Protein AF-A0A2M6ZHT3-F1 (afdb_monomer)

pLDDT: mean 82.55, std 16.18, range [21.66, 97.94]

Nearest PDB structures (foldseek):
  7vbp-assembly1_r  TM=2.227E-01  e=2.783E+00  Sus scrofa
  4xri-assembly1_A  TM=1.628E-01  e=6.026E+00  Thermochaetoides thermophila DSM 1495

Secondary structure (DSSP, 8-state):
-HHHHHHHHHHHHHHHTT-HHHHHHHHHHHHHHHHHTTHHHHHHHHHHHHHHTT---HHHHHHHHHHHHHHTT--GGG--HHHHIIIIIHHHHTTTS-HHHHHHHHHHHHHHHT----TTHHHHHHHH-----PPP-----PPP-----S-HHHHHHHHHHHHHHHHHHHHHHHHHHHHHHHHHHHHHTS---SHHHHHHHHHHHHHHHHH---HHHHHHHHHHHHHHHHHHHHHHHHHHT--GGGTHHHHHHH-SSSPPPHHHHHHHHHHHHHHHHT--SHHHHHHHHHHHHHHHHHHHHHHHTT--SHHHHHHHHHHHHHHHB-TTSTT--BGGG-TTT-STTTT--HHHHHHHHHHTTHHHHHHHHHHHHHHSGGGGS-HHHHHHHH-EEETTEEEEPPTT---SSHHHHHHHHHHHHHHHHHHHHTTPPPPEEEEEE-GGGGTTTTSEEEEEES-TT-HHHHHHHTTHHHHHHHH-EEEEE-SS-EEETTEEEEEEEEEE-TTS-EEEEEEEEEEEPSEEEE-TT-TTHHHHHHT---BSS-HHHHHHHT-TTTHHHHTTTSS-B---EEEE-HHHHHHHGGGHHHHHHHHHHHHHTT-SEEEEEESS--TTTT-EEEE-EETTEE-HHHHHHHHHHHHHHHTTS-EEEEE-----HHHHB-HHHHHHHHHHHHHHH-----TTS--EEEEEEEEEE-TTS-EEEEEEEEEEESSSS--BTTTEEEEE--GGGB-HHHHHHHHHHHHHHHHHHHHHHHHHHHHHHHHHHHHHHTT-GGGTTT---S--B-TTS-BTT--SEEEEEEEEEESB-TTSBB-EEEETTTTEEEESSS-EEPTTSSS-EE-EEEE-TT--EEPSS-BSEETTEEP--EEEETT-TT--EE--SEEEEEEEEE---TTHHHHHHHHHHTT-TT-SSHHHHHHHHHHHHHHHHHHHH----

Radius of gyration: 30.94 Å; Cα contacts (8 Å, |Δi|>4): 1509; chains: 1; bounding box: 78×82×90 Å

Organism: NCBI:txid1974549

Structure (mmCIF, N/CA/C/O backbone):
data_AF-A0A2M6ZHT3-F1
#
_entry.id   AF-A0A2M6ZHT3-F1
#
loop_
_atom_site.group_PDB
_atom_site.id
_atom_site.type_symbol
_atom_site.label_atom_id
_atom_site.label_alt_id
_atom_site.label_comp_id
_atom_site.label_asym_id
_atom_site.label_entity_id
_atom_site.label_seq_id
_atom_site.pdbx_PDB_ins_code
_atom_site.Cartn_x
_atom_site.Cartn_y
_atom_site.Cartn_z
_atom_site.occupancy
_atom_site.B_iso_or_equiv
_atom_site.auth_seq_id
_atom_site.auth_comp_id
_atom_site.auth_asym_id
_atom_site.auth_atom_id
_atom_site.pdbx_PDB_model_num
ATOM 1 N N . MET A 1 1 ? 14.236 20.677 4.488 1.00 50.91 1 MET A N 1
ATOM 2 C CA . MET A 1 1 ? 12.934 21.113 3.934 1.00 50.91 1 MET A CA 1
ATOM 3 C C . MET A 1 1 ? 11.725 20.791 4.821 1.00 50.91 1 MET A C 1
ATOM 5 O O . MET A 1 1 ? 11.233 21.732 5.416 1.00 50.91 1 MET A O 1
ATOM 9 N N . ILE A 1 2 ? 11.232 19.545 4.974 1.00 50.78 2 ILE A N 1
ATOM 10 C CA . ILE A 1 2 ? 10.040 19.268 5.831 1.00 50.78 2 ILE A CA 1
ATOM 11 C C . ILE A 1 2 ? 10.276 19.726 7.278 1.00 50.78 2 ILE A C 1
ATOM 13 O O . ILE A 1 2 ? 9.517 20.532 7.803 1.00 50.78 2 ILE A O 1
ATOM 17 N N . LYS A 1 3 ? 11.410 19.327 7.863 1.00 64.12 3 LYS A N 1
ATOM 18 C CA . LYS A 1 3 ? 11.811 19.757 9.208 1.00 64.12 3 LYS A CA 1
ATOM 19 C C . LYS A 1 3 ? 11.980 21.281 9.331 1.00 64.12 3 LYS A C 1
ATOM 21 O O . LYS A 1 3 ? 11.606 21.859 10.339 1.00 64.12 3 LYS A O 1
ATOM 26 N N . GLU A 1 4 ? 12.499 21.948 8.297 1.00 71.31 4 GLU A N 1
ATOM 27 C CA . GLU A 1 4 ? 12.630 23.420 8.256 1.00 71.31 4 GLU A CA 1
ATOM 28 C C . GLU A 1 4 ? 11.258 24.102 8.214 1.00 71.31 4 GLU A C 1
ATOM 30 O O . GLU A 1 4 ? 11.039 25.071 8.932 1.00 71.31 4 GLU A O 1
ATOM 35 N N . ARG A 1 5 ? 10.316 23.566 7.425 1.00 66.88 5 ARG A N 1
ATOM 36 C CA . ARG A 1 5 ? 8.928 24.035 7.378 1.00 66.88 5 ARG A CA 1
ATOM 37 C C . ARG A 1 5 ? 8.246 23.868 8.733 1.00 66.88 5 ARG A C 1
ATOM 39 O O . ARG A 1 5 ? 7.603 24.804 9.185 1.00 66.88 5 ARG A O 1
ATOM 46 N N . GLU A 1 6 ? 8.392 22.717 9.382 1.00 64.44 6 GLU A N 1
ATOM 47 C CA . GLU A 1 6 ? 7.799 22.452 10.699 1.00 64.44 6 GLU A CA 1
ATOM 48 C C . GLU A 1 6 ? 8.375 23.364 11.786 1.00 64.44 6 GLU A C 1
ATOM 50 O O . GLU A 1 6 ? 7.618 23.946 12.560 1.00 64.44 6 GLU A O 1
ATOM 55 N N . MET A 1 7 ? 9.701 23.530 11.835 1.00 77.75 7 MET A N 1
ATOM 56 C CA . MET A 1 7 ? 10.346 24.426 12.800 1.00 77.75 7 MET A CA 1
ATOM 57 C C . MET A 1 7 ? 9.961 25.888 12.553 1.00 77.75 7 MET A C 1
ATOM 59 O O . MET A 1 7 ? 9.632 26.595 13.502 1.00 77.75 7 MET A O 1
ATOM 63 N N . ALA A 1 8 ? 9.924 26.334 11.292 1.00 79.88 8 ALA A N 1
ATOM 64 C CA . ALA A 1 8 ? 9.475 27.681 10.946 1.00 79.88 8 ALA A CA 1
ATOM 65 C C . ALA A 1 8 ? 7.982 27.887 11.243 1.00 79.88 8 ALA A C 1
ATOM 67 O O . ALA A 1 8 ? 7.595 28.952 11.712 1.00 79.88 8 ALA A O 1
ATOM 68 N N . GLN A 1 9 ? 7.139 26.876 11.028 1.00 71.06 9 GLN A N 1
ATOM 69 C CA . GLN A 1 9 ? 5.717 26.950 11.355 1.00 71.06 9 GLN A CA 1
ATOM 70 C C . GLN A 1 9 ? 5.507 27.058 12.866 1.00 71.06 9 GLN A C 1
ATOM 72 O O . GLN A 1 9 ? 4.758 27.925 13.306 1.00 71.06 9 GLN A O 1
ATOM 77 N N . LYS A 1 10 ? 6.210 26.243 13.663 1.00 78.00 10 LYS A N 1
ATOM 78 C CA . LYS A 1 10 ? 6.194 26.348 15.129 1.00 78.00 10 LYS A CA 1
ATOM 79 C C . LYS A 1 10 ? 6.669 27.723 15.593 1.00 78.00 10 LYS A C 1
ATOM 81 O O . LYS A 1 10 ? 6.009 28.337 16.421 1.00 78.00 10 LYS A O 1
ATOM 86 N N . LEU A 1 11 ? 7.768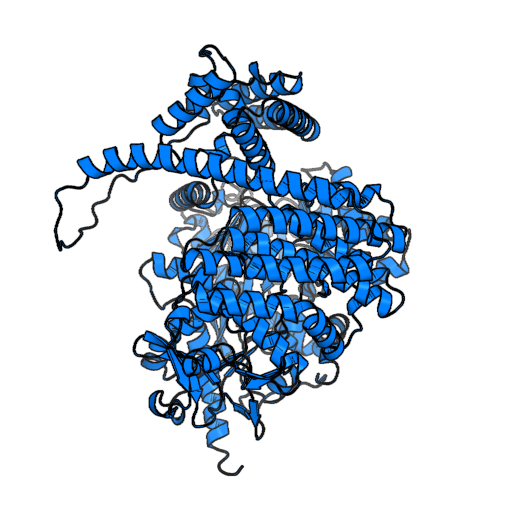 28.221 15.022 1.00 83.50 11 LEU A N 1
ATOM 87 C CA . LEU A 1 11 ? 8.308 29.540 15.343 1.00 83.50 11 LEU A CA 1
ATOM 88 C C . LEU A 1 11 ? 7.295 30.654 15.049 1.00 83.50 11 LEU A C 1
ATOM 90 O O . LEU A 1 11 ? 7.037 31.483 15.915 1.00 83.50 11 LEU A O 1
ATOM 94 N N . LEU A 1 12 ? 6.693 30.647 13.857 1.00 82.00 12 LEU A N 1
ATOM 95 C CA . LEU A 1 12 ? 5.695 31.632 13.444 1.00 82.00 12 LEU A CA 1
ATOM 96 C C . LEU A 1 12 ? 4.472 31.622 14.357 1.00 82.00 12 LEU A C 1
ATOM 98 O O . LEU A 1 12 ? 4.044 32.679 14.805 1.00 82.00 12 LEU A O 1
ATOM 102 N N . VAL A 1 13 ? 3.934 30.437 14.655 1.00 73.25 13 VAL A N 1
ATOM 103 C CA . VAL A 1 13 ? 2.785 30.280 15.554 1.00 73.25 13 VAL A CA 1
ATOM 104 C C . VAL A 1 13 ? 3.128 30.810 16.946 1.00 73.25 13 VAL A C 1
ATOM 106 O O . VAL A 1 13 ? 2.393 31.634 17.479 1.00 73.25 13 VAL A O 1
ATOM 109 N N . SER A 1 14 ? 4.280 30.431 17.508 1.00 80.25 14 SER A N 1
ATOM 110 C CA . SER A 1 14 ? 4.723 30.931 18.814 1.00 80.25 14 SER A CA 1
ATOM 111 C C . SER A 1 14 ? 4.916 32.451 18.837 1.00 80.25 14 SER A C 1
ATOM 113 O O . SER A 1 14 ? 4.580 33.082 19.839 1.00 80.25 14 SER A O 1
ATOM 115 N N . VAL A 1 15 ? 5.415 33.059 17.753 1.00 77.50 15 VAL A N 1
ATOM 116 C CA . VAL A 1 15 ? 5.515 34.524 17.639 1.00 77.50 15 VAL A CA 1
ATOM 117 C C . VAL A 1 15 ? 4.125 35.155 17.573 1.00 77.50 15 VAL A C 1
ATOM 119 O O . VAL A 1 15 ? 3.823 36.009 18.401 1.00 77.50 15 VAL A O 1
ATOM 122 N N . LEU A 1 16 ? 3.254 34.715 16.662 1.00 70.25 16 LEU A N 1
ATOM 123 C CA . LEU A 1 16 ? 1.919 35.298 16.477 1.00 70.25 16 LEU A CA 1
ATOM 124 C C . LEU A 1 16 ? 1.022 35.144 17.720 1.00 70.25 16 LEU A C 1
ATOM 126 O O . LEU A 1 16 ? 0.223 36.028 18.023 1.00 70.25 16 LEU A O 1
ATOM 130 N N . GLU A 1 17 ? 1.209 34.077 18.497 1.00 71.38 17 GLU A N 1
ATOM 131 C CA . GLU A 1 17 ? 0.525 33.837 19.775 1.00 71.38 17 GLU A CA 1
ATOM 132 C C . GLU A 1 17 ? 1.194 34.529 20.978 1.00 71.38 17 GLU A C 1
ATOM 134 O O . GLU A 1 17 ? 0.788 34.323 22.122 1.00 71.38 17 GLU A O 1
ATOM 139 N N . LYS A 1 18 ? 2.231 35.349 20.750 1.00 80.56 18 LYS A N 1
ATOM 140 C CA . LYS A 1 18 ? 3.006 36.060 21.785 1.00 80.56 18 LYS A CA 1
ATOM 141 C C . LYS A 1 18 ? 3.681 35.136 22.812 1.00 80.56 18 LYS A C 1
ATOM 143 O O . LYS A 1 18 ? 4.076 35.581 23.891 1.00 80.56 18 LYS A O 1
ATOM 148 N N . ARG A 1 19 ? 3.903 33.864 22.465 1.00 82.69 19 ARG A N 1
ATOM 149 C CA . ARG A 1 19 ? 4.694 32.891 23.238 1.00 82.69 19 ARG A CA 1
ATOM 150 C C . ARG A 1 19 ? 6.187 33.076 22.951 1.00 82.69 19 ARG A C 1
ATOM 152 O O . ARG A 1 19 ? 6.851 32.216 22.377 1.00 82.69 19 ARG A O 1
ATOM 159 N N . LEU A 1 20 ? 6.726 34.232 23.343 1.00 85.94 20 LEU A N 1
ATOM 160 C CA . LEU A 1 20 ? 8.082 34.664 22.962 1.00 85.94 20 LEU A CA 1
ATOM 161 C C . LEU A 1 20 ? 9.203 33.784 23.543 1.00 85.94 20 LEU A C 1
ATOM 163 O O . LEU A 1 20 ? 10.279 33.684 22.951 1.00 85.94 20 LEU A O 1
ATOM 167 N N . LEU A 1 21 ? 8.957 33.137 24.684 1.00 84.50 21 LEU A N 1
ATOM 168 C CA . LEU A 1 21 ? 9.920 32.230 25.311 1.00 84.50 21 LEU A CA 1
ATOM 169 C C . LEU A 1 21 ? 10.043 30.925 24.506 1.00 84.50 21 LEU A C 1
ATOM 171 O O . LEU A 1 21 ? 11.152 30.529 24.152 1.00 84.50 21 LEU A O 1
ATOM 175 N N . ASP A 1 22 ? 8.907 30.344 24.104 1.00 78.94 22 ASP A N 1
ATOM 176 C CA . ASP A 1 22 ? 8.841 29.187 23.201 1.00 78.94 22 ASP A CA 1
ATOM 177 C C . ASP A 1 22 ? 9.489 29.512 21.848 1.00 78.94 22 ASP A C 1
ATOM 179 O O . ASP A 1 22 ? 10.327 28.758 21.356 1.00 78.94 22 ASP A O 1
ATOM 183 N N . ALA A 1 23 ? 9.158 30.671 21.271 1.00 86.31 23 ALA A N 1
ATOM 184 C CA . ALA A 1 23 ? 9.739 31.130 20.013 1.00 86.31 23 ALA A CA 1
ATOM 185 C C . ALA A 1 23 ? 11.271 31.267 20.096 1.00 86.31 23 ALA A C 1
ATOM 187 O O . ALA A 1 23 ? 11.980 30.886 19.166 1.00 86.31 23 ALA A O 1
ATOM 188 N N . SER A 1 24 ? 11.802 31.741 21.228 1.00 89.38 24 SER A N 1
ATOM 189 C CA . SER A 1 24 ? 13.251 31.845 21.447 1.00 89.38 24 SER A CA 1
ATOM 190 C C . SER A 1 24 ? 13.926 30.471 21.545 1.00 89.38 24 SER A C 1
ATOM 192 O O . SER A 1 24 ? 15.004 30.272 20.983 1.00 89.38 24 SER A O 1
ATOM 194 N N . LEU A 1 25 ? 13.282 29.499 22.202 1.00 88.44 25 LEU A N 1
ATOM 195 C CA . LEU A 1 25 ? 13.772 28.118 22.276 1.00 88.44 25 LEU A CA 1
ATOM 196 C C . LEU A 1 25 ? 13.784 27.443 20.898 1.00 88.44 25 LEU A C 1
ATOM 198 O O . LEU A 1 25 ? 14.768 26.793 20.540 1.00 88.44 25 LEU A O 1
ATOM 202 N N . ILE A 1 26 ? 12.728 27.650 20.107 1.00 88.94 26 ILE A N 1
ATOM 203 C CA . ILE A 1 26 ? 12.625 27.134 18.736 1.00 88.94 26 ILE A CA 1
ATOM 204 C C . ILE A 1 26 ? 13.695 27.774 17.841 1.00 88.94 26 ILE A C 1
ATOM 206 O O . ILE A 1 26 ? 14.346 27.077 17.067 1.00 88.94 26 ILE A O 1
ATOM 210 N N . LEU A 1 27 ? 13.946 29.081 17.969 1.00 91.38 27 LEU A N 1
ATOM 211 C CA . LEU A 1 27 ? 15.014 29.756 17.224 1.00 91.38 27 LEU A CA 1
ATOM 212 C C . LEU A 1 27 ? 16.404 29.196 17.573 1.00 91.38 27 LEU A C 1
ATOM 214 O O . LEU A 1 27 ? 17.227 28.978 16.681 1.00 91.38 27 LEU A O 1
ATOM 218 N N . ALA A 1 28 ? 16.653 28.883 18.847 1.00 87.94 28 ALA A N 1
ATOM 219 C CA . ALA A 1 28 ? 17.889 28.228 19.276 1.00 87.94 28 ALA A CA 1
ATOM 220 C C . ALA A 1 28 ? 18.019 26.788 18.738 1.00 87.94 28 ALA A C 1
ATOM 222 O O . ALA A 1 28 ? 19.130 26.322 18.472 1.00 87.94 28 ALA A O 1
ATOM 223 N N . GLU A 1 29 ? 16.906 26.066 18.574 1.00 89.12 29 GLU A N 1
ATOM 224 C CA . GLU A 1 29 ? 16.879 24.759 17.904 1.00 89.12 29 GLU A CA 1
ATOM 225 C C . GLU A 1 29 ? 17.197 24.890 16.408 1.00 89.12 29 GLU A C 1
ATOM 227 O O . GLU A 1 29 ? 18.022 24.139 15.886 1.00 89.12 29 GLU A O 1
ATOM 232 N N . ILE A 1 30 ? 16.612 25.882 15.730 1.00 87.88 30 ILE A N 1
ATOM 233 C CA . ILE A 1 30 ? 16.869 26.170 14.313 1.00 87.88 30 ILE A CA 1
ATOM 234 C C . ILE A 1 30 ? 18.344 26.521 14.089 1.00 87.88 30 ILE A C 1
ATOM 236 O O . ILE A 1 30 ? 18.957 25.992 13.162 1.00 87.88 30 ILE A O 1
ATOM 240 N N . SER A 1 31 ? 18.932 27.357 14.949 1.00 87.44 31 SER A N 1
ATOM 241 C CA . SER A 1 31 ? 20.356 27.709 14.880 1.00 87.44 31 SER A CA 1
ATOM 242 C C . SER A 1 31 ? 21.253 26.471 15.039 1.00 87.44 31 SER A C 1
ATOM 244 O O . SER A 1 31 ? 22.111 26.213 14.192 1.00 87.44 31 SER A O 1
ATOM 246 N N . ARG A 1 32 ? 20.974 25.610 16.032 1.00 85.56 32 ARG A N 1
ATOM 247 C CA . ARG A 1 32 ? 21.673 24.319 16.198 1.00 85.56 32 ARG A CA 1
ATOM 248 C C . ARG A 1 32 ? 21.526 23.412 14.979 1.00 85.56 32 ARG A C 1
ATOM 250 O O . ARG A 1 32 ? 22.497 22.783 14.567 1.00 85.56 32 ARG A O 1
ATOM 257 N N . TYR A 1 33 ? 20.336 23.346 14.388 1.00 85.69 33 TYR A N 1
ATOM 258 C CA . TYR A 1 33 ? 20.087 22.549 13.190 1.00 85.69 33 TYR A CA 1
ATOM 259 C C . TYR A 1 33 ? 20.867 23.066 11.972 1.00 85.69 33 TYR A C 1
ATOM 261 O O . TYR A 1 33 ? 21.443 22.261 11.242 1.00 85.69 33 TYR A O 1
ATOM 269 N N . ILE A 1 34 ? 20.916 24.386 11.762 1.00 81.62 34 ILE A N 1
ATOM 270 C CA . ILE A 1 34 ? 21.699 25.029 10.691 1.00 81.62 34 ILE A CA 1
ATOM 271 C C . ILE A 1 34 ? 23.182 24.664 10.822 1.00 81.62 34 ILE A C 1
ATOM 273 O O . ILE A 1 34 ? 23.794 24.282 9.821 1.00 81.62 34 ILE A O 1
ATOM 277 N N . TYR A 1 35 ? 23.723 24.725 12.044 1.00 80.75 35 TYR A N 1
ATOM 278 C CA . TYR A 1 35 ? 25.106 24.355 12.348 1.00 80.75 35 TYR A CA 1
ATOM 279 C C . TYR A 1 35 ? 25.374 22.867 12.087 1.00 80.75 35 TYR A C 1
ATOM 281 O O . TYR A 1 35 ? 26.231 22.518 11.282 1.00 80.75 35 TYR A O 1
ATOM 289 N N . GLN A 1 36 ? 24.589 21.976 12.705 1.00 77.62 36 GLN A N 1
ATOM 290 C CA . GLN A 1 36 ? 24.755 20.517 12.597 1.00 77.62 36 GLN A CA 1
ATOM 291 C C . GLN A 1 36 ? 24.590 19.973 11.174 1.00 77.62 36 GLN A C 1
ATOM 293 O O . GLN A 1 36 ? 25.000 18.849 10.891 1.00 77.62 36 GLN A O 1
ATOM 298 N N . LYS A 1 37 ? 23.907 20.714 10.299 1.00 76.56 37 LYS A N 1
ATOM 299 C CA . LYS A 1 37 ? 23.681 20.337 8.900 1.00 76.56 37 LYS A CA 1
ATOM 300 C C . LYS A 1 37 ? 24.587 21.071 7.920 1.00 76.56 37 LYS A C 1
ATOM 302 O O . LYS A 1 37 ? 24.315 20.980 6.728 1.00 76.56 37 LYS A O 1
ATOM 307 N N . GLU A 1 38 ? 25.601 21.793 8.405 1.00 79.31 38 GLU A N 1
ATOM 308 C CA . GLU A 1 38 ? 26.608 22.475 7.576 1.00 79.31 38 GLU A CA 1
ATOM 309 C C . GLU A 1 38 ? 25.967 23.359 6.485 1.00 79.31 38 GLU A C 1
ATOM 311 O O . GLU A 1 38 ? 26.468 23.509 5.371 1.00 79.31 38 GLU A O 1
ATOM 316 N N . LYS A 1 39 ? 24.814 23.975 6.791 1.00 75.31 39 LYS A N 1
ATOM 317 C CA . LYS A 1 39 ? 23.982 24.665 5.787 1.00 75.31 39 LYS A CA 1
ATOM 318 C C . LYS A 1 39 ? 24.685 25.831 5.100 1.00 75.31 39 LYS A C 1
ATOM 320 O O . LYS A 1 39 ? 24.390 26.144 3.950 1.00 75.31 39 LYS A O 1
ATOM 325 N N . ILE A 1 40 ? 25.613 26.477 5.799 1.00 76.69 40 ILE A N 1
ATOM 326 C CA . ILE A 1 40 ? 26.420 27.566 5.246 1.00 76.69 40 ILE A CA 1
ATOM 327 C C . ILE A 1 40 ? 27.407 27.027 4.202 1.00 76.69 40 ILE A C 1
ATOM 329 O O . ILE A 1 40 ? 27.579 27.646 3.155 1.00 76.69 40 ILE A O 1
ATOM 333 N N . GLU A 1 41 ? 28.011 25.867 4.449 1.00 73.38 41 GLU A N 1
ATOM 334 C CA . GLU A 1 41 ? 28.952 25.220 3.528 1.00 73.38 41 GLU A CA 1
ATOM 335 C C . GLU A 1 41 ? 28.226 24.677 2.292 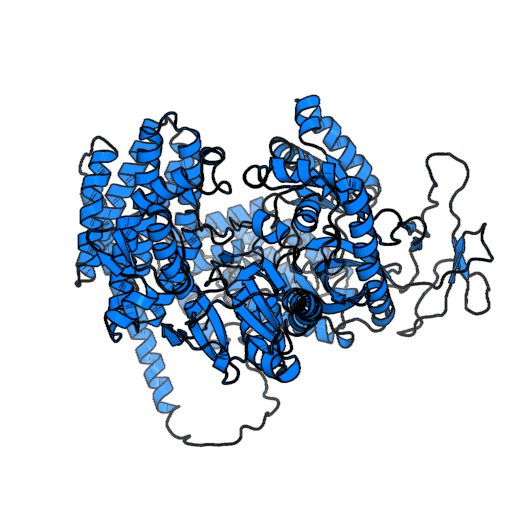1.00 73.38 41 GLU A C 1
ATOM 337 O O . GLU A 1 41 ? 28.695 24.857 1.165 1.00 73.38 41 GLU A O 1
ATOM 342 N N . GLU A 1 42 ? 27.020 24.129 2.480 1.00 72.19 42 GLU A N 1
ATOM 343 C CA . GLU A 1 42 ? 26.112 23.754 1.389 1.00 72.19 42 GLU A CA 1
ATOM 344 C C . GLU A 1 42 ? 25.811 24.961 0.479 1.00 72.19 42 GLU A C 1
ATOM 346 O O . GLU A 1 42 ? 25.949 24.866 -0.743 1.00 72.19 42 GLU A O 1
ATOM 351 N N . LEU A 1 43 ? 25.476 26.122 1.058 1.00 71.06 43 LEU A N 1
ATOM 352 C CA . LEU A 1 43 ? 25.221 27.351 0.295 1.00 71.06 43 LEU A CA 1
ATOM 353 C C . LEU A 1 43 ? 26.462 27.879 -0.427 1.00 71.06 43 LEU A C 1
ATOM 355 O O . LEU A 1 43 ? 26.340 28.338 -1.560 1.00 71.06 43 LEU A O 1
ATOM 359 N N . ILE A 1 44 ? 27.648 27.800 0.185 1.00 71.06 44 ILE A N 1
ATOM 360 C CA . ILE A 1 44 ? 28.911 28.186 -0.465 1.00 71.06 44 ILE A CA 1
ATOM 361 C C . ILE A 1 44 ? 29.178 27.285 -1.678 1.00 71.06 44 ILE A C 1
ATOM 363 O O . ILE A 1 44 ? 29.528 27.785 -2.747 1.00 71.06 44 ILE A O 1
ATOM 367 N N . SER A 1 45 ? 28.950 25.973 -1.553 1.00 66.31 45 SER A N 1
ATOM 368 C CA . SER A 1 45 ? 29.073 25.035 -2.676 1.00 66.31 45 SER A CA 1
ATOM 369 C C . SER A 1 45 ? 28.102 25.368 -3.814 1.00 66.31 45 SER A C 1
ATOM 371 O O . SER A 1 45 ? 28.481 25.331 -4.987 1.00 66.31 45 SER A O 1
ATOM 373 N N . LEU A 1 46 ? 26.854 25.714 -3.482 1.00 62.47 46 LEU A N 1
ATOM 374 C CA . LEU A 1 46 ? 25.832 26.099 -4.459 1.00 62.47 46 LEU A CA 1
ATOM 375 C C . LEU A 1 46 ? 26.150 27.441 -5.133 1.00 62.47 46 LEU A C 1
ATOM 377 O O . LEU A 1 46 ? 26.003 27.553 -6.348 1.00 62.47 46 LEU A O 1
ATOM 381 N N . GLU A 1 47 ? 26.655 28.427 -4.385 1.00 67.62 47 GLU A N 1
ATOM 382 C CA . GLU A 1 47 ? 27.083 29.719 -4.934 1.00 67.62 47 GLU A CA 1
ATOM 383 C C . GLU A 1 47 ? 28.241 29.548 -5.931 1.00 67.62 47 GLU A C 1
ATOM 385 O O . GLU A 1 47 ? 28.208 30.134 -7.015 1.00 67.62 47 GLU A O 1
ATOM 390 N N . ILE A 1 48 ? 29.243 28.723 -5.598 1.00 62.75 48 ILE A N 1
ATOM 391 C CA . ILE A 1 48 ? 30.378 28.419 -6.488 1.00 62.75 48 ILE A CA 1
ATOM 392 C C . ILE A 1 48 ? 29.876 27.765 -7.781 1.00 62.75 48 ILE A C 1
ATOM 394 O O . ILE A 1 48 ? 30.195 28.240 -8.870 1.00 62.75 48 ILE A O 1
ATOM 398 N N . LYS A 1 49 ? 29.008 26.750 -7.675 1.00 54.06 49 LYS A N 1
ATOM 399 C CA . LYS A 1 49 ? 28.410 26.066 -8.836 1.00 54.06 49 LYS A CA 1
ATOM 400 C C . LYS A 1 49 ? 27.552 26.994 -9.702 1.00 54.06 49 LYS A C 1
ATOM 402 O O . LYS A 1 49 ? 27.540 26.851 -10.922 1.00 54.06 49 LYS A O 1
ATOM 407 N N . ALA A 1 50 ? 26.827 27.933 -9.094 1.00 52.88 50 ALA A N 1
ATOM 408 C CA . ALA A 1 50 ? 26.046 28.934 -9.819 1.00 52.88 50 ALA A CA 1
ATOM 409 C C . ALA A 1 50 ? 26.957 29.918 -10.573 1.00 52.88 50 ALA A C 1
ATOM 411 O O . ALA A 1 50 ? 26.698 30.232 -11.737 1.00 52.88 50 ALA A O 1
ATOM 412 N N . ARG A 1 51 ? 28.068 30.336 -9.948 1.00 57.62 51 ARG A N 1
ATOM 413 C CA . ARG A 1 51 ? 29.077 31.220 -10.550 1.00 57.62 51 ARG A CA 1
ATOM 414 C C . ARG A 1 51 ? 29.782 30.572 -11.741 1.00 57.62 51 ARG A C 1
ATOM 416 O O . ARG A 1 51 ? 29.918 31.213 -12.777 1.00 57.62 51 ARG A O 1
ATOM 423 N N . GLU A 1 52 ? 30.156 29.298 -11.630 1.00 56.59 52 GLU A N 1
ATOM 424 C CA . GLU A 1 52 ? 30.742 28.509 -12.729 1.00 56.59 52 GLU A CA 1
ATOM 425 C C . GLU A 1 52 ? 29.811 28.384 -13.948 1.00 56.59 52 GLU A C 1
ATOM 427 O O . GLU A 1 52 ? 30.271 28.149 -15.063 1.00 56.59 52 GLU A O 1
ATOM 432 N N . ARG A 1 53 ? 28.498 28.556 -13.748 1.00 45.66 53 ARG A N 1
ATOM 433 C CA . ARG A 1 53 ? 27.461 28.472 -14.787 1.00 45.66 53 ARG A CA 1
ATOM 434 C C . ARG A 1 53 ? 26.950 29.834 -15.270 1.00 45.66 53 ARG A C 1
ATOM 436 O O . ARG A 1 53 ? 25.996 29.865 -16.042 1.00 45.66 53 ARG A O 1
ATOM 443 N N . GLY A 1 54 ? 27.549 30.943 -14.822 1.00 49.03 54 GLY A N 1
ATOM 444 C CA . GLY A 1 54 ? 27.146 32.300 -15.212 1.00 49.03 54 GLY A CA 1
ATOM 445 C C . GLY A 1 54 ? 25.760 32.726 -14.706 1.00 49.03 54 GLY A C 1
ATOM 446 O O . GLY A 1 54 ? 25.125 33.576 -15.323 1.00 49.03 54 GLY A O 1
ATOM 447 N N . LEU A 1 55 ? 25.268 32.120 -13.621 1.00 49.19 55 LEU A N 1
ATOM 448 C CA . LEU A 1 55 ? 23.945 32.398 -13.050 1.00 49.19 55 LEU A CA 1
ATOM 449 C C . LEU A 1 55 ? 23.998 33.504 -11.987 1.00 49.19 55 LEU A C 1
ATOM 451 O O . LEU A 1 55 ? 25.048 33.772 -11.397 1.00 49.19 55 LEU A O 1
ATOM 455 N N . ASP A 1 56 ? 22.843 34.117 -11.704 1.00 57.66 56 ASP A N 1
ATOM 456 C CA . ASP A 1 56 ? 22.723 35.085 -10.614 1.00 57.66 56 ASP A CA 1
ATOM 457 C C . ASP A 1 56 ? 23.020 34.416 -9.259 1.00 57.66 56 ASP A C 1
ATOM 459 O O . ASP A 1 56 ? 22.450 33.388 -8.890 1.00 57.66 56 ASP A O 1
ATOM 463 N N . THR A 1 57 ? 23.942 35.018 -8.512 1.00 67.56 57 THR A N 1
ATOM 464 C CA . THR A 1 57 ? 24.415 34.532 -7.209 1.00 67.56 57 THR A CA 1
ATOM 465 C C . THR A 1 57 ? 23.851 35.337 -6.041 1.00 67.56 57 THR A C 1
ATOM 467 O O . THR A 1 57 ? 24.099 34.990 -4.885 1.00 67.56 57 THR A O 1
ATOM 470 N N . ASN A 1 58 ? 23.091 36.405 -6.308 1.00 67.25 58 ASN A N 1
ATOM 471 C CA . ASN A 1 58 ? 22.615 37.333 -5.283 1.00 67.25 58 ASN A CA 1
ATOM 472 C C . ASN A 1 58 ? 21.726 36.648 -4.243 1.00 67.25 58 ASN A C 1
ATOM 474 O O . ASN A 1 58 ? 21.894 36.885 -3.048 1.00 67.25 58 ASN A O 1
ATOM 478 N N . PHE A 1 59 ? 20.868 35.720 -4.668 1.00 67.06 59 PHE A N 1
ATOM 479 C CA . PHE A 1 59 ? 20.040 34.924 -3.763 1.00 67.06 59 PHE A CA 1
ATOM 480 C C . PHE A 1 59 ? 20.864 34.106 -2.756 1.00 67.06 59 PHE A C 1
ATOM 482 O O . PHE A 1 59 ? 20.609 34.154 -1.552 1.00 67.06 59 PHE A O 1
ATOM 489 N N . TYR A 1 60 ? 21.896 33.400 -3.228 1.00 70.31 60 TYR A N 1
ATOM 490 C CA . TYR A 1 60 ? 22.773 32.595 -2.373 1.00 70.31 60 TYR A CA 1
ATOM 491 C C . TYR A 1 60 ? 23.588 33.465 -1.413 1.00 70.31 60 TYR A C 1
ATOM 493 O O . TYR A 1 60 ? 23.736 33.118 -0.241 1.00 70.31 60 TYR A O 1
ATOM 501 N N . LYS A 1 61 ? 24.050 34.636 -1.872 1.00 73.62 61 LYS A N 1
ATOM 502 C CA . LYS A 1 61 ? 24.758 35.612 -1.030 1.00 73.62 61 LYS A CA 1
ATOM 503 C C . LYS A 1 61 ? 23.877 36.124 0.109 1.00 73.62 61 LYS A C 1
ATOM 505 O O . LYS A 1 61 ? 24.332 36.147 1.251 1.00 73.62 61 LYS A O 1
ATOM 510 N N . ILE A 1 62 ? 22.622 36.464 -0.193 1.00 73.69 62 ILE A N 1
ATOM 511 C CA . ILE A 1 62 ? 21.625 36.918 0.786 1.00 73.69 62 ILE A CA 1
ATOM 512 C C . ILE A 1 62 ? 21.351 35.823 1.824 1.00 73.69 62 ILE A C 1
ATOM 514 O O . ILE A 1 62 ? 21.417 36.075 3.028 1.00 73.69 62 ILE A O 1
ATOM 518 N N . GLN A 1 63 ? 21.102 34.586 1.380 1.00 76.06 63 GLN A N 1
ATOM 519 C CA . GLN A 1 63 ? 20.871 33.469 2.300 1.00 76.06 63 GLN A CA 1
ATOM 520 C C . GLN A 1 63 ? 22.088 33.190 3.182 1.00 76.06 63 GLN A C 1
ATOM 522 O O . GLN A 1 63 ? 21.938 32.976 4.383 1.00 76.06 63 GLN A O 1
ATOM 527 N N . ARG A 1 64 ? 23.296 33.233 2.613 1.00 79.44 64 ARG A N 1
ATOM 528 C CA . ARG A 1 64 ? 24.544 33.019 3.350 1.00 79.44 64 ARG A CA 1
ATOM 529 C C . ARG A 1 64 ? 24.760 34.079 4.427 1.00 79.44 64 ARG A C 1
ATOM 531 O O . ARG A 1 64 ? 25.170 33.734 5.532 1.00 79.44 64 ARG A O 1
ATOM 538 N N . GLU A 1 65 ? 24.472 35.346 4.135 1.00 81.25 65 GLU A N 1
ATOM 539 C CA . GLU A 1 65 ? 24.576 36.427 5.120 1.00 81.25 65 GLU A CA 1
ATOM 540 C C . GLU A 1 65 ? 23.599 36.218 6.286 1.00 81.25 65 GLU A C 1
ATOM 542 O O . GLU A 1 65 ? 23.992 36.300 7.451 1.00 81.25 65 GLU A O 1
ATOM 547 N N . ILE A 1 66 ? 22.344 35.888 5.975 1.00 81.62 66 ILE A N 1
ATOM 548 C CA . ILE A 1 66 ? 21.288 35.659 6.966 1.00 81.62 66 ILE A CA 1
ATOM 549 C C . ILE A 1 66 ? 21.601 34.433 7.828 1.00 81.62 66 ILE A C 1
ATOM 551 O O . ILE A 1 66 ? 21.618 34.533 9.055 1.00 81.62 66 ILE A O 1
ATOM 555 N N . LEU A 1 67 ? 21.906 33.285 7.215 1.00 83.50 67 LEU A N 1
ATOM 556 C CA . LEU A 1 67 ? 22.250 32.074 7.964 1.00 83.50 67 LEU A CA 1
ATOM 557 C C . LEU A 1 67 ? 23.545 32.254 8.761 1.00 83.50 67 LEU A C 1
ATOM 559 O O . LEU A 1 67 ? 23.644 31.754 9.877 1.00 83.50 67 LEU A O 1
ATOM 563 N N . GLY A 1 68 ? 24.508 33.015 8.234 1.00 81.44 68 GLY A N 1
ATOM 564 C CA . GLY A 1 68 ? 25.737 33.371 8.937 1.00 81.44 68 GLY A CA 1
ATOM 565 C C . GLY A 1 68 ? 25.485 34.175 10.213 1.00 81.44 68 GLY A C 1
ATOM 566 O O . GLY A 1 68 ? 26.125 33.906 11.227 1.00 81.44 68 GLY A O 1
ATOM 567 N N . LYS A 1 69 ? 24.531 35.117 10.197 1.00 81.38 69 LYS A N 1
ATOM 568 C CA . LYS A 1 69 ? 24.100 35.845 11.404 1.00 81.38 69 LYS A CA 1
ATOM 569 C C . LYS A 1 69 ? 23.437 34.897 12.402 1.00 81.38 69 LYS A C 1
ATOM 571 O O . LYS A 1 69 ? 23.843 34.857 13.556 1.00 81.38 69 LYS A O 1
ATOM 576 N N . ILE A 1 70 ? 22.501 34.065 11.944 1.00 83.19 70 ILE A N 1
ATOM 577 C CA . ILE A 1 70 ? 21.759 33.114 12.792 1.00 83.19 70 ILE A CA 1
ATOM 578 C C . ILE A 1 70 ? 22.685 32.095 13.468 1.00 83.19 70 ILE A C 1
ATOM 580 O O . ILE A 1 70 ? 22.491 31.758 14.638 1.00 83.19 70 ILE A O 1
ATOM 584 N N . ASN A 1 71 ? 23.718 31.643 12.758 1.00 79.12 71 ASN A N 1
ATOM 585 C CA . ASN A 1 71 ? 24.709 30.700 13.272 1.00 79.12 71 ASN A CA 1
ATOM 586 C C . ASN A 1 71 ? 25.621 31.311 14.353 1.00 79.12 71 ASN A C 1
ATOM 588 O O . ASN A 1 71 ? 26.160 30.586 15.179 1.00 79.12 71 ASN A O 1
ATOM 592 N N . ARG A 1 72 ? 25.782 32.643 14.377 1.00 79.81 72 ARG A N 1
ATOM 593 C CA . ARG A 1 72 ? 26.510 33.365 15.441 1.00 79.81 72 ARG A CA 1
ATOM 594 C C . ARG A 1 72 ? 25.645 33.659 16.673 1.00 79.81 72 ARG A C 1
ATOM 596 O O . ARG A 1 72 ? 26.155 34.213 17.638 1.00 79.81 72 ARG A O 1
ATOM 603 N N . GLY A 1 73 ? 24.370 33.268 16.639 1.00 76.75 73 GLY A N 1
ATOM 604 C CA . GLY A 1 73 ? 23.396 33.531 17.690 1.00 76.75 73 GLY A CA 1
ATOM 605 C C . GLY A 1 73 ? 22.735 34.890 17.497 1.00 76.75 73 GLY A C 1
ATOM 606 O O . GLY A 1 73 ? 23.293 35.914 17.874 1.00 76.75 73 GLY A O 1
ATOM 607 N N . ILE A 1 74 ? 21.530 34.885 16.926 1.00 83.69 74 ILE A N 1
ATOM 608 C CA . ILE A 1 74 ? 20.646 36.056 16.933 1.00 83.69 74 ILE A CA 1
ATOM 609 C C . ILE A 1 74 ? 19.583 35.884 18.009 1.00 83.69 74 ILE A C 1
ATOM 611 O O . ILE A 1 74 ? 19.153 34.761 18.297 1.00 83.69 74 ILE A O 1
ATOM 615 N N . ASN A 1 75 ? 19.129 36.993 18.583 1.00 84.25 75 ASN A N 1
ATOM 616 C CA . ASN A 1 75 ? 17.950 36.957 19.438 1.00 84.25 75 ASN A CA 1
ATOM 617 C C . ASN A 1 75 ? 16.661 37.005 18.596 1.00 84.25 75 ASN A C 1
ATOM 619 O O . ASN A 1 75 ? 16.661 37.354 17.415 1.00 84.25 75 ASN A O 1
ATOM 623 N N . LEU A 1 76 ? 15.530 36.660 19.216 1.00 84.75 76 LEU A N 1
ATOM 624 C CA . LEU A 1 76 ? 14.238 36.633 18.528 1.00 84.75 76 LEU A CA 1
ATOM 625 C C . LEU A 1 76 ? 13.831 38.012 17.974 1.00 84.75 76 LEU A C 1
ATOM 627 O O . LEU A 1 76 ? 13.191 38.083 16.933 1.00 84.75 76 LEU A O 1
ATOM 631 N N . LYS A 1 77 ? 14.233 39.108 18.631 1.00 83.19 77 LYS A N 1
ATOM 632 C CA . LYS A 1 77 ? 13.932 40.478 18.182 1.00 83.19 77 LYS A CA 1
ATOM 633 C C . LYS A 1 77 ? 14.733 40.885 16.944 1.00 83.19 77 LYS A C 1
ATOM 635 O O . LYS A 1 77 ? 14.293 41.763 16.215 1.00 83.19 77 LYS A O 1
ATOM 640 N N . GLU A 1 78 ? 15.866 40.244 16.688 1.00 80.94 78 GLU A N 1
ATOM 641 C CA . GLU A 1 78 ? 16.736 40.471 15.529 1.00 80.94 78 GLU A CA 1
ATOM 642 C C . GLU A 1 78 ? 16.378 39.589 14.325 1.00 80.94 78 GLU A C 1
ATOM 644 O O . GLU A 1 78 ? 16.880 39.824 13.226 1.00 80.94 78 GLU A O 1
ATOM 649 N N . LEU A 1 79 ? 15.511 38.584 14.501 1.00 86.12 79 LEU A N 1
ATOM 650 C CA . LEU A 1 79 ? 15.025 37.750 13.405 1.00 86.12 79 LEU A CA 1
ATOM 651 C C . LEU A 1 79 ? 13.925 38.485 12.631 1.00 86.12 79 LEU A C 1
ATOM 653 O O . LEU A 1 79 ? 12.738 38.327 12.928 1.00 86.12 79 LEU A O 1
ATOM 657 N N . ASP A 1 80 ? 14.321 39.287 11.645 1.00 86.00 80 ASP A N 1
ATOM 658 C CA . ASP A 1 80 ? 13.373 39.956 10.753 1.00 86.00 80 ASP A CA 1
ATOM 659 C C . ASP A 1 80 ? 12.568 38.962 9.892 1.00 86.00 80 ASP A C 1
ATOM 661 O O . ASP A 1 80 ? 12.897 37.774 9.769 1.00 86.00 80 ASP A O 1
ATOM 665 N N . PHE A 1 81 ? 11.478 39.445 9.292 1.00 85.69 81 PHE A N 1
ATOM 666 C CA . PHE A 1 81 ? 10.588 38.591 8.506 1.00 85.69 81 PHE A CA 1
ATOM 667 C C . PHE A 1 81 ? 11.278 37.981 7.270 1.00 85.69 81 PHE A C 1
ATOM 669 O O . PHE A 1 81 ? 10.986 36.849 6.887 1.00 85.69 81 PHE A O 1
ATOM 676 N N . GLY A 1 82 ? 12.246 38.679 6.668 1.00 84.38 82 GLY A N 1
ATOM 677 C CA . GLY A 1 82 ? 13.031 38.146 5.551 1.00 84.38 82 GLY A CA 1
ATOM 678 C C . GLY A 1 82 ? 13.903 36.963 5.983 1.00 84.38 82 GLY A C 1
ATOM 679 O O . GLY A 1 82 ? 13.923 35.918 5.326 1.00 84.38 82 GLY A O 1
ATOM 680 N N . ALA A 1 83 ? 14.564 37.081 7.132 1.00 85.81 83 ALA A N 1
ATOM 681 C CA . ALA A 1 83 ? 15.340 36.016 7.747 1.00 85.81 83 ALA A CA 1
ATOM 682 C C . ALA A 1 83 ? 14.460 34.820 8.131 1.00 85.81 83 ALA A C 1
ATOM 684 O O . ALA A 1 83 ? 14.840 33.670 7.887 1.00 85.81 83 ALA A O 1
ATOM 685 N N . PHE A 1 84 ? 13.251 35.081 8.636 1.00 88.75 84 PHE A N 1
ATOM 686 C CA . PHE A 1 84 ? 12.235 34.062 8.892 1.00 88.75 84 PHE A CA 1
ATOM 687 C C . PHE A 1 84 ? 11.853 33.273 7.620 1.00 88.75 84 PHE A C 1
ATOM 689 O O . PHE A 1 84 ? 11.803 32.035 7.628 1.00 88.75 84 PHE A O 1
ATOM 696 N N . LEU A 1 85 ? 11.644 33.957 6.490 1.00 84.81 85 LEU A N 1
ATOM 697 C CA . LEU A 1 85 ? 11.357 33.291 5.215 1.00 84.81 85 LEU A CA 1
ATOM 698 C C . LEU A 1 85 ? 12.514 32.387 4.757 1.00 84.81 85 LEU A C 1
ATOM 700 O O . LEU A 1 85 ? 12.275 31.290 4.237 1.00 84.81 85 LEU A O 1
ATOM 704 N N . VAL A 1 86 ? 13.762 32.807 4.989 1.00 83.25 86 VAL A N 1
ATOM 705 C CA . VAL A 1 86 ? 14.974 32.065 4.603 1.00 83.25 86 VAL A CA 1
ATOM 706 C C . VAL A 1 86 ? 15.165 30.775 5.407 1.00 83.25 86 VAL A C 1
ATOM 708 O O . VAL A 1 86 ? 15.543 29.760 4.815 1.00 83.25 86 VAL A O 1
ATOM 711 N N . ILE A 1 87 ? 14.858 30.766 6.708 1.00 84.06 87 ILE A N 1
ATOM 712 C CA . ILE A 1 87 ? 15.021 29.574 7.568 1.00 84.06 87 ILE A CA 1
ATOM 713 C C . ILE A 1 87 ? 13.912 28.525 7.420 1.00 84.06 87 ILE A C 1
ATOM 715 O O . ILE A 1 87 ? 14.055 27.408 7.913 1.00 84.06 87 ILE A O 1
ATOM 719 N N . GLY A 1 88 ? 12.826 28.854 6.718 1.00 76.00 88 GLY A N 1
ATOM 720 C CA . GLY A 1 88 ? 11.766 27.895 6.408 1.00 76.00 88 GLY A CA 1
ATOM 721 C C . GLY A 1 88 ? 10.391 28.508 6.157 1.00 76.00 88 GLY A C 1
ATOM 722 O O . GLY A 1 88 ? 9.526 27.814 5.620 1.00 76.00 88 GLY A O 1
ATOM 723 N N . GLY A 1 89 ? 10.192 29.796 6.468 1.00 76.38 89 GLY A N 1
ATOM 724 C CA . GLY A 1 89 ? 8.917 30.490 6.266 1.00 76.38 89 GLY A CA 1
ATOM 725 C C . GLY A 1 89 ? 8.425 30.470 4.815 1.00 76.38 89 GLY A C 1
ATOM 726 O O . GLY A 1 89 ? 7.229 30.335 4.571 1.00 76.38 89 GLY A O 1
ATOM 727 N N . ARG A 1 90 ? 9.334 30.462 3.828 1.00 75.44 90 ARG A N 1
ATOM 728 C CA . ARG A 1 90 ? 8.962 30.346 2.404 1.00 75.44 90 ARG A CA 1
ATOM 729 C C . ARG A 1 90 ? 8.160 29.084 2.071 1.00 75.44 90 ARG A C 1
ATOM 731 O O . ARG A 1 90 ? 7.271 29.124 1.229 1.00 75.44 90 ARG A O 1
ATOM 738 N N . TYR A 1 91 ? 8.429 27.967 2.753 1.00 60.88 91 TYR A N 1
ATOM 739 C CA . TYR A 1 91 ? 7.711 26.701 2.539 1.00 60.88 91 TYR A CA 1
ATOM 740 C C . TYR A 1 91 ? 6.301 26.717 3.150 1.00 60.88 91 TYR A C 1
ATOM 742 O O . TYR A 1 91 ? 5.460 25.862 2.843 1.00 60.88 91 TYR A O 1
ATOM 750 N N . ILE A 1 92 ? 6.040 27.684 4.033 1.00 66.00 92 ILE A N 1
ATOM 751 C CA . ILE A 1 92 ? 4.721 27.934 4.602 1.00 66.00 92 ILE A CA 1
ATOM 752 C C . ILE A 1 92 ? 3.876 28.679 3.572 1.00 66.00 92 ILE A C 1
ATOM 754 O O . ILE A 1 92 ? 2.779 28.207 3.288 1.00 66.00 92 ILE A O 1
ATOM 758 N N . PHE A 1 93 ? 4.405 29.748 2.970 1.00 69.38 93 PHE A N 1
ATOM 759 C CA . PHE A 1 93 ? 3.601 30.741 2.248 1.00 69.38 93 PHE A CA 1
ATOM 760 C C . PHE A 1 93 ? 3.624 30.663 0.717 1.00 69.38 93 PHE A C 1
ATOM 762 O O . PHE A 1 93 ? 2.616 30.997 0.095 1.00 69.38 93 PHE A O 1
ATOM 769 N N . ASN A 1 94 ? 4.728 30.233 0.095 1.00 65.44 94 ASN A N 1
ATOM 770 C CA . ASN A 1 94 ? 4.875 30.339 -1.362 1.00 65.44 94 ASN A CA 1
ATOM 771 C C . ASN A 1 94 ? 3.752 29.614 -2.114 1.00 65.44 94 ASN A C 1
ATOM 773 O O . ASN A 1 94 ? 3.494 28.431 -1.870 1.00 65.44 94 ASN A O 1
ATOM 777 N N . GLY A 1 95 ? 3.117 30.331 -3.046 1.00 50.94 95 GLY A N 1
ATOM 778 C CA . GLY A 1 95 ? 2.029 29.837 -3.890 1.00 50.94 95 GLY A CA 1
ATOM 779 C C . GLY A 1 95 ? 0.695 29.610 -3.171 1.00 50.94 95 GLY A C 1
ATOM 780 O O . GLY A 1 95 ? -0.211 29.047 -3.782 1.00 50.94 95 GLY A O 1
ATOM 781 N N . LYS A 1 96 ? 0.562 30.007 -1.895 1.00 54.28 96 LYS A N 1
ATOM 782 C CA . LYS A 1 96 ? -0.648 29.771 -1.083 1.00 54.28 96 LYS A CA 1
ATOM 783 C C . LYS A 1 96 ? -1.373 31.041 -0.652 1.00 54.28 96 LYS A C 1
ATOM 785 O O . LYS A 1 96 ? -2.582 30.976 -0.460 1.00 54.28 96 LYS A O 1
ATOM 790 N N . ILE A 1 97 ? -0.651 32.148 -0.494 1.00 55.56 97 ILE A N 1
ATOM 791 C CA . ILE A 1 97 ? -1.196 33.418 0.004 1.00 55.56 97 ILE A CA 1
ATOM 792 C C . ILE A 1 97 ? -0.840 34.579 -0.930 1.00 55.56 97 ILE A C 1
ATOM 794 O O . ILE A 1 97 ? 0.182 34.511 -1.621 1.00 55.56 97 ILE A O 1
ATOM 798 N N . SER A 1 98 ? -1.696 35.596 -1.009 1.00 67.38 98 SER A N 1
ATOM 799 C CA . SER A 1 98 ? -1.441 36.805 -1.798 1.00 67.38 98 SER A CA 1
ATOM 800 C C . SER A 1 98 ? -0.290 37.629 -1.206 1.00 67.38 98 SER A C 1
ATOM 802 O O . SER A 1 98 ? 0.143 37.408 -0.069 1.00 67.38 98 SER A O 1
ATOM 804 N N . SER A 1 99 ? 0.219 38.589 -1.975 1.00 70.25 99 SER A N 1
ATOM 805 C CA . SER A 1 99 ? 1.218 39.549 -1.505 1.00 70.25 99 SER A CA 1
ATOM 806 C C . SER A 1 99 ? 0.657 40.386 -0.352 1.00 70.25 99 SER A C 1
ATOM 808 O O . SER A 1 99 ? 1.361 40.610 0.630 1.00 70.25 99 SER A O 1
ATOM 810 N N . ASP A 1 100 ? -0.630 40.739 -0.405 1.00 68.38 100 ASP A N 1
ATOM 811 C CA . ASP A 1 100 ? -1.324 41.468 0.664 1.00 68.38 100 ASP A CA 1
ATOM 812 C C . ASP A 1 100 ? -1.450 40.634 1.949 1.00 68.38 100 ASP A C 1
ATOM 814 O O . ASP A 1 100 ? -1.182 41.122 3.047 1.00 68.38 100 ASP A O 1
ATOM 818 N N . GLU A 1 101 ? -1.783 39.344 1.829 1.00 61.31 101 GLU A N 1
ATOM 819 C CA . GLU A 1 101 ? -1.835 38.422 2.971 1.00 61.31 101 GLU A CA 1
ATOM 820 C C . GLU A 1 101 ? -0.449 38.241 3.605 1.00 61.31 101 GLU A C 1
ATOM 822 O O . GLU A 1 101 ? -0.316 38.216 4.832 1.00 61.31 101 GLU A O 1
ATOM 827 N N . LEU A 1 102 ? 0.607 38.154 2.787 1.00 76.69 102 LEU A N 1
ATOM 828 C CA . LEU A 1 102 ? 1.977 38.089 3.290 1.00 76.69 102 LEU A CA 1
ATOM 829 C C . LEU A 1 102 ? 2.365 39.378 4.021 1.00 76.69 102 LEU A C 1
ATOM 831 O O . LEU A 1 102 ? 2.979 39.301 5.087 1.00 76.69 102 LEU A O 1
ATOM 835 N N . LEU A 1 103 ? 2.011 40.544 3.473 1.00 76.56 103 LEU A N 1
ATOM 836 C CA . LEU A 1 103 ? 2.258 41.839 4.107 1.00 76.56 103 LEU A CA 1
ATOM 837 C C . LEU A 1 103 ? 1.550 41.932 5.459 1.00 76.56 103 LEU A C 1
ATOM 839 O O . LEU A 1 103 ? 2.184 42.300 6.445 1.00 76.56 103 LEU A O 1
ATOM 843 N N . GLN A 1 104 ? 0.300 41.481 5.553 1.00 73.12 104 GLN A N 1
ATOM 844 C CA . GLN A 1 104 ? -0.430 41.484 6.818 1.00 73.12 104 GLN A CA 1
ATOM 845 C C . GLN A 1 104 ? 0.217 40.571 7.870 1.00 73.12 104 GLN A C 1
ATOM 847 O O . GLN A 1 104 ? 0.286 40.917 9.053 1.00 73.12 104 GLN A O 1
ATOM 852 N N . ILE A 1 105 ? 0.692 39.390 7.464 1.00 75.88 105 ILE A N 1
ATOM 853 C CA . ILE A 1 105 ? 1.411 38.472 8.359 1.00 75.88 105 ILE A CA 1
ATOM 854 C C . ILE A 1 105 ? 2.738 39.091 8.797 1.00 75.88 105 ILE A C 1
ATOM 856 O O . ILE A 1 105 ? 3.095 38.999 9.972 1.00 75.88 105 ILE A O 1
ATOM 860 N N . ARG A 1 106 ? 3.450 39.735 7.870 1.00 82.94 106 ARG A N 1
ATOM 861 C CA . ARG A 1 106 ? 4.700 40.438 8.139 1.00 82.94 106 ARG A CA 1
ATOM 862 C C . ARG A 1 106 ? 4.507 41.563 9.150 1.00 82.94 106 ARG A C 1
ATOM 864 O O . ARG A 1 106 ? 5.271 41.619 10.104 1.00 82.94 106 ARG A O 1
ATOM 871 N N . GLU A 1 107 ? 3.503 42.415 8.971 1.00 79.81 107 GLU A N 1
ATOM 872 C CA . GLU A 1 107 ? 3.195 43.511 9.898 1.00 79.81 107 GLU A CA 1
ATOM 873 C C . GLU A 1 107 ? 2.921 42.979 11.303 1.00 79.81 107 GLU A C 1
ATOM 875 O O . GLU A 1 107 ? 3.560 43.403 12.259 1.00 79.81 107 GLU A O 1
ATOM 880 N N . ASN A 1 108 ? 2.067 41.959 11.424 1.00 74.88 108 ASN A N 1
ATOM 881 C CA . ASN A 1 108 ? 1.780 41.331 12.715 1.00 74.88 108 ASN A CA 1
ATOM 882 C C . ASN A 1 108 ? 3.038 40.725 13.361 1.00 74.88 108 ASN A C 1
ATOM 884 O O . ASN A 1 108 ? 3.230 40.815 14.574 1.00 74.88 108 ASN A O 1
ATOM 888 N N . TYR A 1 109 ? 3.893 40.095 12.556 1.00 82.75 109 TYR A N 1
ATOM 889 C CA . TYR A 1 109 ? 5.146 39.503 13.010 1.00 82.75 109 TYR A CA 1
ATOM 890 C C . TYR A 1 109 ? 6.140 40.573 13.499 1.00 82.75 109 TYR A C 1
ATOM 892 O O . TYR A 1 109 ? 6.689 40.448 14.596 1.00 82.75 109 TYR A O 1
ATOM 900 N N . GLU A 1 110 ? 6.339 41.638 12.717 1.00 84.56 110 GLU A N 1
ATOM 901 C CA . GLU A 1 110 ? 7.237 42.753 13.039 1.00 84.56 110 GLU A CA 1
ATOM 902 C C . GLU A 1 110 ? 6.728 43.539 14.266 1.00 84.56 110 GLU A C 1
ATOM 904 O O . GLU A 1 110 ? 7.514 43.833 15.174 1.00 84.56 110 GLU A O 1
ATOM 909 N N . ASP A 1 111 ? 5.416 43.778 14.370 1.00 80.31 111 ASP A N 1
ATOM 910 C CA . ASP A 1 111 ? 4.778 44.473 15.495 1.00 80.31 111 ASP A CA 1
ATOM 911 C C . ASP A 1 111 ? 4.930 43.714 16.815 1.00 80.31 111 ASP A C 1
ATOM 913 O O . ASP A 1 111 ? 5.304 44.294 17.842 1.00 80.31 111 ASP A O 1
ATOM 917 N N . ILE A 1 112 ? 4.677 42.400 16.813 1.00 81.56 112 ILE A N 1
ATOM 918 C CA . ILE A 1 112 ? 4.792 41.576 18.024 1.00 81.56 112 ILE A CA 1
ATOM 919 C C . ILE A 1 112 ? 6.238 41.544 18.529 1.00 81.56 112 ILE A C 1
ATOM 921 O O . ILE A 1 112 ? 6.477 41.600 19.741 1.00 81.56 112 ILE A O 1
ATOM 925 N N . LEU A 1 113 ? 7.206 41.494 17.614 1.00 84.62 113 LEU A N 1
ATOM 926 C CA . LEU A 1 113 ? 8.628 41.502 17.952 1.00 84.62 113 LEU A CA 1
ATOM 927 C C . LEU A 1 113 ? 9.189 42.912 18.194 1.00 84.62 113 LEU A C 1
ATOM 929 O O . LEU A 1 113 ? 10.346 43.040 18.603 1.00 84.62 113 LEU A O 1
ATOM 933 N N . LYS A 1 114 ? 8.362 43.957 18.032 1.00 81.31 114 LYS A N 1
ATOM 934 C CA . LYS A 1 114 ? 8.730 45.379 18.142 1.00 81.31 114 LYS A CA 1
ATOM 935 C C . LYS A 1 114 ? 9.900 45.750 17.225 1.00 81.31 114 LYS A C 1
ATOM 937 O O . LYS A 1 114 ? 10.805 46.490 17.621 1.00 81.31 114 LYS A O 1
ATOM 942 N N . GLN A 1 115 ? 9.898 45.208 16.014 1.00 75.56 115 GLN A N 1
ATOM 943 C CA . GLN A 1 115 ? 10.897 45.493 14.994 1.00 75.56 115 GLN A CA 1
ATOM 944 C C . GLN A 1 115 ? 10.537 46.803 14.285 1.00 75.56 115 GLN A C 1
ATOM 946 O O . GLN A 1 115 ? 9.402 47.004 13.867 1.00 75.56 115 GLN A O 1
ATOM 951 N N . LYS A 1 116 ? 11.500 47.722 14.138 1.00 59.06 116 LYS A N 1
ATOM 952 C CA . LYS A 1 116 ? 11.333 48.851 13.208 1.00 59.06 116 LYS A CA 1
ATOM 953 C C . LYS A 1 116 ? 11.447 48.296 11.794 1.00 59.06 116 LYS A C 1
ATOM 955 O O . LYS A 1 116 ? 12.385 47.542 11.556 1.00 59.06 116 LYS A O 1
ATOM 960 N N . SER A 1 117 ? 10.546 48.689 10.892 1.00 53.88 117 SER A N 1
ATOM 961 C CA . SER A 1 117 ? 10.504 48.282 9.479 1.00 53.88 117 SER A CA 1
ATOM 962 C C . SER A 1 117 ? 11.895 48.334 8.828 1.00 53.88 117 SER A C 1
ATOM 964 O O . SER A 1 117 ? 12.376 49.365 8.351 1.00 53.88 117 SER A O 1
ATOM 966 N N . ALA A 1 118 ? 12.605 47.208 8.870 1.00 50.81 118 ALA A N 1
ATOM 967 C CA . ALA A 1 118 ? 14.002 47.148 8.484 1.00 50.81 118 ALA A CA 1
ATOM 968 C C . ALA A 1 118 ? 14.081 47.049 6.959 1.00 50.81 118 ALA A C 1
ATOM 970 O O . ALA A 1 118 ? 13.545 46.123 6.354 1.00 50.81 118 ALA A O 1
ATOM 971 N N . ARG A 1 119 ? 14.797 47.986 6.324 1.00 45.06 119 ARG A N 1
ATOM 972 C CA . ARG A 1 119 ? 15.014 48.057 4.862 1.00 45.06 119 ARG A CA 1
ATOM 973 C C . ARG A 1 119 ? 15.623 46.786 4.230 1.00 45.06 119 ARG A C 1
ATOM 975 O O . ARG A 1 119 ? 15.698 46.723 3.007 1.00 45.06 119 ARG A O 1
ATOM 982 N N . LEU A 1 120 ? 16.067 45.799 5.018 1.00 49.78 120 LEU A N 1
ATOM 983 C CA . LEU A 1 120 ? 16.571 44.515 4.514 1.00 49.78 120 LEU A CA 1
ATOM 984 C C . LEU A 1 120 ? 15.460 43.529 4.100 1.00 49.78 120 LEU A C 1
ATOM 986 O O . LEU A 1 120 ? 15.727 42.687 3.247 1.00 49.78 120 LEU A O 1
ATOM 990 N N . SER A 1 121 ? 14.235 43.613 4.637 1.00 54.94 121 SER A N 1
ATOM 991 C CA . SER A 1 121 ? 13.216 42.569 4.420 1.00 54.94 121 SER A CA 1
ATOM 992 C C . SER A 1 121 ? 12.549 42.619 3.040 1.00 54.94 121 SER A C 1
ATOM 994 O O . SER A 1 121 ? 12.252 41.567 2.482 1.00 54.94 121 SER A O 1
ATOM 996 N N . SER A 1 122 ? 12.386 43.797 2.430 1.00 58.25 122 SER A N 1
ATOM 997 C CA . SER A 1 122 ? 11.717 43.941 1.125 1.00 58.25 122 SER A CA 1
ATOM 998 C C . SER A 1 122 ? 12.492 43.279 -0.016 1.00 58.25 122 SER A C 1
ATOM 1000 O O . SER A 1 122 ? 11.933 42.457 -0.732 1.00 58.25 122 SER A O 1
ATOM 1002 N N . LYS A 1 123 ? 13.806 43.524 -0.115 1.00 62.53 123 LYS A N 1
ATOM 1003 C CA . LYS A 1 123 ? 14.648 42.878 -1.141 1.00 62.53 123 LYS A CA 1
ATOM 1004 C C . LYS A 1 123 ? 14.691 41.359 -0.996 1.00 62.53 123 LYS A C 1
ATOM 1006 O O . LYS A 1 123 ? 14.791 40.666 -1.994 1.00 62.53 123 LYS A O 1
ATOM 1011 N N . VAL A 1 124 ? 14.659 40.831 0.229 1.00 68.12 124 VAL A N 1
ATOM 1012 C CA . VAL A 1 124 ? 14.688 39.379 0.476 1.00 68.12 124 VAL A CA 1
ATOM 1013 C C . VAL A 1 124 ? 13.371 38.735 0.049 1.00 68.12 124 VAL A C 1
ATOM 1015 O O . VAL A 1 124 ? 13.389 37.666 -0.556 1.00 68.12 124 VAL A O 1
ATOM 1018 N N . ILE A 1 125 ? 12.243 39.391 0.333 1.00 70.94 125 ILE A N 1
ATOM 1019 C CA . ILE A 1 125 ? 10.906 38.924 -0.050 1.00 70.94 125 ILE A CA 1
ATOM 1020 C C . ILE A 1 125 ? 10.809 38.770 -1.573 1.00 70.94 125 ILE A C 1
ATOM 1022 O O . ILE A 1 125 ? 10.382 37.707 -2.013 1.00 70.94 125 ILE A O 1
ATOM 1026 N N . ASP A 1 126 ? 11.317 39.724 -2.359 1.00 68.56 126 ASP A N 1
ATOM 1027 C CA . ASP A 1 126 ? 11.282 39.665 -3.833 1.00 68.56 126 ASP A CA 1
ATOM 1028 C C . ASP A 1 126 ? 11.962 38.411 -4.417 1.00 68.56 126 ASP A C 1
ATOM 1030 O O . ASP A 1 126 ? 11.537 37.887 -5.445 1.00 68.56 126 ASP A O 1
ATOM 1034 N N . TYR A 1 127 ? 13.008 37.892 -3.761 1.00 64.56 127 TYR A N 1
ATOM 1035 C CA . TYR A 1 127 ? 13.688 36.668 -4.208 1.00 64.56 127 TYR A CA 1
ATOM 1036 C C . TYR A 1 127 ? 13.146 35.384 -3.564 1.00 64.56 127 TYR A C 1
ATOM 1038 O O . TYR A 1 127 ? 13.337 34.294 -4.105 1.00 64.56 127 TYR A O 1
ATOM 1046 N N . VAL A 1 128 ? 12.549 35.473 -2.373 1.00 67.81 128 VAL A N 1
ATOM 1047 C CA . VAL A 1 128 ? 12.220 34.307 -1.536 1.00 67.81 128 VAL A CA 1
ATOM 1048 C C . VAL A 1 128 ? 10.730 33.955 -1.588 1.00 67.81 128 VAL A C 1
ATOM 1050 O O . VAL A 1 128 ? 10.379 32.779 -1.422 1.00 67.81 128 VAL A O 1
ATOM 1053 N N . PHE A 1 129 ? 9.863 34.937 -1.829 1.00 72.94 129 PHE A N 1
ATOM 1054 C CA . PHE A 1 129 ? 8.417 34.773 -1.867 1.00 72.94 129 PHE A CA 1
ATOM 1055 C C . PHE A 1 129 ? 7.879 34.673 -3.297 1.00 72.94 129 PHE A C 1
ATOM 1057 O O . PHE A 1 129 ? 8.358 35.336 -4.212 1.00 72.94 129 PHE A O 1
ATOM 1064 N N . LYS A 1 130 ? 6.854 33.838 -3.482 1.00 64.12 130 LYS A N 1
ATOM 1065 C CA . LYS A 1 130 ? 6.042 33.804 -4.702 1.00 64.12 130 LYS A CA 1
ATOM 1066 C C . LYS A 1 130 ? 4.570 33.856 -4.319 1.00 64.12 130 LYS A C 1
ATOM 1068 O O . LYS A 1 130 ? 4.119 33.001 -3.552 1.00 64.12 130 LYS A O 1
ATOM 1073 N N . GLU A 1 131 ? 3.862 34.837 -4.866 1.00 61.09 131 GLU A N 1
ATOM 1074 C CA . GLU A 1 131 ? 2.451 35.100 -4.592 1.00 61.09 131 GLU A CA 1
ATOM 1075 C C . GLU A 1 131 ? 1.534 33.923 -4.975 1.00 61.09 131 GLU A C 1
ATOM 1077 O O . GLU A 1 131 ? 1.882 33.071 -5.801 1.00 61.09 131 GLU A O 1
ATOM 1082 N N . LYS A 1 132 ? 0.352 33.867 -4.350 1.00 49.97 132 LYS A N 1
ATOM 1083 C CA . LYS A 1 132 ? -0.781 33.032 -4.756 1.00 49.97 132 LYS A CA 1
ATOM 1084 C C . LYS A 1 132 ? -1.049 33.214 -6.245 1.00 49.97 132 LYS A C 1
ATOM 1086 O O . LYS A 1 132 ? -1.346 34.301 -6.724 1.00 49.97 132 LYS A O 1
ATOM 1091 N N . TYR A 1 133 ? -0.956 32.111 -6.972 1.00 39.38 133 TYR A N 1
ATOM 1092 C CA . TYR A 1 133 ? -1.230 32.093 -8.396 1.00 39.38 133 TYR A CA 1
ATOM 1093 C C . TYR A 1 133 ? -2.743 32.087 -8.635 1.00 39.38 133 TYR A C 1
ATOM 1095 O O . TYR A 1 133 ? -3.416 31.098 -8.336 1.00 39.38 133 TYR A O 1
ATOM 1103 N N . THR A 1 134 ? -3.267 33.175 -9.191 1.00 35.62 134 THR A N 1
ATOM 1104 C CA . THR A 1 134 ? -4.571 33.214 -9.858 1.00 35.62 134 THR A CA 1
ATOM 1105 C C . THR A 1 134 ? -4.339 32.986 -11.354 1.00 35.62 134 THR A C 1
ATOM 1107 O O . THR A 1 134 ? -3.579 33.742 -11.964 1.00 35.62 134 THR A O 1
ATOM 1110 N N . PRO A 1 135 ? -4.927 31.945 -11.967 1.00 31.05 135 PRO A N 1
ATOM 1111 C CA . PRO A 1 135 ? -4.777 31.723 -13.400 1.00 31.05 135 PRO A CA 1
ATOM 1112 C C . PRO A 1 135 ? -5.326 32.923 -14.183 1.00 31.05 135 PRO A C 1
ATOM 1114 O O . PRO A 1 135 ? -6.393 33.438 -13.855 1.00 31.05 135 PRO A O 1
ATOM 1117 N N . GLN A 1 136 ? -4.628 33.352 -15.239 1.00 27.80 136 GLN A N 1
ATOM 1118 C CA . GLN A 1 136 ? -5.302 34.078 -16.314 1.00 27.80 136 GLN A CA 1
ATOM 1119 C C . GLN A 1 136 ? -6.212 33.068 -17.016 1.00 27.80 136 GLN A C 1
ATOM 1121 O O . GLN A 1 136 ? -5.732 32.065 -17.542 1.00 27.80 136 GLN A O 1
ATOM 1126 N N . GLU A 1 137 ? -7.519 33.300 -16.953 1.00 27.44 137 GLU A N 1
ATOM 1127 C CA . GLU A 1 137 ? -8.532 32.479 -17.610 1.00 27.44 137 GLU A CA 1
ATOM 1128 C C . GLU A 1 137 ? -8.255 32.379 -19.120 1.00 27.44 137 GLU A C 1
ATOM 1130 O O . GLU A 1 137 ? -8.475 33.330 -19.872 1.00 27.44 137 GLU A O 1
ATOM 1135 N N . GLU A 1 138 ? -7.854 31.202 -19.604 1.00 26.61 138 GLU A N 1
ATOM 1136 C CA . GLU A 1 138 ? -8.315 30.777 -20.923 1.00 26.61 138 GLU A CA 1
ATOM 1137 C C . GLU A 1 138 ? -9.804 30.457 -20.772 1.00 26.61 138 GLU A C 1
ATOM 1139 O O . GLU A 1 138 ? -10.178 29.469 -20.139 1.00 26.61 138 GLU A O 1
ATOM 1144 N N . LYS A 1 139 ? -10.644 31.356 -21.299 1.00 23.38 139 LYS A N 1
ATOM 1145 C CA . LYS A 1 139 ? -12.109 31.269 -21.312 1.00 23.38 139 LYS A CA 1
ATOM 1146 C C . LYS A 1 139 ? -12.585 29.866 -21.701 1.00 23.38 139 LYS A C 1
ATOM 1148 O O . LYS A 1 139 ? -12.639 29.529 -22.884 1.00 23.38 139 LYS A O 1
ATOM 1153 N N . PHE A 1 140 ? -13.012 29.090 -20.712 1.00 22.09 140 PHE A N 1
ATOM 1154 C CA . PHE A 1 140 ? -13.958 28.003 -20.910 1.00 22.09 140 PHE A CA 1
ATOM 1155 C C . PHE A 1 140 ? -15.364 28.572 -20.730 1.00 22.09 140 PHE A C 1
ATOM 1157 O O . PHE A 1 140 ? -15.671 29.206 -19.726 1.00 22.09 140 PHE A O 1
ATOM 1164 N N . TRP A 1 141 ? -16.191 28.397 -21.756 1.00 21.78 141 TRP A N 1
ATOM 1165 C CA . TRP A 1 141 ? -17.576 28.844 -21.786 1.00 21.78 141 TRP A CA 1
ATOM 1166 C C . TRP A 1 141 ? -18.409 28.070 -20.759 1.00 21.78 141 TRP A C 1
ATOM 1168 O O . TRP A 1 141 ? -18.700 26.891 -20.958 1.00 21.78 141 TRP A O 1
ATOM 1178 N N . GLU A 1 142 ? -18.824 28.742 -19.688 1.00 23.41 142 GLU A N 1
ATOM 1179 C CA . GLU A 1 142 ? -19.965 28.313 -18.882 1.00 23.41 142 GLU A CA 1
ATOM 1180 C C . GLU A 1 142 ? -21.258 28.614 -19.646 1.00 23.41 142 GLU A C 1
ATOM 1182 O O . GLU A 1 142 ? -21.547 29.755 -20.013 1.00 23.41 142 GLU A O 1
ATOM 1187 N N . ILE A 1 143 ? -22.057 27.573 -19.873 1.00 22.50 143 ILE A N 1
ATOM 1188 C CA . ILE A 1 143 ? -23.474 27.735 -20.181 1.00 22.50 143 ILE A CA 1
ATOM 1189 C C . ILE A 1 143 ? -24.155 28.166 -18.884 1.00 22.50 143 ILE A C 1
ATOM 1191 O O . ILE A 1 143 ? -24.137 27.463 -17.878 1.00 22.50 143 ILE A O 1
ATOM 1195 N N . SER A 1 144 ? -24.754 29.347 -18.946 1.00 21.66 144 SER A N 1
ATOM 1196 C CA . SER A 1 144 ? -25.545 29.972 -17.903 1.00 21.66 144 SER A CA 1
ATOM 1197 C C . SER A 1 144 ? -26.759 29.134 -17.493 1.00 21.66 144 SER A C 1
ATOM 1199 O O . SER A 1 144 ? -27.626 28.851 -18.320 1.00 21.66 144 SER A O 1
ATOM 1201 N N . THR A 1 145 ? -26.931 28.934 -16.191 1.00 22.17 145 THR A N 1
ATOM 1202 C CA . THR A 1 145 ? -28.239 29.115 -15.546 1.00 22.17 145 THR A CA 1
ATOM 1203 C C . THR A 1 145 ? -28.030 30.084 -14.390 1.00 22.17 145 THR A C 1
ATOM 1205 O O . THR A 1 145 ? -27.454 29.729 -13.365 1.00 22.17 145 THR A O 1
ATOM 1208 N N . GLY A 1 146 ? -28.390 31.346 -14.624 1.00 23.38 146 GLY A N 1
ATOM 1209 C CA . GLY A 1 146 ? -28.102 32.456 -13.725 1.00 23.38 146 GLY A CA 1
ATOM 1210 C C . GLY A 1 146 ? -28.986 32.500 -12.483 1.00 23.38 146 GLY A C 1
ATOM 1211 O O . GLY A 1 146 ? -30.156 32.150 -12.550 1.00 23.38 146 GLY A O 1
ATOM 1212 N N . VAL A 1 147 ? -28.413 33.012 -11.391 1.00 22.50 147 VAL A N 1
ATOM 1213 C CA . VAL A 1 147 ? -28.810 34.284 -10.759 1.00 22.50 147 VAL A CA 1
ATOM 1214 C C . VAL A 1 147 ? -27.538 34.878 -10.137 1.00 22.50 147 VAL A C 1
ATOM 1216 O O . VAL A 1 147 ? -27.114 34.470 -9.060 1.00 22.50 147 VAL A O 1
ATOM 1219 N N . SER A 1 148 ? -26.894 35.825 -10.825 1.00 25.05 148 SER A N 1
ATOM 1220 C CA . SER A 1 148 ? -25.821 36.646 -10.256 1.00 25.05 148 SER A CA 1
ATOM 1221 C C . SER A 1 148 ? -26.367 38.028 -9.922 1.00 25.05 148 SER A C 1
ATOM 1223 O O . SER A 1 148 ? -26.865 38.720 -10.809 1.00 25.05 148 SER A O 1
ATOM 1225 N N . GLY A 1 149 ? -26.202 38.457 -8.675 1.00 25.59 149 GLY A N 1
ATOM 1226 C CA . GLY A 1 149 ? -26.344 39.865 -8.317 1.00 25.59 149 GLY A CA 1
ATOM 1227 C C . GLY A 1 149 ? -26.658 40.091 -6.846 1.00 25.59 149 GLY A C 1
ATOM 1228 O O . GLY A 1 149 ? -27.790 40.434 -6.553 1.00 25.59 149 GLY A O 1
ATOM 1229 N N . SER A 1 150 ? -25.676 39.890 -5.946 1.00 25.86 150 SER A N 1
ATOM 1230 C CA . SER A 1 150 ? -25.625 40.506 -4.591 1.00 25.86 150 SER A CA 1
ATOM 1231 C C . SER A 1 150 ? -24.403 40.089 -3.722 1.00 25.86 150 SER A C 1
ATOM 1233 O O . SER A 1 150 ? -24.346 40.450 -2.550 1.00 25.86 150 SER A O 1
ATOM 1235 N N . LEU A 1 151 ? -23.414 39.323 -4.203 1.00 24.98 151 LEU A N 1
ATOM 1236 C CA . LEU A 1 151 ? -22.435 38.692 -3.288 1.00 24.98 151 LEU A CA 1
ATOM 1237 C C . LEU A 1 151 ? -21.281 39.592 -2.800 1.00 24.98 151 LEU A C 1
ATOM 1239 O O . LEU A 1 151 ? -20.796 39.394 -1.691 1.00 24.98 151 LEU A O 1
ATOM 1243 N N . LYS A 1 152 ? -20.896 40.644 -3.532 1.00 26.81 152 LYS A N 1
ATOM 1244 C CA . LYS A 1 152 ? -19.704 41.441 -3.171 1.00 26.81 152 LYS A CA 1
ATOM 1245 C C . LYS A 1 152 ? -19.856 42.326 -1.925 1.00 26.81 152 LYS A C 1
ATOM 1247 O O . LYS A 1 152 ? -18.872 42.590 -1.250 1.00 26.81 152 LYS A O 1
ATOM 1252 N N . ALA A 1 153 ? -21.076 42.738 -1.575 1.00 25.92 153 ALA A N 1
ATOM 1253 C CA . ALA A 1 153 ? -21.340 43.442 -0.312 1.00 25.92 153 ALA A CA 1
ATOM 1254 C C . ALA A 1 153 ? -21.528 42.476 0.880 1.00 25.92 153 ALA A C 1
ATOM 1256 O O . ALA A 1 153 ? -21.435 42.886 2.036 1.00 25.92 153 ALA A O 1
ATOM 1257 N N . VAL A 1 154 ? -21.770 41.188 0.604 1.00 28.23 154 VAL A N 1
ATOM 1258 C CA . VAL A 1 154 ? -21.924 40.125 1.612 1.00 28.23 154 VAL A CA 1
ATOM 1259 C C . VAL A 1 154 ? -20.562 39.519 1.983 1.00 28.23 154 VAL A C 1
ATOM 1261 O O . VAL A 1 154 ? -20.359 39.173 3.146 1.0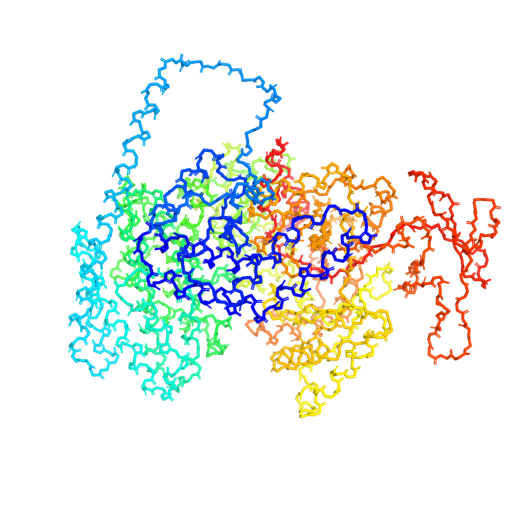0 28.23 154 VAL A O 1
ATOM 1264 N N . GLU A 1 155 ? -19.608 39.474 1.045 1.00 27.95 155 GLU A N 1
ATOM 1265 C CA . GLU A 1 155 ? -18.234 38.981 1.251 1.00 27.95 155 GLU A CA 1
ATOM 1266 C C . GLU A 1 155 ? -17.406 39.861 2.208 1.00 27.95 155 GLU A C 1
ATOM 1268 O O . GLU A 1 155 ? -16.756 39.336 3.112 1.00 27.95 155 GLU A O 1
ATOM 1273 N N . GLU A 1 156 ? -17.475 41.195 2.104 1.00 28.38 156 GLU A N 1
ATOM 1274 C CA . GLU A 1 156 ? -16.749 42.097 3.024 1.00 28.38 156 GLU A CA 1
ATOM 1275 C C . GLU A 1 156 ? -17.327 42.113 4.452 1.00 28.38 156 GLU A C 1
ATOM 1277 O O . GLU A 1 156 ? -16.598 42.339 5.426 1.00 28.38 156 GLU A O 1
ATOM 1282 N N . LEU A 1 157 ? -18.626 41.831 4.601 1.00 29.59 157 LEU A N 1
ATOM 1283 C CA . LEU A 1 157 ? -19.275 41.633 5.900 1.00 29.59 157 LEU A CA 1
ATOM 1284 C C . LEU A 1 157 ? -18.933 40.253 6.499 1.00 29.59 157 LEU A C 1
ATOM 1286 O O . LEU A 1 157 ? -18.718 40.164 7.710 1.00 29.59 157 LEU A O 1
ATOM 1290 N N . HIS A 1 158 ? -18.786 39.212 5.666 1.00 27.41 158 HIS A N 1
ATOM 1291 C CA . HIS A 1 158 ? -18.339 37.868 6.068 1.00 27.41 158 HIS A CA 1
ATOM 1292 C C . HIS A 1 158 ? -16.884 37.847 6.566 1.00 27.41 158 HIS A C 1
ATOM 1294 O O . HIS A 1 158 ? -16.618 37.319 7.644 1.00 27.41 158 HIS A O 1
ATOM 1300 N N . LEU A 1 159 ? -15.955 38.507 5.865 1.00 31.16 159 LEU A N 1
ATOM 1301 C CA . LEU A 1 159 ? -14.524 38.546 6.219 1.00 31.16 159 LEU A CA 1
ATOM 1302 C C . LEU A 1 159 ? -14.242 39.203 7.588 1.00 31.16 159 LEU A C 1
ATOM 1304 O O . LEU A 1 159 ? -13.352 38.780 8.339 1.00 31.16 159 LEU A O 1
ATOM 1308 N N . LYS A 1 160 ? -15.028 40.219 7.971 1.00 33.41 160 LYS A N 1
ATOM 1309 C CA . LYS A 1 160 ? -14.925 40.859 9.299 1.00 33.41 160 LYS A CA 1
ATOM 1310 C C . LYS A 1 160 ? -15.572 40.033 10.419 1.00 33.41 160 LYS A C 1
ATOM 1312 O O . LYS A 1 160 ? -15.103 40.101 11.559 1.00 33.41 160 LYS A O 1
ATOM 1317 N N . LEU A 1 161 ? -16.609 39.247 10.118 1.00 30.09 161 LEU A N 1
ATOM 1318 C CA . LEU A 1 161 ? -17.250 38.331 11.069 1.00 30.09 161 LEU A CA 1
ATOM 1319 C C . LEU A 1 161 ? -16.378 37.091 11.336 1.00 30.09 161 LEU A C 1
ATOM 1321 O O . LEU A 1 161 ? -16.149 36.764 12.503 1.00 30.09 161 LEU A O 1
ATOM 1325 N N . GLU A 1 162 ? -15.774 36.500 10.301 1.00 39.16 162 GLU A N 1
ATOM 1326 C CA . GLU A 1 162 ? -14.867 35.346 10.418 1.00 39.16 162 GLU A CA 1
ATOM 1327 C C . GLU A 1 162 ? -13.642 35.647 11.295 1.00 39.16 162 GLU A C 1
ATOM 1329 O O . GLU A 1 162 ? -13.284 34.854 12.163 1.00 39.16 162 GLU A O 1
ATOM 1334 N N . THR A 1 163 ? -13.033 36.831 11.176 1.00 43.97 163 THR A N 1
ATOM 1335 C CA . THR A 1 163 ? -11.842 37.192 11.974 1.00 43.97 163 THR A CA 1
ATOM 1336 C C . THR A 1 163 ? -12.151 37.307 13.480 1.00 43.97 163 THR A C 1
ATOM 1338 O O . THR A 1 163 ? -11.305 37.013 14.332 1.00 43.97 163 THR A O 1
ATOM 1341 N N . LYS A 1 164 ? -13.378 37.710 13.840 1.00 37.22 164 LYS A N 1
ATOM 1342 C CA . LYS A 1 164 ? -13.840 37.805 15.236 1.00 37.22 164 LYS A CA 1
ATOM 1343 C C . LYS A 1 164 ? -14.292 36.447 15.770 1.00 37.22 164 LYS A C 1
ATOM 1345 O O . LYS A 1 164 ? -13.996 36.126 16.922 1.00 37.22 164 LYS A O 1
ATOM 1350 N N . GLU A 1 165 ? -14.968 35.646 14.951 1.00 42.22 165 GLU A N 1
ATOM 1351 C CA . GLU A 1 165 ? -15.381 34.288 15.306 1.00 42.22 165 GLU A CA 1
ATOM 1352 C C . GLU A 1 165 ? -14.193 33.340 15.466 1.00 42.22 165 GLU A C 1
ATOM 1354 O O . GLU A 1 165 ? -14.165 32.594 16.439 1.00 42.22 165 GLU A O 1
ATOM 1359 N N . ILE A 1 166 ? -13.165 33.429 14.617 1.00 45.47 166 ILE A N 1
ATOM 1360 C CA . ILE A 1 166 ? -11.927 32.644 14.744 1.00 45.47 166 ILE A CA 1
ATOM 1361 C C . ILE A 1 166 ? -11.189 33.003 16.039 1.00 45.47 166 ILE A C 1
ATOM 1363 O O . ILE A 1 166 ? -10.837 32.111 16.808 1.00 45.47 166 ILE A O 1
ATOM 1367 N N . ARG A 1 167 ? -11.020 34.298 16.350 1.00 43.00 167 ARG A N 1
ATOM 1368 C CA . ARG A 1 167 ? -10.406 34.738 17.621 1.00 43.00 167 ARG A CA 1
ATOM 1369 C C . ARG A 1 167 ? -11.231 34.320 18.839 1.00 43.00 167 ARG A C 1
ATOM 1371 O O . ARG A 1 167 ? -10.667 33.933 19.859 1.00 43.00 167 ARG A O 1
ATOM 1378 N N . ARG A 1 168 ? -12.563 34.365 18.740 1.00 45.78 168 ARG A N 1
ATOM 1379 C CA . ARG A 1 168 ? -13.473 33.878 19.787 1.00 45.78 168 ARG A CA 1
ATOM 1380 C C . ARG A 1 168 ? -13.364 32.361 19.958 1.00 45.78 168 ARG A C 1
ATOM 1382 O O . ARG A 1 168 ? -13.296 31.911 21.097 1.00 45.78 168 ARG A O 1
ATOM 1389 N N . LYS A 1 169 ? -13.309 31.587 18.868 1.00 55.09 169 LYS A N 1
ATOM 1390 C CA . LYS A 1 169 ? -13.100 30.129 18.892 1.00 55.09 169 LYS A CA 1
ATOM 1391 C C . LYS A 1 169 ? -11.752 29.786 19.538 1.00 55.09 169 LYS A C 1
ATOM 1393 O O . LYS A 1 169 ? -11.743 29.011 20.486 1.00 55.09 169 LYS A O 1
ATOM 1398 N N . GLN A 1 170 ? -10.664 30.452 19.144 1.00 54.97 170 GLN A N 1
ATOM 1399 C CA . GLN A 1 170 ? -9.326 30.278 19.736 1.00 54.97 170 GLN A CA 1
ATOM 1400 C C . GLN A 1 170 ? -9.282 30.627 21.232 1.00 54.97 170 GLN A C 1
ATOM 1402 O O . GLN A 1 170 ? -8.675 29.915 22.028 1.00 54.97 170 GLN A O 1
ATOM 1407 N N . TYR A 1 171 ? -9.949 31.710 21.642 1.00 51.62 171 TYR A N 1
ATOM 1408 C CA . TYR A 1 171 ? -10.042 32.095 23.052 1.00 51.62 171 TYR A CA 1
ATOM 1409 C C . TYR A 1 171 ? -10.848 31.082 23.881 1.00 51.62 171 TYR A C 1
ATOM 1411 O O . TYR A 1 171 ? -10.418 30.684 24.964 1.00 51.62 171 TYR A O 1
ATOM 1419 N N . LEU A 1 172 ? -11.995 30.624 23.367 1.00 62.00 172 LEU A N 1
ATOM 1420 C CA . LEU A 1 172 ? -12.814 29.595 24.015 1.00 62.00 172 LEU A CA 1
ATOM 1421 C C . LEU A 1 172 ? -12.072 28.257 24.112 1.00 62.00 172 LEU A C 1
ATOM 1423 O O . LEU A 1 172 ? -12.163 27.576 25.130 1.00 62.00 172 LEU A O 1
ATOM 1427 N N . GLU A 1 173 ? -11.306 27.897 23.087 1.00 69.00 173 GLU A N 1
ATOM 1428 C CA . GLU A 1 173 ? -10.453 26.709 23.074 1.00 69.00 173 GLU A CA 1
ATOM 1429 C C . GLU A 1 173 ? -9.323 26.810 24.110 1.00 69.00 173 GLU A C 1
ATOM 1431 O O . GLU A 1 173 ? -9.097 25.869 24.869 1.00 69.00 173 GLU A O 1
ATOM 1436 N N . ALA A 1 174 ? -8.688 27.977 24.254 1.00 66.44 174 ALA A N 1
ATOM 1437 C CA . ALA A 1 174 ? -7.688 28.212 25.296 1.00 66.44 174 ALA A CA 1
ATOM 1438 C C . ALA A 1 174 ? -8.269 28.077 26.719 1.00 66.44 174 ALA A C 1
ATOM 1440 O O . ALA A 1 174 ? -7.628 27.479 27.588 1.00 66.44 174 ALA A O 1
ATOM 1441 N N . ILE A 1 175 ? -9.489 28.577 26.961 1.00 69.88 175 ILE A N 1
ATOM 1442 C CA . ILE A 1 175 ? -10.197 28.400 28.244 1.00 69.88 175 ILE A CA 1
ATOM 1443 C C . ILE A 1 175 ? -10.481 26.917 28.506 1.00 69.88 175 ILE A C 1
ATOM 1445 O O . ILE A 1 175 ? -10.188 26.413 29.594 1.00 69.88 175 ILE A O 1
ATOM 1449 N N . ARG A 1 176 ? -11.019 26.210 27.506 1.00 78.06 176 ARG A N 1
ATOM 1450 C CA . ARG A 1 176 ? -11.318 24.770 27.565 1.00 78.06 176 ARG A CA 1
ATOM 1451 C C . ARG A 1 176 ? -10.073 23.946 27.902 1.00 78.06 176 ARG A C 1
ATOM 1453 O O . ARG A 1 176 ? -10.091 23.154 28.844 1.00 78.06 176 ARG A O 1
ATOM 1460 N N . LEU A 1 177 ? -8.956 24.217 27.227 1.00 80.88 177 LEU A N 1
ATOM 1461 C CA . LEU A 1 177 ? -7.666 23.587 27.517 1.00 80.88 177 LEU A CA 1
ATOM 1462 C C . LEU A 1 177 ? -7.133 23.953 28.909 1.00 80.88 177 LEU A C 1
ATOM 1464 O O . LEU A 1 177 ? -6.518 23.116 29.570 1.00 80.88 177 LEU A O 1
ATOM 1468 N N . GLY A 1 178 ? -7.390 25.171 29.392 1.00 78.12 178 GLY A N 1
ATOM 1469 C CA . GLY A 1 178 ? -7.089 25.571 30.767 1.00 78.12 178 GLY A CA 1
ATOM 1470 C C . GLY A 1 178 ? -7.784 24.678 31.801 1.00 78.12 178 GLY A C 1
ATOM 1471 O O . GLY A 1 178 ? -7.131 24.170 32.715 1.00 78.12 178 GLY A O 1
ATOM 1472 N N . LYS A 1 179 ? -9.083 24.400 31.620 1.00 85.88 179 LYS A N 1
ATOM 1473 C CA . LYS A 1 179 ? -9.849 23.487 32.494 1.00 85.88 179 LYS A CA 1
ATOM 1474 C C . LYS A 1 179 ? -9.311 22.056 32.464 1.00 85.88 179 LYS A C 1
ATOM 1476 O O . LYS A 1 179 ? -9.141 21.430 33.518 1.00 85.88 179 LYS A O 1
ATOM 1481 N N . ARG A 1 180 ? -8.968 21.559 31.272 1.00 90.69 180 ARG A N 1
ATOM 1482 C CA . ARG A 1 180 ? -8.315 20.253 31.098 1.00 90.69 180 ARG A CA 1
ATOM 1483 C C . ARG A 1 180 ? -7.001 20.173 31.884 1.00 90.69 180 ARG A C 1
ATOM 1485 O O . ARG A 1 180 ? -6.792 19.223 32.633 1.00 90.69 180 ARG A O 1
ATOM 1492 N N . ARG A 1 181 ? -6.132 21.185 31.782 1.00 89.75 181 ARG A N 1
ATOM 1493 C CA . ARG A 1 181 ? -4.841 21.231 32.503 1.00 89.75 181 ARG A CA 1
ATOM 1494 C C . ARG A 1 181 ? -4.998 21.299 34.019 1.00 89.75 181 ARG A C 1
ATOM 1496 O O . ARG A 1 181 ? -4.251 20.630 34.737 1.00 89.75 181 ARG A O 1
ATOM 1503 N N . ASN A 1 182 ? -5.958 22.081 34.505 1.00 88.38 182 ASN A N 1
ATOM 1504 C CA . ASN A 1 182 ? -6.209 22.220 35.939 1.00 88.38 182 ASN A CA 1
ATOM 1505 C C . ASN A 1 182 ? -6.670 20.888 36.543 1.00 88.38 182 ASN A C 1
ATOM 1507 O O . ASN A 1 182 ? -6.037 20.375 37.465 1.00 88.38 182 ASN A O 1
ATOM 1511 N N . SER A 1 183 ? -7.699 20.277 35.953 1.00 92.81 183 SER A N 1
ATOM 1512 C CA . SER A 1 183 ? -8.227 18.981 36.399 1.00 92.81 183 SER A CA 1
ATOM 1513 C C . SER A 1 183 ? -7.206 17.841 36.273 1.00 92.81 183 SER A C 1
ATOM 1515 O O . SER A 1 183 ? -7.116 16.997 37.165 1.00 92.81 183 SER A O 1
ATOM 1517 N N . PHE A 1 184 ? -6.376 17.847 35.222 1.00 94.81 184 PHE A N 1
ATOM 1518 C CA . PHE A 1 184 ? -5.227 16.948 35.089 1.00 94.81 184 PHE A CA 1
ATOM 1519 C C . PHE A 1 184 ? -4.259 17.091 36.272 1.00 94.81 184 PHE A C 1
ATOM 1521 O O . PHE A 1 184 ? -3.888 16.101 36.904 1.00 94.81 184 PHE A O 1
ATOM 1528 N N . SER A 1 185 ? -3.877 18.326 36.602 1.00 91.56 185 SER A N 1
ATOM 1529 C CA . SER A 1 185 ? -2.915 18.615 37.670 1.00 91.56 185 SER A CA 1
ATOM 1530 C C . SER A 1 185 ? -3.448 18.230 39.052 1.00 91.56 185 SER A C 1
ATOM 1532 O O . SER A 1 185 ? -2.699 17.721 39.885 1.00 91.56 185 SER A O 1
ATOM 1534 N N . GLU A 1 186 ? -4.741 18.438 39.304 1.00 92.50 186 GLU A N 1
ATOM 1535 C CA . GLU A 1 186 ? -5.405 18.005 40.538 1.00 92.50 186 GLU A CA 1
ATOM 1536 C C . GLU A 1 186 ? -5.452 16.483 40.664 1.00 92.50 186 GLU A C 1
ATOM 1538 O O . GLU A 1 186 ? -5.129 15.930 41.716 1.00 92.50 186 GLU A O 1
ATOM 1543 N N . GLU A 1 187 ? -5.813 15.788 39.587 1.00 94.50 187 GLU A N 1
ATOM 1544 C CA . GLU A 1 187 ? -5.920 14.334 39.591 1.00 94.50 187 GLU A CA 1
ATOM 1545 C C . GLU A 1 187 ? -4.550 13.661 39.754 1.00 94.50 187 GLU A C 1
ATOM 1547 O O . GLU A 1 187 ? -4.449 12.635 40.433 1.00 94.50 187 GLU A O 1
ATOM 1552 N N . MET A 1 188 ? -3.477 14.255 39.216 1.00 93.19 188 MET A N 1
ATOM 1553 C CA . MET A 1 188 ? -2.100 13.778 39.400 1.00 93.19 188 MET A CA 1
ATOM 1554 C C . MET A 1 188 ? -1.653 13.742 40.870 1.00 93.19 188 MET A C 1
ATOM 1556 O O . MET A 1 188 ? -0.813 12.913 41.209 1.00 93.19 188 MET A O 1
ATOM 1560 N N . LYS A 1 189 ? -2.240 14.562 41.758 1.00 91.50 189 LYS A N 1
ATOM 1561 C CA . LYS A 1 189 ? -1.911 14.578 43.200 1.00 91.50 189 LYS A CA 1
ATOM 1562 C C . LYS A 1 189 ? -2.421 13.346 43.956 1.00 91.50 189 LYS A C 1
ATOM 1564 O O . LYS A 1 189 ? -1.931 13.053 45.043 1.00 91.50 189 LYS A O 1
ATOM 1569 N N . LYS A 1 190 ? -3.412 12.628 43.418 1.00 90.62 190 LYS A N 1
ATOM 1570 C CA . LYS A 1 190 ? -3.992 11.443 44.071 1.00 90.62 190 LYS A CA 1
ATOM 1571 C C . LYS A 1 190 ? -3.073 10.232 43.920 1.00 90.62 190 LYS A C 1
ATOM 1573 O O . LYS A 1 190 ? -2.562 9.987 42.827 1.00 90.62 190 LYS A O 1
ATOM 1578 N N . GLN A 1 191 ? -2.914 9.436 44.973 1.00 82.25 191 GLN A N 1
ATOM 1579 C CA . GLN A 1 191 ? -2.120 8.207 44.920 1.00 82.25 191 GLN A CA 1
ATOM 1580 C C . GLN A 1 191 ? -2.959 7.020 44.439 1.00 82.25 191 GLN A C 1
ATOM 1582 O O . GLN A 1 191 ? -4.094 6.846 44.867 1.00 82.25 191 GLN A O 1
ATOM 1587 N N . GLU A 1 192 ? -2.383 6.208 43.553 1.00 82.50 192 GLU A N 1
ATOM 1588 C CA . GLU A 1 192 ? -2.937 4.928 43.102 1.00 82.50 192 GLU A CA 1
ATOM 1589 C C . GLU A 1 192 ? -1.809 3.897 43.044 1.00 82.50 192 GLU A C 1
ATOM 1591 O O . GLU A 1 192 ? -0.686 4.193 42.608 1.00 82.50 192 GLU A O 1
ATOM 1596 N N . ASN A 1 193 ? -2.090 2.680 43.505 1.00 79.38 193 ASN A N 1
ATOM 1597 C CA . ASN A 1 193 ? -1.025 1.742 43.839 1.00 79.38 193 ASN A CA 1
ATOM 1598 C C . ASN A 1 193 ? -0.618 0.870 42.650 1.00 79.38 193 ASN A C 1
ATOM 1600 O O . ASN A 1 193 ? 0.576 0.610 42.474 1.00 79.38 193 ASN A O 1
ATOM 1604 N N . ASN A 1 194 ? -1.569 0.469 41.800 1.00 89.88 194 ASN A N 1
ATOM 1605 C CA . ASN A 1 194 ? -1.323 -0.458 40.690 1.00 89.88 194 ASN A CA 1
ATOM 1606 C C . ASN A 1 194 ? -2.156 -0.152 39.426 1.00 89.88 194 ASN A C 1
ATOM 1608 O O . ASN A 1 194 ? -3.143 0.578 39.469 1.00 89.88 194 ASN A O 1
ATOM 1612 N N . ILE A 1 195 ? -1.763 -0.750 38.293 1.00 93.19 195 ILE A N 1
ATOM 1613 C CA . ILE A 1 195 ? -2.405 -0.553 36.976 1.00 93.19 195 ILE A CA 1
ATOM 1614 C C . ILE A 1 195 ? -3.887 -0.957 36.991 1.00 93.19 195 ILE A C 1
ATOM 1616 O O . ILE A 1 195 ? -4.709 -0.285 36.374 1.00 93.19 195 ILE A O 1
ATOM 1620 N N . GLN A 1 196 ? -4.251 -2.024 37.707 1.00 93.12 196 GLN A N 1
ATOM 1621 C CA . GLN A 1 196 ? -5.633 -2.508 37.761 1.00 93.12 196 GLN A CA 1
ATOM 1622 C C . GLN A 1 196 ? -6.572 -1.496 38.430 1.00 93.12 196 GLN A C 1
ATOM 1624 O O . GLN A 1 196 ? -7.697 -1.299 37.971 1.00 93.12 196 GLN A O 1
ATOM 1629 N N . GLU A 1 197 ? -6.122 -0.874 39.516 1.00 93.38 197 GLU A N 1
ATOM 1630 C CA . GLU A 1 197 ? -6.846 0.173 40.237 1.00 93.38 197 GLU A CA 1
ATOM 1631 C C . GLU A 1 197 ? -7.026 1.419 39.362 1.00 93.38 197 GLU A C 1
ATOM 1633 O O . GLU A 1 197 ? -8.152 1.889 39.196 1.00 93.38 197 GLU A O 1
ATOM 1638 N N . ILE A 1 198 ? -5.943 1.869 38.716 1.00 95.81 198 ILE A N 1
ATOM 1639 C CA . ILE A 1 198 ? -5.957 3.011 37.789 1.00 95.81 198 ILE A CA 1
ATOM 1640 C C . ILE A 1 198 ? -6.925 2.756 36.630 1.00 95.81 198 ILE A C 1
ATOM 1642 O O . ILE A 1 198 ? -7.734 3.611 36.285 1.00 95.81 198 ILE A O 1
ATOM 1646 N N . TYR A 1 199 ? -6.881 1.564 36.034 1.00 95.88 199 TYR A N 1
ATOM 1647 C CA . TYR A 1 199 ? -7.771 1.202 34.935 1.00 95.88 199 TYR A CA 1
ATOM 1648 C C . TYR A 1 199 ? -9.243 1.199 35.379 1.00 95.88 199 TYR A C 1
ATOM 1650 O O . TYR A 1 199 ? -10.089 1.817 34.731 1.00 95.88 199 TYR A O 1
ATOM 1658 N N . ARG A 1 200 ? -9.558 0.575 36.525 1.00 94.81 200 ARG A N 1
ATOM 1659 C CA . ARG A 1 200 ? -10.925 0.551 37.078 1.00 94.81 200 ARG A CA 1
ATOM 1660 C C . ARG A 1 200 ? -11.467 1.949 37.381 1.00 94.81 200 ARG A C 1
ATOM 1662 O O . ARG A 1 200 ? -12.668 2.154 37.232 1.00 94.81 200 ARG A O 1
ATOM 1669 N N . SER A 1 201 ? -10.616 2.889 37.794 1.00 94.69 201 SER A N 1
ATOM 1670 C CA . SER A 1 201 ? -11.016 4.274 38.071 1.00 94.69 201 SER A CA 1
ATOM 1671 C C . SER A 1 201 ? -11.094 5.141 36.803 1.00 94.69 201 SER A C 1
ATOM 1673 O O . SER A 1 201 ? -11.923 6.049 36.736 1.00 94.69 201 SER A O 1
ATOM 1675 N N . ALA A 1 202 ? -10.293 4.845 35.774 1.00 96.06 202 ALA A N 1
ATOM 1676 C CA . ALA A 1 202 ? -10.270 5.577 34.506 1.00 96.06 202 ALA A CA 1
ATOM 1677 C C . ALA A 1 202 ? -11.454 5.244 33.588 1.00 96.06 202 ALA A C 1
ATOM 1679 O O . ALA A 1 202 ? -12.017 6.138 32.955 1.00 96.06 202 ALA A O 1
ATOM 1680 N N . ILE A 1 203 ? -11.867 3.975 33.518 1.00 95.25 203 ILE A N 1
ATOM 1681 C CA . ILE A 1 203 ? -12.945 3.542 32.619 1.00 95.25 203 ILE A CA 1
ATOM 1682 C C . ILE A 1 203 ? -14.265 4.310 32.843 1.00 95.25 203 ILE A C 1
ATOM 1684 O O . ILE A 1 203 ? -14.816 4.816 31.861 1.00 95.25 203 ILE A O 1
ATOM 1688 N N . PRO A 1 204 ? -14.774 4.496 34.078 1.00 95.81 204 PRO A N 1
ATOM 1689 C CA . PRO A 1 204 ? -15.974 5.299 34.313 1.00 95.81 204 PRO A CA 1
ATOM 1690 C C . PRO A 1 204 ? -15.870 6.740 33.799 1.00 95.81 204 PRO A C 1
ATOM 1692 O O . PRO A 1 204 ? -16.855 7.257 33.275 1.00 95.81 204 PRO A O 1
ATOM 1695 N N . LEU A 1 205 ? -14.686 7.369 33.873 1.00 95.75 205 LEU A N 1
ATOM 1696 C CA . LEU A 1 205 ? -14.469 8.723 33.345 1.00 95.75 205 LEU A CA 1
ATOM 1697 C C . LEU A 1 205 ? -14.737 8.782 31.839 1.00 95.75 205 LEU A C 1
ATOM 1699 O O . LEU A 1 205 ? -15.423 9.695 31.387 1.00 95.75 205 LEU A O 1
ATOM 1703 N N . SER A 1 206 ? -14.289 7.779 31.075 1.00 94.19 206 SER A N 1
ATOM 1704 C CA . SER A 1 206 ? -14.618 7.699 29.645 1.00 94.19 206 SER A CA 1
ATOM 1705 C C . SER A 1 206 ? -16.135 7.626 29.424 1.00 94.19 206 SER A C 1
ATOM 1707 O O . SER A 1 206 ? -16.673 8.343 28.584 1.00 94.19 206 SER A O 1
ATOM 1709 N N . SER A 1 207 ? -16.870 6.854 30.237 1.00 91.94 207 SER A N 1
ATOM 1710 C CA . SER A 1 207 ? -18.329 6.765 30.090 1.00 91.94 207 SER A CA 1
ATOM 1711 C C . SER A 1 207 ? -19.021 8.075 30.431 1.00 91.94 207 SER A C 1
ATOM 1713 O O . SER A 1 207 ? -20.048 8.366 29.817 1.00 91.94 207 SER A O 1
ATOM 1715 N N . PHE A 1 208 ? -18.526 8.814 31.423 1.00 93.88 208 PHE A N 1
ATOM 1716 C CA . PHE A 1 208 ? -19.076 10.120 31.766 1.00 93.88 208 PHE A CA 1
ATOM 1717 C C . PHE A 1 208 ? -18.820 11.121 30.648 1.00 93.88 208 PHE A C 1
ATOM 1719 O O . PHE A 1 208 ? -19.756 11.797 30.242 1.00 93.88 208 PHE A O 1
ATOM 1726 N N . PHE A 1 209 ? -17.617 11.125 30.074 1.00 94.69 209 PHE A N 1
ATOM 1727 C CA . PHE A 1 209 ? -17.273 11.983 28.945 1.00 94.69 209 PHE A CA 1
ATOM 1728 C C . PHE A 1 209 ? -18.238 11.818 27.764 1.00 94.69 209 PHE A C 1
ATOM 1730 O O . PHE A 1 209 ? -18.838 12.788 27.323 1.00 94.69 209 PHE A O 1
ATOM 1737 N N . PHE A 1 210 ? -18.469 10.589 27.291 1.00 90.69 210 PHE A N 1
ATOM 1738 C CA . PHE A 1 210 ? -19.328 10.360 26.117 1.00 90.69 210 PHE A CA 1
ATOM 1739 C C . PHE A 1 210 ? -20.834 10.542 26.381 1.00 90.69 210 PHE A C 1
ATOM 1741 O O . PHE A 1 210 ? -21.635 10.527 25.442 1.00 90.69 210 PHE A O 1
ATOM 1748 N N . LYS A 1 211 ? -21.246 10.679 27.647 1.00 89.62 211 LYS A N 1
ATOM 1749 C CA . LYS A 1 211 ? -22.630 10.992 28.043 1.00 89.62 211 LYS A CA 1
ATOM 1750 C C . LYS A 1 211 ? -22.832 12.476 28.341 1.00 89.62 211 LYS A C 1
ATOM 1752 O O . LYS A 1 211 ? -23.973 12.937 28.290 1.00 89.62 211 LYS A O 1
ATOM 1757 N N . GLU A 1 212 ? -21.761 13.184 28.676 1.00 91.94 212 GLU A N 1
ATOM 1758 C CA . GLU A 1 212 ? -21.787 14.596 29.025 1.00 91.94 212 GLU A CA 1
ATOM 1759 C C . GLU A 1 212 ? -22.075 15.450 27.783 1.00 91.94 212 GLU A C 1
ATOM 1761 O O . GLU A 1 212 ? -21.635 15.163 26.669 1.00 91.94 212 GLU A O 1
ATOM 1766 N N . LYS A 1 213 ? -22.897 16.480 27.978 1.00 86.00 213 LYS A N 1
ATOM 1767 C CA . LYS A 1 213 ? -23.292 17.432 26.935 1.00 86.00 213 LYS A CA 1
ATOM 1768 C C . LYS A 1 213 ? -22.621 18.786 27.120 1.00 86.00 213 LYS A C 1
ATOM 1770 O O . LYS A 1 213 ? -22.552 19.542 26.157 1.00 86.00 213 LYS A O 1
ATOM 1775 N N . ASP A 1 214 ? -22.168 19.094 28.331 1.00 88.00 214 ASP A N 1
ATOM 1776 C CA . ASP A 1 214 ? -21.454 20.322 28.661 1.00 88.00 214 ASP A CA 1
ATOM 1777 C C . ASP A 1 214 ? -19.981 20.230 28.212 1.00 88.00 214 ASP A C 1
ATOM 1779 O O . ASP A 1 214 ? -19.208 19.462 28.798 1.00 88.00 214 ASP A O 1
ATOM 1783 N N . PRO A 1 215 ? -19.555 21.025 27.208 1.00 83.94 215 PRO A N 1
ATOM 1784 C CA . PRO A 1 215 ? -18.188 20.987 26.703 1.00 83.94 215 PRO A CA 1
ATOM 1785 C C . PRO A 1 215 ? -17.132 21.278 27.771 1.00 83.94 215 PRO A C 1
ATOM 1787 O O . PRO A 1 215 ? -16.038 20.727 27.709 1.00 83.94 215 PRO A O 1
ATOM 1790 N N . GLU A 1 216 ? -17.429 22.121 28.761 1.00 85.81 216 GLU A N 1
ATOM 1791 C CA . GLU A 1 216 ? -16.459 22.461 29.803 1.00 85.81 216 GLU A CA 1
ATOM 1792 C C . GLU A 1 216 ? -16.247 21.302 30.779 1.00 85.81 216 GLU A C 1
ATOM 1794 O O . GLU A 1 216 ? -15.112 21.013 31.160 1.00 85.81 216 GLU A O 1
ATOM 1799 N N . LYS A 1 217 ? -17.319 20.584 31.132 1.00 90.75 217 LYS A N 1
ATOM 1800 C CA . LYS A 1 217 ? -17.216 19.364 31.944 1.00 90.75 217 LYS A CA 1
ATOM 1801 C C . LYS A 1 217 ? -16.541 18.233 31.182 1.00 90.75 217 LYS A C 1
ATOM 1803 O O . LYS A 1 217 ? -15.762 17.494 31.782 1.00 90.75 217 LYS A O 1
ATOM 1808 N N . CYS A 1 218 ? -16.779 18.114 29.874 1.00 92.12 218 CYS A N 1
ATOM 1809 C CA . CYS A 1 218 ? -16.045 17.171 29.029 1.00 92.12 218 CYS A CA 1
ATOM 1810 C C . CYS A 1 218 ? -14.530 17.395 29.136 1.00 92.12 218 CYS A C 1
ATOM 1812 O O . CYS A 1 218 ? -13.785 16.433 29.309 1.00 92.12 218 CYS A O 1
ATOM 1814 N N . GLU A 1 219 ? -14.076 18.650 29.118 1.00 93.06 219 GLU A N 1
ATOM 1815 C CA . GLU A 1 219 ? -12.658 18.994 29.272 1.00 93.06 219 GLU A CA 1
ATOM 1816 C C . GLU A 1 219 ? -12.096 18.631 30.652 1.00 93.06 219 GLU A C 1
ATOM 1818 O O . GLU A 1 219 ? -10.990 18.097 30.755 1.00 93.06 219 GLU A O 1
ATOM 1823 N N . GLU A 1 220 ? -12.861 18.855 31.722 1.00 94.31 220 GLU A N 1
ATOM 1824 C CA . GLU A 1 220 ? -12.467 18.460 33.080 1.00 94.31 220 GLU A CA 1
ATOM 1825 C C . GLU A 1 220 ? -12.370 16.937 33.246 1.00 94.31 220 GLU A C 1
ATOM 1827 O O . GLU A 1 220 ? -11.435 16.414 33.862 1.00 94.31 220 GLU A O 1
ATOM 1832 N N . ILE A 1 221 ? -13.337 16.199 32.693 1.00 96.44 221 ILE A N 1
ATOM 1833 C CA . ILE A 1 221 ? -13.323 14.732 32.688 1.00 96.44 221 ILE A CA 1
ATOM 1834 C C . ILE A 1 221 ? -12.128 14.234 31.871 1.00 96.44 221 ILE A C 1
ATOM 1836 O O . ILE A 1 221 ? -11.436 13.304 32.295 1.00 96.44 221 ILE A O 1
ATOM 1840 N N . PHE A 1 222 ? -11.849 14.873 30.734 1.00 96.38 222 PHE A N 1
ATOM 1841 C CA . PHE A 1 222 ? -10.728 14.505 29.886 1.00 96.38 222 PHE A CA 1
ATOM 1842 C C . PHE A 1 222 ? -9.383 14.755 30.577 1.00 96.38 222 PHE A C 1
ATOM 1844 O O . PHE A 1 222 ? -8.527 13.871 30.581 1.00 96.38 222 PHE A O 1
ATOM 1851 N N . GLY A 1 223 ? -9.215 15.887 31.263 1.00 95.75 223 GLY A N 1
ATOM 1852 C CA . GLY A 1 223 ? -8.016 16.164 32.057 1.00 95.75 223 GLY A CA 1
ATOM 1853 C C . GLY A 1 223 ? -7.760 15.101 33.129 1.00 95.75 223 GLY A C 1
ATOM 1854 O O . GLY A 1 223 ? -6.651 14.568 33.221 1.00 95.75 223 GLY A O 1
ATOM 1855 N N . LYS A 1 224 ? -8.802 14.703 33.873 1.00 96.75 224 LYS A N 1
ATOM 1856 C CA . LYS A 1 224 ? -8.724 13.593 34.845 1.00 96.75 224 LYS A CA 1
ATOM 1857 C C . LYS A 1 224 ? -8.329 12.276 34.174 1.00 96.75 224 LYS A C 1
ATOM 1859 O O . LYS A 1 224 ? -7.471 11.559 34.687 1.00 96.75 224 LYS A O 1
ATOM 1864 N N . PHE A 1 225 ? -8.912 11.965 33.016 1.00 97.19 225 PHE A N 1
ATOM 1865 C CA . PHE A 1 225 ? -8.600 10.746 32.267 1.00 97.19 225 PHE A CA 1
ATOM 1866 C C . PHE A 1 225 ? -7.133 10.704 31.806 1.00 97.19 225 PHE A C 1
ATOM 1868 O O . PHE A 1 225 ? -6.457 9.690 31.990 1.00 97.19 225 PHE A O 1
ATOM 1875 N N . LEU A 1 226 ? -6.599 11.818 31.291 1.00 96.38 226 LEU A N 1
ATOM 1876 C CA . LEU A 1 226 ? -5.189 11.928 30.896 1.00 96.38 226 LEU A CA 1
ATOM 1877 C C . LEU A 1 226 ? -4.236 11.713 32.079 1.00 96.38 226 LEU A C 1
ATOM 1879 O O . LEU A 1 226 ? -3.205 11.058 31.922 1.00 96.38 226 LEU A O 1
ATOM 1883 N N . ALA A 1 227 ? -4.585 12.210 33.269 1.00 96.00 227 ALA A N 1
ATOM 1884 C CA . ALA A 1 227 ? -3.790 11.999 34.477 1.00 96.00 227 ALA A CA 1
ATOM 1885 C C . ALA A 1 227 ? -3.737 10.516 34.869 1.00 96.00 227 ALA A C 1
ATOM 1887 O O . ALA A 1 227 ? -2.663 9.989 35.163 1.00 96.00 227 ALA A O 1
ATOM 1888 N N . LYS A 1 228 ? -4.874 9.808 34.813 1.00 96.25 228 LYS A N 1
ATOM 1889 C CA . LYS A 1 228 ? -4.913 8.353 35.042 1.00 96.25 228 LYS A CA 1
ATOM 1890 C C . LYS A 1 228 ? -4.048 7.600 34.038 1.00 96.25 228 LYS A C 1
ATOM 1892 O O . LYS A 1 228 ? -3.272 6.732 34.428 1.00 96.25 228 LYS A O 1
ATOM 1897 N N . ASN A 1 229 ? -4.139 7.961 32.761 1.00 95.56 229 ASN A N 1
ATOM 1898 C CA . ASN A 1 229 ? -3.353 7.327 31.709 1.00 95.56 229 ASN A CA 1
ATOM 1899 C C . ASN A 1 229 ? -1.843 7.504 31.957 1.00 95.56 229 ASN A C 1
ATOM 1901 O O . ASN A 1 229 ? -1.099 6.524 31.991 1.00 95.56 229 ASN A O 1
ATOM 1905 N N . LYS A 1 230 ? -1.405 8.726 32.290 1.00 95.38 230 LYS A N 1
ATOM 1906 C CA . LYS A 1 230 ? -0.013 9.004 32.675 1.00 95.38 230 LYS A CA 1
ATOM 1907 C C . LYS A 1 230 ? 0.460 8.148 33.852 1.00 95.38 230 LYS A C 1
ATOM 1909 O O . LYS A 1 230 ? 1.544 7.569 33.788 1.00 95.38 230 LYS A O 1
ATOM 1914 N N . LYS A 1 231 ? -0.347 8.022 34.910 1.00 95.00 231 LYS A N 1
ATOM 1915 C CA . LYS A 1 231 ? -0.015 7.159 36.058 1.00 95.00 231 LYS A CA 1
ATOM 1916 C C . LYS A 1 231 ? 0.105 5.691 35.657 1.00 95.00 231 LYS A C 1
ATOM 1918 O O . LYS A 1 231 ? 0.997 5.001 36.146 1.00 95.00 231 LYS A O 1
ATOM 1923 N N . ALA A 1 232 ? -0.763 5.212 34.765 1.00 95.31 232 ALA A N 1
ATOM 1924 C CA . ALA A 1 232 ? -0.705 3.841 34.266 1.00 95.31 232 ALA A CA 1
ATOM 1925 C C . ALA A 1 232 ? 0.620 3.578 33.529 1.00 95.31 232 ALA A C 1
ATOM 1927 O O . ALA A 1 232 ? 1.279 2.574 33.797 1.00 95.31 232 ALA A O 1
ATOM 1928 N N . TRP A 1 233 ? 1.061 4.524 32.695 1.00 93.50 233 TRP A N 1
ATOM 1929 C CA . TRP A 1 233 ? 2.368 4.491 32.033 1.00 93.50 233 TRP A CA 1
ATOM 1930 C C . TRP A 1 233 ? 3.547 4.516 33.010 1.00 93.50 233 TRP A C 1
ATOM 1932 O O . TRP A 1 233 ? 4.469 3.713 32.877 1.00 93.50 233 TRP A O 1
ATOM 1942 N N . GLN A 1 234 ? 3.510 5.385 34.023 1.00 91.62 234 GLN A N 1
ATOM 1943 C CA . GLN A 1 234 ? 4.550 5.438 35.057 1.00 91.62 234 GLN A CA 1
ATOM 1944 C C . GLN A 1 234 ? 4.668 4.100 35.799 1.00 91.62 234 GLN A C 1
ATOM 1946 O O . GLN A 1 234 ? 5.770 3.580 35.966 1.00 91.62 234 GLN A O 1
ATOM 1951 N N . LYS A 1 235 ? 3.534 3.492 36.173 1.00 92.19 235 LYS A N 1
ATOM 1952 C CA . LYS A 1 235 ? 3.513 2.159 36.794 1.00 92.19 235 LYS A CA 1
ATOM 1953 C C . LYS A 1 235 ? 4.012 1.072 35.849 1.00 92.19 235 LYS A C 1
ATOM 1955 O O . LYS A 1 235 ? 4.667 0.141 36.307 1.00 92.19 235 LYS A O 1
ATOM 1960 N N . LEU A 1 236 ? 3.740 1.187 34.550 1.00 91.62 236 LEU A N 1
ATOM 1961 C CA . LEU A 1 236 ? 4.253 0.254 33.553 1.00 91.62 236 LEU A CA 1
ATOM 1962 C C . LEU A 1 236 ? 5.786 0.283 33.498 1.00 91.62 236 LEU A C 1
ATOM 1964 O O . LEU A 1 236 ? 6.414 -0.769 33.581 1.00 91.62 236 LEU A O 1
ATOM 1968 N N . ILE A 1 237 ? 6.388 1.474 33.451 1.00 89.62 237 ILE A N 1
ATOM 1969 C CA . ILE A 1 237 ? 7.850 1.646 33.483 1.00 89.62 237 ILE A CA 1
ATOM 1970 C C . ILE A 1 237 ? 8.440 1.017 34.748 1.00 89.62 237 ILE A C 1
ATOM 1972 O O . ILE A 1 237 ? 9.395 0.246 34.658 1.00 89.62 237 ILE A O 1
ATOM 1976 N N . THR A 1 238 ? 7.840 1.289 35.914 1.00 87.62 238 THR A N 1
ATOM 1977 C CA . THR A 1 238 ? 8.289 0.710 37.189 1.00 87.62 238 THR A CA 1
ATOM 1978 C C . THR A 1 238 ? 8.208 -0.819 37.183 1.00 87.62 238 THR A C 1
ATOM 1980 O O . THR A 1 238 ? 9.174 -1.476 37.566 1.00 87.62 238 THR A O 1
ATOM 1983 N N . ASN A 1 239 ? 7.096 -1.395 36.713 1.00 88.00 239 ASN A N 1
ATOM 1984 C CA . ASN A 1 239 ? 6.870 -2.844 36.716 1.00 88.00 239 ASN A CA 1
ATOM 1985 C C . ASN A 1 239 ? 7.863 -3.620 35.836 1.00 88.00 239 ASN A C 1
ATOM 1987 O O . ASN A 1 239 ? 8.167 -4.769 36.145 1.00 88.00 239 ASN A O 1
ATOM 1991 N N . PHE A 1 240 ? 8.346 -3.014 34.749 1.00 85.69 240 PHE A N 1
ATOM 1992 C CA . PHE A 1 240 ? 9.274 -3.650 33.808 1.00 85.69 240 PHE A CA 1
ATOM 1993 C C . PHE A 1 240 ? 10.733 -3.196 33.972 1.00 85.69 240 PHE A C 1
ATOM 1995 O O . PHE A 1 240 ? 11.585 -3.623 33.197 1.00 85.69 240 PHE A O 1
ATOM 2002 N N . SER A 1 241 ? 11.031 -2.348 34.967 1.00 80.88 241 SER A N 1
ATOM 2003 C CA . SER A 1 241 ? 12.380 -1.824 35.247 1.00 80.88 241 SER A CA 1
ATOM 2004 C C . SER A 1 241 ? 13.070 -1.194 34.026 1.00 80.88 241 SER A C 1
ATOM 2006 O O . SER A 1 241 ? 14.285 -1.291 33.863 1.00 80.88 241 SER A O 1
ATOM 2008 N N . VAL A 1 242 ? 12.292 -0.551 33.153 1.00 77.38 242 VAL A N 1
ATOM 2009 C CA . VAL A 1 242 ? 12.811 0.159 31.973 1.00 77.38 242 VAL A CA 1
ATOM 2010 C C . VAL A 1 242 ? 13.437 1.482 32.424 1.00 77.38 242 VAL A C 1
ATOM 2012 O O . VAL A 1 242 ? 12.859 2.154 33.281 1.00 77.38 242 VAL A O 1
ATOM 2015 N N . SER A 1 243 ? 14.590 1.876 31.859 1.00 71.69 243 SER A N 1
ATOM 2016 C CA . SER A 1 243 ? 15.207 3.170 32.198 1.00 71.69 243 SER A CA 1
ATOM 2017 C C . SER A 1 243 ? 14.217 4.310 31.914 1.00 71.69 243 SER A C 1
ATOM 2019 O O . SER A 1 243 ? 13.763 4.449 30.771 1.00 71.69 243 SER A O 1
ATOM 2021 N N . PRO A 1 244 ? 13.871 5.142 32.917 1.00 64.62 244 PRO A N 1
ATOM 2022 C CA . PRO A 1 244 ? 12.925 6.237 32.733 1.00 64.62 244 PRO A CA 1
ATOM 2023 C C . PRO A 1 244 ? 13.349 7.211 31.629 1.00 64.62 244 PRO A C 1
ATOM 2025 O O . PRO A 1 244 ? 12.492 7.748 30.926 1.00 64.62 244 PRO A O 1
ATOM 2028 N N . GLU A 1 245 ? 14.650 7.417 31.431 1.00 65.00 245 GLU A N 1
ATOM 2029 C CA . GLU A 1 245 ? 15.193 8.411 30.498 1.00 65.00 245 GLU A CA 1
ATOM 2030 C C . GLU A 1 245 ? 14.760 8.170 29.041 1.00 65.00 245 GLU A C 1
ATOM 2032 O O . GLU A 1 245 ? 14.578 9.129 28.294 1.00 65.00 245 GLU A O 1
ATOM 2037 N N . GLU A 1 246 ? 14.515 6.916 28.639 1.00 64.69 246 GLU A N 1
ATOM 2038 C CA . GLU A 1 246 ? 14.209 6.568 27.243 1.00 64.69 246 GLU A CA 1
ATOM 2039 C C . GLU A 1 246 ? 12.776 6.903 26.791 1.00 64.69 246 GLU A C 1
ATOM 2041 O O . GLU A 1 246 ? 12.535 7.027 25.588 1.00 64.69 246 GLU A O 1
ATOM 2046 N N . ILE A 1 247 ? 11.811 6.989 27.716 1.00 79.19 247 ILE A N 1
ATOM 2047 C CA . ILE A 1 247 ? 10.369 7.097 27.392 1.00 79.19 247 ILE A CA 1
ATOM 2048 C C . ILE A 1 247 ? 9.689 8.254 28.143 1.00 79.19 247 ILE A C 1
ATOM 2050 O O . ILE A 1 247 ? 8.662 8.766 27.691 1.00 79.19 247 ILE A O 1
ATOM 2054 N N . THR A 1 248 ? 10.266 8.734 29.252 1.00 78.38 248 THR A N 1
ATOM 2055 C CA . THR A 1 248 ? 9.649 9.783 30.086 1.00 78.38 248 THR A CA 1
ATOM 2056 C C . THR A 1 248 ? 9.357 11.052 29.290 1.00 78.38 248 THR A C 1
ATOM 2058 O O . THR A 1 248 ? 8.270 11.603 29.424 1.00 78.38 248 THR A O 1
ATOM 2061 N N . GLN A 1 249 ? 10.252 11.484 28.396 1.00 80.44 249 GLN A N 1
ATOM 2062 C CA . GLN A 1 249 ? 10.013 12.683 27.585 1.00 80.44 249 GLN A CA 1
ATOM 2063 C C . GLN A 1 249 ? 8.785 12.543 26.665 1.00 80.44 249 GLN A C 1
ATOM 2065 O O . GLN A 1 249 ? 8.024 13.498 26.510 1.00 80.44 249 GLN A O 1
ATOM 2070 N N . GLU A 1 250 ? 8.558 11.364 26.078 1.00 83.44 250 GLU A N 1
ATOM 2071 C CA . GLU A 1 250 ? 7.392 11.100 25.222 1.00 83.44 250 GLU A CA 1
ATOM 2072 C C . GLU A 1 250 ? 6.094 11.104 26.048 1.00 83.44 250 GLU A C 1
ATOM 2074 O O . GLU A 1 250 ? 5.108 11.728 25.648 1.00 83.44 250 GLU A O 1
ATOM 2079 N N . ILE A 1 251 ? 6.116 10.493 27.241 1.00 87.94 251 ILE A N 1
ATOM 2080 C CA . ILE A 1 251 ? 4.988 10.487 28.192 1.00 87.94 251 ILE A CA 1
ATOM 2081 C C . ILE A 1 251 ? 4.647 11.910 28.636 1.00 87.94 251 ILE A C 1
ATOM 2083 O O . ILE A 1 251 ? 3.479 12.291 28.619 1.00 87.94 251 ILE A O 1
ATOM 2087 N N . GLU A 1 252 ? 5.648 12.704 29.018 1.00 85.75 252 GLU A N 1
ATOM 2088 C CA . GLU A 1 252 ? 5.456 14.101 29.422 1.00 85.75 252 GLU A CA 1
ATOM 2089 C C . GLU A 1 252 ? 4.913 14.960 28.275 1.00 85.75 252 GLU A C 1
ATOM 2091 O O . GLU A 1 252 ? 4.090 15.847 28.496 1.00 85.75 252 GLU A O 1
ATOM 2096 N N . THR A 1 253 ? 5.325 14.670 27.038 1.00 84.38 253 THR A N 1
ATOM 2097 C CA . THR A 1 253 ? 4.862 15.398 25.852 1.00 84.38 253 THR A CA 1
ATOM 2098 C C . THR A 1 253 ? 3.383 15.130 25.566 1.00 84.38 253 THR A C 1
ATOM 2100 O O . THR A 1 253 ? 2.628 16.086 25.384 1.00 84.38 253 THR A O 1
ATOM 2103 N N . VAL A 1 254 ? 2.961 13.858 25.568 1.00 86.06 254 VAL A N 1
ATOM 2104 C CA . VAL A 1 254 ? 1.561 13.460 25.321 1.00 86.06 254 VAL A CA 1
ATOM 2105 C C . VAL A 1 254 ? 0.658 13.857 26.491 1.00 86.06 254 VAL A C 1
ATOM 2107 O O . VAL A 1 254 ? -0.402 14.454 26.303 1.00 86.06 254 VAL A O 1
ATOM 2110 N N . PHE A 1 255 ? 1.073 13.563 27.723 1.00 89.38 255 PHE A N 1
ATOM 2111 C CA . PHE A 1 255 ? 0.254 13.742 28.922 1.00 89.38 255 PHE A CA 1
ATOM 2112 C C . PHE A 1 255 ? 0.627 15.015 29.689 1.00 89.38 255 PHE A C 1
ATOM 2114 O O . PHE A 1 255 ? 1.013 14.977 30.860 1.00 89.38 255 PHE A O 1
ATOM 2121 N N . ARG A 1 256 ? 0.457 16.161 29.022 1.00 81.38 256 ARG A N 1
ATOM 2122 C CA . ARG A 1 256 ? 0.617 17.519 29.589 1.00 81.38 256 ARG A CA 1
ATOM 2123 C C . ARG A 1 256 ? -0.709 18.216 29.928 1.00 81.38 256 ARG A C 1
ATOM 2125 O O . ARG A 1 256 ? -0.739 19.423 30.155 1.00 81.38 256 ARG A O 1
ATOM 2132 N N . GLY A 1 257 ? -1.826 17.487 29.856 1.00 75.19 257 GLY A N 1
ATOM 2133 C CA . GLY A 1 257 ? -3.177 18.050 29.978 1.00 75.19 257 GLY A CA 1
ATOM 2134 C C . GLY A 1 257 ? -3.569 18.993 28.831 1.00 75.19 257 GLY A C 1
ATOM 2135 O O . GLY A 1 257 ? -4.505 19.769 28.981 1.00 75.19 257 GLY A O 1
ATOM 2136 N N . GLY A 1 258 ? -2.835 18.973 27.713 1.00 78.56 258 GLY A N 1
ATOM 2137 C CA . GLY A 1 258 ? -3.115 19.757 26.507 1.00 78.56 258 GLY A CA 1
ATOM 2138 C C . GLY A 1 258 ? -3.736 18.914 25.393 1.00 78.56 258 GLY A C 1
ATOM 2139 O O . GLY A 1 258 ? -4.319 17.862 25.653 1.00 78.56 258 GLY A O 1
ATOM 2140 N N . GLU A 1 259 ? -3.601 19.382 24.154 1.00 83.56 259 GLU A N 1
ATOM 2141 C CA . GLU A 1 259 ? -3.941 18.582 22.977 1.00 83.56 259 GLU A CA 1
ATOM 2142 C C . GLU A 1 259 ? -2.914 17.475 22.737 1.00 83.56 259 GLU A C 1
ATOM 2144 O O . GLU A 1 259 ? -1.709 17.702 22.910 1.00 83.56 259 GLU A O 1
ATOM 2149 N N . ILE A 1 260 ? -3.418 16.314 22.311 1.00 86.56 260 ILE A N 1
ATOM 2150 C CA . ILE A 1 260 ? -2.618 15.193 21.814 1.00 86.56 260 ILE A CA 1
ATOM 2151 C C . ILE A 1 260 ? -2.497 15.339 20.299 1.00 86.56 260 ILE A C 1
ATOM 2153 O O . ILE A 1 260 ? -3.507 15.329 19.595 1.00 86.56 260 ILE A O 1
ATOM 2157 N N . LEU A 1 261 ? -1.271 15.454 19.795 1.00 83.19 261 LEU A N 1
ATOM 2158 C CA . LEU A 1 261 ? -1.007 15.435 18.357 1.00 83.19 261 LEU A CA 1
ATOM 2159 C C . LEU A 1 261 ? -0.852 13.994 17.850 1.00 83.19 261 LEU A C 1
ATOM 2161 O O . LEU A 1 261 ? -0.351 13.123 18.563 1.00 83.19 261 LEU A O 1
ATOM 2165 N N . GLU A 1 262 ? -1.187 13.754 16.579 1.00 80.88 262 GLU A N 1
ATOM 2166 C CA . GLU A 1 262 ? -1.061 12.427 15.951 1.00 80.88 262 GLU A CA 1
ATOM 2167 C C . GLU A 1 262 ? 0.365 11.859 16.063 1.00 80.88 262 GLU A C 1
ATOM 2169 O O . GLU A 1 262 ? 0.556 10.686 16.383 1.00 80.88 262 GLU A O 1
ATOM 2174 N N . SER A 1 263 ? 1.386 12.699 15.858 1.00 79.81 263 SER A N 1
ATOM 2175 C CA . SER A 1 263 ? 2.795 12.303 15.968 1.00 79.81 263 SER A CA 1
ATOM 2176 C C . SER A 1 263 ? 3.204 11.942 17.399 1.00 79.81 263 SER A C 1
ATOM 2178 O O . SER A 1 263 ? 4.011 11.031 17.593 1.00 79.81 263 SER A O 1
ATOM 2180 N N . GLU A 1 264 ? 2.628 12.617 18.396 1.00 87.19 264 GLU A N 1
ATOM 2181 C CA . GLU A 1 264 ? 2.867 12.347 19.815 1.00 87.19 264 GLU A CA 1
ATOM 2182 C C . GLU A 1 264 ? 2.223 11.003 20.212 1.00 87.19 264 GLU A C 1
ATOM 2184 O O . GLU A 1 264 ? 2.889 10.157 20.813 1.00 87.19 264 GLU A O 1
ATOM 2189 N N . TYR A 1 265 ? 0.976 10.749 19.782 1.00 92.12 265 TYR A N 1
ATOM 2190 C CA . TYR A 1 265 ? 0.310 9.448 19.949 1.00 92.12 265 TYR A CA 1
ATOM 2191 C C . TYR A 1 265 ? 1.110 8.315 19.292 1.00 92.12 265 TYR A C 1
ATOM 2193 O O . TYR A 1 265 ? 1.403 7.307 19.936 1.00 92.12 265 TYR A O 1
ATOM 2201 N N . GLN A 1 266 ? 1.504 8.476 18.022 1.00 86.62 266 GLN A N 1
ATOM 2202 C CA . GLN A 1 266 ? 2.243 7.445 17.286 1.00 86.62 266 GLN A CA 1
ATOM 2203 C C . GLN A 1 266 ? 3.585 7.107 17.942 1.00 86.62 266 GLN A C 1
ATOM 2205 O O . GLN A 1 266 ? 4.008 5.949 17.886 1.00 86.62 266 GLN A O 1
ATOM 2210 N N . GLY A 1 267 ? 4.252 8.097 18.546 1.00 85.62 267 GLY A N 1
ATOM 2211 C CA . GLY A 1 267 ? 5.467 7.895 19.333 1.00 85.62 267 GLY A CA 1
ATOM 2212 C C . GLY A 1 267 ? 5.238 6.885 20.457 1.00 85.62 267 GLY A C 1
ATOM 2213 O O . GLY A 1 267 ? 5.829 5.803 20.438 1.00 85.62 267 GLY A O 1
ATOM 2214 N N . LEU A 1 268 ? 4.295 7.176 21.359 1.00 89.06 268 LEU A N 1
ATOM 2215 C CA . LEU A 1 268 ? 3.977 6.287 22.483 1.00 89.06 268 LEU A CA 1
ATOM 2216 C C . LEU A 1 268 ? 3.390 4.940 22.048 1.00 89.06 268 LEU A C 1
ATOM 2218 O O . LEU A 1 268 ? 3.776 3.901 22.586 1.00 89.06 268 LEU A O 1
ATOM 2222 N N . ALA A 1 269 ? 2.507 4.921 21.050 1.00 89.44 269 ALA A N 1
ATOM 2223 C CA . ALA A 1 269 ? 1.900 3.688 20.553 1.00 89.44 269 ALA A CA 1
ATOM 2224 C C . ALA A 1 269 ? 2.949 2.701 20.003 1.00 89.44 269 ALA A C 1
ATOM 2226 O O . ALA A 1 269 ? 2.782 1.489 20.113 1.00 89.44 269 ALA A O 1
ATOM 2227 N N . LYS A 1 270 ? 4.069 3.190 19.448 1.00 85.69 270 LYS A N 1
ATOM 2228 C CA . LYS A 1 270 ? 5.205 2.335 19.057 1.00 85.69 270 LYS A CA 1
ATOM 2229 C C . LYS A 1 270 ? 5.970 1.790 20.266 1.00 85.69 270 LYS A C 1
ATOM 2231 O O . LYS A 1 270 ? 6.467 0.668 20.205 1.00 85.69 270 LYS A O 1
ATOM 2236 N N . ARG A 1 271 ? 6.060 2.541 21.370 1.00 87.38 271 ARG A N 1
ATOM 2237 C CA . ARG A 1 271 ? 6.744 2.097 22.600 1.00 87.38 271 ARG A CA 1
ATOM 2238 C C . ARG A 1 271 ? 6.019 0.956 23.301 1.00 87.38 271 ARG A C 1
ATOM 2240 O O . ARG A 1 271 ? 6.693 0.098 23.865 1.00 87.38 271 ARG A O 1
ATOM 2247 N N . ILE A 1 272 ? 4.687 0.902 23.215 1.00 89.81 272 ILE A N 1
ATOM 2248 C CA . ILE A 1 272 ? 3.884 -0.207 23.763 1.00 89.81 272 ILE A CA 1
ATOM 2249 C C . ILE A 1 272 ? 4.392 -1.567 23.272 1.00 89.81 272 ILE A C 1
ATOM 2251 O O . ILE A 1 272 ? 4.487 -2.507 24.060 1.00 89.81 272 ILE A O 1
ATOM 2255 N N . GLY A 1 273 ? 4.794 -1.658 22.000 1.00 86.38 273 GLY A N 1
ATOM 2256 C CA . GLY A 1 273 ? 5.308 -2.892 21.414 1.00 86.38 273 GLY A CA 1
ATOM 2257 C C . GLY A 1 273 ? 6.495 -3.491 22.174 1.00 86.38 273 GLY A C 1
ATOM 2258 O O . GLY A 1 273 ? 6.541 -4.706 22.360 1.00 86.38 273 GLY A O 1
ATOM 2259 N N . LYS A 1 274 ? 7.398 -2.648 22.696 1.00 85.19 274 LYS A N 1
ATOM 2260 C CA . LYS A 1 274 ? 8.545 -3.087 23.507 1.00 85.19 274 LYS A CA 1
ATOM 2261 C C . LYS A 1 274 ? 8.117 -3.656 24.859 1.00 85.19 274 LYS A C 1
ATOM 2263 O O . LYS A 1 274 ? 8.701 -4.626 25.323 1.00 85.19 274 LYS A O 1
ATOM 2268 N N . PHE A 1 275 ? 7.087 -3.091 25.490 1.00 91.31 275 PHE A N 1
ATOM 2269 C CA . PHE A 1 275 ? 6.570 -3.622 26.756 1.00 91.31 275 PHE A CA 1
ATOM 2270 C C . PHE A 1 275 ? 5.927 -4.999 26.579 1.00 91.31 275 PHE A C 1
ATOM 2272 O O . PHE A 1 275 ? 6.095 -5.860 27.441 1.00 91.31 275 PHE A O 1
ATOM 2279 N N . PHE A 1 276 ? 5.250 -5.244 25.452 1.00 92.69 276 PHE A N 1
ATOM 2280 C CA . PHE A 1 276 ? 4.749 -6.584 25.146 1.00 92.69 276 PHE A CA 1
ATOM 2281 C C . PHE A 1 276 ? 5.874 -7.618 25.024 1.00 92.69 276 PHE A C 1
ATOM 2283 O O . PHE A 1 276 ? 5.718 -8.731 25.514 1.00 92.69 276 PHE A O 1
ATOM 2290 N N . GLU A 1 277 ? 7.024 -7.252 24.453 1.00 88.44 277 GLU A N 1
ATOM 2291 C CA . GLU A 1 277 ? 8.183 -8.154 24.325 1.00 88.44 277 GLU A CA 1
ATOM 2292 C C . GLU A 1 277 ? 8.816 -8.511 25.677 1.00 88.44 277 GLU A C 1
ATOM 2294 O O . GLU A 1 277 ? 9.430 -9.567 25.809 1.00 88.44 277 GLU A O 1
ATOM 2299 N N . LEU A 1 278 ? 8.637 -7.663 26.695 1.00 89.75 278 LEU A N 1
ATOM 2300 C CA . LEU A 1 278 ? 9.116 -7.907 28.058 1.00 89.75 278 LEU A CA 1
ATOM 2301 C C . LEU A 1 278 ? 8.143 -8.742 28.909 1.00 89.75 278 LEU A C 1
ATOM 2303 O O . LEU A 1 278 ? 8.490 -9.135 30.028 1.00 89.75 278 LEU A O 1
ATOM 2307 N N . CYS A 1 279 ? 6.922 -9.003 28.432 1.00 91.31 279 CYS A N 1
ATOM 2308 C CA . CYS A 1 279 ? 5.932 -9.764 29.192 1.00 91.31 279 CYS A CA 1
ATOM 2309 C C . CYS A 1 279 ? 6.344 -11.231 29.342 1.00 91.31 279 CYS A C 1
ATOM 2311 O O . CYS A 1 279 ? 6.659 -11.903 28.365 1.00 91.31 279 CYS A O 1
ATOM 2313 N N . LYS A 1 280 ? 6.277 -11.747 30.574 1.00 88.25 280 LYS A N 1
ATOM 2314 C CA . LYS A 1 280 ? 6.591 -13.152 30.887 1.00 88.25 280 LYS A CA 1
ATOM 2315 C C . LYS A 1 280 ? 5.356 -14.043 31.038 1.00 88.25 280 LYS A C 1
ATOM 2317 O O . LYS A 1 280 ? 5.488 -15.261 30.991 1.00 88.25 280 LYS A O 1
ATOM 2322 N N . ASP A 1 281 ? 4.180 -13.450 31.229 1.00 89.44 281 ASP A N 1
ATOM 2323 C CA . ASP A 1 281 ? 2.922 -14.159 31.459 1.00 89.44 281 ASP A CA 1
ATOM 2324 C C . ASP A 1 281 ? 1.711 -13.372 30.924 1.00 89.44 281 ASP A C 1
ATOM 2326 O O . ASP A 1 281 ? 1.809 -12.189 30.581 1.00 89.44 281 ASP A O 1
ATOM 2330 N N . ASP A 1 282 ? 0.553 -14.035 30.867 1.00 87.75 282 ASP A N 1
ATOM 2331 C CA . ASP A 1 282 ? -0.694 -13.457 30.349 1.00 87.75 282 ASP A CA 1
ATOM 2332 C C . ASP A 1 282 ? -1.181 -12.252 31.176 1.00 87.75 282 ASP A C 1
ATOM 2334 O O . ASP A 1 282 ? -1.801 -11.337 30.633 1.00 87.75 282 ASP A O 1
ATOM 2338 N N . LYS A 1 283 ? -0.871 -12.199 32.478 1.00 89.88 283 LYS A N 1
ATOM 2339 C CA . LYS A 1 283 ? -1.274 -11.092 33.361 1.00 89.88 283 LYS A CA 1
ATOM 2340 C C . LYS A 1 283 ? -0.478 -9.823 33.055 1.00 89.88 283 LYS A C 1
ATOM 2342 O O . LYS A 1 283 ? -1.030 -8.721 33.087 1.00 89.88 283 LYS A O 1
ATOM 2347 N N . ALA A 1 284 ? 0.811 -9.961 32.754 1.00 92.25 284 ALA A N 1
ATOM 2348 C CA . ALA A 1 284 ? 1.653 -8.869 32.289 1.00 92.25 284 ALA A CA 1
ATOM 2349 C C . ALA A 1 284 ? 1.143 -8.326 30.945 1.00 92.25 284 ALA A C 1
ATOM 2351 O O . ALA A 1 284 ? 0.981 -7.111 30.811 1.00 92.25 284 ALA A O 1
ATOM 2352 N N . ILE A 1 285 ? 0.791 -9.214 30.008 1.00 93.94 285 ILE A N 1
ATOM 2353 C CA . ILE A 1 285 ? 0.208 -8.838 28.709 1.00 93.94 285 ILE A CA 1
ATOM 2354 C C . ILE A 1 285 ? -1.106 -8.082 28.905 1.00 93.94 285 ILE A C 1
ATOM 2356 O O . ILE A 1 285 ? -1.294 -7.021 28.314 1.00 93.94 285 ILE A O 1
ATOM 2360 N N . GLU A 1 286 ? -1.990 -8.567 29.777 1.00 93.75 286 GLU A N 1
ATOM 2361 C CA . GLU A 1 286 ? -3.257 -7.897 30.080 1.00 93.75 286 GLU A CA 1
ATOM 2362 C C . GLU A 1 286 ? -3.039 -6.492 30.672 1.00 93.75 286 GLU A C 1
ATOM 2364 O O . GLU A 1 286 ? -3.756 -5.550 30.333 1.00 93.75 286 GLU A O 1
ATOM 2369 N N . ASN A 1 287 ? -2.030 -6.305 31.529 1.00 94.56 287 ASN A N 1
ATOM 2370 C CA . ASN A 1 287 ? -1.699 -4.985 32.072 1.00 94.56 287 ASN A CA 1
ATOM 2371 C C . ASN A 1 287 ? -1.182 -4.020 30.997 1.00 94.56 287 ASN A C 1
ATOM 2373 O O . ASN A 1 287 ? -1.603 -2.864 30.982 1.00 94.56 287 ASN A O 1
ATOM 2377 N N . VAL A 1 288 ? -0.307 -4.475 30.094 1.00 96.06 288 VAL A N 1
ATOM 2378 C CA . VAL A 1 288 ? 0.153 -3.650 28.962 1.00 96.06 288 VAL A CA 1
ATOM 2379 C C . VAL A 1 288 ? -1.026 -3.321 28.036 1.00 96.06 288 VAL A C 1
ATOM 2381 O O . VAL A 1 288 ? -1.181 -2.173 27.622 1.00 96.06 288 VAL A O 1
ATOM 2384 N N . ALA A 1 289 ? -1.911 -4.287 27.770 1.00 96.31 289 ALA A N 1
ATOM 2385 C CA . ALA A 1 289 ? -3.093 -4.095 26.933 1.00 96.31 289 ALA A CA 1
ATOM 2386 C C . ALA A 1 289 ? -4.088 -3.078 27.522 1.00 96.31 289 ALA A C 1
ATOM 2388 O O . ALA A 1 289 ? -4.619 -2.261 26.775 1.00 96.31 289 ALA A O 1
ATOM 2389 N N . LYS A 1 290 ? -4.269 -3.041 28.849 1.00 96.69 290 LYS A N 1
ATOM 2390 C CA . LYS A 1 290 ? -5.048 -1.990 29.534 1.00 96.69 290 LYS A CA 1
ATOM 2391 C C . LYS A 1 290 ? -4.464 -0.597 29.321 1.00 96.69 290 LYS A C 1
ATOM 2393 O O . LYS A 1 290 ? -5.213 0.347 29.095 1.00 96.69 290 LYS A O 1
ATOM 2398 N N . VAL A 1 291 ? -3.139 -0.452 29.391 1.00 96.50 291 VAL A N 1
ATOM 2399 C CA . VAL A 1 291 ? -2.474 0.838 29.133 1.00 96.50 291 VAL A CA 1
ATOM 2400 C C . VAL A 1 291 ? -2.654 1.255 27.668 1.00 96.50 291 VAL A C 1
ATOM 2402 O O . VAL A 1 291 ? -2.938 2.422 27.400 1.00 96.50 291 VAL A O 1
ATOM 2405 N N . ALA A 1 292 ? -2.568 0.303 26.733 1.00 96.44 292 ALA A N 1
ATOM 2406 C CA . ALA A 1 292 ? -2.842 0.536 25.315 1.00 96.44 292 ALA A CA 1
ATOM 2407 C C . ALA A 1 292 ? -4.287 0.998 25.063 1.00 96.44 292 ALA A C 1
ATOM 2409 O O . ALA A 1 292 ? -4.502 1.999 24.385 1.00 96.44 292 ALA A O 1
ATOM 2410 N N . GLU A 1 293 ? -5.266 0.333 25.682 1.00 97.00 293 GLU A N 1
ATOM 2411 C CA . GLU A 1 293 ? -6.682 0.705 25.602 1.00 97.00 293 GLU A CA 1
ATOM 2412 C C . GLU A 1 293 ? -6.932 2.127 26.119 1.00 97.00 293 GLU A C 1
ATOM 2414 O O . GLU A 1 293 ? -7.629 2.908 25.473 1.00 97.00 293 GLU A O 1
ATOM 2419 N N . LEU A 1 294 ? -6.334 2.505 27.255 1.00 97.25 294 LEU A N 1
ATOM 2420 C CA . LEU A 1 294 ? -6.469 3.866 27.777 1.00 97.25 294 LEU A CA 1
ATOM 2421 C C . LEU A 1 294 ? -5.888 4.905 26.809 1.00 97.25 294 LEU A C 1
ATOM 2423 O O . LEU A 1 294 ? -6.456 5.990 26.672 1.00 97.25 294 LEU A O 1
ATOM 2427 N N . LEU A 1 295 ? -4.761 4.604 26.153 1.00 96.56 295 LEU A N 1
ATOM 2428 C CA . LEU A 1 295 ? -4.158 5.483 25.146 1.00 96.56 295 LEU A CA 1
ATOM 2429 C C . LEU A 1 295 ? -5.085 5.669 23.935 1.00 96.56 295 LEU A C 1
ATOM 2431 O O . LEU A 1 295 ? -5.286 6.804 23.504 1.00 96.56 295 LEU A O 1
ATOM 2435 N N . ASP A 1 296 ? -5.697 4.595 23.439 1.00 97.19 296 ASP A N 1
ATOM 2436 C CA . ASP A 1 296 ? -6.648 4.676 22.325 1.00 97.19 296 ASP A CA 1
ATOM 2437 C C . ASP A 1 296 ? -7.916 5.441 22.725 1.00 97.19 296 ASP A C 1
ATOM 2439 O O . ASP A 1 296 ? -8.372 6.310 21.985 1.00 97.19 296 ASP A O 1
ATOM 2443 N N . ILE A 1 297 ? -8.454 5.223 23.929 1.00 97.25 297 ILE A N 1
ATOM 2444 C CA . ILE A 1 297 ? -9.598 6.002 24.430 1.00 97.25 297 ILE A CA 1
ATOM 2445 C C . ILE A 1 297 ? -9.239 7.491 24.554 1.00 97.25 297 ILE A C 1
ATOM 2447 O O . ILE A 1 297 ? -10.063 8.337 24.212 1.00 97.25 297 ILE A O 1
ATOM 2451 N N . ALA A 1 298 ? -8.020 7.836 24.989 1.00 96.75 298 ALA A N 1
ATOM 2452 C CA . ALA A 1 298 ? -7.580 9.232 25.055 1.00 96.75 298 ALA A CA 1
ATOM 2453 C C . ALA A 1 298 ? -7.555 9.889 23.666 1.00 96.75 298 ALA A C 1
ATOM 2455 O O . ALA A 1 298 ? -8.003 11.028 23.524 1.00 96.75 298 ALA A O 1
ATOM 2456 N N . LEU A 1 299 ? -7.083 9.167 22.644 1.00 96.50 299 LEU A N 1
ATOM 2457 C CA . LEU A 1 299 ? -7.138 9.629 21.257 1.00 96.50 299 LEU A CA 1
ATOM 2458 C C . LEU A 1 299 ? -8.591 9.786 20.784 1.00 96.50 299 LEU A C 1
ATOM 2460 O O . LEU A 1 299 ? -8.938 10.816 20.217 1.00 96.50 299 LEU A O 1
ATOM 2464 N N . LEU A 1 300 ? -9.469 8.820 21.076 1.00 96.50 300 LEU A N 1
ATOM 2465 C CA . LEU A 1 300 ? -10.885 8.916 20.714 1.00 96.50 300 LEU A CA 1
ATOM 2466 C C . LEU A 1 300 ? -11.555 10.143 21.352 1.00 96.50 300 LEU A C 1
ATOM 2468 O O . LEU A 1 300 ? -12.303 10.853 20.684 1.00 96.50 300 LEU A O 1
ATOM 2472 N N . MET A 1 301 ? -11.289 10.421 22.631 1.00 95.62 301 MET A N 1
ATOM 2473 C CA . MET A 1 301 ? -11.795 11.620 23.314 1.00 95.62 301 MET A CA 1
ATOM 2474 C C . MET A 1 301 ? -11.275 12.902 22.648 1.00 95.62 301 MET A C 1
ATOM 2476 O O . MET A 1 301 ? -12.046 13.837 22.440 1.00 95.62 301 MET A O 1
ATOM 2480 N N . GLN A 1 302 ? -9.997 12.929 22.255 1.00 93.25 302 GLN A N 1
ATOM 2481 C CA . GLN A 1 302 ? -9.380 14.060 21.554 1.00 93.25 302 GLN A CA 1
ATOM 2482 C C . GLN A 1 302 ? -10.002 14.325 20.176 1.00 93.25 302 GLN A C 1
ATOM 2484 O O . GLN A 1 302 ? -10.206 15.488 19.823 1.00 93.25 302 GLN A O 1
ATOM 2489 N N . GLU A 1 303 ? -10.302 13.278 19.407 1.00 92.81 303 GLU A N 1
ATOM 2490 C CA . GLU A 1 303 ? -10.921 13.411 18.083 1.00 92.81 303 GLU A CA 1
ATOM 2491 C C . GLU A 1 303 ? -12.408 13.784 18.192 1.00 92.81 303 GLU A C 1
ATOM 2493 O O . GLU A 1 303 ? -12.915 14.606 17.433 1.00 92.81 303 GLU A O 1
ATOM 2498 N N . THR A 1 304 ? -13.119 13.227 19.176 1.00 92.56 304 THR A N 1
ATOM 2499 C CA . THR A 1 304 ? -14.580 13.384 19.281 1.00 92.56 304 THR A CA 1
ATOM 2500 C C . THR A 1 304 ? -15.032 14.672 19.963 1.00 92.56 304 THR A C 1
ATOM 2502 O O . THR A 1 304 ? -16.131 15.148 19.679 1.00 92.56 304 THR A O 1
ATOM 2505 N N . ILE A 1 305 ? -14.199 15.287 20.812 1.00 89.19 305 ILE A N 1
ATOM 2506 C CA . ILE A 1 305 ? -14.531 16.568 21.462 1.00 89.19 305 ILE A CA 1
ATOM 2507 C C . ILE A 1 305 ? -14.692 17.720 20.458 1.00 89.19 305 ILE A C 1
ATOM 2509 O O . ILE A 1 305 ? -15.337 18.722 20.762 1.00 89.19 305 ILE A O 1
ATOM 2513 N N . LYS A 1 306 ? -14.113 17.565 19.260 1.00 81.06 306 LYS A N 1
ATOM 2514 C CA . LYS A 1 306 ? -14.113 18.552 18.173 1.00 81.06 306 LYS A CA 1
ATOM 2515 C C . LYS A 1 306 ? -15.250 18.356 17.163 1.00 81.06 306 LYS A C 1
ATOM 2517 O O . LYS A 1 306 ? -15.298 19.074 16.172 1.00 81.06 306 LYS A O 1
ATOM 2522 N N . ILE A 1 307 ? -16.144 17.387 17.379 1.00 88.94 307 ILE A N 1
ATOM 2523 C CA . ILE A 1 307 ? -17.238 17.092 16.444 1.00 88.94 307 ILE A CA 1
ATOM 2524 C C . ILE A 1 307 ? -18.328 18.163 16.561 1.00 88.94 307 ILE A C 1
ATOM 2526 O O . ILE A 1 307 ? -19.042 18.231 17.567 1.00 88.94 307 ILE A O 1
ATOM 2530 N N . GLU A 1 308 ? -18.483 18.958 15.504 1.00 84.88 308 GLU A N 1
ATOM 2531 C CA . GLU A 1 308 ? -19.515 19.997 15.388 1.00 84.88 308 GLU A CA 1
ATOM 2532 C C . GLU A 1 308 ? -20.705 19.521 14.526 1.00 84.88 308 GLU A C 1
ATOM 2534 O O . GLU A 1 308 ? -21.851 19.885 14.794 1.00 84.88 308 GLU A O 1
ATOM 2539 N N . ASP A 1 309 ? -20.456 18.641 13.554 1.00 86.25 309 ASP A N 1
ATOM 2540 C CA . ASP A 1 309 ? -21.383 18.238 12.491 1.00 86.25 309 ASP A CA 1
ATOM 2541 C C . ASP A 1 309 ? -21.106 16.799 11.990 1.00 86.25 309 ASP A C 1
ATOM 2543 O O . ASP A 1 309 ? -20.223 16.100 12.493 1.00 86.25 309 ASP A O 1
ATOM 2547 N N . GLU A 1 310 ? -21.884 16.335 11.008 1.00 89.50 310 GLU A N 1
ATOM 2548 C CA . GLU A 1 310 ? -21.790 14.971 10.461 1.00 89.50 310 GLU A CA 1
ATOM 2549 C C . GLU A 1 310 ? -20.473 14.719 9.718 1.00 89.50 310 GLU A C 1
ATOM 2551 O O . GLU A 1 310 ? -19.867 13.656 9.864 1.00 89.50 310 GLU A O 1
ATOM 2556 N N . HIS A 1 311 ? -19.990 15.700 8.954 1.00 87.25 311 HIS A N 1
ATOM 2557 C CA . HIS A 1 311 ? -18.737 15.584 8.218 1.00 87.25 311 HIS A CA 1
ATOM 2558 C C . HIS A 1 311 ? -17.543 15.554 9.178 1.00 87.25 311 HIS A C 1
ATOM 2560 O O . HIS A 1 311 ? -16.692 14.667 9.070 1.00 87.25 311 HIS A O 1
ATOM 2566 N N . SER A 1 312 ? -17.503 16.456 10.166 1.00 89.25 312 SER A N 1
ATOM 2567 C CA . SER A 1 312 ? -16.446 16.443 11.187 1.00 89.25 312 SER A CA 1
ATOM 2568 C C . SER A 1 312 ? -16.450 15.159 12.027 1.00 89.25 312 SER A C 1
ATOM 2570 O O . SER A 1 312 ? -15.374 14.689 12.403 1.00 89.25 312 SER A O 1
ATOM 2572 N N . ALA A 1 313 ? -17.608 14.518 12.235 1.00 92.88 313 ALA A N 1
ATOM 2573 C CA . ALA A 1 313 ? -17.683 13.190 12.851 1.00 92.88 313 ALA A CA 1
ATOM 2574 C C . ALA A 1 313 ? -16.974 12.110 12.016 1.00 92.88 313 ALA A C 1
ATOM 2576 O O . ALA A 1 313 ? -16.167 11.347 12.554 1.00 92.88 313 ALA A O 1
ATOM 2577 N N . TRP A 1 314 ? -17.227 12.046 10.706 1.00 91.75 314 TRP A N 1
ATOM 2578 C CA . TRP A 1 314 ? -16.574 11.066 9.831 1.00 91.75 314 TRP A CA 1
ATOM 2579 C C . TRP A 1 314 ? -15.064 11.288 9.716 1.00 91.75 314 TRP A C 1
ATOM 2581 O O . TRP A 1 314 ? -14.305 10.318 9.761 1.00 91.75 314 TRP A O 1
ATOM 2591 N N . VAL A 1 315 ? -14.624 12.549 9.646 1.00 88.94 315 VAL A N 1
ATOM 2592 C CA . VAL A 1 315 ? -13.197 12.914 9.654 1.00 88.94 315 VAL A CA 1
ATOM 2593 C C . VAL A 1 315 ? -12.515 12.451 10.944 1.00 88.94 315 VAL A C 1
ATOM 2595 O O . VAL A 1 315 ? -11.461 11.816 10.879 1.00 88.94 315 VAL A O 1
ATOM 2598 N N . ALA A 1 316 ? -13.131 12.706 12.102 1.00 91.94 316 ALA A N 1
ATOM 2599 C CA . ALA A 1 316 ? -12.611 12.290 13.405 1.00 91.94 316 ALA A CA 1
ATOM 2600 C C . ALA A 1 316 ? -12.418 10.764 13.489 1.00 91.94 316 ALA A C 1
ATOM 2602 O O . ALA A 1 316 ? -11.357 10.285 13.893 1.00 91.94 316 ALA A O 1
ATOM 2603 N N . PHE A 1 317 ? -13.409 9.977 13.052 1.00 95.38 317 PHE A N 1
ATOM 2604 C CA . PHE A 1 317 ? -13.292 8.516 13.064 1.00 95.38 317 PHE A CA 1
ATOM 2605 C C . PHE A 1 317 ? -12.281 7.984 12.052 1.00 95.38 317 PHE A C 1
ATOM 2607 O O . PHE A 1 317 ? -11.539 7.058 12.378 1.00 95.38 317 PHE A O 1
ATOM 2614 N N . ALA A 1 318 ? -12.210 8.561 10.850 1.00 91.44 318 ALA A N 1
ATOM 2615 C CA . ALA A 1 318 ? -11.225 8.154 9.853 1.00 91.44 318 ALA A CA 1
ATOM 2616 C C . ALA A 1 318 ? -9.790 8.316 10.387 1.00 91.44 318 ALA A C 1
ATOM 2618 O O . ALA A 1 318 ? -9.006 7.371 10.299 1.00 91.44 318 ALA A O 1
ATOM 2619 N N . ARG A 1 319 ? -9.479 9.456 11.025 1.00 90.62 319 ARG A N 1
ATOM 2620 C CA . ARG A 1 319 ? -8.177 9.702 11.675 1.00 90.62 319 ARG A CA 1
ATOM 2621 C C . ARG A 1 319 ? -7.907 8.745 12.827 1.00 90.62 319 ARG A C 1
ATOM 2623 O O . ARG A 1 319 ? -6.847 8.126 12.882 1.00 90.62 319 ARG A O 1
ATOM 2630 N N . PHE A 1 320 ? -8.881 8.579 13.721 1.00 95.44 320 PHE A N 1
ATOM 2631 C CA . PHE A 1 320 ? -8.764 7.661 14.851 1.00 95.44 320 PHE A CA 1
ATOM 2632 C C . PHE A 1 320 ? -8.415 6.236 14.392 1.00 95.44 320 PHE A C 1
ATOM 2634 O O . PHE A 1 320 ? -7.494 5.607 14.921 1.00 95.44 320 PHE A O 1
ATOM 2641 N N . PHE A 1 321 ? -9.127 5.720 13.390 1.00 95.25 321 PHE A N 1
ATOM 2642 C CA . PHE A 1 321 ? -8.913 4.360 12.910 1.00 95.25 321 PHE A CA 1
ATOM 2643 C C . PHE A 1 321 ? -7.621 4.184 12.109 1.00 95.25 321 PHE A C 1
ATOM 2645 O O . PHE A 1 321 ? -7.004 3.126 12.223 1.00 95.25 321 PHE A O 1
ATOM 2652 N N . ASP A 1 322 ? -7.185 5.198 11.356 1.00 90.06 322 ASP A N 1
ATOM 2653 C CA . ASP A 1 322 ? -5.901 5.172 10.637 1.00 90.06 322 ASP A CA 1
ATOM 2654 C C . ASP A 1 322 ? -4.704 5.011 11.593 1.00 90.06 322 ASP A C 1
ATOM 2656 O O . ASP A 1 322 ? -3.704 4.370 11.269 1.00 90.06 322 ASP A O 1
ATOM 2660 N N . LEU A 1 323 ? -4.830 5.526 12.820 1.00 90.94 323 LEU A N 1
ATOM 2661 C CA . LEU A 1 323 ? -3.781 5.465 13.838 1.00 90.94 323 LEU A CA 1
ATOM 2662 C C . LEU A 1 323 ? -3.804 4.189 14.697 1.00 90.94 323 LEU A C 1
ATOM 2664 O O . LEU A 1 323 ? -2.746 3.765 15.186 1.00 90.94 323 LEU A O 1
ATOM 2668 N N . THR A 1 324 ? -4.980 3.581 14.881 1.00 94.56 324 THR A N 1
ATOM 2669 C CA . THR A 1 324 ? -5.222 2.523 15.884 1.00 94.56 324 THR A CA 1
ATOM 2670 C C . THR A 1 324 ? -5.333 1.117 15.292 1.00 94.56 324 THR A C 1
ATOM 2672 O O . THR A 1 324 ? -4.912 0.151 15.934 1.00 94.56 324 THR A O 1
ATOM 2675 N N . ILE A 1 325 ? -5.823 0.973 14.057 1.00 93.00 325 ILE A N 1
ATOM 2676 C CA . ILE A 1 325 ? -6.051 -0.323 13.402 1.00 93.00 325 ILE A CA 1
ATOM 2677 C C . ILE A 1 325 ? -5.100 -0.513 12.219 1.00 93.00 325 ILE A C 1
ATOM 2679 O O . ILE A 1 325 ? -4.987 0.354 11.357 1.00 93.00 325 ILE A O 1
ATOM 2683 N N . ASN A 1 326 ? -4.486 -1.695 12.117 1.00 89.06 326 ASN A N 1
ATOM 2684 C CA . ASN A 1 326 ? -3.691 -2.064 10.953 1.00 89.06 326 ASN A CA 1
ATOM 2685 C C . ASN A 1 326 ? -4.586 -2.406 9.752 1.00 89.06 326 ASN A C 1
ATOM 2687 O O . ASN A 1 326 ? -5.124 -3.506 9.657 1.00 89.06 326 ASN A O 1
ATOM 2691 N N . ASN A 1 327 ? -4.708 -1.476 8.810 1.00 83.44 327 ASN A N 1
ATOM 2692 C CA . ASN A 1 327 ? -5.475 -1.635 7.573 1.00 83.44 327 ASN A CA 1
ATOM 2693 C C . ASN A 1 327 ? -4.699 -2.311 6.426 1.00 83.44 327 ASN A C 1
ATOM 2695 O O . ASN A 1 327 ? -5.249 -2.468 5.335 1.00 83.44 327 ASN A O 1
ATOM 2699 N N . HIS A 1 328 ? -3.441 -2.709 6.641 1.00 80.88 328 HIS A N 1
ATOM 2700 C CA . HIS A 1 328 ? -2.638 -3.432 5.649 1.00 80.88 328 HIS A CA 1
ATOM 2701 C C . HIS A 1 328 ? -2.889 -4.947 5.651 1.00 80.88 328 HIS A C 1
ATOM 2703 O O . HIS A 1 328 ? -2.441 -5.648 4.742 1.00 80.88 328 HIS A O 1
ATOM 2709 N N . ILE A 1 329 ? -3.611 -5.460 6.649 1.00 86.38 329 ILE A N 1
ATOM 2710 C CA . ILE A 1 329 ? -3.991 -6.870 6.759 1.00 86.38 329 ILE A CA 1
ATOM 2711 C C . ILE A 1 329 ? -5.511 -7.021 6.794 1.00 86.38 329 ILE A C 1
ATOM 2713 O O . ILE A 1 329 ? -6.213 -6.157 7.312 1.00 86.38 329 ILE A O 1
ATOM 2717 N N . PHE A 1 330 ? -6.020 -8.143 6.280 1.00 90.94 330 PHE A N 1
ATOM 2718 C CA . PHE A 1 330 ? -7.463 -8.386 6.218 1.00 90.94 330 PHE A CA 1
ATOM 2719 C C . PHE A 1 330 ? -8.124 -8.441 7.607 1.00 90.94 330 PHE A C 1
ATOM 2721 O O . PHE A 1 330 ? -9.242 -7.967 7.782 1.00 90.94 330 PHE A O 1
ATOM 2728 N N . ASP A 1 331 ? -7.421 -8.985 8.603 1.00 92.00 331 ASP A N 1
ATOM 2729 C CA . ASP A 1 331 ? -7.945 -9.169 9.963 1.00 92.00 331 ASP A CA 1
ATOM 2730 C C . ASP A 1 331 ? -8.019 -7.883 10.794 1.00 92.00 331 ASP A C 1
ATOM 2732 O O . ASP A 1 331 ? -8.563 -7.899 11.900 1.00 92.00 331 ASP A O 1
ATOM 2736 N N . TYR A 1 332 ? -7.489 -6.766 10.288 1.00 93.31 332 TYR A N 1
ATOM 2737 C CA . TYR A 1 332 ? -7.551 -5.480 10.972 1.00 93.31 332 TYR A CA 1
ATOM 2738 C C . TYR A 1 332 ? -7.032 -5.514 12.410 1.00 93.31 332 TYR A C 1
ATOM 2740 O O . TYR A 1 332 ? -7.669 -4.951 13.290 1.00 93.31 332 TYR A O 1
ATOM 2748 N N . TYR A 1 333 ? -5.924 -6.195 12.715 1.00 92.81 333 TYR A N 1
ATOM 2749 C CA . TYR A 1 333 ? -5.447 -6.211 14.103 1.00 92.81 333 TYR A CA 1
ATOM 2750 C C . TYR A 1 333 ? -5.166 -4.790 14.616 1.00 92.81 333 TYR A C 1
ATOM 2752 O O . TYR A 1 333 ? -4.679 -3.954 13.847 1.00 92.81 333 TYR A O 1
ATOM 2760 N N . PRO A 1 334 ? -5.411 -4.503 15.911 1.00 93.88 334 PRO A N 1
ATOM 2761 C CA . PRO A 1 334 ? -4.912 -3.282 16.527 1.00 93.88 334 PRO A CA 1
ATOM 2762 C C . PRO A 1 334 ? -3.422 -3.162 16.257 1.00 93.88 334 PRO A C 1
ATOM 2764 O O . PRO A 1 334 ? -2.678 -4.138 16.401 1.00 93.88 334 PRO A O 1
ATOM 2767 N N . TYR A 1 335 ? -2.957 -1.969 15.906 1.00 90.88 335 TYR A N 1
ATOM 2768 C CA . TYR A 1 335 ? -1.538 -1.777 15.649 1.00 90.88 335 TYR A CA 1
ATOM 2769 C C . TYR A 1 335 ? -0.666 -2.162 16.854 1.00 90.88 335 TYR A C 1
ATOM 2771 O O . TYR A 1 335 ? 0.451 -2.636 16.658 1.00 90.88 335 TYR A O 1
ATOM 2779 N N . HIS A 1 336 ? -1.178 -2.004 18.081 1.00 91.75 336 HIS A N 1
ATOM 2780 C CA . HIS A 1 336 ? -0.513 -2.431 19.320 1.00 91.75 336 HIS A CA 1
ATOM 2781 C C . HIS A 1 336 ? -0.151 -3.920 19.337 1.00 91.75 336 HIS A C 1
ATOM 2783 O O . HIS A 1 336 ? 0.820 -4.298 19.987 1.00 91.75 336 HIS A O 1
ATOM 2789 N N . TYR A 1 337 ? -0.914 -4.753 18.625 1.00 91.44 337 TYR A N 1
ATOM 2790 C CA . TYR A 1 337 ? -0.722 -6.205 18.554 1.00 91.44 337 TYR A CA 1
ATOM 2791 C C . TYR A 1 337 ? -0.163 -6.662 17.199 1.00 91.44 337 TYR A C 1
ATOM 2793 O O . TYR A 1 337 ? 0.001 -7.857 16.962 1.00 91.44 337 TYR A O 1
ATOM 2801 N N . SER A 1 338 ? 0.124 -5.722 16.293 1.00 84.88 338 SER A N 1
ATOM 2802 C CA . SER A 1 338 ? 0.657 -6.021 14.967 1.00 84.88 338 SER A CA 1
ATOM 2803 C C . SER A 1 338 ? 2.136 -6.397 15.038 1.00 84.88 338 SER A C 1
ATOM 2805 O O . SER A 1 338 ? 2.935 -5.708 15.680 1.00 84.88 338 SER A O 1
ATOM 2807 N N . ILE A 1 339 ? 2.521 -7.425 14.276 1.00 77.62 339 ILE A N 1
ATOM 2808 C CA . ILE A 1 339 ? 3.923 -7.843 14.128 1.00 77.62 339 ILE A CA 1
ATOM 2809 C C . ILE A 1 339 ? 4.820 -6.750 13.524 1.00 77.62 339 ILE A C 1
ATOM 2811 O O . ILE A 1 339 ? 6.035 -6.787 13.684 1.00 77.62 339 ILE A O 1
ATOM 2815 N N . GLU A 1 340 ? 4.224 -5.741 12.878 1.00 73.00 340 GLU A N 1
ATOM 2816 C CA . GLU A 1 340 ? 4.934 -4.548 12.398 1.00 73.00 340 GLU A CA 1
ATOM 2817 C C . GLU A 1 340 ? 5.485 -3.670 13.530 1.00 73.00 340 GLU A C 1
ATOM 2819 O O . GLU A 1 340 ? 6.395 -2.874 13.297 1.00 73.00 340 GLU A O 1
ATOM 2824 N N . ARG A 1 341 ? 4.916 -3.764 14.741 1.00 76.00 341 ARG A N 1
ATOM 2825 C CA . ARG A 1 341 ? 5.321 -2.958 15.905 1.00 76.00 341 ARG A CA 1
ATOM 2826 C C . ARG A 1 341 ? 5.961 -3.782 17.023 1.00 76.00 341 ARG A C 1
ATOM 2828 O O . ARG A 1 341 ? 6.677 -3.202 17.835 1.00 76.00 341 ARG A O 1
ATOM 2835 N N . THR A 1 342 ? 5.709 -5.089 17.095 1.00 81.38 342 THR A N 1
ATOM 2836 C CA . THR A 1 342 ? 6.233 -5.957 18.161 1.00 81.38 342 THR A CA 1
ATOM 2837 C C . THR A 1 342 ? 6.331 -7.415 17.731 1.00 81.38 342 THR A C 1
ATOM 2839 O O . THR A 1 342 ? 5.450 -7.942 17.059 1.00 81.38 342 THR A O 1
ATOM 2842 N N . SER A 1 343 ? 7.379 -8.108 18.164 1.00 80.88 343 SER A N 1
ATOM 2843 C CA . SER A 1 343 ? 7.539 -9.548 17.934 1.00 80.88 343 SER A CA 1
ATOM 2844 C C . SER A 1 343 ? 6.763 -10.427 18.926 1.00 80.88 343 SER A C 1
ATOM 2846 O O . SER A 1 343 ? 6.621 -11.629 18.687 1.00 80.88 343 SER A O 1
ATOM 2848 N N . ALA A 1 344 ? 6.205 -9.848 19.998 1.00 85.19 344 ALA A N 1
ATOM 2849 C CA . ALA A 1 344 ? 5.570 -10.578 21.103 1.00 85.19 344 ALA A CA 1
ATOM 2850 C C . ALA A 1 344 ? 4.408 -11.490 20.666 1.00 85.19 344 ALA A C 1
ATOM 2852 O O . ALA A 1 344 ? 4.211 -12.572 21.219 1.00 85.19 344 ALA A O 1
ATOM 2853 N N . PHE A 1 345 ? 3.662 -11.080 19.638 1.00 87.62 345 PHE A N 1
ATOM 2854 C CA . PHE A 1 345 ? 2.491 -11.808 19.140 1.00 87.62 345 PHE A CA 1
ATOM 2855 C C . PHE A 1 345 ? 2.791 -12.715 17.941 1.00 87.62 345 PHE A C 1
ATOM 2857 O O . PHE A 1 345 ? 1.879 -13.358 17.430 1.00 87.62 345 PHE A O 1
ATOM 2864 N N . LYS A 1 346 ? 4.055 -12.828 17.501 1.00 80.75 346 LYS A N 1
ATOM 2865 C CA . LYS A 1 346 ? 4.434 -13.588 16.292 1.00 80.75 346 LYS A CA 1
ATOM 2866 C C . LYS A 1 346 ? 3.950 -15.045 16.307 1.00 80.75 346 LYS A C 1
ATOM 2868 O O . LYS A 1 346 ? 3.583 -15.576 15.268 1.00 80.75 346 LYS A O 1
ATOM 2873 N N . ASN A 1 347 ? 3.949 -15.677 17.481 1.00 81.06 347 ASN A N 1
ATOM 2874 C CA . ASN A 1 347 ? 3.556 -17.081 17.652 1.00 81.06 347 ASN A CA 1
ATOM 2875 C C . ASN A 1 347 ? 2.140 -17.248 18.229 1.00 81.06 347 ASN A C 1
ATOM 2877 O O . ASN A 1 347 ? 1.745 -18.356 18.598 1.00 81.06 347 ASN A O 1
ATOM 2881 N N . TRP A 1 348 ? 1.384 -16.159 18.381 1.00 87.19 348 TRP A N 1
ATOM 2882 C CA . TRP A 1 348 ? 0.012 -16.236 18.866 1.00 87.19 348 TRP A CA 1
ATOM 2883 C C . TRP A 1 348 ? -0.916 -16.716 17.757 1.00 87.19 348 TRP A C 1
ATOM 2885 O O . TRP A 1 348 ? -0.761 -16.364 16.591 1.00 87.19 348 TRP A O 1
ATOM 2895 N N . SER A 1 349 ? -1.920 -17.511 18.125 1.00 88.00 349 SER A N 1
ATOM 2896 C CA . SER A 1 349 ? -2.989 -17.839 17.190 1.00 88.00 349 SER A CA 1
ATOM 2897 C C . SER A 1 349 ? -3.885 -16.621 16.952 1.00 88.00 349 SER A C 1
ATOM 2899 O O . SER A 1 349 ? -4.110 -15.815 17.860 1.00 88.00 349 SER A O 1
ATOM 2901 N N . ARG A 1 350 ? -4.468 -16.548 15.750 1.00 89.44 350 ARG A N 1
ATOM 2902 C CA . ARG A 1 350 ? -5.498 -15.566 15.363 1.00 89.44 350 ARG A CA 1
ATOM 2903 C C . ARG A 1 350 ? -6.592 -15.418 16.433 1.00 89.44 350 ARG A C 1
ATOM 2905 O O . ARG A 1 350 ? -6.909 -14.309 16.848 1.00 89.44 350 ARG A O 1
ATOM 2912 N N . ASP A 1 351 ? -7.071 -16.537 16.981 1.00 91.31 351 ASP A N 1
ATOM 2913 C CA . ASP A 1 351 ? -8.095 -16.562 18.038 1.00 91.31 351 ASP A CA 1
ATOM 2914 C C . ASP A 1 351 ? -7.657 -15.861 19.331 1.00 91.31 351 ASP A C 1
ATOM 2916 O O . ASP A 1 351 ? -8.445 -15.143 19.948 1.00 91.31 351 ASP A O 1
ATOM 2920 N N . LYS A 1 352 ? -6.398 -16.042 19.756 1.00 92.50 352 LYS A N 1
ATOM 2921 C CA . LYS A 1 352 ? -5.876 -15.376 20.959 1.00 92.50 352 LYS A CA 1
ATOM 2922 C C . LYS A 1 352 ? -5.791 -13.864 20.760 1.00 92.50 352 LYS A C 1
ATOM 2924 O O . LYS A 1 352 ? -6.153 -13.119 21.670 1.00 92.50 352 LYS A O 1
ATOM 2929 N N . ILE A 1 353 ? -5.364 -13.422 19.574 1.00 93.06 353 ILE A N 1
ATOM 2930 C CA . ILE A 1 353 ? -5.285 -11.996 19.234 1.00 93.06 353 ILE A CA 1
ATOM 2931 C C . ILE A 1 353 ? -6.688 -11.379 19.233 1.00 93.06 353 ILE A C 1
ATOM 2933 O O . ILE A 1 353 ? -6.897 -10.368 19.902 1.00 93.06 353 ILE A O 1
ATOM 2937 N N . PHE A 1 354 ? -7.677 -12.006 18.583 1.00 95.06 354 PHE A N 1
ATOM 2938 C CA . PHE A 1 354 ? -9.052 -11.491 18.603 1.00 95.06 354 PHE A CA 1
ATOM 2939 C C . PHE A 1 354 ? -9.680 -11.494 19.987 1.00 95.06 354 PHE A C 1
ATOM 2941 O O . PHE A 1 354 ? -10.434 -10.574 20.303 1.00 95.06 354 PHE A O 1
ATOM 2948 N N . LYS A 1 355 ? -9.369 -12.478 20.835 1.00 94.44 355 LYS A N 1
ATOM 2949 C CA . LYS A 1 355 ? -9.849 -12.493 22.219 1.00 94.44 355 LYS A CA 1
ATOM 2950 C C . LYS A 1 355 ? -9.321 -11.292 23.005 1.00 94.44 355 LYS A C 1
ATOM 2952 O O . LYS A 1 355 ? -10.105 -10.626 23.681 1.00 94.44 355 LYS A O 1
ATOM 2957 N N . LEU A 1 356 ? -8.027 -10.990 22.879 1.00 94.81 356 LEU A N 1
ATOM 2958 C CA . LEU A 1 356 ? -7.407 -9.832 23.527 1.00 94.81 356 LEU A CA 1
ATOM 2959 C C . LEU A 1 356 ? -7.949 -8.510 22.959 1.00 94.81 356 LEU A C 1
ATOM 2961 O O . LEU A 1 356 ? -8.363 -7.636 23.718 1.00 94.81 356 LEU A O 1
ATOM 2965 N N . ALA A 1 357 ? -8.028 -8.392 21.631 1.00 94.38 357 ALA A N 1
ATOM 2966 C CA . ALA A 1 357 ? -8.569 -7.216 20.955 1.00 94.38 357 ALA A CA 1
ATOM 2967 C C . ALA A 1 357 ? -10.031 -6.962 21.335 1.00 94.38 357 ALA A C 1
ATOM 2969 O O . ALA A 1 357 ? -10.389 -5.848 21.713 1.00 94.38 357 ALA A O 1
ATOM 2970 N N . THR A 1 358 ? -10.855 -8.011 21.341 1.00 93.06 358 THR A N 1
ATOM 2971 C CA . THR A 1 358 ? -12.251 -7.942 21.774 1.00 93.06 358 THR A CA 1
ATOM 2972 C C . THR A 1 358 ? -12.356 -7.474 23.216 1.00 93.06 358 THR A C 1
ATOM 2974 O O . THR A 1 358 ? -13.167 -6.597 23.486 1.00 93.06 358 THR A O 1
ATOM 2977 N N . LEU A 1 359 ? -11.555 -8.020 24.138 1.00 92.31 359 LEU A N 1
ATOM 2978 C CA . LEU A 1 359 ? -11.590 -7.645 25.554 1.00 92.31 359 LEU A CA 1
ATOM 2979 C C . LEU A 1 359 ? -11.357 -6.139 25.757 1.00 92.31 359 LEU A C 1
ATOM 2981 O O . LEU A 1 359 ? -12.109 -5.515 26.501 1.00 92.31 359 LEU A O 1
ATOM 2985 N N . HIS A 1 360 ? -10.385 -5.574 25.040 1.00 93.50 360 HIS A N 1
ATOM 2986 C CA . HIS A 1 360 ? -9.901 -4.201 25.223 1.00 93.50 360 HIS A CA 1
ATOM 2987 C C . HIS A 1 360 ? -10.478 -3.164 24.246 1.00 93.50 360 HIS A C 1
ATOM 2989 O O . HIS A 1 360 ? -10.017 -2.031 24.207 1.00 93.50 360 HIS A O 1
ATOM 2995 N N . HIS A 1 361 ? -11.479 -3.528 23.436 1.00 93.88 361 HIS A N 1
ATOM 2996 C CA . HIS A 1 361 ? -12.148 -2.588 22.522 1.00 93.88 361 HIS A CA 1
ATOM 2997 C C . HIS A 1 361 ? -13.672 -2.550 22.695 1.00 93.88 361 HIS A C 1
ATOM 2999 O O . HIS A 1 361 ? -14.349 -1.810 21.982 1.00 93.88 361 HIS A O 1
ATOM 3005 N N . ARG A 1 362 ? -14.255 -3.302 23.648 1.00 90.69 362 ARG A N 1
ATOM 3006 C CA . ARG A 1 362 ? -15.719 -3.303 23.882 1.00 90.69 362 ARG A CA 1
ATOM 3007 C C . ARG A 1 362 ? -16.262 -1.921 24.202 1.00 90.69 362 ARG A C 1
ATOM 3009 O O . ARG A 1 362 ? -17.317 -1.541 23.702 1.00 90.69 362 ARG A O 1
ATOM 3016 N N . ILE A 1 363 ? -15.547 -1.199 25.053 1.00 90.31 363 ILE A N 1
ATOM 3017 C CA . ILE A 1 363 ? -15.951 0.117 25.534 1.00 90.31 363 ILE A CA 1
ATOM 3018 C C . ILE A 1 363 ? -15.826 1.138 24.399 1.00 90.31 363 ILE A C 1
ATOM 3020 O O . ILE A 1 363 ? -16.794 1.823 24.074 1.00 90.31 363 ILE A O 1
ATOM 3024 N N . THR A 1 364 ? -14.683 1.144 23.712 1.00 93.44 364 THR A N 1
ATOM 3025 C CA . THR A 1 364 ? -14.431 1.970 22.525 1.00 93.44 364 THR A CA 1
ATOM 3026 C C . THR A 1 364 ? -15.486 1.740 21.438 1.00 93.44 364 THR A C 1
ATOM 3028 O O . THR A 1 364 ? -16.072 2.700 20.942 1.00 93.44 364 THR A O 1
ATOM 3031 N N . TYR A 1 365 ? -15.820 0.479 21.133 1.00 93.56 365 TYR A N 1
ATOM 3032 C CA . TYR A 1 365 ? -16.899 0.115 20.206 1.00 93.56 365 TYR A CA 1
ATOM 3033 C C . TYR A 1 365 ? -18.234 0.772 20.586 1.00 93.56 365 TYR A C 1
ATOM 3035 O O . TYR A 1 365 ? -18.913 1.334 19.727 1.00 93.56 365 TYR A O 1
ATOM 3043 N N . GLN A 1 366 ? -18.623 0.707 21.865 1.00 91.19 366 GLN A N 1
ATOM 3044 C CA . GLN A 1 366 ? -19.901 1.255 22.331 1.00 91.19 366 GLN A CA 1
ATOM 3045 C C . GLN A 1 366 ? -19.966 2.770 22.149 1.00 91.19 366 GLN A C 1
ATOM 3047 O O . GLN A 1 366 ? -21.002 3.288 21.731 1.00 91.19 366 GLN A O 1
ATOM 3052 N N . TYR A 1 367 ? -18.870 3.475 22.431 1.00 93.31 367 TYR A N 1
ATOM 3053 C CA . TYR A 1 367 ? -18.805 4.922 22.257 1.00 93.31 367 TYR A CA 1
ATOM 3054 C C . TYR A 1 367 ? -18.842 5.320 20.788 1.00 93.31 367 TYR A C 1
ATOM 3056 O O . TYR A 1 367 ? -19.668 6.152 20.417 1.00 93.31 367 TYR A O 1
ATOM 3064 N N . ILE A 1 368 ? -18.030 4.679 19.943 1.00 95.12 368 ILE A N 1
ATOM 3065 C CA . ILE A 1 368 ? -18.020 4.945 18.499 1.00 95.12 368 ILE A CA 1
ATOM 3066 C C . ILE A 1 368 ? -19.412 4.711 17.910 1.00 95.12 368 ILE A C 1
ATOM 3068 O O . ILE A 1 368 ? -19.955 5.605 17.262 1.00 95.12 368 ILE A O 1
ATOM 3072 N N . ARG A 1 369 ? -20.046 3.569 18.215 1.00 93.81 369 ARG A N 1
ATOM 3073 C CA . ARG A 1 369 ? -21.410 3.270 17.758 1.00 93.81 369 ARG A CA 1
ATOM 3074 C C . ARG A 1 369 ? -22.407 4.339 18.202 1.00 93.81 369 ARG A C 1
ATOM 3076 O O . ARG A 1 369 ? -23.176 4.832 17.383 1.00 93.81 369 ARG A O 1
ATOM 3083 N N . ALA A 1 370 ? -22.390 4.707 19.483 1.00 91.81 370 ALA A N 1
ATOM 3084 C CA . ALA A 1 370 ? -23.329 5.679 20.035 1.00 91.81 370 ALA A CA 1
ATOM 3085 C C . ALA A 1 370 ? -23.161 7.077 19.427 1.00 91.81 370 ALA A C 1
ATOM 3087 O O . ALA A 1 370 ? -24.153 7.789 19.268 1.00 91.81 370 ALA A O 1
ATOM 3088 N N . ILE A 1 371 ? -21.930 7.481 19.106 1.00 93.12 371 ILE A N 1
ATOM 3089 C CA . ILE A 1 371 ? -21.660 8.761 18.450 1.00 93.12 371 ILE A CA 1
ATOM 3090 C C . ILE A 1 37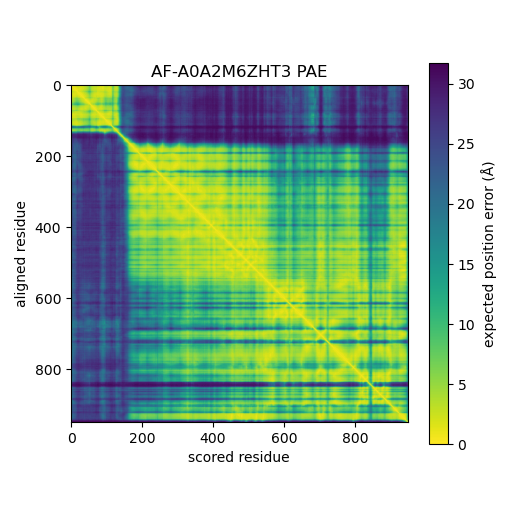1 ? -22.103 8.695 16.991 1.00 93.12 371 ILE A C 1
ATOM 3092 O O . ILE A 1 371 ? -22.856 9.571 16.578 1.00 93.12 371 ILE A O 1
ATOM 3096 N N . ILE A 1 372 ? -21.734 7.653 16.236 1.00 93.88 372 ILE A N 1
ATOM 3097 C CA . ILE A 1 372 ? -22.169 7.483 14.840 1.00 93.88 372 ILE A CA 1
ATOM 3098 C C . ILE A 1 372 ? -23.697 7.537 14.755 1.00 93.88 372 ILE A C 1
ATOM 3100 O O . ILE A 1 372 ? -24.245 8.350 14.017 1.00 93.88 372 ILE A O 1
ATOM 3104 N N . GLU A 1 373 ? -24.409 6.771 15.582 1.00 93.12 373 GLU A N 1
ATOM 3105 C CA . GLU A 1 373 ? -25.877 6.737 15.579 1.00 93.12 373 GLU A CA 1
ATOM 3106 C C . GLU A 1 373 ? -26.550 8.063 15.981 1.00 93.12 373 GLU A C 1
ATOM 3108 O O . GLU A 1 373 ? -27.754 8.191 15.778 1.00 93.12 373 GLU A O 1
ATOM 3113 N N . LYS A 1 374 ? -25.826 9.034 16.560 1.00 91.12 374 LYS A N 1
ATOM 3114 C CA . LYS A 1 374 ? -26.385 10.315 17.044 1.00 91.12 374 LYS A CA 1
ATOM 3115 C C . LYS A 1 374 ? -25.871 11.552 16.309 1.00 91.12 374 LYS A C 1
ATOM 3117 O O . LYS A 1 374 ? -26.541 12.581 16.336 1.00 91.12 374 LYS A O 1
ATOM 3122 N N . LYS A 1 375 ? -24.664 11.490 15.749 1.00 91.44 375 LYS A N 1
ATOM 3123 C CA . LYS A 1 375 ? -23.909 12.639 15.221 1.00 91.44 375 LYS A CA 1
ATOM 3124 C C . LYS A 1 375 ? -23.638 12.553 13.722 1.00 91.44 375 LYS A C 1
ATOM 3126 O O . LYS A 1 375 ? -23.016 13.457 13.194 1.00 91.44 375 LYS A O 1
ATOM 3131 N N . THR A 1 376 ? -24.106 11.502 13.057 1.00 93.31 376 THR A N 1
ATOM 3132 C CA . THR A 1 376 ? -24.033 11.339 11.597 1.00 93.31 376 THR A CA 1
ATOM 3133 C C . THR A 1 376 ? -25.445 11.204 11.027 1.00 93.31 376 THR A C 1
ATOM 3135 O O . THR A 1 376 ? -26.414 11.111 11.792 1.00 93.31 376 THR A O 1
ATOM 3138 N N . GLU A 1 377 ? -25.571 11.083 9.708 1.00 90.25 377 GLU A N 1
ATOM 3139 C CA . GLU A 1 377 ? -26.831 10.819 9.003 1.00 90.25 377 GLU A CA 1
ATOM 3140 C C . GLU A 1 377 ? -27.536 9.525 9.465 1.00 90.25 377 GLU A C 1
ATOM 3142 O O . GLU A 1 377 ? -28.714 9.292 9.184 1.00 90.25 377 GLU A O 1
ATOM 3147 N N . PHE A 1 378 ? -26.848 8.659 10.220 1.00 92.56 378 PHE A N 1
ATOM 3148 C CA . PHE A 1 378 ? -27.480 7.511 10.863 1.00 92.56 378 PHE A CA 1
ATOM 3149 C C . PHE A 1 378 ? -28.494 7.908 11.935 1.00 92.56 378 PHE A C 1
ATOM 3151 O O . PHE A 1 378 ? -29.364 7.092 12.227 1.00 92.56 378 PHE A O 1
ATOM 3158 N N . LYS A 1 379 ? -28.456 9.121 12.497 1.00 93.94 379 LYS A N 1
ATOM 3159 C CA . LYS A 1 379 ? -29.452 9.575 13.484 1.00 93.94 379 LYS A CA 1
ATOM 3160 C C . LYS A 1 379 ? -30.889 9.448 12.966 1.00 93.94 379 LYS A C 1
ATOM 3162 O O . LYS A 1 379 ? -31.751 8.991 13.716 1.00 93.94 379 LYS A O 1
ATOM 3167 N N . ASP A 1 380 ? -31.082 9.682 11.669 1.00 92.94 380 ASP A N 1
ATOM 3168 C CA . ASP A 1 380 ? -32.383 9.688 10.995 1.00 92.94 380 ASP A CA 1
ATOM 3169 C C . ASP A 1 380 ? -32.800 8.304 10.458 1.00 92.94 380 ASP A C 1
ATOM 3171 O O . ASP A 1 380 ? -33.923 8.114 9.992 1.00 92.94 380 ASP A O 1
ATOM 3175 N N . LYS A 1 381 ? -31.922 7.291 10.538 1.00 91.56 381 LYS A N 1
ATOM 3176 C CA . LYS A 1 381 ? -32.230 5.921 10.092 1.00 91.56 381 LYS A CA 1
ATOM 3177 C C . LYS A 1 381 ? -32.976 5.118 11.161 1.00 91.56 381 LYS A C 1
ATOM 3179 O O . LYS A 1 381 ? -32.696 5.209 12.361 1.00 91.56 381 LYS A O 1
ATOM 3184 N N . THR A 1 382 ? -33.876 4.242 10.710 1.00 93.44 382 THR A N 1
ATOM 3185 C CA . THR A 1 382 ? -34.599 3.302 11.580 1.00 93.44 382 THR A CA 1
ATOM 3186 C C . THR A 1 382 ? -33.650 2.298 12.239 1.00 93.44 382 THR A C 1
ATOM 3188 O O . THR A 1 382 ? -32.590 1.970 11.701 1.00 93.44 382 THR A O 1
ATOM 3191 N N . THR A 1 383 ? -34.045 1.746 13.388 1.00 91.31 383 THR A N 1
ATOM 3192 C CA . THR A 1 383 ? -33.271 0.702 14.086 1.00 91.31 383 THR A CA 1
ATOM 3193 C C . THR A 1 383 ? -33.022 -0.520 13.201 1.00 91.31 383 THR A C 1
ATOM 3195 O O . THR A 1 383 ? -31.923 -1.068 13.212 1.00 91.31 383 THR A O 1
ATOM 3198 N N . ALA A 1 384 ? -34.006 -0.923 12.390 1.00 90.94 384 ALA A N 1
ATOM 3199 C CA . ALA A 1 384 ? -33.845 -2.020 11.437 1.00 90.94 384 ALA A CA 1
ATOM 3200 C C . ALA A 1 384 ? -32.746 -1.711 10.405 1.00 90.94 384 ALA A C 1
ATOM 3202 O O . ALA A 1 384 ? -31.843 -2.521 10.215 1.00 90.94 384 ALA A O 1
ATOM 3203 N N . SER A 1 385 ? -32.753 -0.509 9.817 1.00 91.12 385 SER A N 1
ATOM 3204 C CA . SER A 1 385 ? -31.718 -0.077 8.868 1.00 91.12 385 SER A CA 1
ATOM 3205 C C . SER A 1 385 ? -30.329 0.012 9.518 1.00 91.12 385 SER A C 1
ATOM 3207 O O . SER A 1 385 ? -29.347 -0.453 8.941 1.00 91.12 385 SER A O 1
ATOM 3209 N N . LYS A 1 386 ? -30.238 0.530 10.751 1.00 92.62 386 LYS A N 1
ATOM 3210 C CA . LYS A 1 386 ? -28.990 0.560 11.538 1.00 92.62 386 LYS A CA 1
ATOM 3211 C C . LYS A 1 386 ? -28.439 -0.843 11.798 1.00 92.62 386 LYS A C 1
ATOM 3213 O O . LYS A 1 386 ? -27.234 -1.052 11.688 1.00 92.62 386 LYS A O 1
ATOM 3218 N N . ASN A 1 387 ? -29.302 -1.811 12.105 1.00 93.56 387 ASN A N 1
ATOM 3219 C CA . ASN A 1 387 ? -28.884 -3.192 12.355 1.00 93.56 387 ASN A CA 1
ATOM 3220 C C . ASN A 1 387 ? -28.320 -3.871 11.100 1.00 93.56 387 ASN A C 1
ATOM 3222 O O . ASN A 1 387 ? -27.374 -4.641 11.225 1.00 93.56 387 ASN A O 1
ATOM 3226 N N . LEU A 1 388 ? -28.819 -3.551 9.900 1.00 94.00 388 LEU A N 1
ATOM 3227 C CA . LEU A 1 388 ? -28.208 -4.042 8.657 1.00 94.00 388 LEU A CA 1
ATOM 3228 C C . LEU A 1 388 ? -26.769 -3.524 8.485 1.00 94.00 388 LEU A C 1
ATOM 3230 O O . LEU A 1 388 ? -25.913 -4.240 7.972 1.00 94.00 388 LEU A O 1
ATOM 3234 N N . TRP A 1 389 ? -26.493 -2.301 8.945 1.00 92.44 389 TRP A N 1
ATOM 3235 C CA . TRP A 1 389 ? -25.188 -1.645 8.834 1.00 92.44 389 TRP A CA 1
ATOM 3236 C C . TRP A 1 389 ? -24.178 -2.039 9.909 1.00 92.44 389 TRP A C 1
ATOM 3238 O O . TRP A 1 389 ? -22.996 -2.194 9.606 1.00 92.44 389 TRP A O 1
ATOM 3248 N N . PHE A 1 390 ? -24.623 -2.164 11.159 1.00 91.50 390 PHE A N 1
ATOM 3249 C CA . PHE A 1 390 ? -23.744 -2.320 12.327 1.00 91.50 390 PHE A CA 1
ATOM 3250 C C . PHE A 1 390 ? -23.951 -3.633 13.083 1.00 91.50 390 PHE A C 1
ATOM 3252 O O . PHE A 1 390 ? -23.297 -3.873 14.101 1.00 91.50 390 PHE A O 1
ATOM 3259 N N . GLY A 1 391 ? -24.881 -4.466 12.621 1.00 92.44 391 GLY A N 1
ATOM 3260 C CA . GLY A 1 391 ? -25.326 -5.648 13.336 1.00 92.44 391 GLY A CA 1
ATOM 3261 C C . GLY A 1 391 ? -26.188 -5.313 14.556 1.00 92.44 391 GLY A C 1
ATOM 3262 O O . GLY A 1 391 ? -26.245 -4.179 15.059 1.00 92.44 391 GLY A O 1
ATOM 3263 N N . LYS A 1 392 ? -26.855 -6.343 15.069 1.00 92.19 392 LYS A N 1
ATOM 3264 C CA . LYS A 1 392 ? -27.698 -6.265 16.262 1.00 92.19 392 LYS A CA 1
ATOM 3265 C C . LYS A 1 392 ? -26.947 -6.795 17.471 1.00 92.19 392 LYS A C 1
ATOM 3267 O O . LYS A 1 392 ? -26.384 -7.891 17.442 1.00 92.19 392 LYS A O 1
ATOM 3272 N N . ILE A 1 393 ? -26.991 -6.025 18.555 1.00 87.31 393 ILE A N 1
ATOM 3273 C CA . ILE A 1 393 ? -26.381 -6.396 19.830 1.00 87.31 393 ILE A CA 1
ATOM 3274 C C . ILE A 1 393 ? -27.450 -6.780 20.836 1.00 87.31 393 ILE A C 1
ATOM 3276 O O . ILE A 1 393 ? -28.414 -6.047 21.046 1.00 87.31 393 ILE A O 1
ATOM 3280 N N . GLN A 1 394 ? -27.220 -7.889 21.533 1.00 85.69 394 GLN A N 1
ATOM 3281 C CA . GLN A 1 394 ? -27.989 -8.271 22.708 1.00 85.69 394 GLN A CA 1
ATOM 3282 C C . GLN A 1 394 ? -27.037 -8.738 23.811 1.00 85.69 394 GLN A C 1
ATOM 3284 O O . GLN A 1 394 ? -26.170 -9.578 23.581 1.00 85.69 394 GLN A O 1
ATOM 3289 N N . LYS A 1 395 ? -27.169 -8.162 25.016 1.00 82.00 395 LYS A N 1
ATOM 3290 C CA . LYS A 1 395 ? -26.317 -8.471 26.186 1.00 82.00 395 LYS A CA 1
ATOM 3291 C C . LYS A 1 395 ? -24.803 -8.433 25.874 1.00 82.00 395 LYS A C 1
ATOM 3293 O O . LYS A 1 395 ? -24.045 -9.280 26.334 1.00 82.00 395 LYS A O 1
ATOM 3298 N N . GLY A 1 396 ? -24.365 -7.464 25.063 1.00 76.56 396 GLY A N 1
ATOM 3299 C CA . GLY A 1 396 ? -22.953 -7.281 24.695 1.00 76.56 396 GLY A CA 1
ATOM 3300 C C . GLY A 1 396 ? -22.405 -8.261 23.646 1.00 76.56 396 GLY A C 1
ATOM 3301 O O . GLY A 1 396 ? -21.201 -8.247 23.384 1.00 76.56 396 GLY A O 1
ATOM 3302 N N . LYS A 1 397 ? -23.262 -9.092 23.039 1.00 84.50 397 LYS A N 1
ATOM 3303 C CA . LYS A 1 397 ? -22.914 -10.015 21.949 1.00 84.50 397 LYS A CA 1
ATOM 3304 C C . LYS A 1 397 ? -23.574 -9.598 20.639 1.00 84.50 397 LYS A C 1
ATOM 3306 O O . LYS A 1 397 ? -24.681 -9.060 20.660 1.00 84.50 397 LYS A O 1
ATOM 3311 N N . ILE A 1 398 ? -22.898 -9.862 19.523 1.00 89.38 398 ILE A N 1
ATOM 3312 C CA . ILE A 1 398 ? -23.425 -9.652 18.170 1.00 89.38 398 ILE A CA 1
ATOM 3313 C C . ILE A 1 398 ? -24.295 -10.861 17.822 1.00 89.38 398 ILE A C 1
ATOM 3315 O O . ILE A 1 398 ? -23.774 -11.947 17.588 1.00 89.38 398 ILE A O 1
ATOM 3319 N N . ILE A 1 399 ? -25.615 -10.680 17.826 1.00 92.44 399 ILE A N 1
ATOM 3320 C CA . ILE A 1 399 ? -26.575 -11.754 17.516 1.00 92.44 399 ILE A CA 1
ATOM 3321 C C . ILE A 1 399 ? -26.953 -11.788 16.033 1.00 92.44 399 ILE A C 1
ATOM 3323 O O . ILE A 1 399 ? -27.301 -12.841 15.513 1.00 92.44 399 ILE A O 1
ATOM 3327 N N . GLU A 1 400 ? -26.844 -10.651 15.345 1.00 92.75 400 GLU A N 1
ATOM 3328 C CA . GLU A 1 400 ? -27.021 -10.538 13.896 1.00 92.75 400 GLU A CA 1
ATOM 3329 C C . GLU A 1 400 ? -25.860 -9.696 13.357 1.00 92.75 400 GLU A C 1
ATOM 3331 O O . GLU A 1 400 ? -25.581 -8.618 13.887 1.00 92.75 400 GLU A O 1
ATOM 3336 N N . GLN A 1 401 ? -25.160 -10.199 12.342 1.00 94.81 401 GLN A N 1
ATOM 3337 C CA . GLN A 1 401 ? -24.015 -9.523 11.727 1.00 94.81 401 GLN A CA 1
ATOM 3338 C C . GLN A 1 401 ? -24.489 -8.472 10.714 1.00 94.81 401 GLN A C 1
ATOM 3340 O O . GLN A 1 401 ? -25.548 -8.623 10.102 1.00 94.81 401 GLN A O 1
ATOM 3345 N N . ALA A 1 402 ? -23.699 -7.414 10.532 1.00 94.38 402 ALA A N 1
ATOM 3346 C CA . ALA A 1 402 ? -23.931 -6.445 9.465 1.00 94.38 402 ALA A CA 1
ATOM 3347 C C . ALA A 1 402 ? -23.772 -7.090 8.079 1.00 94.38 402 ALA A C 1
ATOM 3349 O O . ALA A 1 402 ? -22.952 -7.992 7.910 1.00 94.38 402 ALA A O 1
ATOM 3350 N N . ILE A 1 403 ? -24.478 -6.575 7.069 1.00 95.44 403 ILE A N 1
ATOM 3351 C CA . ILE A 1 403 ? -24.290 -7.018 5.680 1.00 95.44 403 ILE A CA 1
ATOM 3352 C C . ILE A 1 403 ? -22.855 -6.708 5.225 1.00 95.44 403 ILE A C 1
ATOM 3354 O O . ILE A 1 403 ? -22.329 -5.602 5.395 1.00 95.44 403 ILE A O 1
ATOM 3358 N N . GLY A 1 404 ? -22.212 -7.696 4.615 1.00 92.00 404 GLY A N 1
ATOM 3359 C CA . GLY A 1 404 ? -20.807 -7.710 4.231 1.00 92.00 404 GLY A CA 1
ATOM 3360 C C . GLY A 1 404 ? -19.879 -8.191 5.349 1.00 92.00 404 GLY A C 1
ATOM 3361 O O . GLY A 1 404 ? -18.681 -7.935 5.260 1.00 92.00 404 GLY A O 1
ATOM 3362 N N . ILE A 1 405 ? -20.408 -8.817 6.407 1.00 94.12 405 ILE A N 1
ATOM 3363 C CA . ILE A 1 405 ? -19.638 -9.502 7.454 1.00 94.12 405 ILE A CA 1
ATOM 3364 C C . ILE A 1 405 ? -20.229 -10.889 7.651 1.00 94.12 405 ILE A C 1
ATOM 3366 O O . ILE A 1 405 ? -21.389 -11.031 8.035 1.00 94.12 405 ILE A O 1
ATOM 3370 N N . LYS A 1 406 ? -19.403 -11.913 7.439 1.00 92.44 406 LYS A N 1
ATOM 3371 C CA . LYS A 1 406 ? -19.807 -13.295 7.665 1.00 92.44 406 LYS A CA 1
ATOM 3372 C C . LYS A 1 406 ? -18.671 -14.097 8.277 1.00 92.44 406 LYS A C 1
ATOM 3374 O O . LYS A 1 406 ? -17.766 -14.550 7.583 1.00 92.44 406 LYS A O 1
ATOM 3379 N N . VAL A 1 407 ? -18.749 -14.263 9.592 1.00 93.62 407 VAL A N 1
ATOM 3380 C CA . VAL A 1 407 ? -17.820 -15.067 10.389 1.00 93.62 407 VAL A CA 1
ATOM 3381 C C . VAL A 1 407 ? -18.567 -15.912 11.421 1.00 93.62 407 VAL A C 1
ATOM 3383 O O . VAL A 1 407 ? -19.682 -15.584 11.838 1.00 93.62 407 VAL A O 1
ATOM 3386 N N . GLU A 1 408 ? -17.937 -17.008 11.841 1.00 91.94 408 GLU A N 1
ATOM 3387 C CA . GLU A 1 408 ? -18.552 -18.000 12.734 1.00 91.94 408 GLU A CA 1
ATOM 3388 C C . GLU A 1 408 ? -18.253 -17.735 14.218 1.00 91.94 408 GLU A C 1
ATOM 3390 O O . GLU A 1 408 ? -19.144 -17.842 15.064 1.00 91.94 408 GLU A O 1
ATOM 3395 N N . LYS A 1 409 ? -17.012 -17.351 14.552 1.00 93.06 409 LYS A N 1
ATOM 3396 C CA . LYS A 1 409 ? -16.557 -17.180 15.943 1.00 93.06 409 LYS A CA 1
ATOM 3397 C C . LYS A 1 409 ? -17.053 -15.869 16.552 1.00 93.06 409 LYS A C 1
ATOM 3399 O O . LYS A 1 409 ? -17.035 -14.828 15.901 1.00 93.06 409 LYS A O 1
ATOM 3404 N N . GLU A 1 410 ? -17.442 -15.901 17.824 1.00 91.50 410 GLU A N 1
ATOM 3405 C CA . GLU A 1 410 ? -18.013 -14.744 18.532 1.00 91.50 410 GLU A CA 1
ATOM 3406 C C . GLU A 1 410 ? -17.048 -13.553 18.628 1.00 91.50 410 GLU A C 1
ATOM 3408 O O . GLU A 1 410 ? -17.460 -12.403 18.458 1.00 91.50 410 GLU A O 1
ATOM 3413 N N . GLU A 1 411 ? -15.764 -13.813 18.870 1.00 93.50 411 GLU A N 1
ATOM 3414 C CA . GLU A 1 411 ? -14.725 -12.782 18.919 1.00 93.50 411 GLU A CA 1
ATOM 3415 C C . GLU A 1 411 ? -14.543 -12.112 17.551 1.00 93.50 411 GLU A C 1
ATOM 3417 O O . GLU A 1 411 ? -14.428 -10.890 17.474 1.00 93.50 411 GLU A O 1
ATOM 3422 N N . GLU A 1 412 ? -14.602 -12.885 16.463 1.00 94.62 412 GLU A N 1
ATOM 3423 C CA . GLU A 1 412 ? -14.536 -12.352 15.098 1.00 94.62 412 GLU A CA 1
ATOM 3424 C C . GLU A 1 412 ? -15.777 -11.519 14.767 1.00 94.62 412 GLU A C 1
ATOM 3426 O O . GLU A 1 412 ? -15.646 -10.423 14.221 1.00 94.62 412 GLU A O 1
ATOM 3431 N N . LYS A 1 413 ? -16.979 -11.984 15.146 1.00 95.06 413 LYS A N 1
ATOM 3432 C CA . LYS A 1 413 ? -18.228 -11.226 14.941 1.00 95.06 413 LYS A CA 1
ATOM 3433 C C . LYS A 1 413 ? -18.134 -9.847 15.578 1.00 95.06 413 LYS A C 1
ATOM 3435 O O . LYS A 1 413 ? -18.502 -8.852 14.952 1.00 95.06 413 LYS A O 1
ATOM 3440 N N . PHE A 1 414 ? -17.634 -9.774 16.813 1.00 94.19 414 PHE A N 1
ATOM 3441 C CA . PHE A 1 414 ? -17.399 -8.499 17.484 1.00 94.19 414 PHE A CA 1
ATOM 3442 C C . PHE A 1 414 ? -16.334 -7.670 16.756 1.00 94.19 414 PHE A C 1
ATOM 3444 O O . PHE A 1 414 ? -16.583 -6.506 16.440 1.00 94.19 414 PHE A O 1
ATOM 3451 N N . TRP A 1 415 ? -15.172 -8.261 16.465 1.00 94.94 415 TRP A N 1
ATOM 3452 C CA . TRP A 1 415 ? -14.042 -7.534 15.894 1.00 94.94 415 TRP A CA 1
ATOM 3453 C C . TRP A 1 415 ? -14.344 -6.948 14.515 1.00 94.94 415 TRP A C 1
ATOM 3455 O O . TRP A 1 415 ? -14.131 -5.758 14.289 1.00 94.94 415 TRP A O 1
ATOM 3465 N N . PHE A 1 416 ? -14.926 -7.729 13.605 1.00 95.31 416 PHE A N 1
ATOM 3466 C CA . PHE A 1 416 ? -15.299 -7.215 12.289 1.00 95.31 416 PHE A CA 1
ATOM 3467 C C . PHE A 1 416 ? -16.453 -6.208 12.362 1.00 95.31 416 PHE A C 1
ATOM 3469 O O . PHE A 1 416 ? -16.508 -5.288 11.547 1.00 95.31 416 PHE A O 1
ATOM 3476 N N . SER A 1 417 ? -17.328 -6.297 13.372 1.00 94.19 417 SER A N 1
ATOM 3477 C CA . SER A 1 417 ? -18.318 -5.240 13.636 1.00 94.19 417 SER A CA 1
ATOM 3478 C C . SER A 1 417 ? -17.661 -3.932 14.090 1.00 94.19 417 SER A C 1
ATOM 3480 O O . SER A 1 417 ? -18.167 -2.860 13.774 1.00 94.19 417 SER A O 1
ATOM 3482 N N . TYR A 1 418 ? -16.535 -3.992 14.809 1.00 94.94 418 TYR A N 1
ATOM 3483 C CA . TYR A 1 418 ? -15.723 -2.814 15.128 1.00 94.94 418 TYR A CA 1
ATOM 3484 C C . TYR A 1 418 ? -15.010 -2.270 13.882 1.00 94.94 418 TYR A C 1
ATOM 3486 O O . TYR A 1 418 ? -15.113 -1.080 13.584 1.00 94.94 418 TYR A O 1
ATOM 3494 N N . ALA A 1 419 ? -14.377 -3.147 13.093 1.00 94.62 419 ALA A N 1
ATOM 3495 C CA . ALA A 1 419 ? -13.724 -2.786 11.833 1.00 94.62 419 ALA A CA 1
ATOM 3496 C C . ALA A 1 419 ? -14.697 -2.182 10.801 1.00 94.62 419 ALA A C 1
ATOM 3498 O O . ALA A 1 419 ? -14.302 -1.354 9.984 1.00 94.62 419 ALA A O 1
ATOM 3499 N N . ARG A 1 420 ? -15.994 -2.509 10.870 1.00 94.00 420 ARG A N 1
ATOM 3500 C CA . ARG A 1 420 ? -17.027 -1.872 10.039 1.00 94.00 420 ARG A CA 1
ATOM 3501 C C . ARG A 1 420 ? -17.092 -0.360 10.221 1.00 94.00 420 ARG A C 1
ATOM 3503 O O . ARG A 1 420 ? -17.318 0.346 9.241 1.00 94.00 420 ARG A O 1
ATOM 3510 N N . PHE A 1 421 ? -16.899 0.147 11.438 1.00 95.12 421 PHE A N 1
ATOM 3511 C CA . PHE A 1 421 ? -16.879 1.592 11.664 1.00 95.12 421 PHE A CA 1
ATOM 3512 C C . PHE A 1 421 ? -15.696 2.237 10.955 1.00 95.12 421 PHE A C 1
ATOM 3514 O O . PHE A 1 421 ? -15.876 3.238 10.271 1.00 95.12 421 PHE A O 1
ATOM 3521 N N . ARG A 1 422 ? -14.523 1.601 11.010 1.00 94.12 422 ARG A N 1
ATOM 3522 C CA . ARG A 1 422 ? -13.367 2.012 10.212 1.00 94.12 422 ARG A CA 1
ATOM 3523 C C . ARG A 1 422 ? -13.714 2.056 8.730 1.00 94.12 422 ARG A C 1
ATOM 3525 O O . ARG A 1 422 ? -13.459 3.061 8.075 1.00 94.12 422 ARG A O 1
ATOM 3532 N N . ASP A 1 423 ? -14.311 0.984 8.215 1.00 92.94 423 ASP A N 1
ATOM 3533 C CA . ASP A 1 423 ? -14.589 0.860 6.787 1.00 92.94 423 ASP A CA 1
ATOM 3534 C C . ASP A 1 423 ? -15.507 1.965 6.266 1.00 92.94 423 ASP A C 1
ATOM 3536 O O . ASP A 1 423 ? -15.187 2.608 5.266 1.00 92.94 423 ASP A O 1
ATOM 3540 N N . ILE A 1 424 ? -16.621 2.219 6.957 1.00 91.75 424 ILE A N 1
ATOM 3541 C CA . ILE A 1 424 ? -17.569 3.256 6.544 1.00 91.75 424 ILE A CA 1
ATOM 3542 C C . ILE A 1 424 ? -16.997 4.665 6.739 1.00 91.75 424 ILE A C 1
ATOM 3544 O O . ILE A 1 424 ? -17.153 5.502 5.852 1.00 91.75 424 ILE A O 1
ATOM 3548 N N . SER A 1 425 ? -16.274 4.919 7.838 1.00 92.62 425 SER A N 1
ATOM 3549 C CA . SER A 1 425 ? -15.650 6.224 8.080 1.00 92.62 425 SER A CA 1
ATOM 3550 C C . SER A 1 425 ? -14.615 6.562 7.012 1.00 92.62 425 SER A C 1
ATOM 3552 O O . SER A 1 425 ? -14.623 7.680 6.507 1.00 92.62 425 SER A O 1
ATOM 3554 N N . THR A 1 426 ? -13.770 5.604 6.611 1.00 89.25 426 THR A N 1
ATOM 3555 C CA . THR A 1 426 ? -12.798 5.822 5.529 1.00 89.25 426 THR A CA 1
ATOM 3556 C C . THR A 1 426 ? -13.481 6.032 4.176 1.00 89.25 426 THR A C 1
ATOM 3558 O O . THR A 1 426 ? -13.078 6.925 3.438 1.00 89.25 426 THR A O 1
ATOM 3561 N N . LEU A 1 427 ? -14.522 5.258 3.839 1.00 87.19 427 LEU A N 1
ATOM 3562 C CA . LEU A 1 427 ? -15.246 5.434 2.571 1.00 87.19 427 LEU A CA 1
ATOM 3563 C C . LEU A 1 427 ? -15.844 6.838 2.442 1.00 87.19 427 LEU A C 1
ATOM 3565 O O . LEU A 1 427 ? -15.642 7.491 1.419 1.00 87.19 427 LEU A O 1
ATOM 3569 N N . ILE A 1 428 ? -16.540 7.304 3.482 1.00 87.56 428 ILE A N 1
ATOM 3570 C CA . ILE A 1 428 ? -17.193 8.619 3.479 1.00 87.56 428 ILE A CA 1
ATOM 3571 C C . ILE A 1 428 ? -16.154 9.740 3.485 1.00 87.56 428 ILE A C 1
ATOM 3573 O O . ILE A 1 428 ? -16.265 10.681 2.701 1.00 87.56 428 ILE A O 1
ATOM 3577 N N . HIS A 1 429 ? -15.115 9.618 4.316 1.00 85.81 429 HIS A N 1
ATOM 3578 C CA . HIS A 1 429 ? -14.002 10.567 4.348 1.00 85.81 429 HIS A CA 1
ATOM 3579 C C . HIS A 1 429 ? -13.334 10.729 2.972 1.00 85.81 429 HIS A C 1
ATOM 3581 O O . HIS A 1 429 ? -13.037 11.848 2.561 1.00 85.81 429 HIS A O 1
ATOM 3587 N N . ASP A 1 430 ? -13.161 9.632 2.229 1.00 80.25 430 ASP A N 1
ATOM 3588 C CA . ASP A 1 430 ? -12.560 9.636 0.887 1.00 80.25 430 ASP A CA 1
ATOM 3589 C C . ASP A 1 430 ? -13.562 10.007 -0.234 1.00 80.25 430 ASP A C 1
ATOM 3591 O O . ASP A 1 430 ? -13.241 9.918 -1.427 1.00 80.25 430 ASP A O 1
ATOM 3595 N N . GLY A 1 431 ? -14.770 10.450 0.134 1.00 83.56 431 GLY A N 1
ATOM 3596 C CA . GLY A 1 431 ? -15.767 11.031 -0.767 1.00 83.56 431 GLY A CA 1
ATOM 3597 C C . GLY A 1 431 ? -16.724 10.034 -1.423 1.00 83.56 431 GLY A C 1
ATOM 3598 O O . GLY A 1 431 ? -17.395 10.395 -2.391 1.00 83.56 431 GLY A O 1
ATOM 3599 N N . TYR A 1 432 ? -16.800 8.789 -0.944 1.00 84.44 432 TYR A N 1
ATOM 3600 C CA . TYR A 1 432 ? -17.827 7.847 -1.395 1.00 84.44 432 TYR A CA 1
ATOM 3601 C C . TYR A 1 432 ? -19.136 8.064 -0.620 1.00 84.44 432 TYR A C 1
ATOM 3603 O O . TYR A 1 432 ? -19.104 8.259 0.595 1.00 84.44 432 TYR A O 1
ATOM 3611 N N . PRO A 1 433 ? -20.303 8.002 -1.285 1.00 85.25 433 PRO A N 1
ATOM 3612 C CA . PRO A 1 433 ? -21.580 8.113 -0.592 1.00 85.25 433 PRO A CA 1
ATOM 3613 C C . PRO A 1 433 ? -21.859 6.860 0.246 1.00 85.25 433 PRO A C 1
ATOM 3615 O O . PRO A 1 433 ? -21.349 5.775 -0.052 1.00 85.25 433 PRO A O 1
ATOM 3618 N N . ILE A 1 434 ? -22.744 6.977 1.242 1.00 85.38 434 ILE A N 1
ATOM 3619 C CA . ILE A 1 434 ? -23.316 5.793 1.891 1.00 85.38 434 ILE A CA 1
ATOM 3620 C C . ILE A 1 434 ? -24.108 5.001 0.845 1.00 85.38 434 ILE A C 1
ATOM 3622 O O . ILE A 1 434 ? -25.067 5.537 0.282 1.00 85.38 434 ILE A O 1
ATOM 3626 N N . PRO A 1 435 ? -23.759 3.731 0.587 1.00 89.88 435 PRO A N 1
ATOM 3627 C CA . PRO A 1 435 ? -24.494 2.925 -0.366 1.00 89.88 435 PRO A CA 1
ATOM 3628 C C . PRO A 1 435 ? -25.887 2.565 0.134 1.00 89.88 435 PRO A C 1
ATOM 3630 O O . PRO A 1 435 ? -26.157 2.474 1.333 1.00 89.88 435 PRO A O 1
ATOM 3633 N N . GLU A 1 436 ? -26.769 2.285 -0.812 1.00 92.69 436 GLU A N 1
ATOM 3634 C CA . GLU A 1 436 ? -28.050 1.669 -0.518 1.00 92.69 436 GLU A CA 1
ATOM 3635 C C . GLU A 1 436 ? -27.810 0.267 0.052 1.00 92.69 436 GLU A C 1
ATOM 3637 O O . GLU A 1 436 ? -27.155 -0.570 -0.576 1.00 92.69 436 GLU A O 1
ATOM 3642 N N . ILE A 1 437 ? -28.327 0.016 1.256 1.00 94.00 437 ILE A N 1
ATOM 3643 C CA . ILE A 1 437 ? -28.241 -1.293 1.895 1.00 94.00 437 ILE A CA 1
ATOM 3644 C C . ILE A 1 437 ? -29.521 -2.081 1.618 1.00 94.00 437 ILE A C 1
ATOM 3646 O O . ILE A 1 437 ? -30.612 -1.615 1.943 1.00 94.00 437 ILE A O 1
ATOM 3650 N N . VAL A 1 438 ? -29.396 -3.261 1.010 1.00 94.31 438 VAL A N 1
ATOM 3651 C CA . VAL A 1 438 ? -30.551 -4.077 0.602 1.00 94.31 438 VAL A CA 1
ATOM 3652 C C . VAL A 1 438 ? -30.415 -5.487 1.156 1.00 94.31 438 VAL A C 1
ATOM 3654 O O . VAL A 1 438 ? -29.470 -6.209 0.831 1.00 94.31 438 VAL A O 1
ATOM 3657 N N . ASP A 1 439 ? -31.377 -5.895 1.976 1.00 94.00 439 ASP A N 1
ATOM 3658 C CA . ASP A 1 439 ? -31.518 -7.290 2.384 1.00 94.00 439 ASP A CA 1
ATOM 3659 C C . ASP A 1 439 ? -32.375 -8.039 1.352 1.00 94.00 439 ASP A C 1
ATOM 3661 O O . ASP A 1 439 ? -33.372 -7.507 0.870 1.00 94.00 439 ASP A O 1
ATOM 3665 N N . SER A 1 440 ? -31.989 -9.266 1.002 1.00 94.75 440 SER A N 1
ATOM 3666 C CA . SER A 1 440 ? -32.670 -10.099 -0.009 1.00 94.75 440 SER A CA 1
ATOM 3667 C C . SER A 1 440 ? -32.764 -9.495 -1.426 1.00 94.75 440 SER A C 1
ATOM 3669 O O . SER A 1 440 ? -33.803 -9.564 -2.078 1.00 94.75 440 SER A O 1
ATOM 3671 N N . PHE A 1 441 ? -31.664 -8.948 -1.948 1.00 96.75 441 PHE A N 1
ATOM 3672 C CA . PHE A 1 441 ? -31.555 -8.481 -3.336 1.00 96.75 441 PHE A CA 1
ATOM 3673 C C . PHE A 1 441 ? -31.672 -9.643 -4.337 1.00 96.75 441 PHE A C 1
ATOM 3675 O O . PHE A 1 441 ? -30.967 -10.649 -4.204 1.00 96.75 441 PHE A O 1
ATOM 3682 N N . ASP A 1 442 ? -32.516 -9.498 -5.362 1.00 96.69 442 ASP A N 1
ATOM 3683 C CA . ASP A 1 442 ? -32.652 -10.480 -6.440 1.00 96.69 442 ASP A CA 1
ATOM 3684 C C . ASP A 1 442 ? -31.479 -10.378 -7.436 1.00 96.69 442 ASP A C 1
ATOM 3686 O O . ASP A 1 442 ? -31.363 -9.381 -8.157 1.00 96.69 442 ASP A O 1
ATOM 3690 N N . PRO A 1 443 ? -30.592 -11.389 -7.513 1.00 95.81 443 PRO A N 1
ATOM 3691 C CA . PRO A 1 443 ? -29.441 -11.340 -8.404 1.00 95.81 443 PRO A CA 1
ATOM 3692 C C . PRO A 1 443 ? -29.810 -11.400 -9.899 1.00 95.81 443 PRO A C 1
ATOM 3694 O O . PRO A 1 443 ? -28.959 -11.081 -10.736 1.00 95.81 443 PRO A O 1
ATOM 3697 N N . GLU A 1 444 ? -31.040 -11.765 -10.281 1.00 95.19 444 GLU A N 1
ATOM 3698 C CA . GLU A 1 444 ? -31.471 -11.702 -11.689 1.00 95.19 444 GLU A CA 1
ATOM 3699 C C . GLU A 1 444 ? -31.503 -10.257 -12.219 1.00 95.19 444 GLU A C 1
ATOM 3701 O O . GLU A 1 444 ? -31.213 -10.030 -13.395 1.00 95.19 444 GLU A O 1
ATOM 3706 N N . LEU A 1 445 ? -31.697 -9.256 -11.346 1.00 94.69 445 LEU A N 1
ATOM 3707 C CA . LEU A 1 445 ? -31.637 -7.829 -11.706 1.00 94.69 445 LEU A CA 1
ATOM 3708 C C . LEU A 1 445 ? -30.270 -7.396 -12.259 1.00 94.69 445 LEU A C 1
ATOM 3710 O O . LEU A 1 445 ? -30.170 -6.394 -12.962 1.00 94.69 445 LEU A O 1
ATOM 3714 N N . ILE A 1 446 ? -29.214 -8.158 -11.962 1.00 95.00 446 ILE A N 1
ATOM 3715 C CA . ILE A 1 446 ? -27.854 -7.939 -12.475 1.00 95.00 446 ILE A CA 1
ATOM 3716 C C . ILE A 1 446 ? -27.417 -9.040 -13.450 1.00 95.00 446 ILE A C 1
ATOM 3718 O O . ILE A 1 446 ? -26.226 -9.184 -13.742 1.00 95.00 446 ILE A O 1
ATOM 3722 N N . LYS A 1 447 ? -28.364 -9.842 -13.957 1.00 95.62 447 LYS A N 1
ATOM 3723 C CA . LYS A 1 447 ? -28.139 -10.890 -14.967 1.00 95.62 447 LYS A CA 1
ATOM 3724 C C . LYS A 1 447 ? -27.001 -11.846 -14.591 1.00 95.62 447 LYS A C 1
ATOM 3726 O O . LYS A 1 447 ? -26.182 -12.233 -15.431 1.00 95.62 447 LYS A O 1
ATOM 3731 N N . PHE A 1 448 ? -26.908 -12.226 -13.313 1.00 94.06 448 PHE A N 1
ATOM 3732 C CA . PHE A 1 448 ? -25.748 -12.947 -12.766 1.00 94.06 448 PHE A CA 1
ATOM 3733 C C . PHE A 1 448 ? -25.457 -14.302 -13.443 1.00 94.06 448 PHE A C 1
ATOM 3735 O O . PHE A 1 448 ? -24.321 -14.782 -13.404 1.00 94.06 448 PHE A O 1
ATOM 3742 N N . ARG A 1 449 ? -26.462 -14.930 -14.074 1.00 92.69 449 ARG A N 1
ATOM 3743 C CA . ARG A 1 449 ? -26.322 -16.192 -14.829 1.00 92.69 449 ARG A CA 1
ATOM 3744 C C . ARG A 1 449 ? -25.781 -15.991 -16.242 1.00 92.69 449 ARG A C 1
ATOM 3746 O O . ARG A 1 449 ? -25.072 -16.857 -16.776 1.00 92.69 449 ARG A O 1
ATOM 3753 N N . GLU A 1 450 ? -26.073 -14.850 -16.850 1.00 93.75 450 GLU A N 1
ATOM 3754 C CA . GLU A 1 450 ? -25.648 -14.479 -18.203 1.00 93.75 450 GLU A CA 1
ATOM 3755 C C . GLU A 1 450 ? -24.246 -13.872 -18.182 1.00 93.75 450 GLU A C 1
ATOM 3757 O O . GLU A 1 450 ? -23.382 -14.273 -18.967 1.00 93.75 450 GLU A O 1
ATOM 3762 N N . ARG A 1 451 ? -23.956 -13.049 -17.172 1.00 96.25 451 ARG A N 1
ATOM 3763 C CA . ARG A 1 451 ? -22.704 -12.296 -17.029 1.00 96.25 451 ARG A CA 1
ATOM 3764 C C . ARG A 1 451 ? -21.592 -13.015 -16.281 1.00 96.25 451 ARG A C 1
ATOM 3766 O O . ARG A 1 451 ? -21.826 -13.932 -15.492 1.00 96.25 451 ARG A O 1
ATOM 3773 N N . VAL A 1 452 ? -20.351 -12.629 -16.551 1.00 97.94 452 VAL A N 1
ATOM 3774 C CA . VAL A 1 452 ? -19.188 -13.095 -15.792 1.00 97.94 452 VAL A CA 1
ATOM 3775 C C . VAL A 1 452 ? -19.110 -12.301 -14.492 1.00 97.94 452 VAL A C 1
ATOM 3777 O O . VAL A 1 452 ? -18.852 -11.107 -14.499 1.00 97.94 452 VAL A O 1
ATOM 3780 N N . ASN A 1 453 ? -19.335 -12.970 -13.369 1.00 97.94 453 ASN A N 1
ATOM 3781 C CA . ASN A 1 453 ? -19.162 -12.393 -12.035 1.00 97.94 453 ASN A CA 1
ATOM 3782 C C . ASN A 1 453 ? -17.688 -12.442 -11.601 1.00 97.94 453 ASN A C 1
ATOM 3784 O O . ASN A 1 453 ? -17.119 -13.533 -11.510 1.00 97.94 453 ASN A O 1
ATOM 3788 N N . ILE A 1 454 ? -17.094 -11.288 -11.310 1.00 97.94 454 ILE A N 1
ATOM 3789 C CA . ILE A 1 454 ? -15.738 -11.135 -10.772 1.00 97.94 454 ILE A CA 1
ATOM 3790 C C . ILE A 1 454 ? -15.840 -10.645 -9.327 1.00 97.94 454 ILE A C 1
ATOM 3792 O O . ILE A 1 454 ? -16.547 -9.675 -9.051 1.00 97.94 454 ILE A O 1
ATOM 3796 N N . GLY A 1 455 ? -15.125 -11.303 -8.414 1.00 96.44 455 GLY A N 1
ATOM 3797 C CA . GLY A 1 455 ? -15.033 -10.885 -7.016 1.00 96.44 455 GLY A CA 1
ATOM 3798 C C . GLY A 1 455 ? -13.685 -10.252 -6.688 1.00 96.44 455 GLY A C 1
ATOM 3799 O O . GLY A 1 455 ? -12.637 -10.794 -7.019 1.00 96.44 455 GLY A O 1
ATOM 3800 N N . ILE A 1 456 ? -13.700 -9.125 -5.996 1.00 95.19 456 ILE A N 1
ATOM 3801 C CA . ILE A 1 456 ? -12.540 -8.567 -5.314 1.00 95.19 456 ILE A CA 1
ATOM 3802 C C . ILE A 1 456 ? -12.714 -8.906 -3.837 1.00 95.19 456 ILE A C 1
ATOM 3804 O O . ILE A 1 456 ? -13.661 -8.452 -3.205 1.00 95.19 456 ILE A O 1
ATOM 3808 N N . VAL A 1 457 ? -11.842 -9.743 -3.290 1.00 94.44 457 VAL A N 1
ATOM 3809 C CA . VAL A 1 457 ? -11.893 -10.215 -1.903 1.00 94.44 457 VAL A CA 1
ATOM 3810 C C . VAL A 1 457 ? -10.955 -9.353 -1.078 1.00 94.44 457 VAL A C 1
ATOM 3812 O O . VAL A 1 457 ? -9.802 -9.705 -0.837 1.00 94.44 457 VAL A O 1
ATOM 3815 N N . TYR A 1 458 ? -11.444 -8.163 -0.746 1.00 91.94 458 TYR A N 1
ATOM 3816 C CA . TYR A 1 458 ? -10.763 -7.136 0.034 1.00 91.94 458 TYR A CA 1
ATOM 3817 C C . TYR A 1 458 ? -11.719 -6.601 1.100 1.00 91.94 458 TYR A C 1
ATOM 3819 O O . TYR A 1 458 ? -12.936 -6.738 0.954 1.00 91.94 458 TYR A O 1
ATOM 3827 N N . PRO A 1 459 ? -11.200 -5.956 2.150 1.00 89.88 459 PRO A N 1
ATOM 3828 C CA . PRO A 1 459 ? -12.053 -5.260 3.092 1.00 89.88 459 PRO A CA 1
ATOM 3829 C C . PRO A 1 459 ? -12.868 -4.130 2.453 1.00 89.88 459 PRO A C 1
ATOM 3831 O O . PRO A 1 459 ? -12.415 -3.491 1.498 1.00 89.88 459 PRO A O 1
ATOM 3834 N N . LEU A 1 460 ? -14.048 -3.848 3.014 1.00 88.88 460 LEU A N 1
ATOM 3835 C CA . LEU A 1 460 ? -15.004 -2.890 2.448 1.00 88.88 460 LEU A CA 1
ATOM 3836 C C . LEU A 1 460 ? -14.418 -1.472 2.361 1.00 88.88 460 LEU A C 1
ATOM 3838 O O . LEU A 1 460 ? -14.587 -0.792 1.354 1.00 88.88 460 LEU A O 1
ATOM 3842 N N . GLY A 1 461 ? -13.685 -1.042 3.388 1.00 85.19 461 GLY A N 1
ATOM 3843 C CA . GLY A 1 461 ? -13.099 0.294 3.469 1.00 85.19 461 GLY A CA 1
ATOM 3844 C C . GLY A 1 461 ? -11.803 0.475 2.691 1.00 85.19 461 GLY A C 1
ATOM 3845 O O . GLY A 1 461 ? -11.058 1.420 2.960 1.00 85.19 461 GLY A O 1
ATOM 3846 N N . ASN A 1 462 ? -11.451 -0.446 1.792 1.00 84.00 462 ASN A N 1
ATOM 3847 C CA . ASN A 1 462 ? -10.306 -0.257 0.916 1.00 84.00 462 ASN A CA 1
ATOM 3848 C C . ASN A 1 462 ? -10.705 0.651 -0.263 1.00 84.00 462 ASN A C 1
ATOM 3850 O O . ASN A 1 462 ? -11.261 0.213 -1.275 1.00 84.00 462 ASN A O 1
ATOM 3854 N N . THR A 1 463 ? -10.413 1.945 -0.140 1.00 78.06 463 THR A N 1
ATOM 3855 C CA . THR A 1 463 ? -10.825 2.973 -1.113 1.00 78.06 463 THR A CA 1
ATOM 3856 C C . THR A 1 463 ? -10.080 2.874 -2.441 1.00 78.06 463 THR A C 1
ATOM 3858 O O . THR A 1 463 ? -10.605 3.297 -3.474 1.00 78.06 463 THR A O 1
ATOM 3861 N N . THR A 1 464 ? -8.911 2.223 -2.449 1.00 76.88 464 THR A N 1
ATOM 3862 C CA . THR A 1 464 ? -8.185 1.870 -3.677 1.00 76.88 464 THR A CA 1
ATOM 3863 C C . THR A 1 464 ? -8.967 0.855 -4.507 1.00 76.88 464 THR A C 1
ATOM 3865 O O . THR A 1 464 ? -9.058 1.002 -5.722 1.00 76.88 464 THR A O 1
ATOM 3868 N N . VAL A 1 465 ? -9.581 -0.142 -3.864 1.00 79.81 465 VAL A N 1
ATOM 3869 C CA . VAL A 1 465 ? -10.429 -1.140 -4.534 1.00 79.81 465 VAL A CA 1
ATOM 3870 C C . VAL A 1 465 ? -11.784 -0.566 -4.937 1.00 79.81 465 VAL A C 1
ATOM 3872 O O . VAL A 1 465 ? -12.318 -0.935 -5.979 1.00 79.81 465 VAL A O 1
ATOM 3875 N N . SER A 1 466 ? -12.325 0.382 -4.175 1.00 83.69 466 SER A N 1
ATOM 3876 C CA . SER A 1 466 ? -13.605 1.024 -4.512 1.00 83.69 466 SER A CA 1
ATOM 3877 C C . SER A 1 466 ? -13.574 1.730 -5.879 1.00 83.69 466 SER A C 1
ATOM 3879 O O . SER A 1 466 ? -14.580 1.763 -6.581 1.00 83.69 466 SER A O 1
ATOM 3881 N N . VAL A 1 467 ? -12.398 2.170 -6.338 1.00 83.56 467 VAL A N 1
ATOM 3882 C CA . VAL A 1 467 ? -12.179 2.694 -7.702 1.00 83.56 467 VAL A CA 1
ATOM 3883 C C . VAL A 1 467 ? -12.467 1.668 -8.790 1.00 83.56 467 VAL A C 1
ATOM 3885 O O . VAL A 1 467 ? -12.951 2.020 -9.865 1.00 83.56 467 VAL A O 1
ATOM 3888 N N . ALA A 1 468 ? -12.181 0.394 -8.528 1.00 88.06 468 ALA A N 1
ATOM 3889 C CA . ALA A 1 468 ? -12.516 -0.670 -9.459 1.00 88.06 468 ALA A CA 1
ATOM 3890 C C . ALA A 1 468 ? -14.027 -0.790 -9.638 1.00 88.06 468 ALA A C 1
ATOM 3892 O O . ALA A 1 468 ? -14.504 -0.918 -10.762 1.00 88.06 468 ALA A O 1
ATOM 3893 N N . LEU A 1 469 ? -14.786 -0.671 -8.547 1.00 91.44 469 LEU A N 1
ATOM 3894 C CA . LEU A 1 469 ? -16.245 -0.751 -8.584 1.00 91.44 469 LEU A CA 1
ATOM 3895 C C . LEU A 1 469 ? -16.876 0.398 -9.378 1.00 91.44 469 LEU A C 1
ATOM 3897 O O . LEU A 1 469 ? -17.931 0.203 -9.975 1.00 91.44 469 LEU A O 1
ATOM 3901 N N . GLU A 1 470 ? -16.216 1.557 -9.480 1.00 89.38 470 GLU A N 1
ATOM 3902 C CA . GLU A 1 470 ? -16.663 2.641 -10.366 1.00 89.38 470 GLU A CA 1
ATOM 3903 C C . GLU A 1 470 ? -16.738 2.210 -11.838 1.00 89.38 470 GLU A C 1
ATOM 3905 O O . GLU A 1 470 ? -17.528 2.781 -12.587 1.00 89.38 470 GLU A O 1
ATOM 3910 N N . GLN A 1 471 ? -15.958 1.195 -12.237 1.00 89.56 471 GLN A N 1
ATOM 3911 C CA . GLN A 1 471 ? -15.946 0.628 -13.591 1.00 89.56 471 GLN A CA 1
ATOM 3912 C C . GLN A 1 471 ? -17.075 -0.388 -13.819 1.00 89.56 471 GLN A C 1
ATOM 3914 O O . GLN A 1 471 ? -17.365 -0.733 -14.964 1.00 89.56 471 GLN A O 1
ATOM 3919 N N . GLY A 1 472 ? -17.722 -0.864 -12.748 1.00 93.12 472 GLY A N 1
ATOM 3920 C CA . GLY A 1 472 ? -18.788 -1.869 -12.781 1.00 93.12 472 GLY A CA 1
ATOM 3921 C C . GLY A 1 472 ? -19.904 -1.582 -13.796 1.00 93.12 472 GLY A C 1
ATOM 3922 O O . GLY A 1 472 ? -20.180 -2.458 -14.616 1.00 93.12 472 GLY A O 1
ATOM 3923 N N . PRO A 1 473 ? -20.490 -0.366 -13.838 1.00 93.25 473 PRO A N 1
ATOM 3924 C CA . PRO A 1 473 ? -21.560 -0.033 -14.779 1.00 93.25 473 PRO A CA 1
ATOM 3925 C C . PRO A 1 473 ? -21.123 -0.169 -16.246 1.00 93.25 473 PRO A C 1
ATOM 3927 O O . PRO A 1 473 ? -21.873 -0.678 -17.078 1.00 93.25 473 PRO A O 1
ATOM 3930 N N . LYS A 1 474 ? -19.895 0.263 -16.564 1.00 92.75 474 LYS A N 1
ATOM 3931 C CA . LYS A 1 474 ? -19.321 0.186 -17.913 1.00 92.75 474 LYS A CA 1
ATOM 3932 C C . LYS A 1 474 ? -18.992 -1.258 -18.296 1.00 92.75 474 LYS A C 1
ATOM 3934 O O . LYS A 1 474 ? -19.370 -1.702 -19.370 1.00 92.75 474 LYS A O 1
ATOM 3939 N N . LEU A 1 475 ? -18.364 -2.020 -17.398 1.00 95.19 475 LEU A N 1
ATOM 3940 C CA . LEU A 1 475 ? -18.056 -3.446 -17.590 1.00 95.19 475 LEU A CA 1
ATOM 3941 C C . LEU A 1 475 ? -19.318 -4.301 -17.801 1.00 95.19 475 LEU A C 1
ATOM 3943 O O . LEU A 1 475 ? -19.321 -5.227 -18.618 1.00 95.19 475 LEU A O 1
ATOM 3947 N N . ALA A 1 476 ? -20.402 -3.975 -17.096 1.00 95.31 476 ALA A N 1
ATOM 3948 C CA . ALA A 1 476 ? -21.690 -4.643 -17.237 1.00 95.31 476 ALA A CA 1
ATOM 3949 C C . ALA A 1 476 ? -22.310 -4.427 -18.625 1.00 95.31 476 ALA A C 1
ATOM 3951 O O . ALA A 1 476 ? -22.823 -5.385 -19.211 1.00 95.31 476 ALA A O 1
ATOM 3952 N N . LYS A 1 477 ? -22.227 -3.196 -19.152 1.00 93.38 477 LYS A N 1
ATOM 3953 C CA . LYS A 1 477 ? -22.758 -2.804 -20.469 1.00 93.38 477 LYS A CA 1
ATOM 3954 C C . LYS A 1 477 ? -21.885 -3.301 -21.621 1.00 93.38 477 LYS A C 1
ATOM 3956 O O . LYS A 1 477 ? -22.397 -3.936 -22.538 1.00 93.38 477 LYS A O 1
ATOM 3961 N N . ASP A 1 478 ? -20.577 -3.071 -21.539 1.00 94.25 478 ASP A N 1
ATOM 3962 C CA . ASP A 1 478 ? -19.653 -3.267 -22.661 1.00 94.25 478 ASP A CA 1
ATOM 3963 C C . ASP A 1 478 ? -19.156 -4.721 -22.764 1.00 94.25 478 ASP A C 1
ATOM 3965 O O . ASP A 1 478 ? -18.879 -5.213 -23.857 1.00 94.25 478 ASP A O 1
ATOM 3969 N N . ASN A 1 479 ? -19.038 -5.439 -21.636 1.00 94.62 479 ASN A N 1
ATOM 3970 C CA . ASN A 1 479 ? -18.366 -6.746 -21.586 1.00 94.62 479 ASN A CA 1
ATOM 3971 C C . ASN A 1 479 ? -19.188 -7.865 -20.940 1.00 94.62 479 ASN A C 1
ATOM 3973 O O . ASN A 1 479 ? -18.692 -8.990 -20.844 1.00 94.62 479 ASN A O 1
ATOM 3977 N N . ASN A 1 480 ? -20.423 -7.600 -20.499 1.00 96.81 480 ASN A N 1
ATOM 3978 C CA . ASN A 1 480 ? -21.231 -8.558 -19.738 1.00 96.81 480 ASN A CA 1
ATOM 3979 C C . ASN A 1 480 ? -20.509 -9.074 -18.478 1.00 96.81 480 ASN A C 1
ATOM 3981 O O . ASN A 1 480 ? -20.523 -10.274 -18.183 1.00 96.81 480 ASN A O 1
ATOM 3985 N N . ILE A 1 481 ? -19.871 -8.167 -17.735 1.00 97.81 481 ILE A N 1
ATOM 3986 C CA . ILE A 1 481 ? -19.144 -8.468 -16.498 1.00 97.81 481 ILE A CA 1
ATOM 3987 C C . ILE A 1 481 ? -19.833 -7.785 -15.316 1.00 97.81 481 ILE A C 1
ATOM 3989 O O . ILE A 1 481 ? -20.061 -6.581 -15.339 1.00 97.81 481 ILE A O 1
ATOM 3993 N N . ASN A 1 482 ? -20.098 -8.544 -14.255 1.00 97.81 482 ASN A N 1
ATOM 3994 C CA . ASN A 1 482 ? -20.451 -7.982 -12.956 1.00 97.81 482 ASN A CA 1
ATOM 3995 C C . ASN A 1 482 ? -19.199 -7.929 -12.080 1.00 97.81 482 ASN A C 1
ATOM 3997 O O . ASN A 1 482 ? -18.479 -8.925 -11.980 1.00 97.81 482 ASN A O 1
ATOM 4001 N N . LEU A 1 483 ? -18.958 -6.793 -11.430 1.00 97.00 483 LEU A N 1
ATOM 4002 C CA . LEU A 1 483 ? -17.804 -6.594 -10.560 1.00 97.00 483 LEU A CA 1
ATOM 4003 C C . LEU A 1 483 ? -18.257 -6.320 -9.127 1.00 97.00 483 LEU A C 1
ATOM 4005 O O . LEU A 1 483 ? -19.000 -5.373 -8.879 1.00 97.00 483 LEU A O 1
ATOM 4009 N N . PHE A 1 484 ? -17.782 -7.141 -8.194 1.00 96.81 484 PHE A N 1
ATOM 4010 C CA . PHE A 1 484 ? -18.188 -7.107 -6.793 1.00 96.81 484 PHE A CA 1
ATOM 4011 C C . PHE A 1 484 ? -16.983 -6.961 -5.871 1.00 96.81 484 PHE A C 1
ATOM 4013 O O . PHE A 1 484 ? -15.958 -7.597 -6.097 1.00 96.81 484 PHE A O 1
ATOM 4020 N N . LEU A 1 485 ? -17.132 -6.215 -4.781 1.00 96.25 485 LEU A N 1
ATOM 4021 C CA . LEU A 1 485 ? -16.302 -6.350 -3.588 1.00 96.25 485 LEU A CA 1
ATOM 4022 C C . LEU A 1 485 ? -17.001 -7.322 -2.634 1.00 96.25 485 LEU A C 1
ATOM 4024 O O . LEU A 1 485 ? -18.138 -7.092 -2.220 1.00 96.25 485 LEU A O 1
ATOM 4028 N N . VAL A 1 486 ? -16.330 -8.428 -2.325 1.00 96.31 486 VAL A N 1
ATOM 4029 C CA . VAL A 1 486 ? -16.858 -9.560 -1.554 1.00 96.31 486 VAL A CA 1
ATOM 4030 C C . VAL A 1 486 ? -15.859 -9.883 -0.443 1.00 96.31 486 VAL A C 1
ATOM 4032 O O . VAL A 1 486 ? -15.019 -10.762 -0.628 1.00 96.31 486 VAL A O 1
ATOM 4035 N N . PRO A 1 487 ? -15.898 -9.169 0.699 1.00 94.62 487 PRO A N 1
ATOM 4036 C CA . PRO A 1 487 ? -14.915 -9.369 1.760 1.00 94.62 487 PRO A CA 1
ATOM 4037 C C . PRO A 1 487 ? -14.939 -10.792 2.331 1.00 94.62 487 PRO A C 1
ATOM 4039 O O . PRO A 1 487 ? -13.883 -11.348 2.585 1.00 94.62 487 PRO A O 1
ATOM 4042 N N . PHE A 1 488 ? -16.124 -11.396 2.476 1.00 95.38 488 PHE A N 1
ATOM 4043 C CA . PHE A 1 488 ? -16.307 -12.741 3.037 1.00 95.38 488 PHE A CA 1
ATOM 4044 C C . PHE A 1 488 ? -16.995 -13.666 2.021 1.00 95.38 488 PHE A C 1
ATOM 4046 O O . PHE A 1 488 ? -18.216 -13.841 2.074 1.00 95.38 488 PHE A O 1
ATOM 4053 N N . PRO A 1 489 ? -16.254 -14.223 1.046 1.00 96.12 489 PRO A N 1
ATOM 4054 C CA . PRO A 1 489 ? -16.808 -15.197 0.118 1.00 96.12 489 PRO A CA 1
ATOM 4055 C C . PRO A 1 489 ? -16.999 -16.561 0.797 1.00 96.12 489 PRO A C 1
ATOM 4057 O O . PRO A 1 489 ? -16.387 -16.869 1.818 1.00 96.12 489 PRO A O 1
ATOM 4060 N N . GLU A 1 490 ? -17.817 -17.410 0.185 1.00 95.06 490 GLU A N 1
ATOM 4061 C CA . GLU A 1 490 ? -18.097 -18.772 0.641 1.00 95.06 490 GLU A CA 1
ATOM 4062 C C . GLU A 1 490 ? -17.591 -19.785 -0.381 1.00 95.06 490 GLU A C 1
ATOM 4064 O O . GLU A 1 490 ? -17.670 -19.554 -1.588 1.00 95.06 490 GLU A O 1
ATOM 4069 N N . ILE A 1 491 ? -17.098 -20.927 0.088 1.00 94.62 491 ILE A N 1
ATOM 4070 C CA . ILE A 1 491 ? -16.718 -22.040 -0.782 1.00 94.62 491 ILE A CA 1
ATOM 4071 C C . ILE A 1 491 ? -17.766 -23.134 -0.626 1.00 94.62 491 ILE A C 1
ATOM 4073 O O . ILE A 1 491 ? -17.909 -23.721 0.442 1.00 94.62 491 ILE A O 1
ATOM 4077 N N . GLU A 1 492 ? -18.494 -23.427 -1.700 1.00 92.62 492 GLU A N 1
ATOM 4078 C CA . GLU A 1 492 ? -19.548 -24.441 -1.697 1.00 92.62 492 GLU A CA 1
ATOM 4079 C C . GLU A 1 492 ? -19.461 -25.281 -2.973 1.00 92.62 492 GLU A C 1
ATOM 4081 O O . GLU A 1 492 ? -19.405 -24.740 -4.080 1.00 92.62 492 GLU A O 1
ATOM 4086 N N . LYS A 1 493 ? -19.443 -26.614 -2.826 1.00 88.94 493 LYS A N 1
ATOM 4087 C CA . LYS A 1 493 ? -19.293 -27.573 -3.939 1.00 88.94 493 LYS A CA 1
ATOM 4088 C C . LYS A 1 493 ? -18.059 -27.296 -4.823 1.00 88.94 493 LYS A C 1
ATOM 4090 O O . LYS A 1 493 ? -18.098 -27.478 -6.037 1.00 88.94 493 LYS A O 1
ATOM 4095 N N . GLY A 1 494 ? -16.961 -26.836 -4.215 1.00 89.38 494 GLY A N 1
ATOM 4096 C CA . GLY A 1 494 ? -15.719 -26.508 -4.927 1.00 89.38 494 GLY A CA 1
ATOM 4097 C C . GLY A 1 494 ? -15.811 -25.261 -5.812 1.00 89.38 494 GLY A C 1
ATOM 4098 O O . GLY A 1 494 ? -15.016 -25.117 -6.738 1.00 89.38 494 GLY A O 1
ATOM 4099 N N . LEU A 1 495 ? -16.776 -24.374 -5.552 1.00 92.88 495 LEU A N 1
ATOM 4100 C CA . LEU A 1 495 ? -16.939 -23.093 -6.234 1.00 92.88 495 LEU A CA 1
ATOM 4101 C C . LEU A 1 495 ? -16.875 -21.949 -5.228 1.00 92.88 495 LEU A C 1
ATOM 4103 O O . LEU A 1 495 ? -17.419 -22.057 -4.128 1.00 92.88 495 LEU A O 1
ATOM 4107 N N . LEU A 1 496 ? -16.266 -20.837 -5.640 1.00 95.94 496 LEU A N 1
ATOM 4108 C CA . LEU A 1 496 ? -16.289 -19.596 -4.876 1.00 95.94 496 LEU A CA 1
ATOM 4109 C C . LEU A 1 496 ? -17.619 -18.885 -5.120 1.00 95.94 496 LEU A C 1
ATOM 4111 O O . LEU A 1 496 ? -18.008 -18.662 -6.270 1.00 95.94 496 LEU A O 1
ATOM 4115 N N . LYS A 1 497 ? -18.319 -18.527 -4.050 1.00 96.62 497 LYS A N 1
ATOM 4116 C CA . LYS A 1 497 ? -19.634 -17.901 -4.103 1.00 96.62 497 LYS A CA 1
ATOM 4117 C C . LYS A 1 497 ? -19.700 -16.655 -3.226 1.00 96.62 497 LYS A C 1
ATOM 4119 O O . LYS A 1 497 ? -18.976 -16.526 -2.245 1.00 96.62 497 LYS A O 1
ATOM 4124 N N . ALA A 1 498 ? -20.599 -15.747 -3.579 1.00 96.81 498 ALA A N 1
ATOM 4125 C CA . ALA A 1 498 ? -20.913 -14.551 -2.816 1.00 96.81 498 ALA A CA 1
ATOM 4126 C C . ALA A 1 498 ? -22.372 -14.603 -2.350 1.00 96.81 498 ALA A C 1
ATOM 4128 O O . ALA A 1 498 ? -23.287 -14.764 -3.164 1.00 96.81 498 ALA A O 1
ATOM 4129 N N . ARG A 1 499 ? -22.581 -14.453 -1.039 1.00 96.50 499 ARG A N 1
ATOM 4130 C CA . ARG A 1 499 ? -23.898 -14.181 -0.442 1.00 96.50 499 ARG A CA 1
ATOM 4131 C C . ARG A 1 499 ? -24.149 -12.693 -0.281 1.00 96.50 499 ARG A C 1
ATOM 4133 O O . ARG A 1 499 ? -25.286 -12.255 -0.401 1.00 96.50 499 ARG A O 1
ATOM 4140 N N . GLU A 1 500 ? -23.099 -11.936 -0.005 1.00 97.06 500 GLU A N 1
ATOM 4141 C CA . GLU A 1 500 ? -23.160 -10.503 0.247 1.00 97.06 500 GLU A CA 1
ATOM 4142 C C . GLU A 1 500 ? -22.091 -9.810 -0.596 1.00 97.06 500 GLU A C 1
ATOM 4144 O O . GLU A 1 500 ? -21.003 -10.358 -0.790 1.00 97.06 500 GLU A O 1
ATOM 4149 N N . ALA A 1 501 ? -22.403 -8.633 -1.134 1.00 96.56 501 ALA A N 1
ATOM 4150 C CA . ALA A 1 501 ? -21.482 -7.897 -1.992 1.00 96.56 501 ALA A CA 1
ATOM 4151 C C . ALA A 1 501 ? -21.714 -6.389 -1.936 1.00 96.56 501 ALA A C 1
ATOM 4153 O O . ALA A 1 501 ? -22.843 -5.922 -1.780 1.00 96.56 501 ALA A O 1
ATOM 4154 N N . PHE A 1 502 ? -20.633 -5.642 -2.148 1.00 96.06 502 PHE A N 1
ATOM 4155 C CA . PHE A 1 502 ? -20.654 -4.214 -2.432 1.00 96.06 502 PHE A CA 1
ATOM 4156 C C . PHE A 1 502 ? -20.313 -3.973 -3.906 1.00 96.06 502 PHE A C 1
ATOM 4158 O O . PHE A 1 502 ? -19.313 -4.491 -4.403 1.00 96.06 502 PHE A O 1
ATOM 4165 N N . PHE A 1 503 ? -21.144 -3.225 -4.626 1.00 95.50 503 PHE A N 1
ATOM 4166 C CA . PHE A 1 503 ? -20.930 -2.937 -6.045 1.00 95.50 503 PHE A CA 1
ATOM 4167 C C . PHE A 1 503 ? -21.632 -1.652 -6.482 1.00 95.50 503 PHE A C 1
ATOM 4169 O O . PHE A 1 503 ? -22.420 -1.066 -5.739 1.00 95.50 503 PHE A O 1
ATOM 4176 N N . ARG A 1 504 ? -21.343 -1.224 -7.713 1.00 94.25 504 ARG A N 1
ATOM 4177 C CA . ARG A 1 504 ? -22.042 -0.133 -8.389 1.00 94.25 504 ARG A CA 1
ATOM 4178 C C . ARG A 1 504 ? -22.840 -0.700 -9.560 1.00 94.25 504 ARG A C 1
ATOM 4180 O O . ARG A 1 504 ? -22.275 -1.398 -10.401 1.00 94.25 504 ARG A O 1
ATOM 4187 N N . ASP A 1 505 ? -24.144 -0.447 -9.584 1.00 92.00 505 ASP A N 1
ATOM 4188 C CA . ASP A 1 505 ? -25.047 -0.990 -10.604 1.00 92.00 505 ASP A CA 1
ATOM 4189 C C . ASP A 1 505 ? -25.020 -0.187 -11.920 1.00 92.00 505 ASP A C 1
ATOM 4191 O O . ASP A 1 505 ? -24.415 0.879 -12.016 1.00 92.00 505 ASP A O 1
ATOM 4195 N N . GLU A 1 506 ? -25.697 -0.676 -12.962 1.00 89.94 506 GLU A N 1
ATOM 4196 C CA . GLU A 1 506 ? -25.753 -0.009 -14.277 1.00 89.94 506 GLU A CA 1
ATOM 4197 C C . GLU A 1 506 ? -26.399 1.383 -14.273 1.00 89.94 506 GLU A C 1
ATOM 4199 O O . GLU A 1 506 ? -26.180 2.158 -15.216 1.00 89.94 506 GLU A O 1
ATOM 4204 N N . ASN A 1 507 ? -27.159 1.687 -13.218 1.00 89.56 507 ASN A N 1
ATOM 4205 C CA . ASN A 1 507 ? -27.807 2.969 -12.960 1.00 89.56 507 ASN A CA 1
ATOM 4206 C C . ASN A 1 507 ? -26.918 3.898 -12.117 1.00 89.56 507 ASN A C 1
ATOM 4208 O O . ASN A 1 507 ? -27.372 4.954 -11.686 1.00 89.56 507 ASN A O 1
ATOM 4212 N N . ASN A 1 508 ? -25.646 3.533 -11.919 1.00 89.50 508 ASN A N 1
ATOM 4213 C CA . ASN A 1 508 ? -24.639 4.256 -11.143 1.00 89.50 508 ASN A CA 1
ATOM 4214 C C . ASN A 1 508 ? -24.884 4.317 -9.628 1.00 89.50 508 ASN A C 1
ATOM 4216 O O . ASN A 1 508 ? -24.167 5.058 -8.945 1.00 89.50 508 ASN A O 1
ATOM 4220 N N . ASN A 1 509 ? -25.798 3.508 -9.091 1.00 92.31 509 ASN A N 1
ATOM 4221 C CA . ASN A 1 509 ? -26.076 3.455 -7.661 1.00 92.31 509 ASN A CA 1
ATOM 4222 C C . ASN A 1 509 ? -25.096 2.526 -6.949 1.00 92.31 509 ASN A C 1
ATOM 4224 O O . ASN A 1 509 ? -24.828 1.408 -7.394 1.00 92.31 509 ASN A O 1
ATOM 4228 N N . TRP A 1 510 ? -24.589 2.983 -5.809 1.00 94.19 510 TRP A N 1
ATOM 4229 C CA . TRP A 1 510 ? -23.777 2.169 -4.915 1.00 94.19 510 TRP A CA 1
ATOM 4230 C C . TRP A 1 510 ? -24.680 1.299 -4.046 1.00 94.19 510 TRP A C 1
ATOM 4232 O O . TRP A 1 510 ? -25.559 1.820 -3.361 1.00 94.19 510 TRP A O 1
ATOM 4242 N N . LYS A 1 511 ? -24.453 -0.016 -4.055 1.00 95.25 511 LYS A N 1
ATOM 4243 C CA . LYS A 1 511 ? -25.281 -0.995 -3.348 1.00 95.25 511 LYS A CA 1
ATOM 4244 C C . LYS A 1 511 ? -24.432 -1.925 -2.495 1.00 95.25 511 LYS A C 1
ATOM 4246 O O . LYS A 1 511 ? -23.478 -2.522 -2.989 1.00 95.25 511 LYS A O 1
ATOM 4251 N N . LEU A 1 512 ? -24.813 -2.078 -1.231 1.00 95.94 512 LEU A N 1
ATOM 4252 C CA . LEU A 1 512 ? -24.329 -3.115 -0.324 1.00 95.94 512 LEU A CA 1
ATOM 4253 C C . LEU A 1 512 ? -25.484 -4.082 -0.065 1.00 95.94 512 LEU A C 1
ATOM 4255 O O . LEU A 1 512 ? -26.475 -3.714 0.560 1.00 95.94 512 LEU A O 1
ATOM 4259 N N . VAL A 1 513 ? -25.382 -5.311 -0.560 1.00 96.88 513 VAL A N 1
ATOM 4260 C CA . VAL A 1 513 ? -26.537 -6.214 -0.601 1.00 96.88 513 VAL A CA 1
ATOM 4261 C C . VAL A 1 513 ? -26.260 -7.563 0.032 1.00 96.88 513 VAL A C 1
ATOM 4263 O O . VAL A 1 513 ? -25.131 -8.054 -0.004 1.00 96.88 513 VAL A O 1
ATOM 4266 N N . ARG A 1 514 ? -27.327 -8.193 0.523 1.00 97.38 514 ARG A N 1
ATOM 4267 C CA . ARG A 1 514 ? -27.417 -9.643 0.701 1.00 97.38 514 ARG A CA 1
ATOM 4268 C C . ARG A 1 514 ? -28.274 -10.222 -0.413 1.00 97.38 514 ARG A C 1
ATOM 4270 O O . ARG A 1 514 ? -29.430 -9.844 -0.552 1.00 97.38 514 ARG A O 1
ATOM 4277 N N . PHE A 1 515 ? -27.731 -11.149 -1.191 1.00 97.31 515 PHE A N 1
ATOM 4278 C CA . PHE A 1 515 ? -28.458 -11.793 -2.278 1.00 97.31 515 PHE A CA 1
ATOM 4279 C C . PHE A 1 515 ? -29.430 -12.858 -1.765 1.00 97.31 515 PHE A C 1
ATOM 4281 O O . PHE A 1 515 ? -29.079 -13.680 -0.905 1.00 97.31 515 PHE A O 1
ATOM 4288 N N . SER A 1 516 ? -30.619 -12.912 -2.371 1.00 95.94 516 SER A N 1
ATOM 4289 C CA . SER A 1 516 ? -31.598 -13.984 -2.142 1.00 95.94 516 SER A CA 1
ATOM 4290 C C . SER A 1 516 ? -31.025 -15.366 -2.500 1.00 95.94 516 SER A C 1
ATOM 4292 O O . SER A 1 516 ? -31.261 -16.347 -1.796 1.00 95.94 516 SER A O 1
ATOM 4294 N N . ASN A 1 517 ? -30.154 -15.433 -3.514 1.00 91.12 517 ASN A N 1
ATOM 4295 C CA . ASN A 1 517 ? -29.446 -16.639 -3.949 1.00 91.12 517 ASN A CA 1
ATOM 4296 C C . ASN A 1 517 ? -27.926 -16.423 -4.010 1.00 91.12 517 ASN A C 1
ATOM 4298 O O . ASN A 1 517 ? -27.464 -15.325 -4.303 1.00 91.12 517 ASN A O 1
ATOM 4302 N N . LEU A 1 518 ? -27.137 -17.477 -3.771 1.00 93.25 518 LEU A N 1
ATOM 4303 C CA . LEU A 1 518 ? -25.678 -17.400 -3.905 1.00 93.25 518 LEU A CA 1
ATOM 4304 C C . LEU A 1 518 ? -25.265 -17.154 -5.357 1.00 93.25 518 LEU A C 1
ATOM 4306 O O . LEU A 1 518 ? -25.723 -17.843 -6.272 1.00 93.25 518 LEU A O 1
ATOM 4310 N N . ILE A 1 519 ? -24.319 -16.238 -5.548 1.00 95.00 519 ILE A N 1
ATOM 4311 C CA . ILE A 1 519 ? -23.726 -15.937 -6.852 1.00 95.00 519 ILE A CA 1
ATOM 4312 C C . ILE A 1 519 ? -22.385 -16.649 -6.970 1.00 95.00 519 ILE A C 1
ATOM 4314 O O . ILE A 1 519 ? -21.527 -16.474 -6.115 1.00 95.00 519 ILE A O 1
ATOM 4318 N N . VAL A 1 520 ? -22.164 -17.410 -8.043 1.00 96.12 520 VAL A N 1
ATOM 4319 C CA . VAL A 1 520 ? -20.845 -17.992 -8.343 1.00 96.12 520 VAL A CA 1
ATOM 4320 C C . VAL A 1 520 ? -19.913 -16.909 -8.883 1.00 96.12 520 VAL A C 1
ATOM 4322 O O . VAL A 1 520 ? -20.269 -16.207 -9.834 1.00 96.12 520 VAL A O 1
ATOM 4325 N N . LEU A 1 521 ? -18.722 -16.805 -8.297 1.00 97.19 521 LEU A N 1
ATOM 4326 C CA . LEU A 1 521 ? -17.622 -15.967 -8.765 1.00 97.19 521 LEU A CA 1
ATOM 4327 C C . LEU A 1 521 ? -16.748 -16.773 -9.732 1.00 97.19 521 LEU A C 1
ATOM 4329 O O . LEU A 1 521 ? -16.375 -17.911 -9.452 1.00 97.19 521 LEU A O 1
ATOM 4333 N N . HIS A 1 522 ? -16.422 -16.184 -10.880 1.00 96.44 522 HIS A N 1
ATOM 4334 C CA . HIS A 1 522 ? -15.710 -16.870 -11.961 1.00 96.44 522 HIS A CA 1
ATOM 4335 C C . HIS A 1 522 ? -14.244 -16.453 -12.094 1.00 96.44 522 HIS A C 1
ATOM 4337 O O . HIS A 1 522 ? -13.485 -17.134 -12.772 1.00 96.44 522 HIS A O 1
ATOM 4343 N N . ALA A 1 523 ? -13.855 -15.338 -11.477 1.00 95.19 523 ALA A N 1
ATOM 4344 C CA . ALA A 1 523 ? -12.481 -14.867 -11.346 1.00 95.19 523 ALA A CA 1
ATOM 4345 C C . ALA A 1 523 ? -12.366 -14.012 -10.080 1.00 95.19 523 ALA A C 1
ATOM 4347 O O . ALA A 1 523 ? -13.378 -13.486 -9.598 1.00 95.19 523 ALA A O 1
ATOM 4348 N N . CYS A 1 524 ? -11.154 -13.887 -9.537 1.00 93.62 524 CYS A N 1
ATOM 4349 C CA . CYS A 1 524 ? -10.957 -13.220 -8.257 1.00 93.62 524 CYS A CA 1
ATOM 4350 C C . CYS A 1 524 ? -9.684 -12.361 -8.195 1.00 93.62 524 CYS A C 1
ATOM 4352 O O . CYS A 1 524 ? -8.627 -12.731 -8.709 1.00 93.62 524 CYS A O 1
ATOM 4354 N N . TRP A 1 525 ? -9.782 -11.218 -7.517 1.00 91.38 525 TRP A N 1
ATOM 4355 C CA . TRP A 1 525 ? -8.630 -10.537 -6.930 1.00 91.38 525 TRP A CA 1
ATOM 4356 C C . TRP A 1 525 ? -8.660 -10.732 -5.423 1.00 91.38 525 TRP A C 1
ATOM 4358 O O . TRP A 1 525 ? -9.552 -10.233 -4.746 1.00 91.38 525 TRP A O 1
ATOM 4368 N N . LEU A 1 526 ? -7.672 -11.445 -4.897 1.00 89.38 526 LEU A N 1
ATOM 4369 C CA . LEU A 1 526 ? -7.638 -11.884 -3.512 1.00 89.38 526 LEU A CA 1
ATOM 4370 C C . LEU A 1 526 ? -6.621 -11.104 -2.675 1.00 89.38 526 LEU A C 1
ATOM 4372 O O . LEU A 1 526 ? -5.445 -11.062 -3.034 1.00 89.38 526 LEU A O 1
ATOM 4376 N N . HIS A 1 527 ? -7.052 -10.540 -1.543 1.00 88.06 527 HIS A N 1
ATOM 4377 C CA . HIS A 1 527 ? -6.145 -9.931 -0.567 1.00 88.06 527 HIS A CA 1
ATOM 4378 C C . HIS A 1 527 ? -5.131 -10.972 -0.065 1.00 88.06 527 HIS A C 1
ATOM 4380 O O . HIS A 1 527 ? -5.499 -12.094 0.287 1.00 88.06 527 HIS A O 1
ATOM 4386 N N . PHE A 1 528 ? -3.847 -10.617 -0.034 1.00 82.75 528 PHE A N 1
ATOM 4387 C CA . PHE A 1 528 ? -2.750 -11.555 0.242 1.00 82.75 528 PHE A CA 1
ATOM 4388 C C . PHE A 1 528 ? -2.807 -12.171 1.653 1.00 82.75 528 PHE A C 1
ATOM 4390 O O . PHE A 1 528 ? -2.489 -13.341 1.815 1.00 82.75 528 PHE A O 1
ATOM 4397 N N . THR A 1 529 ? -3.308 -11.435 2.651 1.00 86.69 529 THR A N 1
ATOM 4398 C CA . THR A 1 529 ? -3.511 -11.921 4.037 1.00 86.69 529 THR A CA 1
ATOM 4399 C C . THR A 1 529 ? -4.915 -12.461 4.337 1.00 86.69 529 THR A C 1
ATOM 4401 O O . THR A 1 529 ? -5.269 -12.623 5.502 1.00 86.69 529 THR A O 1
ATOM 4404 N N . HIS A 1 530 ? -5.756 -12.708 3.327 1.00 91.19 530 HIS A N 1
ATOM 4405 C CA . HIS A 1 530 ? -7.104 -13.225 3.577 1.00 91.19 530 HIS A CA 1
ATOM 4406 C C . HIS A 1 530 ? -7.056 -14.644 4.191 1.00 91.19 530 HIS A C 1
ATOM 4408 O O . HIS A 1 530 ? -6.333 -15.489 3.667 1.00 91.19 530 HIS A O 1
ATOM 4414 N N . PRO A 1 531 ? -7.854 -14.978 5.226 1.00 88.12 531 PRO A N 1
ATOM 4415 C CA . PRO A 1 531 ? -7.807 -16.301 5.860 1.00 88.12 531 PRO A CA 1
ATOM 4416 C C . PRO A 1 531 ? -8.091 -17.473 4.909 1.00 88.12 531 PRO A C 1
ATOM 4418 O O . PRO A 1 531 ? -7.427 -18.495 4.993 1.00 88.12 531 PRO A O 1
ATOM 4421 N N . LEU A 1 532 ? -9.019 -17.300 3.958 1.00 90.50 532 LEU A N 1
ATOM 4422 C CA . LEU A 1 532 ? -9.336 -18.301 2.920 1.00 90.50 532 LEU A CA 1
ATOM 4423 C C . LEU A 1 532 ? -8.338 -18.331 1.747 1.00 90.50 532 LEU A C 1
ATOM 4425 O O . LEU A 1 532 ? -8.675 -18.815 0.663 1.00 90.50 532 LEU A O 1
ATOM 4429 N N . ARG A 1 533 ? -7.151 -17.725 1.895 1.00 90.25 533 ARG A N 1
ATOM 4430 C CA . ARG A 1 533 ? -6.198 -17.562 0.792 1.00 90.25 533 ARG A CA 1
ATOM 4431 C C . ARG A 1 533 ? -5.918 -18.893 0.108 1.00 90.25 533 ARG A C 1
ATOM 4433 O O . ARG A 1 533 ? -6.051 -18.997 -1.109 1.00 90.25 533 ARG A O 1
ATOM 4440 N N . MET A 1 534 ? -5.546 -19.898 0.893 1.00 89.12 534 MET A N 1
ATOM 4441 C CA . MET A 1 534 ? -5.085 -21.176 0.362 1.00 89.12 534 MET A CA 1
ATOM 4442 C C . MET A 1 534 ? -6.225 -22.010 -0.215 1.00 89.12 534 MET A C 1
ATOM 4444 O O . MET A 1 534 ? -6.048 -22.676 -1.232 1.00 89.12 534 MET A O 1
ATOM 4448 N N . GLU A 1 535 ? -7.404 -21.939 0.385 1.00 90.81 535 GLU A N 1
ATOM 4449 C CA . GLU A 1 535 ? -8.603 -22.628 -0.069 1.00 90.81 535 GLU A CA 1
ATOM 4450 C C . GLU A 1 535 ? -9.078 -22.068 -1.412 1.00 90.81 535 GLU A C 1
ATOM 4452 O O . GLU A 1 535 ? -9.427 -22.840 -2.304 1.00 90.81 535 GLU A O 1
ATOM 4457 N N . ILE A 1 536 ? -9.033 -20.743 -1.602 1.00 91.38 536 ILE A N 1
ATOM 4458 C CA . ILE A 1 536 ? -9.412 -20.105 -2.871 1.00 91.38 536 ILE A CA 1
ATOM 4459 C C . ILE A 1 536 ? -8.436 -20.481 -3.995 1.00 91.38 536 ILE A C 1
ATOM 4461 O O . ILE A 1 536 ? -8.876 -20.782 -5.106 1.00 91.38 536 ILE A O 1
ATOM 4465 N N . GLU A 1 537 ? -7.130 -20.529 -3.718 1.00 87.94 537 GLU A N 1
ATOM 4466 C CA . GLU A 1 537 ? -6.108 -20.963 -4.688 1.00 87.94 537 GLU A CA 1
ATOM 4467 C C . GLU A 1 537 ? -6.384 -22.382 -5.216 1.00 87.94 537 GLU A C 1
ATOM 4469 O O . GLU A 1 537 ? -6.207 -22.669 -6.402 1.00 87.94 537 GLU A O 1
ATOM 4474 N N . GLN A 1 538 ? -6.890 -23.276 -4.360 1.00 86.69 538 GLN A N 1
ATOM 4475 C CA . GLN A 1 538 ? -7.195 -24.662 -4.728 1.00 86.69 538 GLN A CA 1
ATOM 4476 C C . GLN A 1 538 ? -8.401 -24.804 -5.671 1.00 86.69 538 GLN A C 1
ATOM 4478 O O . GLN A 1 538 ? -8.522 -25.827 -6.349 1.00 86.69 538 GLN A O 1
ATOM 4483 N N . LEU A 1 539 ? -9.270 -23.793 -5.772 1.00 88.06 539 LEU A N 1
ATOM 4484 C CA . LEU A 1 539 ? -10.451 -23.826 -6.647 1.00 88.06 539 LEU A CA 1
ATOM 4485 C C . LEU A 1 539 ? -10.100 -23.695 -8.135 1.00 88.06 539 LEU A C 1
ATOM 4487 O O . LEU A 1 539 ? -10.925 -24.005 -9.002 1.00 88.06 539 LEU A O 1
ATOM 4491 N N . GLY A 1 540 ? -8.889 -23.218 -8.443 1.00 85.31 540 GLY A N 1
ATOM 4492 C CA . GLY A 1 540 ? -8.396 -23.108 -9.811 1.00 85.31 540 GLY A CA 1
ATOM 4493 C C . GLY A 1 540 ? -9.171 -22.113 -10.679 1.00 85.31 540 GLY A C 1
ATOM 4494 O O . GLY A 1 540 ? -9.188 -22.271 -11.898 1.00 85.31 540 GLY A O 1
ATOM 4495 N N . LEU A 1 541 ? -9.824 -21.112 -10.088 1.00 90.19 541 LEU A N 1
ATOM 4496 C CA . LEU A 1 541 ? -10.308 -19.941 -10.823 1.00 90.19 541 LEU A CA 1
ATOM 4497 C C . LEU A 1 541 ? -9.136 -18.997 -11.176 1.00 90.19 541 LEU A C 1
ATOM 4499 O O . LEU A 1 541 ? -8.087 -19.070 -10.537 1.00 90.19 541 LEU A O 1
ATOM 4503 N N . PRO A 1 542 ? -9.271 -18.114 -12.180 1.00 91.81 542 PRO A N 1
ATOM 4504 C CA . PRO A 1 542 ? -8.264 -17.101 -12.481 1.00 91.81 542 PRO A CA 1
ATOM 4505 C C . PRO A 1 542 ? -8.072 -16.130 -11.310 1.00 91.81 542 PRO A C 1
ATOM 4507 O O . PRO A 1 542 ? -9.050 -15.565 -10.807 1.00 91.81 542 PRO A O 1
ATOM 4510 N N . LEU A 1 543 ? -6.811 -15.899 -10.937 1.00 89.69 543 LEU A N 1
ATOM 4511 C CA . LEU A 1 543 ? -6.404 -14.977 -9.878 1.00 89.69 543 LEU A CA 1
ATOM 4512 C C . LEU A 1 543 ? -5.447 -13.919 -10.431 1.00 89.69 543 LEU A C 1
ATOM 4514 O O . LEU A 1 543 ? -4.476 -14.260 -11.101 1.00 89.69 543 LEU A O 1
ATOM 4518 N N . ILE A 1 544 ? -5.693 -12.642 -10.128 1.00 86.75 544 ILE A N 1
ATOM 4519 C CA . ILE A 1 544 ? -4.771 -11.550 -10.501 1.00 86.75 544 ILE A CA 1
ATOM 4520 C C . ILE A 1 544 ? -3.416 -11.690 -9.800 1.00 86.75 544 ILE A C 1
ATOM 4522 O O . ILE A 1 544 ? -2.374 -11.423 -10.388 1.00 86.75 544 ILE A O 1
ATOM 4526 N N . GLN A 1 545 ? -3.429 -12.163 -8.561 1.00 82.06 545 GLN A N 1
ATOM 4527 C CA . GLN A 1 545 ? -2.243 -12.277 -7.725 1.00 82.06 545 GLN A CA 1
ATOM 4528 C C . GLN A 1 545 ? -2.230 -13.682 -7.123 1.00 82.06 545 GLN A C 1
ATOM 4530 O O . GLN A 1 545 ? -2.736 -13.827 -6.016 1.00 82.06 545 GLN A O 1
ATOM 4535 N N . PRO A 1 546 ? -1.758 -14.723 -7.839 1.00 86.81 546 PRO A N 1
ATOM 4536 C CA . PRO A 1 546 ? -1.614 -16.083 -7.305 1.00 86.81 546 PRO A CA 1
ATOM 4537 C C . PRO A 1 546 ? -0.554 -16.167 -6.198 1.00 86.81 546 PRO A C 1
ATOM 4539 O O . PRO A 1 546 ? 0.377 -15.363 -6.164 1.00 86.81 546 PRO A O 1
ATOM 4542 N N . PHE A 1 547 ? -0.662 -17.156 -5.308 1.00 88.69 547 PHE A N 1
ATOM 4543 C CA . PHE A 1 547 ? 0.173 -17.271 -4.100 1.00 88.69 547 PHE A CA 1
ATOM 4544 C C . PHE A 1 547 ? 1.656 -17.402 -4.434 1.00 88.69 547 PHE A C 1
ATOM 4546 O O . PHE A 1 547 ? 2.505 -16.790 -3.790 1.00 88.69 547 PHE A O 1
ATOM 4553 N N . LEU A 1 548 ? 1.971 -18.191 -5.463 1.00 90.19 548 LEU A N 1
ATOM 4554 C CA . LEU A 1 548 ? 3.348 -18.414 -5.879 1.00 90.19 548 LEU A CA 1
ATOM 4555 C C . LEU A 1 548 ? 3.974 -17.151 -6.486 1.00 90.19 548 LEU A C 1
ATOM 4557 O O . LEU A 1 548 ? 5.140 -16.868 -6.217 1.00 90.19 548 LEU A O 1
ATOM 4561 N N . TRP A 1 549 ? 3.202 -16.383 -7.263 1.00 89.75 549 TRP A N 1
ATOM 4562 C CA . TRP A 1 549 ? 3.664 -15.097 -7.781 1.00 89.75 549 TRP A CA 1
ATOM 4563 C C . TRP A 1 549 ? 3.880 -14.103 -6.644 1.00 89.75 549 TRP A C 1
ATOM 4565 O O . TRP A 1 549 ? 4.958 -13.526 -6.547 1.00 89.75 549 TRP A O 1
ATOM 4575 N N . GLU A 1 550 ? 2.911 -13.986 -5.731 1.00 88.69 550 GLU A N 1
ATOM 4576 C CA . GLU A 1 550 ? 3.041 -13.145 -4.540 1.00 88.69 550 GLU A CA 1
ATOM 4577 C C . GLU A 1 550 ? 4.317 -13.484 -3.771 1.00 88.69 550 GLU A C 1
ATOM 4579 O O . GLU A 1 550 ? 5.149 -12.612 -3.541 1.00 88.69 550 GLU A O 1
ATOM 4584 N N . SER A 1 551 ? 4.531 -14.770 -3.488 1.00 89.69 551 SER A N 1
ATOM 4585 C CA . SER A 1 551 ? 5.715 -15.271 -2.787 1.00 89.69 551 SER A CA 1
ATOM 4586 C C . SER A 1 551 ? 7.021 -14.874 -3.480 1.00 89.69 551 SER A C 1
ATOM 4588 O O . SER A 1 551 ? 7.991 -14.509 -2.817 1.00 89.69 551 SER A O 1
ATOM 4590 N N . ALA A 1 552 ? 7.061 -14.921 -4.815 1.00 90.38 552 ALA A N 1
ATOM 4591 C CA . ALA A 1 552 ? 8.249 -14.570 -5.586 1.00 90.38 552 ALA A CA 1
ATOM 4592 C C . ALA A 1 552 ? 8.589 -13.074 -5.491 1.00 90.38 552 ALA A C 1
ATOM 4594 O O . ALA A 1 552 ? 9.770 -12.729 -5.441 1.00 90.38 552 ALA A O 1
ATOM 4595 N N . THR A 1 553 ? 7.591 -12.188 -5.391 1.00 87.94 553 THR A N 1
ATOM 4596 C CA . THR A 1 553 ? 7.834 -10.736 -5.278 1.00 87.94 553 THR A CA 1
ATOM 4597 C C . THR A 1 553 ? 8.548 -10.328 -3.981 1.00 87.94 553 THR A C 1
ATOM 4599 O O . THR A 1 553 ? 9.181 -9.273 -3.938 1.00 87.94 553 THR A O 1
ATOM 4602 N N . TYR A 1 554 ? 8.535 -11.180 -2.948 1.00 83.94 554 TYR A N 1
ATOM 4603 C CA . TYR A 1 554 ? 9.266 -10.956 -1.694 1.00 83.94 554 TYR A CA 1
ATOM 4604 C C . TYR A 1 554 ? 10.766 -11.290 -1.794 1.00 83.94 554 TYR A C 1
ATOM 4606 O O . TYR A 1 554 ? 11.522 -10.935 -0.893 1.00 83.94 554 TYR A O 1
ATOM 4614 N N . LEU A 1 555 ? 11.227 -11.944 -2.868 1.00 88.50 555 LEU A N 1
ATOM 4615 C CA . LEU A 1 555 ? 12.603 -12.445 -3.005 1.00 88.50 555 LEU A CA 1
ATOM 4616 C C . LEU A 1 555 ? 13.502 -11.494 -3.797 1.00 88.50 555 LEU A C 1
ATOM 4618 O O . LEU A 1 555 ? 14.046 -11.835 -4.851 1.00 88.50 555 LEU A O 1
ATOM 4622 N N . LYS A 1 556 ? 13.685 -10.276 -3.284 1.00 88.81 556 LYS A N 1
ATOM 4623 C CA . LYS A 1 556 ? 14.503 -9.245 -3.945 1.00 88.81 556 LYS A CA 1
ATOM 4624 C C . LYS A 1 556 ? 15.970 -9.656 -4.135 1.00 88.81 556 LYS A C 1
ATOM 4626 O O . LYS A 1 556 ? 16.611 -9.161 -5.064 1.00 88.81 556 LYS A O 1
ATOM 4631 N N . CYS A 1 557 ? 16.517 -10.553 -3.308 1.00 91.12 557 CYS A N 1
ATOM 4632 C CA . CYS A 1 557 ? 17.877 -11.071 -3.499 1.00 91.12 557 CYS A CA 1
ATOM 4633 C C . CYS A 1 557 ? 17.975 -11.973 -4.739 1.00 91.12 557 CYS A C 1
ATOM 4635 O O . CYS A 1 557 ? 19.014 -12.011 -5.396 1.00 91.12 557 CYS A O 1
ATOM 4637 N N . GLU A 1 558 ? 16.900 -12.685 -5.079 1.00 91.50 558 GLU A N 1
ATOM 4638 C CA . GLU A 1 558 ? 16.853 -13.633 -6.200 1.00 91.50 558 GLU A CA 1
ATOM 4639 C C . GLU A 1 558 ? 16.523 -12.970 -7.536 1.00 91.50 558 GLU A C 1
ATOM 4641 O O . GLU A 1 558 ? 16.650 -13.591 -8.591 1.00 91.50 558 GLU A O 1
ATOM 4646 N N . TYR A 1 559 ? 16.146 -11.697 -7.507 1.00 90.12 559 TYR A N 1
ATOM 4647 C CA . TYR A 1 559 ? 15.699 -10.966 -8.679 1.00 90.12 559 TYR A CA 1
ATOM 4648 C C . TYR A 1 559 ? 16.693 -10.972 -9.862 1.00 90.12 559 TYR A C 1
ATOM 4650 O O . TYR A 1 559 ? 16.264 -11.213 -10.995 1.00 90.12 559 TYR A O 1
ATOM 4658 N N . PRO A 1 560 ? 18.024 -10.849 -9.656 1.00 92.00 560 PRO A N 1
ATOM 4659 C CA . PRO A 1 560 ? 18.983 -11.036 -10.744 1.00 92.00 560 PRO A CA 1
ATOM 4660 C C . PRO A 1 560 ? 18.958 -12.426 -11.379 1.00 92.00 560 PRO A C 1
ATOM 4662 O O . PRO A 1 560 ? 19.164 -12.563 -12.583 1.00 92.00 560 PRO A O 1
ATOM 4665 N N . ALA A 1 561 ? 18.690 -13.468 -10.592 1.00 93.19 561 ALA A N 1
ATOM 4666 C CA . ALA A 1 561 ? 18.556 -14.822 -11.111 1.00 93.19 561 ALA A CA 1
ATOM 4667 C C . ALA A 1 561 ? 17.221 -15.020 -11.849 1.00 93.19 561 ALA A C 1
ATOM 4669 O O . ALA A 1 561 ? 17.192 -15.756 -12.836 1.00 93.19 561 ALA A O 1
ATOM 4670 N N . MET A 1 562 ? 16.150 -14.338 -11.418 1.00 93.25 562 MET A N 1
ATOM 4671 C CA . MET A 1 562 ? 14.831 -14.379 -12.065 1.00 93.25 562 MET A CA 1
ATOM 4672 C C . MET A 1 562 ? 14.862 -13.859 -13.502 1.00 93.25 562 MET A C 1
ATOM 4674 O O . MET A 1 562 ? 14.237 -14.447 -14.379 1.00 93.25 562 MET A O 1
ATOM 4678 N N . LEU A 1 563 ? 15.617 -12.789 -13.757 1.00 93.31 563 LEU A N 1
ATOM 4679 C CA . LEU A 1 563 ? 15.669 -12.140 -15.071 1.00 93.31 563 LEU A CA 1
ATOM 4680 C C . LEU A 1 563 ? 16.856 -12.572 -15.937 1.00 93.31 563 LEU A C 1
ATOM 4682 O O . LEU A 1 563 ? 17.003 -12.079 -17.052 1.00 93.31 563 LEU A O 1
ATOM 4686 N N . LYS A 1 564 ? 17.700 -13.489 -15.462 1.00 92.19 564 LYS A N 1
ATOM 4687 C CA . LYS A 1 564 ? 18.898 -13.910 -16.191 1.00 92.19 564 LYS A CA 1
ATOM 4688 C C . LYS A 1 564 ? 18.552 -14.524 -17.553 1.00 92.19 564 LYS A C 1
ATOM 4690 O O . LYS A 1 564 ? 17.833 -15.523 -17.632 1.00 92.19 564 LYS A O 1
ATOM 4695 N N . GLY A 1 565 ? 19.147 -13.987 -18.615 1.00 90.69 565 GLY A N 1
ATOM 4696 C CA . GLY A 1 565 ? 18.926 -14.437 -19.994 1.00 90.69 565 GLY A CA 1
ATOM 4697 C C . GLY A 1 565 ? 17.603 -13.959 -20.605 1.00 90.69 565 GLY A C 1
ATOM 4698 O O . GLY A 1 565 ? 17.149 -14.536 -21.593 1.00 90.69 565 GLY A O 1
ATOM 4699 N N . SER A 1 566 ? 16.975 -12.942 -20.014 1.00 92.75 566 SER A N 1
ATOM 4700 C CA . SER A 1 566 ? 15.784 -12.262 -20.538 1.00 92.75 566 SER A CA 1
ATOM 4701 C C . SER A 1 566 ? 16.110 -11.154 -21.545 1.00 92.75 566 SER A C 1
ATOM 4703 O O . SER A 1 566 ? 15.219 -10.692 -22.257 1.00 92.75 566 SER A O 1
ATOM 4705 N N . GLY A 1 567 ? 17.362 -10.688 -21.586 1.00 91.62 567 GLY A N 1
ATOM 4706 C CA . GLY A 1 567 ? 17.761 -9.479 -22.305 1.00 91.62 567 GLY A CA 1
ATOM 4707 C C . GLY A 1 567 ? 17.283 -8.182 -21.639 1.00 91.62 567 GLY A C 1
ATOM 4708 O O . GLY A 1 567 ? 17.265 -7.118 -22.274 1.00 91.62 567 GLY A O 1
ATOM 4709 N N . VAL A 1 568 ? 16.840 -8.251 -20.379 1.00 92.62 568 VAL A N 1
ATOM 4710 C CA . VAL A 1 568 ? 16.416 -7.098 -19.577 1.00 92.62 568 VAL A CA 1
ATOM 4711 C C . VAL A 1 568 ? 17.566 -6.664 -18.681 1.00 92.62 568 VAL A C 1
ATOM 4713 O O . VAL A 1 568 ? 18.176 -7.465 -17.978 1.00 92.62 568 VAL A O 1
ATOM 4716 N N . ALA A 1 569 ? 17.875 -5.370 -18.704 1.00 91.38 569 ALA A N 1
ATOM 4717 C CA . ALA A 1 569 ? 18.944 -4.827 -17.887 1.00 91.38 569 ALA A CA 1
ATOM 4718 C C . ALA A 1 569 ? 18.515 -4.744 -16.418 1.00 91.38 569 ALA A C 1
ATOM 4720 O O . ALA A 1 569 ? 17.366 -4.417 -16.108 1.00 91.38 569 ALA A O 1
ATOM 4721 N N . LEU A 1 570 ? 19.477 -4.959 -15.524 1.00 91.31 570 LEU A N 1
ATOM 4722 C CA . LEU A 1 570 ? 19.314 -4.841 -14.081 1.00 91.31 570 LEU A CA 1
ATOM 4723 C C . LEU A 1 570 ? 20.361 -3.892 -13.495 1.00 91.31 570 LEU A C 1
ATOM 4725 O O . LEU A 1 570 ? 21.469 -3.806 -14.038 1.00 91.31 570 LEU A O 1
ATOM 4729 N N . PRO A 1 571 ? 20.061 -3.198 -12.383 1.00 90.75 571 PRO A N 1
ATOM 4730 C CA . PRO A 1 571 ? 21.094 -2.513 -11.625 1.00 90.75 571 PRO A CA 1
ATOM 4731 C C . PRO A 1 571 ? 22.076 -3.549 -11.074 1.00 90.75 571 PRO A C 1
ATOM 4733 O O . PRO A 1 571 ? 21.671 -4.654 -10.699 1.00 90.75 571 PRO A O 1
ATOM 4736 N N . LYS A 1 572 ? 23.364 -3.199 -10.983 1.00 91.25 572 LYS A N 1
ATOM 4737 C CA . LYS A 1 572 ? 24.337 -4.090 -10.333 1.00 91.25 572 LYS A CA 1
ATOM 4738 C C . LYS A 1 572 ? 23.907 -4.358 -8.896 1.00 91.25 572 LYS A C 1
ATOM 4740 O O . LYS A 1 572 ? 23.607 -3.415 -8.169 1.00 91.25 572 LYS A O 1
ATOM 4745 N N . GLN A 1 573 ? 23.888 -5.621 -8.494 1.00 93.56 573 GLN A N 1
ATOM 4746 C CA . GLN A 1 573 ? 23.390 -6.037 -7.190 1.00 93.56 573 GLN A CA 1
ATOM 4747 C C . GLN A 1 573 ? 24.290 -7.111 -6.593 1.00 93.56 573 GLN A C 1
ATOM 4749 O O . GLN A 1 573 ? 24.670 -8.059 -7.274 1.00 93.56 573 GLN A O 1
ATOM 4754 N N . GLU A 1 574 ? 24.563 -6.962 -5.305 1.00 95.81 574 GLU A N 1
ATOM 4755 C CA . GLU A 1 574 ? 25.143 -7.970 -4.431 1.00 95.81 574 GLU A CA 1
ATOM 4756 C C . GLU A 1 574 ? 24.206 -8.178 -3.237 1.00 95.81 574 GLU A C 1
ATOM 4758 O O . GLU A 1 574 ? 23.449 -7.280 -2.855 1.00 95.81 574 GLU A O 1
ATOM 4763 N N . ASN A 1 575 ? 24.259 -9.359 -2.628 1.00 95.56 575 ASN A N 1
ATOM 4764 C CA . ASN A 1 575 ? 23.377 -9.715 -1.518 1.00 95.56 575 ASN A CA 1
ATOM 4765 C C . ASN A 1 575 ? 24.189 -10.066 -0.270 1.00 95.56 575 ASN A C 1
ATOM 4767 O O . ASN A 1 575 ? 25.281 -10.632 -0.358 1.00 95.56 575 ASN A O 1
ATOM 4771 N N . TRP A 1 576 ? 23.621 -9.783 0.899 1.00 95.94 576 TRP A N 1
ATOM 4772 C CA . TRP A 1 576 ? 24.121 -10.267 2.179 1.00 95.94 576 TRP A CA 1
ATOM 4773 C C . TRP A 1 576 ? 22.991 -10.951 2.944 1.00 95.94 576 TRP A C 1
ATOM 4775 O O . TRP A 1 576 ? 21.971 -10.329 3.242 1.00 95.94 576 TRP A O 1
ATOM 4785 N N . TYR A 1 577 ? 23.152 -12.236 3.255 1.00 92.75 577 TYR A N 1
ATOM 4786 C CA . TYR A 1 577 ? 22.086 -13.020 3.868 1.00 92.75 577 TYR A CA 1
ATOM 4787 C C . TYR A 1 577 ? 22.194 -13.015 5.392 1.00 92.75 577 TYR A C 1
ATOM 4789 O O . TYR A 1 577 ? 23.289 -13.027 5.955 1.00 92.75 577 TYR A O 1
ATOM 4797 N N . ARG A 1 578 ? 21.053 -13.096 6.079 1.00 89.44 578 ARG A N 1
ATOM 4798 C CA . ARG A 1 578 ? 20.989 -13.197 7.545 1.00 89.44 578 ARG A CA 1
ATOM 4799 C C . ARG A 1 578 ? 21.848 -14.342 8.091 1.00 89.44 578 ARG A C 1
ATOM 4801 O O . ARG A 1 578 ? 22.616 -14.155 9.030 1.00 89.44 578 ARG A O 1
ATOM 4808 N N . LYS A 1 579 ? 21.784 -15.508 7.443 1.00 88.31 579 LYS A N 1
ATOM 4809 C CA . LYS A 1 579 ? 22.613 -16.676 7.784 1.00 88.31 579 LYS A CA 1
ATOM 4810 C C . LYS A 1 579 ? 24.118 -16.389 7.721 1.00 88.31 579 LYS A C 1
ATOM 4812 O O . LYS A 1 579 ? 24.889 -17.020 8.436 1.00 88.31 579 LYS A O 1
ATOM 4817 N N . ASP A 1 580 ? 24.557 -15.447 6.882 1.00 93.25 580 ASP A N 1
ATOM 4818 C CA . ASP A 1 580 ? 25.964 -15.050 6.812 1.00 93.25 580 ASP A CA 1
ATOM 4819 C C . ASP A 1 580 ? 26.344 -14.166 8.004 1.00 93.25 580 ASP A C 1
ATOM 4821 O O . ASP A 1 580 ? 27.448 -14.301 8.530 1.00 93.25 580 ASP A O 1
ATOM 4825 N N . THR A 1 581 ? 25.433 -13.324 8.499 1.00 91.00 581 THR A N 1
ATOM 4826 C CA . THR A 1 581 ? 25.626 -12.613 9.774 1.00 91.00 581 THR A CA 1
ATOM 4827 C C . THR A 1 581 ? 25.736 -13.586 10.937 1.00 91.00 581 THR A C 1
ATOM 4829 O O . THR A 1 581 ? 26.679 -13.484 11.716 1.00 91.00 581 THR A O 1
ATOM 4832 N N . GLU A 1 582 ? 24.844 -14.573 11.013 1.00 88.12 582 GLU A N 1
ATOM 4833 C CA . GLU A 1 582 ? 24.890 -15.623 12.039 1.00 88.12 582 GLU A CA 1
ATOM 4834 C C . GLU A 1 582 ? 26.197 -16.431 11.949 1.00 88.12 582 GLU A C 1
ATOM 4836 O O . GLU A 1 582 ? 26.856 -16.684 12.956 1.00 88.12 582 GLU A O 1
ATOM 4841 N N . ARG A 1 583 ? 26.636 -16.763 10.728 1.00 93.38 583 ARG A N 1
ATOM 4842 C CA . ARG A 1 583 ? 27.866 -17.525 10.475 1.00 93.38 583 ARG A CA 1
ATOM 4843 C C . ARG A 1 583 ? 29.148 -16.750 10.782 1.00 93.38 583 ARG A C 1
ATOM 4845 O O . ARG A 1 583 ? 30.116 -17.344 11.251 1.00 93.38 583 ARG A O 1
ATOM 4852 N N . PHE A 1 584 ? 29.217 -15.467 10.426 1.00 92.19 584 PHE A N 1
ATOM 4853 C CA . PHE A 1 584 ? 30.450 -14.675 10.520 1.00 92.19 584 PHE A CA 1
ATOM 4854 C C . PHE A 1 584 ? 30.515 -13.780 11.763 1.00 92.19 584 PHE A C 1
ATOM 4856 O O . PHE A 1 584 ? 31.605 -13.287 12.062 1.00 92.19 584 PHE A O 1
ATOM 4863 N N . ASN A 1 585 ? 29.402 -13.597 12.480 1.00 88.25 585 ASN A N 1
ATOM 4864 C CA . ASN A 1 585 ? 29.279 -12.835 13.723 1.00 88.25 585 ASN A CA 1
ATOM 4865 C C . ASN A 1 585 ? 30.045 -11.493 13.656 1.00 88.25 585 ASN A C 1
ATOM 4867 O O . ASN A 1 585 ? 29.805 -10.692 12.752 1.00 88.25 585 ASN A O 1
ATOM 4871 N N . GLU A 1 586 ? 31.041 -11.266 14.516 1.00 83.12 586 GLU A N 1
ATOM 4872 C CA . GLU A 1 586 ? 31.840 -10.029 14.556 1.00 83.12 586 GLU A CA 1
ATOM 4873 C C . GLU A 1 586 ? 32.565 -9.703 13.232 1.00 83.12 586 GLU A C 1
ATOM 4875 O O . GLU A 1 586 ? 32.826 -8.539 12.920 1.00 83.12 586 GLU A O 1
ATOM 4880 N N . LYS A 1 587 ? 32.851 -10.710 12.392 1.00 93.12 587 LYS A N 1
ATOM 4881 C CA . LYS A 1 587 ? 33.487 -10.526 11.073 1.00 93.12 587 LYS A CA 1
ATOM 4882 C C . LYS A 1 587 ? 32.493 -10.152 9.967 1.00 93.12 587 LYS A C 1
ATOM 4884 O O . LYS A 1 587 ? 32.933 -9.856 8.851 1.00 93.12 587 LYS A O 1
ATOM 4889 N N . ALA A 1 588 ? 31.185 -10.142 10.236 1.00 93.44 588 ALA A N 1
ATOM 4890 C CA . ALA A 1 588 ? 30.154 -9.812 9.251 1.00 93.44 588 ALA A CA 1
ATOM 4891 C C . ALA A 1 588 ? 30.377 -8.418 8.645 1.00 93.44 588 ALA A C 1
ATOM 4893 O O . ALA A 1 588 ? 30.488 -8.287 7.426 1.00 93.44 588 ALA A O 1
ATOM 4894 N N . LYS A 1 589 ? 30.584 -7.392 9.483 1.00 95.88 589 LYS A N 1
ATOM 4895 C CA . LYS A 1 589 ? 30.837 -6.011 9.028 1.00 95.88 589 LYS A CA 1
ATOM 4896 C C . LYS A 1 589 ? 32.044 -5.900 8.093 1.00 95.88 589 LYS A C 1
ATOM 4898 O O . LYS A 1 589 ? 31.999 -5.174 7.105 1.00 95.88 589 LYS A O 1
ATOM 4903 N N . VAL A 1 590 ? 33.118 -6.654 8.354 1.00 96.56 590 VAL A N 1
ATOM 4904 C CA . VAL A 1 590 ? 34.321 -6.674 7.498 1.00 96.56 590 VAL A CA 1
ATOM 4905 C C . VAL A 1 590 ? 34.004 -7.199 6.098 1.00 96.56 590 VAL A C 1
ATOM 4907 O O . VAL A 1 590 ? 34.475 -6.643 5.104 1.00 96.56 590 VAL A O 1
ATOM 4910 N N . LYS A 1 591 ? 33.180 -8.245 6.006 1.00 97.06 591 LYS A N 1
ATOM 4911 C CA . LYS A 1 591 ? 32.773 -8.839 4.729 1.00 97.06 591 LYS A CA 1
ATOM 4912 C C . LYS A 1 591 ? 31.773 -7.967 3.976 1.00 97.06 591 LYS A C 1
ATOM 4914 O O . LYS A 1 591 ? 31.981 -7.733 2.788 1.00 97.06 591 LYS A O 1
ATOM 4919 N N . ILE A 1 592 ? 30.773 -7.420 4.667 1.00 97.12 592 ILE A N 1
ATOM 4920 C CA . ILE A 1 592 ? 29.828 -6.444 4.103 1.00 97.12 592 ILE A CA 1
ATOM 4921 C C . ILE A 1 592 ? 30.596 -5.253 3.513 1.00 97.12 592 ILE A C 1
ATOM 4923 O O . ILE A 1 592 ? 30.374 -4.867 2.366 1.00 97.12 592 ILE A O 1
ATOM 4927 N N . ARG A 1 593 ? 31.580 -4.719 4.248 1.00 97.50 593 ARG A N 1
ATOM 4928 C CA . ARG A 1 593 ? 32.429 -3.616 3.775 1.00 97.50 593 ARG A CA 1
ATOM 4929 C C . ARG A 1 593 ? 33.181 -3.960 2.498 1.00 97.50 593 ARG A C 1
ATOM 4931 O O . ARG A 1 593 ? 33.313 -3.105 1.626 1.00 97.50 593 ARG A O 1
ATOM 4938 N N . LYS A 1 594 ? 33.683 -5.193 2.374 1.00 96.56 594 LYS A N 1
ATOM 4939 C CA . LYS A 1 594 ? 34.341 -5.656 1.146 1.00 96.56 594 LYS A CA 1
ATOM 4940 C C . LYS A 1 594 ? 33.368 -5.640 -0.036 1.00 96.56 594 LYS A C 1
ATOM 4942 O O . LYS A 1 594 ? 33.721 -5.076 -1.065 1.00 96.56 594 LYS A O 1
ATOM 4947 N N . ILE A 1 595 ? 32.155 -6.169 0.142 1.00 96.44 595 ILE A N 1
ATOM 4948 C CA . ILE A 1 595 ? 31.103 -6.176 -0.889 1.00 96.44 595 ILE A CA 1
ATOM 4949 C C . ILE A 1 595 ? 30.796 -4.748 -1.357 1.00 96.44 595 ILE A C 1
ATOM 4951 O O . ILE A 1 595 ? 30.870 -4.458 -2.550 1.00 96.44 595 ILE A O 1
ATOM 4955 N N . ILE A 1 596 ? 30.539 -3.829 -0.421 1.00 96.25 596 ILE A N 1
ATOM 4956 C CA . ILE A 1 596 ? 30.223 -2.430 -0.747 1.00 96.25 596 ILE A CA 1
ATOM 4957 C C . ILE A 1 596 ? 31.399 -1.753 -1.466 1.00 96.25 596 ILE A C 1
ATOM 4959 O O . ILE A 1 596 ? 31.188 -1.049 -2.451 1.00 96.25 596 ILE A O 1
ATOM 4963 N N . LYS A 1 597 ? 32.645 -1.985 -1.026 1.00 94.38 597 LYS A N 1
ATOM 4964 C CA . LYS A 1 597 ? 33.841 -1.435 -1.688 1.00 94.38 597 LYS A CA 1
ATOM 4965 C C . LYS A 1 597 ? 34.041 -1.982 -3.098 1.00 94.38 597 LYS A C 1
ATOM 4967 O O . LYS A 1 597 ? 34.430 -1.219 -3.980 1.00 94.38 597 LYS A O 1
ATOM 4972 N N . ASP A 1 598 ? 33.810 -3.275 -3.307 1.00 92.69 598 ASP A N 1
ATOM 4973 C CA . ASP A 1 598 ? 33.924 -3.900 -4.624 1.00 92.69 598 ASP A CA 1
ATOM 4974 C C . ASP A 1 598 ? 32.855 -3.332 -5.576 1.00 92.69 598 ASP A C 1
ATOM 4976 O O . ASP A 1 598 ? 33.195 -2.922 -6.688 1.00 92.69 598 ASP A O 1
ATOM 4980 N N . LEU A 1 599 ? 31.609 -3.173 -5.109 1.00 92.12 599 LEU A N 1
ATOM 4981 C CA . LEU A 1 599 ? 30.527 -2.552 -5.880 1.00 92.12 599 LEU A CA 1
ATOM 4982 C C . LEU A 1 599 ? 30.803 -1.066 -6.186 1.00 92.12 599 LEU A C 1
ATOM 4984 O O . LEU A 1 599 ? 30.595 -0.608 -7.314 1.00 92.12 599 LEU A O 1
ATOM 4988 N N . ALA A 1 600 ? 31.351 -0.322 -5.220 1.00 90.06 600 ALA A N 1
ATOM 4989 C CA . ALA A 1 600 ? 31.689 1.096 -5.355 1.00 90.06 600 ALA A CA 1
ATOM 4990 C C . ALA A 1 600 ? 32.777 1.374 -6.409 1.00 90.06 600 ALA A C 1
ATOM 4992 O O . ALA A 1 600 ? 32.912 2.509 -6.865 1.00 90.06 600 ALA A O 1
ATOM 4993 N N . ARG A 1 601 ? 33.555 0.368 -6.847 1.00 88.12 601 ARG A N 1
ATOM 4994 C CA . ARG A 1 601 ? 34.522 0.544 -7.954 1.00 88.12 601 ARG A CA 1
ATOM 4995 C C . ARG A 1 601 ? 33.837 0.930 -9.257 1.00 88.12 601 ARG A C 1
ATOM 4997 O O . ARG A 1 601 ? 34.380 1.718 -10.031 1.00 88.12 601 ARG A O 1
ATOM 5004 N N . ASP A 1 602 ? 32.638 0.400 -9.467 1.00 82.25 602 ASP A N 1
ATOM 5005 C CA . ASP A 1 602 ? 31.866 0.623 -10.680 1.00 82.25 602 ASP A CA 1
ATOM 5006 C C . ASP A 1 602 ? 30.651 1.524 -10.457 1.00 82.25 602 ASP A C 1
ATOM 5008 O O . ASP A 1 602 ? 30.249 2.218 -11.388 1.00 82.25 602 ASP A O 1
ATOM 5012 N N . CYS A 1 603 ? 30.111 1.568 -9.237 1.00 86.25 603 CYS A N 1
ATOM 5013 C CA . CYS A 1 603 ? 28.899 2.315 -8.897 1.00 86.25 603 CYS A CA 1
ATOM 5014 C C . CYS A 1 603 ? 29.247 3.579 -8.102 1.00 86.25 603 CYS A C 1
ATOM 5016 O O . CYS A 1 603 ? 30.013 3.522 -7.145 1.00 86.25 603 CYS A O 1
ATOM 5018 N N . GLU A 1 604 ? 28.694 4.726 -8.492 1.00 83.62 604 GLU A N 1
ATOM 5019 C CA . GLU A 1 604 ? 28.912 6.001 -7.783 1.00 83.62 604 GLU A CA 1
ATOM 5020 C C . GLU A 1 604 ? 27.952 6.174 -6.603 1.00 83.62 604 GLU A C 1
ATOM 5022 O O . GLU A 1 604 ? 28.303 6.777 -5.589 1.00 83.62 604 GLU A O 1
ATOM 5027 N N . VAL A 1 605 ? 26.755 5.595 -6.707 1.00 87.44 605 VAL A N 1
ATOM 5028 C CA . VAL A 1 605 ? 25.697 5.672 -5.697 1.00 87.44 605 VAL A CA 1
ATOM 5029 C C . VAL A 1 605 ? 25.157 4.268 -5.439 1.00 87.44 605 VAL A C 1
ATOM 5031 O O . VAL A 1 605 ? 24.874 3.528 -6.384 1.00 87.44 605 VAL A O 1
ATOM 5034 N N . ILE A 1 606 ? 25.021 3.902 -4.165 1.00 89.88 606 ILE A N 1
ATOM 5035 C CA . ILE A 1 606 ? 24.530 2.589 -3.727 1.00 89.88 606 ILE A CA 1
ATOM 5036 C C . ILE A 1 606 ? 23.266 2.771 -2.884 1.00 89.88 606 ILE A C 1
ATOM 5038 O O . ILE A 1 606 ? 23.179 3.689 -2.064 1.00 89.88 606 ILE A O 1
ATOM 5042 N N . ILE A 1 607 ? 22.299 1.877 -3.089 1.00 89.81 607 ILE A N 1
ATOM 5043 C CA . ILE A 1 607 ? 21.132 1.670 -2.239 1.00 89.81 607 ILE A CA 1
ATOM 5044 C C . ILE A 1 607 ? 21.283 0.374 -1.436 1.00 89.81 607 ILE A C 1
ATOM 5046 O O . ILE A 1 607 ? 21.651 -0.667 -1.975 1.00 89.81 607 ILE A O 1
ATOM 5050 N N . VAL A 1 608 ? 20.961 0.440 -0.147 1.00 90.81 608 VAL A N 1
ATOM 5051 C CA . VAL A 1 608 ? 20.774 -0.720 0.729 1.00 90.81 608 VAL A CA 1
ATOM 5052 C C . VAL A 1 608 ? 19.295 -0.815 1.081 1.00 90.81 608 VAL A C 1
ATOM 5054 O O . VAL A 1 608 ? 18.702 0.177 1.517 1.00 90.81 608 VAL A O 1
ATOM 5057 N N . LYS A 1 609 ? 18.698 -1.994 0.885 1.00 89.25 609 LYS A N 1
ATOM 5058 C CA . LYS A 1 609 ? 17.300 -2.280 1.237 1.00 89.25 609 LYS A CA 1
ATOM 5059 C C . LYS A 1 609 ? 17.145 -3.689 1.808 1.00 89.25 609 LYS A C 1
ATOM 5061 O O . LYS A 1 609 ? 17.909 -4.590 1.473 1.00 89.25 609 LYS A O 1
ATOM 5066 N N . ALA A 1 610 ? 16.149 -3.866 2.667 1.00 87.62 610 ALA A N 1
ATOM 5067 C CA . ALA A 1 610 ? 15.756 -5.176 3.168 1.00 87.62 610 ALA A CA 1
ATOM 5068 C C . ALA A 1 610 ? 15.056 -5.985 2.061 1.00 87.62 610 ALA A C 1
ATOM 5070 O O . ALA A 1 610 ? 14.361 -5.414 1.207 1.00 87.62 610 ALA A O 1
ATOM 5071 N N . GLU A 1 611 ? 15.247 -7.303 2.061 1.00 86.06 611 GLU A N 1
ATOM 5072 C CA . GLU A 1 611 ? 14.624 -8.190 1.079 1.00 86.06 611 GLU A CA 1
ATOM 5073 C C . GLU A 1 611 ? 13.100 -8.192 1.230 1.00 86.06 611 GLU A C 1
ATOM 5075 O O . GLU A 1 611 ? 12.392 -7.848 0.283 1.00 86.06 611 GLU A O 1
ATOM 5080 N N . LYS A 1 612 ? 12.601 -8.485 2.431 1.00 76.12 612 LYS A N 1
ATOM 5081 C CA . LYS A 1 612 ? 11.195 -8.826 2.666 1.00 76.12 612 LYS A CA 1
ATOM 5082 C C . LYS A 1 612 ? 10.346 -7.603 3.044 1.00 76.12 612 LYS A C 1
ATOM 5084 O O . LYS A 1 612 ? 9.154 -7.565 2.756 1.00 76.12 612 LYS A O 1
ATOM 5089 N N . GLU A 1 613 ? 10.938 -6.563 3.630 1.00 67.31 613 GLU A N 1
ATOM 5090 C CA . GLU A 1 613 ? 10.207 -5.343 4.015 1.00 67.31 613 GLU A CA 1
ATOM 5091 C C . GLU A 1 613 ? 9.901 -4.422 2.814 1.00 67.31 613 GLU A C 1
ATOM 5093 O O . GLU A 1 613 ? 10.763 -4.157 1.968 1.00 67.31 613 GLU A O 1
ATOM 5098 N N . SER A 1 614 ? 8.682 -3.879 2.742 1.00 57.56 614 SER A N 1
ATOM 5099 C CA . SER A 1 614 ? 8.257 -2.910 1.721 1.00 57.56 614 SER A CA 1
ATOM 5100 C C . SER A 1 614 ? 8.204 -1.468 2.263 1.00 57.56 614 SER A C 1
ATOM 5102 O O . SER A 1 614 ? 8.216 -1.217 3.467 1.00 57.56 614 SER A O 1
ATOM 5104 N N . GLY A 1 615 ? 8.197 -0.476 1.364 1.00 52.97 615 GLY A N 1
ATOM 5105 C CA . GLY A 1 615 ? 7.949 0.932 1.716 1.00 52.97 615 GLY A CA 1
ATOM 5106 C C . GLY A 1 615 ? 9.153 1.762 2.184 1.00 52.97 615 GLY A C 1
ATOM 5107 O O . GLY A 1 615 ? 8.965 2.918 2.554 1.00 52.97 615 GLY A O 1
ATOM 5108 N N . GLY A 1 616 ? 10.379 1.230 2.145 1.00 53.75 616 GLY A N 1
ATOM 5109 C CA . GLY A 1 616 ? 11.612 2.019 2.293 1.00 53.75 616 GLY A CA 1
ATOM 5110 C C . GLY A 1 616 ? 11.988 2.442 3.721 1.00 53.75 616 GLY A C 1
ATOM 5111 O O . GLY A 1 616 ? 12.966 3.168 3.887 1.00 53.75 616 GLY A O 1
ATOM 5112 N N . ARG A 1 617 ? 11.267 1.976 4.753 1.00 55.78 617 ARG A N 1
ATOM 5113 C CA . ARG A 1 617 ? 11.429 2.405 6.162 1.00 55.78 617 ARG A CA 1
ATOM 5114 C C . ARG A 1 617 ? 12.837 2.144 6.733 1.00 55.78 617 ARG A C 1
ATOM 5116 O O . ARG A 1 617 ? 13.316 2.946 7.528 1.00 55.78 617 ARG A O 1
ATOM 5123 N N . ARG A 1 618 ? 13.522 1.083 6.282 1.00 69.31 618 ARG A N 1
ATOM 5124 C CA . ARG A 1 618 ? 14.937 0.770 6.598 1.00 69.31 618 ARG A CA 1
ATOM 5125 C C . ARG A 1 618 ? 15.882 0.865 5.391 1.00 69.31 618 ARG A C 1
ATOM 5127 O O . ARG A 1 618 ? 16.951 0.268 5.393 1.00 69.31 618 ARG A O 1
ATOM 5134 N N . SER A 1 619 ? 15.497 1.573 4.328 1.00 77.56 619 SER A N 1
ATOM 5135 C CA . SER A 1 619 ? 16.341 1.716 3.131 1.00 77.56 619 SER A CA 1
ATOM 5136 C C . SER A 1 619 ? 17.218 2.965 3.190 1.00 77.56 619 SER A C 1
ATOM 5138 O O . SER A 1 619 ? 16.824 3.991 3.746 1.00 77.56 619 SER A O 1
ATOM 5140 N N . LYS A 1 620 ? 18.404 2.903 2.579 1.00 83.50 620 LYS A N 1
ATOM 5141 C CA . LYS A 1 620 ? 19.340 4.033 2.527 1.00 83.50 620 LYS A CA 1
ATOM 5142 C C . LYS A 1 620 ? 20.017 4.125 1.167 1.00 83.50 620 LYS A C 1
ATOM 5144 O O . LYS A 1 620 ? 20.487 3.119 0.654 1.00 83.50 620 LYS A O 1
ATOM 5149 N N . ILE A 1 621 ? 20.091 5.333 0.609 1.00 82.81 621 ILE A N 1
ATOM 5150 C CA . ILE A 1 621 ? 20.814 5.637 -0.632 1.00 82.81 621 ILE A CA 1
ATOM 5151 C C . ILE A 1 621 ? 21.933 6.613 -0.296 1.00 82.81 621 ILE A C 1
ATOM 5153 O O . ILE A 1 621 ? 21.645 7.677 0.254 1.00 82.81 621 ILE A O 1
ATOM 5157 N N . LEU A 1 622 ? 23.180 6.277 -0.632 1.00 81.44 622 LEU A N 1
ATOM 5158 C CA . LEU A 1 622 ? 24.335 7.145 -0.395 1.00 81.44 622 LEU A CA 1
ATOM 5159 C C . LEU A 1 622 ? 25.279 7.188 -1.608 1.00 81.44 622 LEU A C 1
ATOM 5161 O O . LEU A 1 622 ? 25.504 6.156 -2.250 1.00 81.44 622 LEU A O 1
ATOM 5165 N N . PRO A 1 623 ? 25.860 8.363 -1.924 1.00 83.62 623 PRO A N 1
ATOM 5166 C CA . PRO A 1 623 ? 26.987 8.445 -2.842 1.00 83.62 623 PRO A CA 1
ATOM 5167 C C . PRO A 1 623 ? 28.216 7.826 -2.168 1.00 83.62 623 PRO A C 1
ATOM 5169 O O . PRO A 1 623 ? 28.586 8.207 -1.060 1.00 83.62 623 PRO A O 1
ATOM 5172 N N . VAL A 1 624 ? 28.845 6.860 -2.828 1.00 85.62 624 VAL A N 1
ATOM 5173 C CA . VAL A 1 624 ? 30.005 6.117 -2.306 1.00 85.62 624 VAL A CA 1
ATOM 5174 C C . VAL A 1 624 ? 31.297 6.451 -3.046 1.00 85.62 624 VAL A C 1
ATOM 5176 O O . VAL A 1 624 ? 32.383 6.202 -2.519 1.00 85.62 624 VAL A O 1
ATOM 5179 N N . ARG A 1 625 ? 31.194 7.027 -4.251 1.00 84.75 625 ARG A N 1
ATOM 5180 C CA . ARG A 1 625 ? 32.340 7.435 -5.067 1.00 84.75 625 ARG A CA 1
ATOM 5181 C C . ARG A 1 625 ? 32.012 8.659 -5.920 1.00 84.75 625 ARG A C 1
ATOM 5183 O O . ARG A 1 625 ? 30.946 8.712 -6.525 1.00 84.75 625 ARG A O 1
ATOM 5190 N N . ASP A 1 626 ? 32.970 9.573 -6.030 1.00 78.19 626 ASP A N 1
ATOM 5191 C CA . ASP A 1 626 ? 32.996 10.656 -7.017 1.00 78.19 626 ASP A CA 1
ATOM 5192 C C . ASP A 1 626 ? 34.303 10.581 -7.817 1.00 78.19 626 ASP A C 1
ATOM 5194 O O . ASP A 1 626 ? 35.409 10.690 -7.277 1.00 78.19 626 ASP A O 1
ATOM 5198 N N . GLY A 1 627 ? 34.197 10.287 -9.114 1.00 74.94 627 GLY A N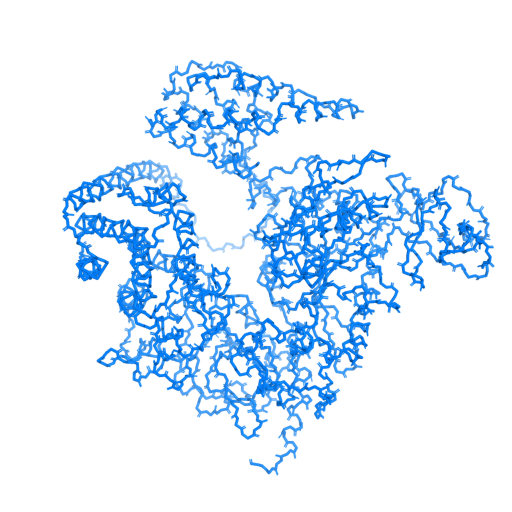 1
ATOM 5199 C CA . GLY A 1 627 ? 35.360 10.042 -9.961 1.00 74.94 627 GLY A CA 1
ATOM 5200 C C . GLY A 1 627 ? 36.258 8.929 -9.402 1.00 74.94 627 GLY A C 1
ATOM 5201 O O . GLY A 1 627 ? 35.882 7.756 -9.396 1.00 74.94 627 GLY A O 1
ATOM 5202 N N . LYS A 1 628 ? 37.469 9.274 -8.954 1.00 76.94 628 LYS A N 1
ATOM 5203 C CA . LYS A 1 628 ? 38.425 8.323 -8.348 1.00 76.94 628 LYS A CA 1
ATOM 5204 C C . LYS A 1 628 ? 38.372 8.285 -6.812 1.00 76.94 628 LYS A C 1
ATOM 5206 O O . LYS A 1 628 ? 39.057 7.456 -6.219 1.00 76.94 628 LYS A O 1
ATOM 5211 N N . ILE A 1 629 ? 37.600 9.165 -6.178 1.00 83.06 629 ILE A N 1
ATOM 5212 C CA . ILE A 1 629 ? 37.582 9.372 -4.725 1.00 83.06 629 ILE A CA 1
ATOM 5213 C C . ILE A 1 629 ? 36.438 8.568 -4.105 1.00 83.06 629 ILE A C 1
ATOM 5215 O O . ILE A 1 629 ? 35.298 8.683 -4.545 1.00 83.06 629 ILE A O 1
ATOM 5219 N N . PHE A 1 630 ? 36.732 7.774 -3.074 1.00 87.81 630 PHE A N 1
ATOM 5220 C CA . PHE A 1 630 ? 35.733 7.018 -2.310 1.00 87.81 630 PHE A CA 1
ATOM 5221 C C . PHE A 1 630 ? 35.351 7.758 -1.024 1.00 87.81 630 PHE A C 1
ATOM 5223 O O . PHE A 1 630 ? 36.231 8.225 -0.300 1.00 87.81 630 PHE A O 1
ATO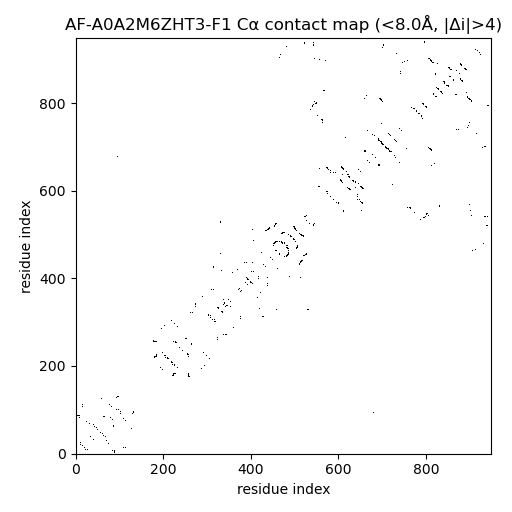M 5230 N N . TYR A 1 631 ? 34.059 7.790 -0.699 1.00 87.25 631 TYR A N 1
ATOM 5231 C CA . TYR A 1 631 ? 33.550 8.368 0.548 1.00 87.25 631 TYR A CA 1
ATOM 5232 C C . TYR A 1 6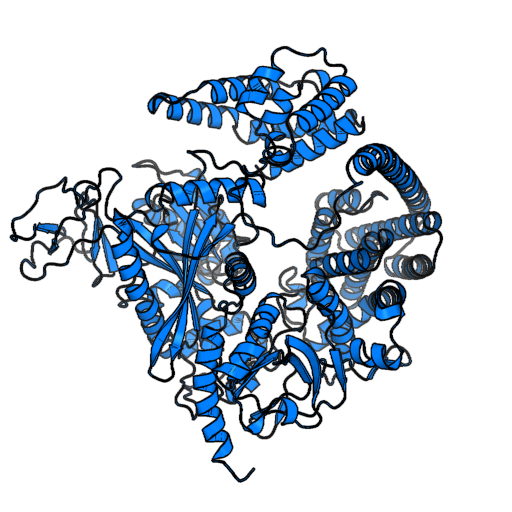31 ? 33.515 7.304 1.651 1.00 87.25 631 TYR A C 1
ATOM 5234 O O . TYR A 1 631 ? 32.581 6.504 1.742 1.00 87.25 631 TYR A O 1
ATOM 5242 N N . ALA A 1 632 ? 34.575 7.244 2.459 1.00 88.38 632 ALA A N 1
ATOM 5243 C CA . ALA A 1 632 ? 34.756 6.192 3.461 1.00 88.38 632 ALA A CA 1
ATOM 5244 C C . ALA A 1 632 ? 33.674 6.202 4.557 1.00 88.38 632 ALA A C 1
ATOM 5246 O O . ALA A 1 632 ? 33.198 5.137 4.945 1.00 88.38 632 ALA A O 1
ATOM 5247 N N . ASP A 1 633 ? 33.256 7.386 5.006 1.00 88.88 633 ASP A N 1
ATOM 5248 C CA . ASP A 1 633 ? 32.183 7.591 5.984 1.00 88.88 633 ASP A CA 1
ATOM 5249 C C . ASP A 1 633 ? 30.836 7.060 5.469 1.00 88.88 633 ASP A C 1
ATOM 5251 O O . ASP A 1 633 ? 30.136 6.337 6.176 1.00 88.88 633 ASP A O 1
ATOM 5255 N N . LYS A 1 634 ? 30.504 7.342 4.202 1.00 88.69 634 LYS A N 1
ATOM 5256 C CA . LYS A 1 634 ? 29.267 6.873 3.559 1.00 88.69 634 LYS A CA 1
ATOM 5257 C C . LYS A 1 634 ? 29.259 5.366 3.361 1.00 88.69 634 LYS A C 1
ATOM 5259 O O . LYS A 1 634 ? 28.230 4.724 3.556 1.00 88.69 634 LYS A O 1
ATOM 5264 N N . ILE A 1 635 ? 30.406 4.792 2.997 1.00 93.19 635 ILE A N 1
ATOM 5265 C CA . ILE A 1 635 ? 30.568 3.338 2.910 1.00 93.19 635 ILE A CA 1
ATOM 5266 C C . ILE A 1 635 ? 30.323 2.700 4.280 1.00 93.19 635 ILE A C 1
ATOM 5268 O O . ILE A 1 635 ? 29.606 1.706 4.352 1.00 93.19 635 ILE A O 1
ATOM 5272 N N . GLU A 1 636 ? 30.877 3.265 5.353 1.00 95.12 636 GLU A N 1
ATOM 5273 C CA . GLU A 1 636 ? 30.692 2.729 6.704 1.00 95.12 636 GLU A CA 1
ATOM 5274 C C . GLU A 1 636 ? 29.236 2.834 7.177 1.00 95.12 636 GLU A C 1
ATOM 5276 O O . GLU A 1 636 ? 28.698 1.877 7.727 1.00 95.12 636 GLU A O 1
ATOM 5281 N N . GLU A 1 637 ? 28.546 3.934 6.870 1.00 89.81 637 GLU A N 1
ATOM 5282 C CA . GLU A 1 637 ? 27.114 4.078 7.160 1.00 89.81 637 GLU A CA 1
ATOM 5283 C C . GLU A 1 637 ? 26.272 2.986 6.468 1.00 89.81 637 GLU A C 1
ATOM 5285 O O . GLU A 1 637 ? 25.379 2.400 7.085 1.00 89.81 637 GLU A O 1
ATOM 5290 N N . LEU A 1 638 ? 26.583 2.647 5.208 1.00 92.69 638 LEU A N 1
ATOM 5291 C CA . LEU A 1 638 ? 25.931 1.529 4.515 1.00 92.69 638 LEU A CA 1
ATOM 5292 C C . LEU A 1 638 ? 26.273 0.168 5.138 1.00 92.69 638 LEU A C 1
ATOM 5294 O O . LEU A 1 638 ? 25.414 -0.717 5.141 1.00 92.69 638 LEU A O 1
ATOM 5298 N N . VAL A 1 639 ? 27.489 -0.018 5.666 1.00 96.19 639 VAL A N 1
ATOM 5299 C CA . VAL A 1 639 ? 27.887 -1.246 6.380 1.00 96.19 639 VAL A CA 1
ATOM 5300 C C . VAL A 1 639 ? 27.056 -1.425 7.643 1.00 96.19 639 VAL A C 1
ATOM 5302 O O . VAL A 1 639 ? 26.528 -2.515 7.861 1.00 96.19 639 VAL A O 1
ATOM 5305 N N . GLU A 1 640 ? 26.911 -0.373 8.449 1.00 91.44 640 GLU A N 1
ATOM 5306 C CA . GLU A 1 640 ? 26.140 -0.413 9.695 1.00 91.44 640 GLU A CA 1
ATOM 5307 C C . GLU A 1 640 ? 24.667 -0.729 9.439 1.00 91.44 640 GLU A C 1
ATOM 5309 O O . GLU A 1 640 ? 24.116 -1.640 10.055 1.00 91.44 640 GLU A O 1
ATOM 5314 N N . ILE A 1 641 ? 24.047 -0.043 8.475 1.00 88.62 641 ILE A N 1
ATOM 5315 C CA . ILE A 1 641 ? 22.645 -0.284 8.114 1.00 88.62 641 ILE A CA 1
ATOM 5316 C C . ILE A 1 641 ? 22.459 -1.699 7.558 1.00 88.62 641 ILE A C 1
ATOM 5318 O O . ILE A 1 641 ? 21.527 -2.394 7.957 1.00 88.62 641 ILE A O 1
ATOM 5322 N N . SER A 1 642 ? 23.358 -2.160 6.682 1.00 93.44 642 SER A N 1
ATOM 5323 C CA . SER A 1 642 ? 23.305 -3.531 6.156 1.00 93.44 642 SER A CA 1
ATOM 5324 C C . SER A 1 642 ? 23.421 -4.554 7.283 1.00 93.44 642 SER A C 1
ATOM 5326 O O . SER A 1 642 ? 22.642 -5.501 7.344 1.00 93.44 642 SER A O 1
ATOM 5328 N N . TYR A 1 643 ? 24.359 -4.354 8.211 1.00 90.06 643 TYR A N 1
ATOM 5329 C CA . TYR A 1 643 ? 24.516 -5.230 9.365 1.00 90.06 643 TYR A CA 1
ATOM 5330 C C . TYR A 1 643 ? 23.261 -5.235 10.242 1.00 90.06 643 TYR A C 1
ATOM 5332 O O . TYR A 1 643 ? 22.813 -6.303 10.652 1.00 90.06 643 TYR A O 1
ATOM 5340 N N . ASP A 1 644 ? 22.652 -4.079 10.494 1.00 84.38 644 ASP A N 1
ATOM 5341 C CA . ASP A 1 644 ? 21.453 -3.993 11.322 1.00 84.38 644 ASP A CA 1
ATOM 5342 C C . ASP A 1 644 ? 20.239 -4.687 10.692 1.00 84.38 644 ASP A C 1
ATOM 5344 O O . ASP A 1 644 ? 19.600 -5.516 11.343 1.00 84.38 644 ASP A O 1
ATOM 5348 N N . ILE A 1 645 ? 19.986 -4.455 9.398 1.00 85.25 645 ILE A N 1
ATOM 5349 C CA . ILE A 1 645 ? 18.950 -5.179 8.643 1.00 85.25 645 ILE A CA 1
ATOM 5350 C C . ILE A 1 645 ? 19.213 -6.688 8.716 1.00 85.25 645 ILE A C 1
ATOM 5352 O O . ILE A 1 645 ? 18.298 -7.453 9.036 1.00 85.25 645 ILE A O 1
ATOM 5356 N N . SER A 1 646 ? 20.472 -7.099 8.511 1.00 89.31 646 SER A N 1
ATOM 5357 C CA . SER A 1 646 ? 20.881 -8.507 8.441 1.00 89.31 646 SER A CA 1
ATOM 5358 C C . SER A 1 646 ? 20.602 -9.331 9.700 1.00 89.31 646 SER A C 1
ATOM 5360 O O . SER A 1 646 ? 20.592 -10.557 9.641 1.00 89.31 646 SER A O 1
ATOM 5362 N N . LYS A 1 647 ? 20.356 -8.683 10.846 1.00 83.00 647 LYS A N 1
ATOM 5363 C CA . LYS A 1 647 ? 19.956 -9.366 12.088 1.00 83.00 647 LYS A CA 1
ATOM 5364 C C . LYS A 1 647 ? 18.548 -9.955 12.004 1.00 83.00 647 LYS A C 1
ATOM 5366 O O . LYS A 1 647 ? 18.217 -10.869 12.752 1.00 83.00 647 LYS A O 1
ATOM 5371 N N . THR A 1 648 ? 17.704 -9.405 11.132 1.00 78.38 648 THR A N 1
ATOM 5372 C CA . THR A 1 648 ? 16.275 -9.746 11.057 1.00 78.38 648 THR A CA 1
ATOM 5373 C C . THR A 1 648 ? 15.825 -10.175 9.664 1.00 78.38 648 THR A C 1
ATOM 5375 O O . THR A 1 648 ? 14.881 -10.955 9.566 1.00 78.38 648 THR A O 1
ATOM 5378 N N . ASP A 1 649 ? 16.510 -9.732 8.610 1.00 83.25 649 ASP A N 1
ATOM 5379 C CA . ASP A 1 649 ? 16.148 -9.967 7.209 1.00 83.25 649 ASP A CA 1
ATOM 5380 C C . ASP A 1 649 ? 17.408 -10.124 6.333 1.00 83.25 649 ASP A C 1
ATOM 5382 O O . ASP A 1 649 ? 18.517 -9.871 6.791 1.00 83.25 649 ASP A O 1
ATOM 5386 N N . ASN A 1 650 ? 17.272 -10.534 5.075 1.00 90.62 650 ASN A N 1
ATOM 5387 C CA . ASN A 1 650 ? 18.355 -10.456 4.095 1.00 90.62 650 ASN A CA 1
ATOM 5388 C C . ASN A 1 650 ? 18.497 -9.025 3.556 1.00 90.62 650 ASN A C 1
ATOM 5390 O O . ASN A 1 650 ? 17.571 -8.209 3.619 1.00 90.62 650 ASN A O 1
ATOM 5394 N N . VAL A 1 651 ? 19.670 -8.720 3.008 1.00 93.38 651 VAL A N 1
ATOM 5395 C CA . VAL A 1 651 ? 20.041 -7.377 2.560 1.00 93.38 651 VAL A CA 1
ATOM 5396 C C . VAL A 1 651 ? 20.371 -7.388 1.077 1.00 93.38 651 VAL A C 1
ATOM 5398 O O . VAL A 1 651 ? 21.231 -8.144 0.622 1.00 93.38 651 VAL A O 1
ATOM 5401 N N . VAL A 1 652 ? 19.740 -6.476 0.348 1.00 94.25 652 VAL A N 1
ATOM 5402 C CA . VAL A 1 652 ? 20.061 -6.150 -1.040 1.00 94.25 652 VAL A CA 1
ATOM 5403 C C . VAL A 1 652 ? 20.947 -4.906 -1.058 1.00 94.25 652 VAL A C 1
ATOM 5405 O O . VAL A 1 652 ? 20.547 -3.852 -0.556 1.00 94.25 652 VAL A O 1
ATOM 5408 N N . ILE A 1 653 ? 22.137 -5.023 -1.650 1.00 95.69 653 ILE A N 1
ATOM 5409 C CA . ILE A 1 653 ? 23.114 -3.942 -1.832 1.00 95.69 653 ILE A CA 1
ATOM 5410 C C . ILE A 1 653 ? 23.244 -3.696 -3.338 1.00 95.69 653 ILE A C 1
ATOM 5412 O O . ILE A 1 653 ? 23.816 -4.505 -4.065 1.00 95.69 653 ILE A O 1
ATOM 5416 N N . GLN A 1 654 ? 22.679 -2.598 -3.831 1.00 93.75 654 GLN A N 1
ATOM 5417 C CA . GLN A 1 654 ? 22.419 -2.409 -5.259 1.00 93.75 654 GLN A CA 1
ATOM 5418 C C . GLN A 1 654 ? 22.856 -1.021 -5.754 1.00 93.75 654 GLN A C 1
ATOM 5420 O O . GLN A 1 654 ? 22.914 -0.058 -4.995 1.00 93.75 654 GLN A O 1
ATOM 5425 N N . GLU A 1 655 ? 23.171 -0.896 -7.041 1.00 90.94 655 GLU A N 1
ATOM 5426 C CA . GLU A 1 655 ? 23.387 0.383 -7.720 1.00 90.94 655 GLU A CA 1
ATOM 5427 C C . GLU A 1 655 ? 22.112 1.243 -7.699 1.00 90.94 655 GLU A C 1
ATOM 5429 O O . GLU A 1 655 ? 21.037 0.802 -8.108 1.00 90.94 655 GLU A O 1
ATOM 5434 N N . ALA A 1 656 ? 22.232 2.503 -7.278 1.00 87.62 656 ALA A N 1
ATOM 5435 C CA . ALA A 1 656 ? 21.143 3.469 -7.384 1.00 87.62 656 ALA A CA 1
ATOM 5436 C C . ALA A 1 656 ? 21.209 4.191 -8.742 1.00 87.62 656 ALA A C 1
ATOM 5438 O O . ALA A 1 656 ? 22.042 5.074 -8.958 1.00 87.62 656 ALA A O 1
ATOM 5439 N N . ILE A 1 657 ? 20.319 3.820 -9.666 1.00 84.81 657 ILE A N 1
ATOM 5440 C CA . ILE A 1 657 ? 20.315 4.356 -11.033 1.00 84.81 657 ILE A CA 1
ATOM 5441 C C . ILE A 1 657 ? 19.857 5.821 -11.058 1.00 84.81 657 ILE A C 1
ATOM 5443 O O . ILE A 1 657 ? 18.796 6.185 -10.546 1.00 84.81 657 ILE A O 1
ATOM 5447 N N . LYS A 1 658 ? 20.641 6.678 -11.720 1.00 81.25 658 LYS A N 1
ATOM 5448 C CA . LYS A 1 658 ? 20.295 8.086 -11.947 1.00 81.25 658 LYS A CA 1
ATOM 5449 C C . LYS A 1 658 ? 19.236 8.219 -13.046 1.00 81.25 658 LYS A C 1
ATOM 5451 O O . LYS A 1 658 ? 19.421 7.725 -14.151 1.00 81.25 658 LYS A O 1
ATOM 5456 N N . SER A 1 659 ? 18.171 8.965 -12.761 1.00 76.38 659 SER A N 1
ATOM 5457 C CA . SER A 1 659 ? 16.991 9.087 -13.634 1.00 76.38 659 SER A CA 1
ATOM 5458 C C . SER A 1 659 ? 17.028 10.233 -14.659 1.00 76.38 659 SER A C 1
ATOM 5460 O O . SER A 1 659 ? 16.155 10.282 -15.518 1.00 76.38 659 SER A O 1
ATOM 5462 N N . ASN A 1 660 ? 18.013 11.145 -14.593 1.00 83.88 660 ASN A N 1
ATOM 5463 C CA . ASN A 1 660 ? 18.223 12.261 -15.545 1.00 83.88 660 ASN A CA 1
ATOM 5464 C C . ASN A 1 660 ? 16.924 12.986 -15.968 1.00 83.88 660 ASN A C 1
ATOM 5466 O O . ASN A 1 660 ? 16.659 13.207 -17.149 1.00 83.88 660 ASN A O 1
ATOM 5470 N N . VAL A 1 661 ? 16.092 13.333 -14.980 1.00 83.75 661 VAL A N 1
ATOM 5471 C CA . VAL A 1 661 ? 14.737 13.883 -15.170 1.00 83.75 661 VAL A CA 1
ATOM 5472 C C . VAL A 1 661 ? 14.716 15.092 -16.111 1.00 83.75 661 VAL A C 1
ATOM 5474 O O . VAL A 1 661 ? 13.848 15.189 -16.973 1.00 83.75 661 VAL A O 1
ATOM 5477 N N . ARG A 1 662 ? 15.675 16.011 -15.967 1.00 83.88 662 ARG A N 1
ATOM 5478 C CA . ARG A 1 662 ? 15.702 17.268 -16.732 1.00 83.88 662 ARG A CA 1
ATOM 5479 C C . ARG A 1 662 ? 16.087 17.064 -18.192 1.00 83.88 662 ARG A C 1
ATOM 5481 O O . ARG A 1 662 ? 15.668 17.836 -19.040 1.00 83.88 662 ARG A O 1
ATOM 5488 N N . GLU A 1 663 ? 16.875 16.037 -18.481 1.00 88.19 663 GLU A N 1
ATOM 5489 C CA . GLU A 1 663 ? 17.230 15.658 -19.842 1.00 88.19 663 GLU A CA 1
ATOM 5490 C C . GLU A 1 663 ? 16.108 14.849 -20.506 1.00 88.19 663 GLU A C 1
ATOM 5492 O O . GLU A 1 663 ? 15.846 15.012 -21.696 1.00 88.19 663 GLU A O 1
ATOM 5497 N N . LEU A 1 664 ? 15.442 13.979 -19.744 1.00 91.81 664 LEU A N 1
ATOM 5498 C CA . LEU A 1 664 ? 14.449 13.039 -20.261 1.00 91.81 664 LEU A CA 1
ATOM 5499 C C . LEU A 1 664 ? 13.154 13.711 -20.728 1.00 91.81 664 LEU A C 1
ATOM 5501 O O . LEU A 1 664 ? 12.579 13.308 -21.742 1.00 91.81 664 LEU A O 1
ATOM 5505 N N . TYR A 1 665 ? 12.678 14.697 -19.974 1.00 92.38 665 TYR A N 1
ATOM 5506 C CA . TYR A 1 665 ? 11.368 15.305 -20.180 1.00 92.38 665 TYR A CA 1
ATOM 5507 C C . TYR A 1 665 ? 11.425 16.573 -21.038 1.00 92.38 665 TYR A C 1
ATOM 5509 O O . TYR A 1 665 ? 12.452 17.242 -21.131 1.00 92.38 665 TYR A O 1
ATOM 5517 N N . THR A 1 666 ? 10.303 16.921 -21.671 1.00 92.06 666 THR A N 1
ATOM 5518 C CA . THR A 1 666 ? 10.153 18.203 -22.373 1.00 92.06 666 THR A CA 1
ATOM 5519 C C . THR A 1 666 ? 10.076 19.366 -21.387 1.00 92.06 666 THR A C 1
ATOM 5521 O O . THR A 1 666 ? 9.560 19.218 -20.279 1.00 92.06 666 THR A O 1
ATOM 5524 N N . ASN A 1 667 ? 10.511 20.558 -21.810 1.00 88.62 667 ASN A N 1
ATOM 5525 C CA . ASN A 1 667 ? 10.407 21.773 -20.991 1.00 88.62 667 ASN A CA 1
ATOM 5526 C C . ASN A 1 667 ? 8.963 22.031 -20.536 1.00 88.62 667 ASN A C 1
ATOM 5528 O O . ASN A 1 667 ? 8.738 22.322 -19.368 1.00 88.62 667 ASN A O 1
ATOM 5532 N N . LYS A 1 668 ? 7.978 21.822 -21.425 1.00 88.38 668 LYS A N 1
ATOM 5533 C CA . LYS A 1 668 ? 6.548 21.947 -21.094 1.00 88.38 668 LYS A CA 1
ATOM 5534 C C . LYS A 1 668 ? 6.158 21.064 -19.904 1.00 88.38 668 LYS A C 1
ATOM 5536 O O . LYS A 1 668 ? 5.502 21.533 -18.981 1.00 88.38 668 LYS A O 1
ATOM 5541 N N . PHE A 1 669 ? 6.578 19.798 -19.899 1.00 87.56 669 PHE A N 1
ATOM 5542 C CA . PHE A 1 669 ? 6.265 18.897 -18.791 1.00 87.56 669 PHE A CA 1
ATOM 5543 C C . PHE A 1 669 ? 7.039 19.243 -17.512 1.00 87.56 669 PHE A C 1
ATOM 5545 O O . PHE A 1 669 ? 6.494 19.102 -16.418 1.00 87.56 669 PHE A O 1
ATOM 5552 N N . LEU A 1 670 ? 8.281 19.724 -17.629 1.00 85.56 670 LEU A N 1
ATOM 5553 C CA . LEU A 1 670 ? 9.063 20.198 -16.484 1.00 85.56 670 LEU A CA 1
ATOM 5554 C C . LEU A 1 670 ? 8.410 21.410 -15.797 1.00 85.56 670 LEU A C 1
ATOM 5556 O O . LEU A 1 670 ? 8.421 21.469 -14.568 1.00 85.56 670 LEU A O 1
ATOM 5560 N N . GLU A 1 671 ? 7.796 22.327 -16.548 1.00 82.62 671 GLU A N 1
ATOM 5561 C CA . GLU A 1 671 ? 7.023 23.432 -15.962 1.00 82.62 671 GLU A CA 1
ATOM 5562 C C . GLU A 1 671 ? 5.767 22.924 -15.242 1.00 82.62 671 GLU A C 1
ATOM 5564 O O . GLU A 1 671 ? 5.580 23.224 -14.063 1.00 82.62 671 GLU A O 1
ATOM 5569 N N . THR A 1 672 ? 4.991 22.021 -15.856 1.00 81.25 672 THR A N 1
ATOM 5570 C CA . THR A 1 672 ? 3.846 21.377 -15.179 1.00 81.25 672 THR A CA 1
ATOM 5571 C C . THR A 1 672 ? 4.264 20.627 -13.905 1.00 81.25 672 THR A C 1
ATOM 5573 O O . THR A 1 672 ? 3.535 20.598 -12.910 1.00 81.25 672 THR A O 1
ATOM 5576 N N . LEU A 1 673 ? 5.446 20.002 -13.908 1.00 79.06 673 LEU A N 1
ATOM 5577 C CA . LEU A 1 673 ? 6.028 19.358 -12.730 1.00 79.06 673 LEU A CA 1
ATOM 5578 C C . LEU A 1 673 ? 6.293 20.371 -11.614 1.00 79.06 673 LEU A C 1
ATOM 5580 O O . LEU A 1 673 ? 5.867 20.138 -10.482 1.00 79.06 673 LEU A O 1
ATOM 5584 N N . LYS A 1 674 ? 6.965 21.487 -11.926 1.00 73.56 674 LYS A N 1
ATOM 5585 C CA . LYS A 1 674 ? 7.240 22.565 -10.963 1.00 73.56 674 LYS A CA 1
ATOM 5586 C C . LYS A 1 674 ? 5.945 23.103 -10.366 1.00 73.56 674 LYS A C 1
ATOM 5588 O O . LYS A 1 674 ? 5.808 23.118 -9.144 1.00 73.56 674 LYS A O 1
ATOM 5593 N N . GLU A 1 675 ? 4.985 23.465 -11.212 1.00 72.19 675 GLU A N 1
ATOM 5594 C CA . GLU A 1 675 ? 3.673 23.973 -10.801 1.00 72.19 675 GLU A CA 1
ATOM 5595 C C . GLU A 1 675 ? 2.973 23.010 -9.844 1.00 72.19 675 GLU A C 1
ATOM 5597 O O . GLU A 1 675 ? 2.501 23.404 -8.778 1.00 72.19 675 GLU A O 1
ATOM 5602 N N . ARG A 1 676 ? 2.944 21.717 -10.181 1.00 71.38 676 ARG A N 1
ATOM 5603 C CA . ARG A 1 676 ? 2.243 20.723 -9.371 1.00 71.38 676 ARG A CA 1
ATOM 5604 C C . ARG A 1 676 ? 2.935 20.450 -8.039 1.00 71.38 676 ARG A C 1
ATOM 5606 O O . ARG A 1 676 ? 2.244 20.247 -7.044 1.00 71.38 676 ARG A O 1
ATOM 5613 N N . PHE A 1 677 ? 4.264 20.440 -7.988 1.00 66.94 677 PHE A N 1
ATOM 5614 C CA . PHE A 1 677 ? 4.988 20.296 -6.721 1.00 66.94 677 PHE A CA 1
ATOM 5615 C C . PHE A 1 677 ? 4.821 21.530 -5.830 1.00 66.94 677 PHE A C 1
ATOM 5617 O O . PHE A 1 677 ? 4.662 21.384 -4.617 1.00 66.94 677 PHE A O 1
ATOM 5624 N N . ILE A 1 678 ? 4.761 22.730 -6.410 1.00 64.06 678 ILE A N 1
ATOM 5625 C CA . ILE A 1 678 ? 4.437 23.948 -5.662 1.00 64.06 678 ILE A CA 1
ATOM 5626 C C . ILE A 1 678 ? 3.007 23.853 -5.121 1.00 64.06 678 ILE A C 1
ATOM 5628 O O . ILE A 1 678 ? 2.810 23.924 -3.911 1.00 64.06 678 ILE A O 1
ATOM 5632 N N . ARG A 1 679 ? 2.023 23.595 -5.988 1.00 62.34 679 ARG A N 1
ATOM 5633 C CA . ARG A 1 679 ? 0.600 23.540 -5.624 1.00 62.34 679 ARG A CA 1
ATOM 5634 C C . ARG A 1 679 ? 0.285 22.448 -4.604 1.00 62.34 679 ARG A C 1
ATOM 5636 O O . ARG A 1 679 ? -0.418 22.691 -3.633 1.00 62.34 679 ARG A O 1
ATOM 5643 N N . GLU A 1 680 ? 0.771 21.231 -4.835 1.00 58.84 680 GLU A N 1
ATOM 5644 C CA . GLU A 1 680 ? 0.357 20.054 -4.060 1.00 58.84 680 GLU A CA 1
ATOM 5645 C C . GLU A 1 680 ? 1.305 19.717 -2.898 1.00 58.84 680 GLU A C 1
ATOM 5647 O O . GLU A 1 680 ? 0.937 18.903 -2.054 1.00 58.84 680 GLU A O 1
ATOM 5652 N N . LEU A 1 681 ? 2.528 20.262 -2.854 1.00 54.81 681 LEU A N 1
ATOM 5653 C CA . LEU A 1 681 ? 3.494 20.001 -1.771 1.00 54.81 681 LEU A CA 1
ATOM 5654 C C . LEU A 1 681 ? 4.027 21.274 -1.098 1.00 54.81 681 LEU A C 1
ATOM 5656 O O . LEU A 1 681 ? 4.646 21.178 -0.036 1.00 54.81 681 LEU A O 1
ATOM 5660 N N . GLY A 1 682 ? 3.808 22.458 -1.677 1.00 52.44 682 GLY A N 1
ATOM 5661 C CA . GLY A 1 682 ? 4.477 23.690 -1.248 1.00 52.44 682 GLY A CA 1
ATOM 5662 C C . GLY A 1 682 ? 5.988 23.658 -1.497 1.00 52.44 682 GLY A C 1
ATOM 5663 O O . GLY A 1 682 ? 6.736 24.350 -0.808 1.00 52.44 682 GLY A O 1
ATOM 5664 N N . ILE A 1 683 ? 6.454 22.811 -2.424 1.00 57.06 683 ILE A N 1
ATOM 5665 C CA . ILE A 1 683 ? 7.875 22.638 -2.736 1.00 57.06 683 ILE A CA 1
ATOM 5666 C C . ILE A 1 683 ? 8.184 23.399 -4.021 1.00 57.06 683 ILE A C 1
ATOM 5668 O O . ILE A 1 683 ? 7.763 22.993 -5.102 1.00 57.06 683 ILE A O 1
ATOM 5672 N N . GLY A 1 684 ? 8.971 24.470 -3.907 1.00 57.34 684 GLY A N 1
ATOM 5673 C CA . GLY A 1 684 ? 9.638 25.065 -5.061 1.00 57.34 684 GLY A CA 1
ATOM 5674 C C . GLY A 1 684 ? 10.677 24.090 -5.609 1.00 57.34 684 GLY A C 1
ATOM 5675 O O . GLY A 1 684 ? 11.635 23.754 -4.914 1.00 57.34 684 GLY A O 1
ATOM 5676 N N . ILE A 1 685 ? 10.475 23.597 -6.832 1.00 59.59 685 ILE A N 1
ATOM 5677 C CA . ILE A 1 685 ? 11.515 22.863 -7.557 1.00 59.59 685 ILE A CA 1
ATOM 5678 C C . ILE A 1 685 ? 12.372 23.892 -8.297 1.00 59.59 685 ILE A C 1
ATOM 5680 O O . ILE A 1 685 ? 12.002 24.358 -9.377 1.00 59.59 685 ILE A O 1
ATOM 5684 N N . ASP A 1 686 ? 13.535 24.208 -7.735 1.00 56.81 686 ASP A N 1
ATOM 5685 C CA . ASP A 1 686 ? 14.549 25.007 -8.425 1.00 56.81 686 ASP A CA 1
ATOM 5686 C C . ASP A 1 686 ? 15.304 24.171 -9.474 1.00 56.81 686 ASP A C 1
ATOM 5688 O O . ASP A 1 686 ? 15.223 22.935 -9.524 1.00 56.81 686 ASP A O 1
ATOM 5692 N N . VAL A 1 687 ? 16.081 24.840 -10.330 1.00 52.31 687 VAL A N 1
ATOM 5693 C CA . VAL A 1 687 ? 16.856 24.198 -11.409 1.00 52.31 687 VAL A CA 1
ATOM 5694 C C . VAL A 1 687 ? 17.845 23.152 -10.874 1.00 52.31 687 VAL A C 1
ATOM 5696 O O . VAL A 1 687 ? 18.115 22.180 -11.573 1.00 52.31 687 VAL A O 1
ATOM 5699 N N . ASP A 1 688 ? 18.298 23.264 -9.624 1.00 49.72 688 ASP A N 1
ATOM 5700 C CA . ASP A 1 688 ? 19.274 22.344 -9.022 1.00 49.72 688 ASP A CA 1
ATOM 5701 C C . ASP A 1 688 ? 18.673 21.316 -8.045 1.00 49.72 688 ASP A C 1
ATOM 5703 O O . ASP A 1 688 ? 19.389 20.436 -7.565 1.00 49.72 688 ASP A O 1
ATOM 5707 N N . ALA A 1 689 ? 17.362 21.356 -7.773 1.00 57.03 689 ALA A N 1
ATOM 5708 C CA . ALA A 1 689 ? 16.736 20.389 -6.868 1.00 57.03 689 ALA A CA 1
ATOM 5709 C C . ALA A 1 689 ? 16.892 18.947 -7.407 1.00 57.03 689 ALA A C 1
ATOM 5711 O O . ALA A 1 689 ? 16.587 18.702 -8.583 1.00 57.03 689 ALA A O 1
ATOM 5712 N N . PRO A 1 690 ? 17.346 17.966 -6.605 1.00 63.50 690 PRO A N 1
ATOM 5713 C CA . PRO A 1 690 ? 17.452 16.590 -7.070 1.00 63.50 690 PRO A CA 1
ATOM 5714 C C . PRO A 1 690 ? 16.052 16.045 -7.369 1.00 63.50 690 PRO A C 1
ATOM 5716 O O . PRO A 1 690 ? 15.155 16.097 -6.531 1.00 63.50 690 PRO A O 1
ATOM 5719 N N . LEU A 1 691 ? 15.869 15.543 -8.590 1.00 74.12 691 LEU A N 1
ATOM 5720 C CA . LEU A 1 691 ? 14.633 14.902 -9.021 1.00 74.12 691 LEU A CA 1
ATOM 5721 C C . LEU A 1 691 ? 14.920 13.448 -9.356 1.00 74.12 691 LEU A C 1
ATOM 5723 O O . LEU A 1 691 ? 15.910 13.135 -10.021 1.00 74.12 691 LEU A O 1
ATOM 5727 N N . PHE A 1 692 ? 14.020 12.586 -8.911 1.00 80.69 692 PHE A N 1
ATOM 5728 C CA . PHE A 1 692 ? 14.050 11.157 -9.158 1.00 80.69 692 PHE A CA 1
ATOM 5729 C C . PHE A 1 692 ? 12.819 10.776 -9.956 1.00 80.69 692 PHE A C 1
ATOM 5731 O O . PHE A 1 692 ? 11.727 11.266 -9.673 1.00 80.69 692 PHE A O 1
ATOM 5738 N N . SER A 1 693 ? 12.986 9.919 -10.956 1.00 87.00 693 SER A N 1
ATOM 5739 C CA . SER A 1 693 ? 11.867 9.418 -11.735 1.00 87.00 693 SER A CA 1
ATOM 5740 C C . SER A 1 693 ? 12.059 7.975 -12.161 1.00 87.00 693 SER A C 1
ATOM 5742 O O . SER A 1 693 ? 13.169 7.562 -12.488 1.00 87.00 693 SER A O 1
ATOM 5744 N N . TYR A 1 694 ? 10.957 7.236 -12.167 1.00 89.19 694 TYR A N 1
ATOM 5745 C CA . TYR A 1 694 ? 10.847 5.912 -12.757 1.00 89.19 694 TYR A CA 1
ATOM 5746 C C . TYR A 1 694 ? 9.514 5.792 -13.501 1.00 89.19 694 TYR A C 1
ATOM 5748 O O . TYR A 1 694 ? 8.581 6.577 -13.294 1.00 89.19 694 TYR A O 1
ATOM 5756 N N . PHE A 1 695 ? 9.451 4.813 -14.390 1.00 90.44 695 PHE A N 1
ATOM 5757 C CA . PHE A 1 695 ? 8.276 4.442 -15.158 1.00 90.44 695 PHE A CA 1
ATOM 5758 C C . PHE A 1 695 ? 7.713 3.160 -14.592 1.00 90.44 695 PHE A C 1
ATOM 5760 O O . PHE A 1 695 ? 8.452 2.261 -14.208 1.00 90.44 695 PHE A O 1
ATOM 5767 N N . ARG A 1 696 ? 6.397 3.072 -14.576 1.00 89.44 696 ARG A N 1
ATOM 5768 C CA . ARG A 1 696 ? 5.676 1.917 -14.095 1.00 89.44 696 ARG A CA 1
ATOM 5769 C C . ARG A 1 696 ? 4.710 1.457 -15.165 1.00 89.44 696 ARG A C 1
ATOM 5771 O O . ARG A 1 696 ? 3.941 2.266 -15.687 1.00 89.44 696 ARG A O 1
ATOM 5778 N N . VAL A 1 697 ? 4.771 0.173 -15.492 1.00 90.38 697 VAL A N 1
ATOM 5779 C CA . VAL A 1 697 ? 3.916 -0.437 -16.514 1.00 90.38 697 VAL A CA 1
ATOM 5780 C C . VAL A 1 697 ? 3.129 -1.559 -15.886 1.00 90.38 697 VAL A C 1
ATOM 5782 O O . VAL A 1 697 ? 3.707 -2.448 -15.265 1.00 90.38 697 VAL A O 1
ATOM 5785 N N . ILE A 1 698 ? 1.812 -1.501 -16.060 1.00 90.31 698 ILE A N 1
ATOM 5786 C CA . ILE A 1 698 ? 0.909 -2.556 -15.614 1.00 90.31 698 ILE A CA 1
ATOM 5787 C C . ILE A 1 698 ? 0.551 -3.418 -16.817 1.00 90.31 698 ILE A C 1
ATOM 5789 O O . ILE A 1 698 ? -0.109 -2.933 -17.738 1.00 90.31 698 ILE A O 1
ATOM 5793 N N . LEU A 1 699 ? 0.962 -4.683 -16.806 1.00 92.12 699 LEU A N 1
ATOM 5794 C CA . LEU A 1 699 ? 0.672 -5.658 -17.854 1.00 92.12 699 LEU A CA 1
ATOM 5795 C C . LEU A 1 699 ? -0.391 -6.655 -17.399 1.00 92.12 699 LEU A C 1
ATOM 5797 O O . LEU A 1 699 ? -0.386 -7.101 -16.255 1.00 92.12 699 LEU A O 1
ATOM 5801 N N . MET A 1 700 ? -1.263 -7.033 -18.334 1.00 93.06 700 MET A N 1
ATOM 5802 C CA . MET A 1 700 ? -2.242 -8.106 -18.180 1.00 93.06 700 MET A CA 1
ATOM 5803 C C . MET A 1 700 ? -2.048 -9.167 -19.259 1.00 93.06 700 MET A C 1
ATOM 5805 O O . MET A 1 700 ? -1.947 -8.837 -20.441 1.00 93.06 700 MET A O 1
ATOM 5809 N N . LYS A 1 701 ? -2.046 -10.445 -18.876 1.00 93.25 701 LYS A N 1
ATOM 5810 C CA . LYS A 1 701 ? -1.971 -11.572 -19.814 1.00 93.25 701 LYS A CA 1
ATOM 5811 C C . LYS A 1 701 ? -3.370 -11.955 -20.287 1.00 93.25 701 LYS A C 1
ATOM 5813 O O . LYS A 1 701 ? -4.210 -12.360 -19.481 1.00 93.25 701 LYS A O 1
ATOM 5818 N N . ARG A 1 702 ? -3.629 -11.876 -21.591 1.00 93.81 702 ARG A N 1
ATOM 5819 C CA . ARG A 1 702 ? -4.865 -12.382 -22.204 1.00 93.81 702 ARG A CA 1
ATOM 5820 C C . ARG A 1 702 ? -4.896 -13.913 -22.211 1.00 93.81 702 ARG A C 1
ATOM 5822 O O . ARG A 1 702 ? -3.841 -14.551 -22.203 1.00 93.81 702 ARG A O 1
ATOM 5829 N N . PRO A 1 703 ? -6.081 -14.531 -22.359 1.00 91.19 703 PRO A N 1
ATOM 5830 C CA . PRO A 1 703 ? -6.180 -15.970 -22.581 1.00 91.19 703 PRO A CA 1
ATOM 5831 C C . PRO A 1 703 ? -5.509 -16.484 -23.862 1.00 91.19 703 PRO A C 1
ATOM 5833 O O . PRO A 1 703 ? -5.332 -17.694 -23.985 1.00 91.19 703 PRO A O 1
ATOM 5836 N N . SER A 1 704 ? -5.161 -15.597 -24.804 1.00 90.56 704 SER A N 1
ATOM 5837 C CA . SER A 1 704 ? -4.334 -15.891 -25.986 1.00 90.56 704 SER A CA 1
ATOM 5838 C C . SER A 1 704 ? -2.840 -16.043 -25.662 1.00 90.56 704 SER A C 1
ATOM 5840 O O . SER A 1 704 ? -2.086 -16.533 -26.496 1.00 90.56 704 SER A O 1
ATOM 5842 N N . GLY A 1 705 ? -2.401 -15.620 -24.470 1.00 89.25 705 GLY A N 1
ATOM 5843 C CA . GLY A 1 705 ? -0.994 -15.553 -24.065 1.00 89.25 705 GLY A CA 1
ATOM 5844 C C . GLY A 1 705 ? -0.315 -14.207 -24.346 1.00 89.25 705 GLY A C 1
ATOM 5845 O O . GLY A 1 705 ? 0.827 -14.011 -23.934 1.00 89.25 705 GLY A O 1
ATOM 5846 N N . GLU A 1 706 ? -1.004 -13.277 -25.010 1.00 92.69 706 GLU A N 1
ATOM 5847 C CA . GLU A 1 706 ? -0.518 -11.918 -25.266 1.00 92.69 706 GLU A CA 1
ATOM 5848 C C . GLU A 1 706 ? -0.506 -11.070 -23.984 1.00 92.69 706 GLU A C 1
ATOM 5850 O O . GLU A 1 706 ? -1.454 -11.112 -23.199 1.00 92.69 706 GLU A O 1
ATOM 5855 N N . PHE A 1 707 ? 0.550 -10.275 -23.788 1.00 93.56 707 PHE A N 1
ATOM 5856 C CA . PHE A 1 707 ? 0.635 -9.299 -22.700 1.00 93.56 707 PHE A CA 1
ATOM 5857 C C . PHE A 1 707 ? 0.205 -7.918 -23.188 1.00 93.56 707 PHE A C 1
ATOM 5859 O O . PHE A 1 707 ? 0.809 -7.370 -24.107 1.00 93.56 707 PHE A O 1
ATOM 5866 N N . ILE A 1 708 ? -0.806 -7.348 -22.535 1.00 93.06 708 ILE A N 1
ATOM 5867 C CA . ILE A 1 708 ? -1.371 -6.041 -22.862 1.00 93.06 708 ILE A CA 1
ATOM 5868 C C . ILE A 1 708 ? -0.992 -5.026 -21.782 1.00 93.06 708 ILE A C 1
ATOM 5870 O O . ILE A 1 708 ? -1.311 -5.247 -20.608 1.00 93.06 708 ILE A O 1
ATOM 5874 N N . PRO A 1 709 ? -0.358 -3.898 -22.143 1.00 90.31 709 PRO A N 1
ATOM 5875 C CA . PRO A 1 709 ? -0.169 -2.784 -21.227 1.00 90.31 709 PRO A CA 1
ATOM 5876 C C . PRO A 1 709 ? -1.510 -2.111 -20.957 1.00 90.31 709 PRO A C 1
ATOM 5878 O O . PRO A 1 709 ? -2.185 -1.631 -21.862 1.00 90.31 709 PRO A O 1
ATOM 5881 N N . THR A 1 710 ? -1.899 -2.090 -19.689 1.00 87.62 710 THR A N 1
ATOM 5882 C CA . THR A 1 710 ? -3.120 -1.424 -19.224 1.00 87.62 710 THR A CA 1
ATOM 5883 C C . THR A 1 710 ? -2.847 -0.019 -18.717 1.00 87.62 710 THR A C 1
ATOM 5885 O O . THR A 1 710 ? -3.714 0.838 -18.808 1.00 87.62 710 THR A O 1
ATOM 5888 N N . HIS A 1 711 ? -1.643 0.225 -18.195 1.00 86.62 711 HIS A N 1
ATOM 5889 C CA . HIS A 1 711 ? -1.256 1.519 -17.657 1.00 86.62 711 HIS A CA 1
ATOM 5890 C C . HIS A 1 711 ? 0.201 1.806 -17.975 1.00 86.62 711 HIS A C 1
ATOM 5892 O O . HIS A 1 711 ? 1.067 0.957 -17.749 1.00 86.62 711 HIS A O 1
ATOM 5898 N N . TYR A 1 712 ? 0.461 3.045 -18.381 1.00 86.06 712 TYR A N 1
ATOM 5899 C CA . TYR A 1 712 ? 1.791 3.622 -18.352 1.00 86.06 712 TYR A CA 1
ATOM 5900 C C . TYR A 1 712 ? 1.812 4.805 -17.393 1.00 86.06 712 TYR A C 1
ATOM 5902 O O . TYR A 1 712 ? 1.080 5.788 -17.532 1.00 86.06 712 TYR A O 1
ATOM 5910 N N . ILE A 1 713 ? 2.671 4.701 -16.393 1.00 86.81 713 ILE A N 1
ATOM 5911 C CA . ILE A 1 713 ? 2.756 5.646 -15.294 1.00 86.81 713 ILE A CA 1
ATOM 5912 C C . ILE A 1 713 ? 4.185 6.168 -15.216 1.00 86.81 713 ILE A C 1
ATOM 5914 O O . ILE A 1 713 ? 5.150 5.424 -15.338 1.00 86.81 713 ILE A O 1
ATOM 5918 N N . THR A 1 714 ? 4.315 7.459 -14.967 1.00 87.88 714 THR A N 1
ATOM 5919 C CA . THR A 1 714 ? 5.563 8.114 -14.601 1.00 87.88 714 THR A CA 1
ATOM 5920 C C . THR A 1 714 ? 5.443 8.589 -13.162 1.00 87.88 714 THR A C 1
ATOM 5922 O O . THR A 1 714 ? 4.535 9.347 -12.818 1.00 87.88 714 THR A O 1
ATOM 5925 N N . VAL A 1 715 ? 6.382 8.189 -12.314 1.00 84.44 715 VAL A N 1
ATOM 5926 C CA . VAL A 1 715 ? 6.502 8.718 -10.955 1.00 84.44 715 VAL A CA 1
ATOM 5927 C C . VAL A 1 715 ? 7.674 9.686 -10.924 1.00 84.44 715 VAL A C 1
ATOM 5929 O O . VAL A 1 715 ? 8.748 9.376 -11.438 1.00 84.44 715 VAL A O 1
ATOM 5932 N N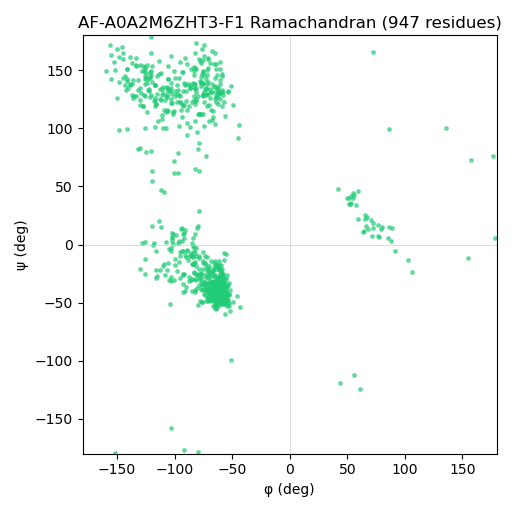 . VAL A 1 716 ? 7.467 10.870 -10.349 1.00 82.06 716 VAL A N 1
ATOM 5933 C CA . VAL A 1 716 ? 8.519 11.871 -10.119 1.00 82.06 716 VAL A CA 1
ATOM 5934 C C . VAL A 1 716 ? 8.529 12.256 -8.647 1.00 82.06 716 VAL A C 1
ATOM 5936 O O . VAL A 1 716 ? 7.470 12.435 -8.053 1.00 82.06 716 VAL A O 1
ATOM 5939 N N . SER A 1 717 ? 9.707 12.389 -8.048 1.00 75.06 717 SER A N 1
ATOM 5940 C CA . SER A 1 717 ? 9.887 12.695 -6.627 1.00 75.06 717 SER A CA 1
ATOM 5941 C C . SER A 1 717 ? 11.052 13.658 -6.397 1.00 75.06 717 SER A C 1
ATOM 5943 O O . SER A 1 717 ? 12.026 13.651 -7.150 1.00 75.06 717 SER A O 1
ATOM 5945 N N . SER A 1 718 ? 10.968 14.452 -5.327 1.00 67.50 718 SER A N 1
ATOM 5946 C CA . SER A 1 718 ? 12.068 15.283 -4.810 1.00 67.50 718 SER A CA 1
ATOM 5947 C C . SER A 1 718 ? 13.008 14.532 -3.854 1.00 67.50 718 SER A C 1
ATOM 5949 O O . SER A 1 718 ? 14.050 15.058 -3.469 1.00 67.50 718 SER A O 1
ATOM 5951 N N . ALA A 1 719 ? 12.666 13.296 -3.479 1.00 62.22 719 ALA A N 1
ATOM 5952 C CA . ALA A 1 719 ? 13.490 12.413 -2.660 1.00 62.22 719 ALA A CA 1
ATOM 5953 C C . ALA A 1 719 ? 13.701 11.054 -3.344 1.00 62.22 719 ALA A C 1
ATOM 5955 O O . ALA A 1 719 ? 12.793 10.518 -3.981 1.00 62.22 719 ALA A O 1
ATOM 5956 N N . ALA A 1 720 ? 14.911 10.508 -3.192 1.00 55.94 720 ALA A N 1
ATOM 5957 C CA . ALA A 1 720 ? 15.342 9.262 -3.829 1.00 55.94 720 ALA A CA 1
ATOM 5958 C C . ALA A 1 720 ? 14.584 8.031 -3.307 1.00 55.94 720 ALA A C 1
ATOM 5960 O O . ALA A 1 720 ? 14.314 7.103 -4.062 1.00 55.94 720 ALA A O 1
ATOM 5961 N N . ILE A 1 721 ? 14.216 8.056 -2.023 1.00 54.28 721 ILE A N 1
ATOM 5962 C CA . ILE A 1 721 ? 13.313 7.097 -1.387 1.00 54.28 721 ILE A CA 1
ATOM 5963 C C . ILE A 1 721 ? 12.030 7.866 -1.081 1.00 54.28 721 ILE A C 1
ATOM 5965 O O . ILE A 1 721 ? 11.986 8.644 -0.130 1.00 54.28 721 ILE A O 1
ATOM 5969 N N . ALA A 1 722 ? 11.011 7.699 -1.915 1.00 47.44 722 ALA A N 1
ATOM 5970 C CA . ALA A 1 722 ? 9.702 8.291 -1.682 1.00 47.44 722 ALA A CA 1
ATOM 5971 C C . ALA A 1 722 ? 8.615 7.407 -2.283 1.00 47.44 722 ALA A C 1
ATOM 5973 O O . ALA A 1 722 ? 8.630 7.111 -3.479 1.00 47.44 722 ALA A O 1
ATOM 5974 N N . ASN A 1 723 ? 7.639 7.035 -1.460 1.00 47.38 723 ASN A N 1
ATOM 5975 C CA . ASN A 1 723 ? 6.407 6.431 -1.947 1.00 47.38 723 ASN A CA 1
ATOM 5976 C C . ASN A 1 723 ? 5.490 7.520 -2.531 1.00 47.38 723 ASN A C 1
ATOM 5978 O O . ASN A 1 723 ? 5.574 8.701 -2.167 1.00 47.38 723 ASN A O 1
ATOM 5982 N N . VAL A 1 724 ? 4.579 7.130 -3.427 1.00 42.31 724 VAL A N 1
ATOM 5983 C CA . VAL A 1 724 ? 3.471 8.002 -3.848 1.00 42.31 724 VAL A CA 1
ATOM 5984 C C . VAL A 1 724 ? 2.669 8.368 -2.591 1.00 42.31 724 VAL A C 1
ATOM 5986 O O . VAL A 1 724 ? 2.209 7.483 -1.882 1.00 42.31 724 VAL A O 1
ATOM 5989 N N . GLY A 1 725 ? 2.584 9.665 -2.273 1.00 40.25 725 GLY A N 1
ATOM 5990 C CA . GLY A 1 725 ? 2.002 10.176 -1.018 1.00 40.25 725 GLY A CA 1
ATOM 5991 C C . GLY A 1 725 ? 3.023 10.710 0.001 1.00 40.25 725 GLY A C 1
ATOM 5992 O O . GLY A 1 725 ? 2.697 11.615 0.759 1.00 40.25 725 GLY A O 1
ATOM 5993 N N . GLN A 1 726 ? 4.287 10.274 -0.055 1.00 43.84 726 GLN A N 1
ATOM 5994 C CA . GLN A 1 726 ? 5.390 10.730 0.814 1.00 43.84 726 GLN A CA 1
ATOM 5995 C C . GLN A 1 726 ? 6.447 11.529 0.026 1.00 43.84 726 GLN A C 1
ATOM 5997 O O . GLN A 1 726 ? 7.645 11.282 0.119 1.00 43.84 726 GLN A O 1
ATOM 6002 N N . GLY A 1 727 ? 5.996 12.474 -0.807 1.00 51.81 727 GLY A N 1
ATOM 6003 C CA . GLY A 1 727 ? 6.864 13.356 -1.611 1.00 51.81 727 GLY A CA 1
ATOM 6004 C C . GLY A 1 727 ? 6.993 12.986 -3.096 1.00 51.81 727 GLY A C 1
ATOM 6005 O O . GLY A 1 727 ? 7.409 13.828 -3.890 1.00 51.81 727 GLY A O 1
ATOM 6006 N N . GLY A 1 728 ? 6.562 11.785 -3.498 1.00 63.34 728 GLY A N 1
ATOM 6007 C CA . GLY A 1 728 ? 6.404 11.401 -4.906 1.00 63.34 728 GLY A CA 1
ATOM 6008 C C . GLY A 1 728 ? 5.069 11.860 -5.511 1.00 63.34 728 GLY A C 1
ATOM 6009 O O . GLY A 1 728 ? 4.057 12.002 -4.813 1.00 63.34 728 GLY A O 1
ATOM 6010 N N . ARG A 1 729 ? 5.045 12.078 -6.828 1.00 74.19 729 ARG A N 1
ATOM 6011 C CA . ARG A 1 729 ? 3.866 12.434 -7.625 1.00 74.19 729 ARG A CA 1
ATOM 6012 C C . ARG A 1 729 ? 3.738 11.537 -8.845 1.00 74.19 729 ARG A C 1
ATOM 6014 O O . ARG A 1 729 ? 4.704 11.297 -9.563 1.00 74.19 729 ARG A O 1
ATOM 6021 N N . LEU A 1 730 ? 2.513 11.071 -9.065 1.00 78.38 730 LEU A N 1
ATOM 6022 C CA . LEU A 1 730 ? 2.155 10.184 -10.161 1.00 78.38 730 LEU A CA 1
ATOM 6023 C C . LEU A 1 730 ? 1.608 10.996 -11.331 1.00 78.38 730 LEU A C 1
ATOM 6025 O O . LEU A 1 730 ? 0.692 11.805 -11.159 1.00 78.38 730 LEU A O 1
ATOM 6029 N N . PHE A 1 731 ? 2.173 10.776 -12.507 1.00 80.25 731 PHE A N 1
ATOM 6030 C CA . PHE A 1 731 ? 1.741 11.318 -13.783 1.00 80.25 731 PHE A CA 1
ATOM 6031 C C . PHE A 1 731 ? 1.434 10.156 -14.717 1.00 80.25 731 PHE A C 1
ATOM 6033 O O . PHE A 1 731 ? 2.106 9.131 -14.693 1.00 80.25 731 PHE A O 1
ATOM 6040 N N . GLU A 1 732 ? 0.433 10.312 -15.568 1.00 82.00 732 GLU A N 1
ATOM 6041 C CA . GLU A 1 732 ? 0.292 9.414 -16.709 1.00 82.00 732 GLU A CA 1
ATOM 6042 C C . GLU A 1 732 ? 1.507 9.585 -17.630 1.00 82.00 732 GLU A C 1
ATOM 6044 O O . GLU A 1 732 ? 1.914 10.720 -17.911 1.00 82.00 732 GLU A O 1
ATOM 6049 N N . TYR A 1 733 ? 2.092 8.487 -18.091 1.00 84.50 733 TYR A N 1
ATOM 6050 C CA . TYR A 1 733 ? 3.104 8.543 -19.135 1.00 84.50 733 TYR A CA 1
ATOM 6051 C C . TYR A 1 733 ? 2.427 8.794 -20.476 1.00 84.50 733 TYR A C 1
ATOM 6053 O O . TYR A 1 733 ? 1.503 8.084 -20.861 1.00 84.50 733 TYR A O 1
ATOM 6061 N N . ARG A 1 734 ? 2.911 9.810 -21.186 1.00 84.81 734 ARG A N 1
ATOM 6062 C CA . ARG A 1 734 ? 2.534 10.076 -22.568 1.00 84.81 734 ARG A CA 1
ATOM 6063 C C . ARG A 1 734 ? 3.750 10.572 -23.325 1.00 84.81 734 ARG A C 1
ATOM 6065 O O . ARG A 1 734 ? 4.586 11.280 -22.756 1.00 84.81 734 ARG A O 1
ATOM 6072 N N . ASP A 1 735 ? 3.856 10.213 -24.591 1.00 88.00 735 ASP A N 1
ATOM 6073 C CA . ASP A 1 735 ? 5.060 10.459 -25.376 1.00 88.00 735 ASP A CA 1
ATOM 6074 C C . ASP A 1 735 ? 5.394 11.938 -25.557 1.00 88.00 735 ASP A C 1
ATOM 6076 O O . ASP A 1 735 ? 6.570 12.304 -25.578 1.00 88.00 735 ASP A O 1
ATOM 6080 N N . GLU A 1 736 ? 4.393 12.816 -25.604 1.00 90.38 736 GLU A N 1
ATOM 6081 C CA . GLU A 1 736 ? 4.578 14.267 -25.669 1.00 90.38 736 GLU A CA 1
ATOM 6082 C C . GLU A 1 736 ? 5.311 14.849 -24.448 1.00 90.38 736 GLU A C 1
ATOM 6084 O O . GLU A 1 736 ? 5.895 15.932 -24.534 1.00 90.38 736 GLU A O 1
ATOM 6089 N N . LYS A 1 737 ? 5.333 14.124 -23.320 1.00 91.19 737 LYS A N 1
ATOM 6090 C CA . LYS A 1 737 ? 6.088 14.510 -22.118 1.00 91.19 737 LYS A CA 1
ATOM 6091 C C . LYS A 1 737 ? 7.572 14.192 -22.246 1.00 91.19 737 LYS A C 1
ATOM 6093 O O . LYS A 1 737 ? 8.378 14.788 -21.537 1.00 91.19 737 LYS A O 1
ATOM 6098 N N . ILE A 1 738 ? 7.942 13.277 -23.138 1.00 94.31 738 ILE A N 1
ATOM 6099 C CA . ILE A 1 738 ? 9.321 12.838 -23.348 1.00 94.31 738 ILE A CA 1
ATOM 6100 C C . ILE A 1 738 ? 9.976 13.693 -24.424 1.00 94.31 738 ILE A C 1
ATOM 6102 O O . ILE A 1 738 ? 9.375 13.982 -25.469 1.00 94.31 738 ILE A O 1
ATOM 6106 N N . ASN A 1 739 ? 11.225 14.077 -24.167 1.00 94.12 739 ASN A N 1
ATOM 6107 C CA . ASN A 1 739 ? 12.068 14.752 -25.139 1.00 94.12 739 ASN A CA 1
ATOM 6108 C C . ASN A 1 739 ? 12.120 13.928 -26.437 1.00 94.12 739 ASN A C 1
ATOM 6110 O O . ASN A 1 739 ? 12.336 12.712 -26.414 1.00 94.12 739 ASN A O 1
ATOM 6114 N N . VAL A 1 740 ? 11.910 14.599 -27.571 1.00 94.38 740 VAL A N 1
ATOM 6115 C CA . VAL A 1 740 ? 11.801 13.979 -28.898 1.00 94.38 740 VAL A CA 1
ATOM 6116 C C . VAL A 1 740 ? 12.992 13.074 -29.226 1.00 94.38 740 VAL A C 1
ATOM 6118 O O . VAL A 1 740 ? 12.795 12.012 -29.813 1.00 94.38 740 VAL A O 1
ATOM 6121 N N . LYS A 1 741 ? 14.194 13.419 -28.745 1.00 94.25 741 LYS A N 1
ATOM 6122 C CA . LYS A 1 741 ? 15.417 12.623 -28.922 1.00 94.25 741 LYS A CA 1
ATOM 6123 C C . LYS A 1 741 ? 15.309 11.211 -28.344 1.00 94.25 741 LYS A C 1
ATOM 6125 O O . LYS A 1 741 ? 15.888 10.273 -28.883 1.00 94.25 741 LYS A O 1
ATOM 6130 N N . TYR A 1 742 ? 14.581 11.048 -27.242 1.00 94.56 742 TYR A N 1
ATOM 6131 C CA . TYR A 1 742 ? 14.560 9.813 -26.453 1.00 94.56 742 TYR A CA 1
ATOM 6132 C C . TYR A 1 742 ? 13.244 9.042 -26.559 1.00 94.56 742 TYR A C 1
ATOM 6134 O O . TYR A 1 742 ? 13.200 7.863 -26.216 1.00 94.56 742 TYR A O 1
ATOM 6142 N N . ARG A 1 743 ? 12.183 9.698 -27.039 1.00 93.56 743 ARG A N 1
ATOM 6143 C CA . ARG A 1 743 ? 10.803 9.195 -27.078 1.00 93.56 743 ARG A CA 1
ATOM 6144 C C . ARG A 1 743 ? 10.665 7.819 -27.732 1.00 93.56 743 ARG A C 1
ATOM 6146 O O . ARG A 1 743 ? 10.178 6.895 -27.090 1.00 93.56 743 ARG A O 1
ATOM 6153 N N . GLU A 1 744 ? 11.109 7.678 -28.983 1.00 93.56 744 GLU A N 1
ATOM 6154 C CA . GLU A 1 744 ? 10.957 6.429 -29.749 1.00 93.56 744 GLU A CA 1
ATOM 6155 C C . GLU A 1 744 ? 11.699 5.263 -29.082 1.00 93.56 744 GLU A C 1
ATOM 6157 O O . GLU A 1 744 ? 11.165 4.162 -28.953 1.00 93.56 744 GLU A O 1
ATOM 6162 N N . ASP A 1 745 ? 12.931 5.511 -28.631 1.00 94.75 745 ASP A N 1
ATOM 6163 C CA . ASP A 1 745 ? 13.734 4.486 -27.974 1.00 94.75 745 ASP A CA 1
ATOM 6164 C C . ASP A 1 745 ? 13.156 4.095 -26.616 1.00 94.75 745 ASP A C 1
ATOM 6166 O O . ASP A 1 745 ? 13.134 2.909 -26.310 1.00 94.75 745 ASP A O 1
ATOM 6170 N N . LEU A 1 746 ? 12.646 5.049 -25.830 1.00 94.94 746 LEU A N 1
ATOM 6171 C CA . LEU A 1 746 ? 11.980 4.746 -24.565 1.00 94.94 746 LEU A CA 1
ATOM 6172 C C . LEU A 1 746 ? 10.755 3.869 -24.775 1.00 94.94 746 LEU A C 1
ATOM 6174 O O . LEU A 1 746 ? 10.677 2.812 -24.158 1.00 94.94 746 LEU A O 1
ATOM 6178 N N . ARG A 1 747 ? 9.840 4.262 -25.667 1.00 92.69 747 ARG A N 1
ATOM 6179 C CA . ARG A 1 747 ? 8.622 3.489 -25.929 1.00 92.69 747 ARG A CA 1
ATOM 6180 C C . ARG A 1 747 ? 8.957 2.058 -26.360 1.00 92.69 747 ARG A C 1
ATOM 6182 O O . ARG A 1 747 ? 8.487 1.105 -25.743 1.00 92.69 747 ARG A O 1
ATOM 6189 N N . ARG A 1 748 ? 9.853 1.913 -27.344 1.00 92.81 748 ARG A N 1
ATOM 6190 C CA . ARG A 1 748 ? 10.282 0.606 -27.859 1.00 92.81 748 ARG A CA 1
ATOM 6191 C C . ARG A 1 748 ? 10.966 -0.245 -26.790 1.00 92.81 748 ARG A C 1
ATOM 6193 O O . ARG A 1 748 ? 10.761 -1.454 -26.746 1.00 92.81 748 ARG A O 1
ATOM 6200 N N . GLU A 1 749 ? 11.800 0.355 -25.941 1.00 93.56 749 GLU A N 1
ATOM 6201 C CA . GLU A 1 749 ? 12.428 -0.383 -24.845 1.00 93.56 749 GLU A CA 1
ATOM 6202 C C . GLU A 1 749 ? 11.392 -0.836 -23.817 1.00 93.56 749 GLU A C 1
ATOM 6204 O O . GLU A 1 749 ? 11.437 -2.000 -23.442 1.00 93.56 749 GLU A O 1
ATOM 6209 N N . MET A 1 750 ? 10.440 0.014 -23.416 1.00 92.62 750 MET A N 1
ATOM 6210 C CA . MET A 1 750 ? 9.371 -0.360 -22.478 1.00 92.62 750 MET A CA 1
ATOM 6211 C C . MET A 1 750 ? 8.524 -1.527 -23.016 1.00 92.62 750 MET A C 1
ATOM 6213 O O . MET A 1 750 ? 8.328 -2.518 -22.317 1.00 92.62 750 MET A O 1
ATOM 6217 N N . GLU A 1 751 ? 8.091 -1.460 -24.279 1.00 92.25 751 GLU A N 1
ATOM 6218 C CA . GLU A 1 751 ? 7.335 -2.532 -24.953 1.00 92.25 751 GLU A CA 1
ATOM 6219 C C . GLU A 1 751 ? 8.110 -3.856 -25.025 1.00 92.25 751 GLU A C 1
ATOM 6221 O O . GLU A 1 751 ? 7.517 -4.932 -24.956 1.00 92.25 751 GLU A O 1
ATOM 6226 N N . ARG A 1 752 ? 9.443 -3.791 -25.130 1.00 92.62 752 ARG A N 1
ATOM 6227 C CA . ARG A 1 752 ? 10.318 -4.968 -25.171 1.00 92.62 752 ARG A CA 1
ATOM 6228 C C . ARG A 1 752 ? 10.563 -5.550 -23.780 1.00 92.62 752 ARG A C 1
ATOM 6230 O O . ARG A 1 752 ? 10.413 -6.759 -23.589 1.00 92.62 752 ARG A O 1
ATOM 6237 N N . VAL A 1 753 ? 10.981 -4.720 -22.821 1.00 94.25 753 VAL A N 1
ATOM 6238 C CA . VAL A 1 753 ? 11.457 -5.196 -21.511 1.00 94.25 753 VAL A CA 1
ATOM 6239 C C . VAL A 1 753 ? 10.318 -5.696 -20.640 1.00 94.25 753 VAL A C 1
ATOM 6241 O O . VAL A 1 753 ? 10.506 -6.688 -19.938 1.00 94.25 753 VAL A O 1
ATOM 6244 N N . SER A 1 754 ? 9.140 -5.066 -20.696 1.00 93.50 754 SER A N 1
ATOM 6245 C CA . SER A 1 754 ? 8.064 -5.409 -19.768 1.00 93.50 754 SER A CA 1
ATOM 6246 C C . SER A 1 754 ? 7.554 -6.846 -19.979 1.00 93.50 754 SER A C 1
ATOM 6248 O O . SER A 1 754 ? 7.641 -7.629 -19.033 1.00 93.50 754 SER A O 1
ATOM 6250 N N . PRO A 1 755 ? 7.167 -7.293 -21.193 1.00 93.88 755 PRO A N 1
ATOM 6251 C CA . PRO A 1 755 ? 6.763 -8.686 -21.415 1.00 93.88 755 PRO A CA 1
ATOM 6252 C C . PRO A 1 755 ? 7.918 -9.690 -21.288 1.00 93.88 755 PRO A C 1
ATOM 6254 O O . PRO A 1 755 ? 7.705 -10.825 -20.867 1.00 93.88 755 PRO A O 1
ATOM 6257 N N . SER A 1 756 ? 9.140 -9.299 -21.671 1.00 94.62 756 SER A N 1
ATOM 6258 C CA . SER A 1 756 ? 10.321 -10.174 -21.577 1.00 94.62 756 SER A CA 1
ATOM 6259 C C . SER A 1 756 ? 10.678 -10.490 -20.129 1.00 94.62 756 SER A C 1
ATOM 6261 O O . SER A 1 756 ? 11.042 -11.625 -19.828 1.00 94.62 756 SER A O 1
ATOM 6263 N N . SER A 1 757 ? 10.513 -9.510 -19.234 1.00 94.50 757 SER A N 1
ATOM 6264 C CA . SER A 1 757 ? 10.747 -9.701 -17.805 1.00 94.50 757 SER A CA 1
ATOM 6265 C C . SER A 1 757 ? 9.778 -10.717 -17.197 1.00 94.50 757 SER A C 1
ATOM 6267 O O . SER A 1 757 ? 10.242 -11.713 -16.647 1.00 94.50 757 SER A O 1
ATOM 6269 N N . ILE A 1 758 ? 8.471 -10.564 -17.453 1.00 93.81 758 ILE A N 1
ATOM 6270 C CA . ILE A 1 758 ? 7.436 -11.488 -16.964 1.00 93.81 758 ILE A CA 1
ATOM 6271 C C . ILE A 1 758 ? 7.711 -12.916 -17.432 1.00 93.81 758 ILE A C 1
ATOM 6273 O O . ILE A 1 758 ? 7.636 -13.860 -16.653 1.00 93.81 758 ILE A O 1
ATOM 6277 N N . LYS A 1 759 ? 8.066 -13.105 -18.709 1.00 94.25 759 LYS A N 1
ATOM 6278 C CA . LYS A 1 759 ? 8.370 -14.442 -19.250 1.00 94.25 759 LYS A CA 1
ATOM 6279 C C . LYS A 1 759 ? 9.563 -15.100 -18.552 1.00 94.25 759 LYS A C 1
ATOM 6281 O O . LYS A 1 759 ? 9.570 -16.318 -18.367 1.00 94.25 759 LYS A O 1
ATOM 6286 N N . ALA A 1 760 ? 10.580 -14.319 -18.196 1.00 94.75 760 ALA A N 1
ATOM 6287 C CA . ALA A 1 760 ? 11.737 -14.821 -17.465 1.00 94.75 760 ALA A CA 1
ATOM 6288 C C . ALA A 1 760 ? 11.381 -15.157 -16.009 1.00 94.75 760 ALA A C 1
ATOM 6290 O O . ALA A 1 760 ? 11.746 -16.232 -15.531 1.00 94.75 760 ALA A O 1
ATOM 6291 N N . GLU A 1 761 ? 10.581 -14.312 -15.356 1.00 94.38 761 GLU A N 1
ATOM 6292 C CA . GLU A 1 761 ? 10.045 -14.565 -14.017 1.00 94.38 761 GLU A CA 1
ATOM 6293 C C . GLU A 1 761 ? 9.178 -15.830 -13.990 1.00 94.38 761 GLU A C 1
ATOM 6295 O O . GLU A 1 761 ? 9.454 -16.714 -13.184 1.00 94.38 761 GLU A O 1
ATOM 6300 N N . GLU A 1 762 ? 8.225 -16.004 -14.917 1.00 93.81 762 GLU A N 1
ATOM 6301 C CA . GLU A 1 762 ? 7.414 -17.231 -15.042 1.00 93.81 762 GLU A CA 1
ATOM 6302 C C . GLU A 1 762 ? 8.309 -18.483 -15.155 1.00 93.81 762 GLU A C 1
ATOM 6304 O O . GLU A 1 762 ? 8.074 -19.494 -14.484 1.00 93.81 762 GLU A O 1
ATOM 6309 N N . LYS A 1 763 ? 9.381 -18.414 -15.960 1.00 94.69 763 LYS A N 1
ATOM 6310 C CA . LYS A 1 763 ? 10.349 -19.512 -16.122 1.00 94.69 763 LYS A CA 1
ATOM 6311 C C . LYS A 1 763 ? 11.123 -19.790 -14.832 1.00 94.69 763 LYS A C 1
ATOM 6313 O O . LYS A 1 763 ? 11.310 -20.955 -14.473 1.00 94.69 763 LYS A O 1
ATOM 6318 N N . TYR A 1 764 ? 11.600 -18.753 -14.145 1.00 94.75 764 TYR A N 1
ATOM 6319 C CA . TYR A 1 764 ? 12.320 -18.914 -12.884 1.00 94.75 764 TYR A CA 1
ATOM 6320 C C . TYR A 1 764 ? 11.409 -19.487 -11.800 1.00 94.75 764 TYR A C 1
ATOM 6322 O O . TYR A 1 764 ? 11.809 -20.426 -11.112 1.00 94.75 764 TYR A O 1
ATOM 6330 N N . ILE A 1 765 ? 10.194 -18.951 -11.671 1.00 93.62 765 ILE A N 1
ATOM 6331 C CA . ILE A 1 765 ? 9.202 -19.360 -10.676 1.00 93.62 765 ILE A CA 1
ATOM 6332 C C . ILE A 1 765 ? 8.875 -20.838 -10.838 1.00 93.62 765 ILE A C 1
ATOM 6334 O O . ILE A 1 765 ? 8.932 -21.584 -9.860 1.00 93.62 765 ILE A O 1
ATOM 6338 N N . LYS A 1 766 ? 8.621 -21.276 -12.076 1.00 93.00 766 LYS A N 1
ATOM 6339 C CA . LYS A 1 766 ? 8.395 -22.688 -12.382 1.00 93.00 766 LYS A CA 1
ATOM 6340 C C . LYS A 1 766 ? 9.550 -23.566 -11.883 1.00 93.00 766 LYS A C 1
ATOM 6342 O O . LYS A 1 766 ? 9.330 -24.526 -11.153 1.00 93.00 766 LYS A O 1
ATOM 6347 N N . ASN A 1 767 ? 10.788 -23.197 -12.212 1.00 93.50 767 ASN A N 1
ATOM 6348 C CA . ASN A 1 767 ? 11.971 -24.005 -11.897 1.00 93.50 767 ASN A CA 1
ATOM 6349 C C . ASN A 1 767 ? 12.403 -23.950 -10.418 1.00 93.50 767 ASN A C 1
ATOM 6351 O O . ASN A 1 767 ? 13.124 -24.835 -9.966 1.00 93.50 767 ASN A O 1
ATOM 6355 N N . ASN A 1 768 ? 12.000 -22.920 -9.666 1.00 94.38 768 ASN A N 1
ATOM 6356 C CA . ASN A 1 768 ? 12.452 -22.672 -8.288 1.00 94.38 768 ASN A CA 1
ATOM 6357 C C . ASN A 1 768 ? 11.309 -22.675 -7.264 1.00 94.38 768 ASN A C 1
ATOM 6359 O O . ASN A 1 768 ? 11.490 -22.225 -6.132 1.00 94.38 768 ASN A O 1
ATOM 6363 N N . ARG A 1 769 ? 10.139 -23.205 -7.635 1.00 92.31 769 ARG A N 1
ATOM 6364 C CA . ARG A 1 769 ? 8.910 -23.195 -6.834 1.00 92.31 769 ARG A CA 1
ATOM 6365 C C . ARG A 1 769 ? 9.128 -23.520 -5.356 1.00 92.31 769 ARG A C 1
ATOM 6367 O O . ARG A 1 769 ? 8.706 -22.761 -4.488 1.00 92.31 769 ARG A O 1
ATOM 6374 N N . ARG A 1 770 ? 9.779 -24.652 -5.069 1.00 91.81 770 ARG A N 1
ATOM 6375 C CA . ARG A 1 770 ? 9.980 -25.134 -3.695 1.00 91.81 770 ARG A CA 1
ATOM 6376 C C . ARG A 1 770 ? 10.736 -24.116 -2.844 1.00 91.81 770 ARG A C 1
ATOM 6378 O O . ARG A 1 770 ? 10.256 -23.753 -1.777 1.00 91.81 770 ARG A O 1
ATOM 6385 N N . LYS A 1 771 ? 11.851 -23.603 -3.370 1.00 91.50 771 LYS A N 1
ATOM 6386 C CA . LYS A 1 771 ? 12.658 -22.560 -2.729 1.00 91.50 771 LYS A CA 1
ATOM 6387 C C . LYS A 1 771 ? 11.829 -21.302 -2.459 1.00 91.50 771 LYS A C 1
ATOM 6389 O O . LYS A 1 771 ? 11.946 -20.715 -1.386 1.00 91.50 771 LYS A O 1
ATOM 6394 N N . ILE A 1 772 ? 10.996 -20.893 -3.420 1.00 92.25 772 ILE A N 1
ATOM 6395 C CA . ILE A 1 772 ? 10.159 -19.693 -3.293 1.00 92.25 772 ILE A CA 1
ATOM 6396 C C . ILE A 1 772 ? 9.152 -19.857 -2.154 1.00 92.25 772 ILE A C 1
ATOM 6398 O O . ILE A 1 772 ? 9.065 -19.001 -1.275 1.00 92.25 772 ILE A O 1
ATOM 6402 N N . ILE A 1 773 ? 8.440 -20.984 -2.144 1.00 91.56 773 ILE A N 1
ATOM 6403 C CA . ILE A 1 773 ? 7.443 -21.301 -1.122 1.00 91.56 773 ILE A CA 1
ATOM 6404 C C . ILE A 1 773 ? 8.082 -21.380 0.267 1.00 91.56 773 ILE A C 1
ATOM 6406 O O . ILE A 1 773 ? 7.589 -20.744 1.193 1.00 91.56 773 ILE A O 1
ATOM 6410 N N . GLU A 1 774 ? 9.173 -22.137 0.421 1.00 91.06 774 GLU A N 1
ATOM 6411 C CA . GLU A 1 774 ? 9.862 -22.294 1.711 1.00 91.06 774 GLU A CA 1
ATOM 6412 C C . GLU A 1 774 ? 10.290 -20.928 2.271 1.00 91.06 774 GLU A C 1
ATOM 6414 O O . GLU A 1 774 ? 9.995 -20.617 3.423 1.00 91.06 774 GLU A O 1
ATOM 6419 N N . SER A 1 775 ? 10.874 -20.067 1.430 1.00 86.31 775 SER A N 1
ATOM 6420 C CA . SER A 1 775 ? 11.303 -18.717 1.831 1.00 86.31 775 SER A CA 1
ATOM 6421 C C . SER A 1 775 ? 10.143 -17.818 2.279 1.00 86.31 775 SER A C 1
ATOM 6423 O O . SER A 1 775 ? 10.316 -16.976 3.166 1.00 86.31 775 SER A O 1
ATOM 6425 N N . TYR A 1 776 ? 8.969 -17.969 1.657 1.00 86.44 776 TYR A N 1
ATOM 6426 C CA . TYR A 1 776 ? 7.774 -17.193 1.990 1.00 86.44 776 TYR A CA 1
ATOM 6427 C C . TYR A 1 776 ? 7.102 -17.694 3.276 1.00 86.44 776 TYR A C 1
ATOM 6429 O O . TYR A 1 776 ? 6.693 -16.891 4.113 1.00 86.44 776 TYR A O 1
ATOM 6437 N N . LEU A 1 777 ? 7.065 -19.012 3.495 1.00 86.62 777 LEU A N 1
ATOM 6438 C CA . LEU A 1 777 ? 6.503 -19.619 4.707 1.00 86.62 777 LEU A CA 1
ATOM 6439 C C . LEU A 1 777 ? 7.300 -19.301 5.981 1.00 86.62 777 LEU A C 1
ATOM 6441 O O . LEU A 1 777 ? 6.736 -19.337 7.070 1.00 86.62 777 LEU A O 1
ATOM 6445 N N . GLU A 1 778 ? 8.580 -18.931 5.876 1.00 79.44 778 GLU A N 1
ATOM 6446 C CA . GLU A 1 778 ? 9.337 -18.383 7.015 1.00 79.44 778 GLU A CA 1
ATOM 6447 C C . GLU A 1 778 ? 8.736 -17.076 7.561 1.00 79.44 778 GLU A C 1
ATOM 6449 O O . GLU A 1 778 ? 8.886 -16.767 8.748 1.00 79.44 778 GLU A O 1
ATOM 6454 N N . LEU A 1 779 ? 8.101 -16.284 6.690 1.00 71.56 779 LEU A N 1
ATOM 6455 C CA . LEU A 1 779 ? 7.427 -15.034 7.051 1.00 71.56 779 LEU A CA 1
ATOM 6456 C C . LEU A 1 779 ? 5.962 -15.248 7.393 1.00 71.56 779 LEU A C 1
ATOM 6458 O O . LEU A 1 779 ? 5.464 -14.618 8.322 1.00 71.56 779 LEU A O 1
ATOM 6462 N N . HIS A 1 780 ? 5.314 -16.121 6.624 1.00 77.50 780 HIS A N 1
ATOM 6463 C CA . HIS A 1 780 ? 3.884 -16.378 6.676 1.00 77.50 780 HIS A CA 1
ATOM 6464 C C . HIS A 1 780 ? 3.598 -17.848 7.025 1.00 77.50 780 HIS A C 1
ATOM 6466 O O . HIS A 1 780 ? 3.043 -18.592 6.202 1.00 77.50 780 HIS A O 1
ATOM 6472 N N . PRO A 1 781 ? 4.002 -18.315 8.225 1.00 77.75 781 PRO A N 1
ATOM 6473 C CA . PRO A 1 781 ? 3.822 -19.706 8.636 1.00 77.75 781 PRO A CA 1
ATOM 6474 C C . PRO A 1 781 ? 2.345 -20.116 8.710 1.00 77.75 781 PRO A C 1
ATOM 6476 O O . PRO A 1 781 ? 2.036 -21.307 8.638 1.00 77.75 781 PRO A O 1
ATOM 6479 N N . GLU A 1 782 ? 1.422 -19.155 8.805 1.00 76.44 782 GLU A N 1
ATOM 6480 C CA . GLU A 1 782 ? -0.024 -19.371 8.769 1.00 76.44 782 GLU A CA 1
ATOM 6481 C C . GLU A 1 782 ? -0.492 -20.118 7.511 1.00 76.44 782 GLU A C 1
ATOM 6483 O O . GLU A 1 782 ? -1.448 -20.892 7.585 1.00 76.44 782 GLU A O 1
ATOM 6488 N N . PHE A 1 783 ? 0.207 -19.974 6.380 1.00 84.50 783 PHE A N 1
ATOM 6489 C CA . PHE A 1 783 ? -0.165 -20.640 5.130 1.00 84.50 783 PHE A CA 1
ATOM 6490 C C . PHE A 1 783 ? 0.374 -22.071 5.005 1.00 84.50 783 PHE A C 1
ATOM 6492 O O . PHE A 1 783 ? -0.060 -22.812 4.121 1.00 84.50 783 PHE A O 1
ATOM 6499 N N . ALA A 1 784 ? 1.269 -22.513 5.897 1.00 84.50 784 ALA A N 1
ATOM 6500 C CA . ALA A 1 784 ? 2.004 -23.772 5.746 1.00 84.50 784 ALA A CA 1
ATOM 6501 C C . ALA A 1 784 ? 1.101 -25.010 5.587 1.00 84.50 784 ALA A C 1
ATOM 6503 O O . ALA A 1 784 ? 1.449 -25.936 4.858 1.00 84.50 784 ALA A O 1
ATOM 6504 N N . LYS A 1 785 ? -0.079 -25.024 6.223 1.00 80.31 785 LYS A N 1
ATOM 6505 C CA . LYS A 1 785 ? -1.013 -26.164 6.178 1.00 80.31 785 LYS A CA 1
ATOM 6506 C C . LYS A 1 785 ? -1.762 -26.325 4.846 1.00 80.31 785 LYS A C 1
ATOM 6508 O O . LYS A 1 785 ? -2.329 -27.389 4.622 1.00 80.31 785 LYS A O 1
ATOM 6513 N N . GLY A 1 786 ? -1.790 -25.306 3.984 1.00 78.81 786 GLY A N 1
ATOM 6514 C CA . GLY A 1 786 ? -2.598 -25.301 2.753 1.00 78.81 786 GLY A CA 1
ATOM 6515 C C . GLY A 1 786 ? -1.803 -25.247 1.446 1.00 78.81 786 GLY A C 1
ATOM 6516 O O . GLY A 1 786 ? -2.398 -25.315 0.366 1.00 78.81 786 GLY A O 1
ATOM 6517 N N . VAL A 1 787 ? -0.477 -25.097 1.519 1.00 85.31 787 VAL A N 1
ATOM 6518 C CA . VAL A 1 787 ? 0.383 -24.896 0.345 1.00 85.31 787 VAL A CA 1
ATOM 6519 C C . VAL A 1 787 ? 0.742 -26.213 -0.338 1.00 85.31 787 VAL A C 1
ATOM 6521 O O . VAL A 1 787 ? 1.077 -27.207 0.296 1.00 85.31 787 VAL A O 1
ATOM 6524 N N . SER A 1 788 ? 0.710 -26.191 -1.672 1.00 82.38 788 SER A N 1
ATOM 6525 C CA . SER A 1 788 ? 1.168 -27.287 -2.522 1.00 82.38 788 SER A CA 1
ATOM 6526 C C . SER A 1 788 ? 2.542 -27.003 -3.110 1.00 82.38 788 SER A C 1
ATOM 6528 O O . SER A 1 788 ? 2.740 -25.982 -3.775 1.00 82.38 788 SER A O 1
ATOM 6530 N N . PHE A 1 789 ? 3.449 -27.963 -2.965 1.00 84.62 789 PHE A N 1
ATOM 6531 C CA . PHE A 1 789 ? 4.765 -27.951 -3.606 1.00 84.62 789 PHE A CA 1
ATOM 6532 C C . PHE A 1 789 ? 4.759 -28.540 -5.021 1.00 84.62 789 PHE A C 1
ATOM 6534 O O . PHE A 1 789 ? 5.742 -28.388 -5.737 1.00 84.62 789 PHE A O 1
ATOM 6541 N N . GLU A 1 790 ? 3.664 -29.172 -5.437 1.00 84.12 790 GLU A N 1
ATOM 6542 C CA . GLU A 1 790 ? 3.513 -29.717 -6.788 1.00 84.12 790 GLU A CA 1
ATOM 6543 C C . GLU A 1 790 ? 3.059 -28.651 -7.788 1.00 84.12 790 GLU A C 1
ATOM 6545 O O . GLU A 1 790 ? 2.327 -27.725 -7.424 1.00 84.12 790 GLU A O 1
ATOM 6550 N N . GLU A 1 791 ? 3.480 -28.815 -9.046 1.00 83.31 791 GLU A N 1
ATOM 6551 C CA . GLU A 1 791 ? 2.995 -28.030 -10.183 1.00 83.31 791 GLU A CA 1
ATOM 6552 C C . GLU A 1 791 ? 1.487 -28.219 -10.364 1.00 83.31 791 GLU A C 1
ATOM 6554 O O . GLU A 1 791 ? 0.989 -29.345 -10.415 1.00 83.31 791 GLU A O 1
ATOM 6559 N N . LYS A 1 792 ? 0.754 -27.109 -10.502 1.00 81.50 792 LYS A N 1
ATOM 6560 C CA . LYS A 1 792 ? -0.687 -27.145 -10.752 1.00 81.50 792 LYS A CA 1
ATOM 6561 C C . LYS A 1 792 ? -1.035 -26.349 -11.991 1.00 81.50 792 LYS A C 1
ATOM 6563 O O . LYS A 1 792 ? -0.719 -25.168 -12.106 1.00 81.50 792 LYS A O 1
ATOM 6568 N N . VAL A 1 793 ? -1.768 -27.002 -12.885 1.00 82.94 793 VAL A N 1
ATOM 6569 C CA . VAL A 1 793 ? -2.474 -26.354 -13.988 1.00 82.94 793 VAL A CA 1
ATOM 6570 C C . VAL A 1 793 ? -3.956 -26.574 -13.758 1.00 82.94 793 VAL A C 1
ATOM 6572 O O . VAL A 1 793 ? -4.418 -27.709 -13.629 1.00 82.94 793 VAL A O 1
ATOM 6575 N N . ASN A 1 794 ? -4.705 -25.483 -13.643 1.00 78.94 794 ASN A N 1
ATOM 6576 C CA . ASN A 1 794 ? -6.143 -25.580 -13.451 1.00 78.94 794 ASN A CA 1
ATOM 6577 C C . ASN A 1 794 ? -6.849 -25.992 -14.758 1.00 78.94 794 ASN A C 1
ATOM 6579 O O . ASN A 1 794 ? -6.271 -26.026 -15.845 1.00 78.94 794 ASN A O 1
ATOM 6583 N N . LYS A 1 795 ? -8.148 -26.280 -14.665 1.00 72.81 795 LYS A N 1
ATOM 6584 C CA . LYS A 1 795 ? -8.937 -26.798 -15.798 1.00 72.81 795 LYS A CA 1
ATOM 6585 C C . LYS A 1 795 ? -9.102 -25.808 -16.956 1.00 72.81 795 LYS A C 1
ATOM 6587 O O . LYS A 1 795 ? -9.457 -26.231 -18.049 1.00 72.81 795 LYS A O 1
ATOM 6592 N N . ILE A 1 796 ? -8.838 -24.520 -16.732 1.00 79.50 796 ILE A N 1
ATOM 6593 C CA . ILE A 1 796 ? -8.829 -23.483 -17.778 1.00 79.50 796 ILE A CA 1
ATOM 6594 C C . ILE A 1 796 ? -7.438 -23.278 -18.406 1.00 79.50 796 ILE A C 1
ATOM 6596 O O . ILE A 1 796 ? -7.273 -22.370 -19.221 1.00 79.50 796 ILE A O 1
ATOM 6600 N N . GLY A 1 797 ? -6.442 -24.097 -18.043 1.00 77.50 797 GLY A N 1
ATOM 6601 C CA . GLY A 1 797 ? -5.087 -24.042 -18.596 1.00 77.50 797 GLY A CA 1
ATOM 6602 C C . GLY A 1 797 ? -4.193 -22.954 -17.994 1.00 77.50 797 GLY A C 1
ATOM 6603 O O . GLY A 1 797 ? -3.153 -22.634 -18.565 1.00 77.50 797 GLY A O 1
ATOM 6604 N N . VAL A 1 798 ? -4.575 -22.365 -16.858 1.00 82.38 798 VAL A N 1
ATOM 6605 C CA . VAL A 1 798 ? -3.720 -21.435 -16.111 1.00 82.38 798 VAL A CA 1
ATOM 6606 C C . VAL A 1 798 ? -2.880 -22.243 -15.134 1.00 82.38 798 VAL A C 1
ATOM 6608 O O . VAL A 1 798 ? -3.401 -22.893 -14.225 1.00 82.38 798 VAL A O 1
ATOM 6611 N N . ALA A 1 799 ? -1.571 -22.206 -15.349 1.00 85.44 799 ALA A N 1
ATOM 6612 C CA . ALA A 1 799 ? -0.610 -22.714 -14.391 1.00 85.44 799 ALA A CA 1
ATOM 6613 C C . ALA A 1 799 ? -0.465 -21.745 -13.214 1.00 85.44 799 ALA A C 1
ATOM 6615 O O . ALA A 1 799 ? -0.572 -20.534 -13.394 1.00 85.44 799 ALA A O 1
ATOM 6616 N N . ASP A 1 800 ? -0.182 -22.257 -12.025 1.00 82.62 800 ASP A N 1
ATOM 6617 C CA . ASP A 1 800 ? -0.027 -21.437 -10.819 1.00 82.62 800 ASP A CA 1
ATOM 6618 C C . ASP A 1 800 ? 1.260 -20.587 -10.781 1.00 82.62 800 ASP A C 1
ATOM 6620 O O . ASP A 1 800 ? 1.367 -19.673 -9.964 1.00 82.62 800 ASP A O 1
ATOM 6624 N N . TRP A 1 801 ? 2.203 -20.833 -11.699 1.00 86.56 801 TRP A N 1
ATOM 6625 C CA . TRP A 1 801 ? 3.350 -19.958 -11.974 1.00 86.56 801 TRP A CA 1
ATOM 6626 C C . TRP A 1 801 ? 3.079 -18.892 -13.045 1.00 86.56 801 TRP A C 1
ATOM 6628 O O . TRP A 1 801 ? 3.963 -18.077 -13.303 1.00 86.56 801 TRP A O 1
ATOM 6638 N N . ASN A 1 802 ? 1.909 -18.893 -13.700 1.00 88.69 802 ASN A N 1
ATOM 6639 C CA . ASN A 1 802 ? 1.587 -17.860 -14.684 1.00 88.69 802 ASN A CA 1
ATOM 6640 C C . ASN A 1 802 ? 1.306 -16.526 -13.988 1.00 88.69 802 ASN A C 1
ATOM 6642 O O . ASN A 1 802 ? 0.501 -16.444 -13.059 1.00 88.69 802 ASN A O 1
ATOM 6646 N N . ILE A 1 803 ? 1.899 -15.461 -14.516 1.00 91.25 803 ILE A N 1
ATOM 6647 C CA . ILE A 1 803 ? 1.690 -14.096 -14.047 1.00 91.25 803 ILE A CA 1
ATOM 6648 C C . ILE A 1 803 ? 0.617 -13.471 -14.942 1.00 91.25 803 ILE A C 1
ATOM 6650 O O . ILE A 1 803 ? 0.864 -13.107 -16.095 1.00 91.25 803 ILE A O 1
ATOM 6654 N N . LEU A 1 804 ? -0.616 -13.389 -14.431 1.00 91.00 804 LEU A N 1
ATOM 6655 C CA . LEU A 1 804 ? -1.726 -12.763 -15.161 1.00 91.00 804 LEU A CA 1
ATOM 6656 C C . LEU A 1 804 ? -1.679 -11.236 -15.095 1.00 91.00 804 LEU A C 1
ATOM 6658 O O . LEU A 1 804 ? -2.164 -10.587 -16.018 1.00 91.00 804 LEU A O 1
ATOM 6662 N N . TYR A 1 805 ? -1.101 -10.693 -14.025 1.00 91.75 805 TYR A N 1
ATOM 6663 C CA . TYR A 1 805 ? -0.984 -9.270 -13.744 1.00 91.75 805 TYR A CA 1
ATOM 6664 C C . TYR A 1 805 ? 0.374 -8.976 -13.106 1.00 91.75 805 TYR A C 1
ATOM 6666 O O . TYR A 1 805 ? 0.772 -9.623 -12.135 1.00 91.75 805 TYR A O 1
ATOM 6674 N N . GLU A 1 806 ? 1.052 -7.952 -13.610 1.00 90.31 806 GLU A N 1
ATOM 6675 C CA . GLU A 1 806 ? 2.214 -7.364 -12.949 1.00 90.31 806 GLU A CA 1
ATOM 6676 C C . GLU A 1 806 ? 2.198 -5.847 -13.119 1.00 90.31 806 GLU A C 1
ATOM 6678 O O . GLU A 1 806 ? 1.924 -5.338 -14.205 1.00 90.31 806 GLU A O 1
ATOM 6683 N N . MET A 1 807 ? 2.587 -5.132 -12.064 1.00 89.19 807 MET A N 1
ATOM 6684 C CA . MET A 1 807 ? 2.994 -3.735 -12.125 1.00 89.19 807 MET A CA 1
ATOM 6685 C C . MET A 1 807 ? 4.519 -3.638 -11.942 1.00 89.19 807 MET A C 1
ATOM 6687 O O . MET A 1 807 ? 5.022 -3.727 -10.827 1.00 89.19 807 MET A O 1
ATOM 6691 N N . GLY A 1 808 ? 5.263 -3.474 -13.037 1.00 89.88 808 GLY A N 1
ATOM 6692 C CA . GLY A 1 808 ? 6.732 -3.435 -13.019 1.00 89.88 808 GLY A CA 1
ATOM 6693 C C . GLY A 1 808 ? 7.290 -2.011 -12.986 1.00 89.88 808 GLY A C 1
ATOM 6694 O O . GLY A 1 808 ? 6.736 -1.129 -13.649 1.00 89.88 808 GLY A O 1
ATOM 6695 N N . ASP A 1 809 ? 8.395 -1.802 -12.263 1.00 90.19 809 ASP A N 1
ATOM 6696 C CA . ASP A 1 809 ? 9.123 -0.529 -12.187 1.00 90.19 809 ASP A CA 1
ATOM 6697 C C . ASP A 1 809 ? 10.398 -0.517 -13.028 1.00 90.19 809 ASP A C 1
ATOM 6699 O O . ASP A 1 809 ? 11.217 -1.436 -12.983 1.00 90.19 809 ASP A O 1
ATOM 6703 N N . TYR A 1 810 ? 10.591 0.577 -13.761 1.00 92.12 810 TYR A N 1
ATOM 6704 C CA . TYR A 1 810 ? 11.593 0.711 -14.806 1.00 92.12 810 TYR A CA 1
ATOM 6705 C C . TYR A 1 810 ? 12.277 2.083 -14.767 1.00 92.12 810 TYR A C 1
ATOM 6707 O O . TYR A 1 810 ? 11.616 3.112 -14.631 1.00 92.12 810 TYR A O 1
ATOM 6715 N N . ILE A 1 811 ? 13.598 2.139 -14.953 1.00 92.75 811 ILE A N 1
ATOM 6716 C CA . ILE A 1 811 ? 14.341 3.402 -15.119 1.00 92.75 811 ILE A CA 1
ATOM 6717 C C . ILE A 1 811 ? 15.116 3.398 -16.442 1.00 92.75 811 ILE A C 1
ATOM 6719 O O . ILE A 1 811 ? 15.825 2.431 -16.736 1.00 92.75 811 ILE A O 1
ATOM 6723 N N . PRO A 1 812 ? 15.040 4.480 -17.242 1.00 93.56 812 PRO A N 1
ATOM 6724 C CA . PRO A 1 812 ? 15.875 4.627 -18.420 1.00 93.56 812 PRO A CA 1
ATOM 6725 C C . PRO A 1 812 ? 17.319 4.959 -18.044 1.00 93.56 812 PRO A C 1
ATOM 6727 O O . PRO A 1 812 ? 17.603 5.876 -17.272 1.00 93.56 812 PRO A O 1
ATOM 6730 N N . VAL A 1 813 ? 18.249 4.257 -18.677 1.00 92.56 813 VAL A N 1
ATOM 6731 C CA . VAL A 1 813 ? 19.686 4.495 -18.601 1.00 92.56 813 VAL A CA 1
ATOM 6732 C C . VAL A 1 813 ? 20.159 5.062 -19.930 1.00 92.56 813 VAL A C 1
ATOM 6734 O O . VAL A 1 813 ? 20.127 4.395 -20.963 1.00 92.56 813 VAL A O 1
ATOM 6737 N N . PHE A 1 814 ? 20.644 6.298 -19.894 1.00 93.12 814 PHE A N 1
ATOM 6738 C CA . PHE A 1 814 ? 21.127 7.005 -21.074 1.00 93.12 814 PHE A CA 1
ATOM 6739 C C . PHE A 1 814 ? 22.417 6.362 -21.592 1.00 93.12 814 PHE A C 1
ATOM 6741 O O . PHE A 1 814 ? 23.350 6.102 -20.828 1.00 93.12 814 PHE A O 1
ATOM 6748 N N . LEU A 1 815 ? 22.461 6.106 -22.898 1.00 93.75 815 LEU A N 1
ATOM 6749 C CA . LEU A 1 815 ? 23.629 5.599 -23.625 1.00 93.75 815 LEU A CA 1
ATOM 6750 C C . LEU A 1 815 ? 24.447 6.735 -24.263 1.00 93.75 815 LEU A C 1
ATOM 6752 O O . LEU A 1 815 ? 25.572 6.518 -24.719 1.00 93.75 815 LEU A O 1
ATOM 6756 N N . VAL A 1 816 ? 23.889 7.947 -24.247 1.00 92.56 816 VAL A N 1
ATOM 6757 C CA . VAL A 1 816 ? 24.509 9.197 -24.691 1.00 92.56 816 VAL A CA 1
ATOM 6758 C C . VAL A 1 816 ? 24.744 10.155 -23.520 1.00 92.56 816 VAL A C 1
ATOM 6760 O O . VAL A 1 816 ? 24.098 10.039 -22.477 1.00 92.56 816 VAL A O 1
ATOM 6763 N N . ASN A 1 817 ? 25.670 11.099 -23.680 1.00 88.75 817 ASN A N 1
ATOM 6764 C CA . ASN A 1 817 ? 25.857 12.214 -22.747 1.00 88.75 817 ASN A CA 1
ATOM 6765 C C . ASN A 1 817 ? 25.026 13.449 -23.158 1.00 88.75 817 ASN A C 1
ATOM 6767 O O . ASN A 1 817 ? 24.280 13.424 -24.134 1.00 88.75 817 ASN A O 1
ATOM 6771 N N . ARG A 1 818 ? 25.170 14.554 -22.412 1.00 85.31 818 ARG A N 1
ATOM 6772 C CA . ARG A 1 818 ? 24.467 15.827 -22.675 1.00 85.31 818 ARG A CA 1
ATOM 6773 C C . ARG A 1 818 ? 24.836 16.493 -24.007 1.00 85.31 818 ARG A C 1
ATOM 6775 O O . ARG A 1 818 ? 24.086 17.341 -24.468 1.00 85.31 818 ARG A O 1
ATOM 6782 N N . ASN A 1 819 ? 25.956 16.102 -24.615 1.00 87.44 819 ASN A N 1
ATOM 6783 C CA . ASN A 1 819 ? 26.421 16.601 -25.911 1.00 87.44 819 ASN A CA 1
ATOM 6784 C C . ASN A 1 819 ? 25.963 15.706 -27.078 1.00 87.44 819 ASN A C 1
ATOM 6786 O O . ASN A 1 819 ? 26.504 15.816 -28.180 1.00 87.44 819 ASN A O 1
ATOM 6790 N N . ASP A 1 820 ? 25.002 14.805 -26.830 1.00 91.25 820 ASP A N 1
ATOM 6791 C CA . ASP A 1 820 ? 24.494 13.793 -27.764 1.00 91.25 820 ASP A CA 1
ATOM 6792 C C . ASP A 1 820 ? 25.530 12.738 -28.190 1.00 91.25 820 ASP A C 1
ATOM 6794 O O . ASP A 1 820 ? 25.296 11.964 -29.122 1.00 91.25 820 ASP A O 1
ATOM 6798 N N . GLU A 1 821 ? 26.681 12.675 -27.521 1.00 92.38 821 GLU A N 1
ATOM 6799 C CA . GLU A 1 821 ? 27.745 11.731 -27.847 1.00 92.38 821 GLU A CA 1
ATOM 6800 C C . GLU A 1 821 ? 27.445 10.374 -27.226 1.00 92.38 821 GLU A C 1
ATOM 6802 O O . GLU A 1 821 ? 27.111 10.275 -26.044 1.00 92.38 821 GLU A O 1
ATOM 6807 N N . VAL A 1 822 ? 27.607 9.309 -28.006 1.00 91.62 822 VAL A N 1
ATOM 6808 C CA . VAL A 1 822 ? 27.524 7.943 -27.493 1.00 91.62 822 VAL A CA 1
ATOM 6809 C C . VAL A 1 822 ? 28.660 7.730 -26.495 1.00 91.62 822 VAL A C 1
ATOM 6811 O O . VAL A 1 822 ? 29.825 7.943 -26.824 1.00 91.62 822 VAL A O 1
ATOM 6814 N N . VAL A 1 823 ? 28.326 7.278 -25.285 1.00 90.19 823 VAL A N 1
ATOM 6815 C CA . VAL A 1 823 ? 29.303 6.986 -24.218 1.00 90.19 823 VAL A CA 1
ATOM 6816 C C . VAL A 1 823 ? 29.329 5.515 -23.820 1.00 90.19 823 VAL A C 1
ATOM 6818 O O . VAL A 1 823 ? 30.330 5.038 -23.281 1.00 90.19 823 VAL A O 1
ATOM 6821 N N . LYS A 1 824 ? 28.254 4.774 -24.097 1.00 90.56 824 LYS A N 1
ATOM 6822 C CA . LYS A 1 824 ? 28.157 3.331 -23.856 1.00 90.56 824 LYS A CA 1
ATOM 6823 C C . LYS A 1 824 ? 27.137 2.684 -24.790 1.00 90.56 824 LYS A C 1
ATOM 6825 O O . LYS A 1 824 ? 26.302 3.368 -25.370 1.00 90.56 824 LYS A O 1
ATOM 6830 N N . VAL A 1 825 ? 27.198 1.364 -24.911 1.00 92.25 825 VAL A N 1
ATOM 6831 C CA . VAL A 1 825 ? 26.181 0.542 -25.584 1.00 92.25 825 VAL A CA 1
ATOM 6832 C C . VAL A 1 825 ? 25.598 -0.459 -24.594 1.00 92.25 825 VAL A C 1
ATOM 6834 O O . VAL A 1 825 ? 26.258 -0.811 -23.616 1.00 92.25 825 VAL A O 1
ATOM 6837 N N . TYR A 1 826 ? 24.364 -0.899 -24.825 1.00 92.56 826 TYR A N 1
ATOM 6838 C CA . TYR A 1 826 ? 23.773 -2.007 -24.080 1.00 92.56 826 TYR A CA 1
ATOM 6839 C C . TYR A 1 826 ? 23.814 -3.262 -24.945 1.00 92.56 826 TYR A C 1
ATOM 6841 O O . TYR A 1 826 ? 23.282 -3.258 -26.059 1.00 92.56 826 TYR A O 1
ATOM 6849 N N . ASP A 1 827 ? 24.474 -4.299 -24.440 1.00 89.81 827 ASP A N 1
ATOM 6850 C CA . ASP A 1 827 ? 24.443 -5.617 -25.045 1.00 89.81 827 ASP A CA 1
ATOM 6851 C C . ASP A 1 827 ? 23.344 -6.458 -24.400 1.00 89.81 827 ASP A C 1
ATOM 6853 O O . ASP A 1 827 ? 23.445 -6.861 -23.246 1.00 89.81 827 ASP A O 1
ATOM 6857 N N . GLU A 1 828 ? 22.294 -6.700 -25.175 1.00 89.75 828 GLU A N 1
ATOM 6858 C CA . GLU A 1 828 ? 21.104 -7.438 -24.762 1.00 89.75 828 GLU A CA 1
ATOM 6859 C C . GLU A 1 828 ? 21.381 -8.934 -24.576 1.00 89.75 828 GLU A C 1
ATOM 6861 O O . GLU A 1 828 ? 20.751 -9.565 -23.741 1.00 89.75 828 GLU A O 1
ATOM 6866 N N . GLU A 1 829 ? 22.348 -9.506 -25.300 1.00 87.25 829 GLU A N 1
ATOM 6867 C CA . GLU A 1 829 ? 22.651 -10.943 -25.210 1.00 87.25 829 GLU A CA 1
ATOM 6868 C C . GLU A 1 829 ? 23.379 -11.299 -23.914 1.00 87.25 829 GLU A C 1
ATOM 6870 O O . GLU A 1 829 ? 23.102 -12.335 -23.314 1.00 87.25 829 GLU A O 1
ATOM 6875 N N . ASN A 1 830 ? 24.297 -10.434 -23.478 1.00 86.56 830 ASN A N 1
ATOM 6876 C CA . ASN A 1 830 ? 25.039 -10.616 -22.232 1.00 86.56 830 ASN A CA 1
ATOM 6877 C C . ASN A 1 830 ? 24.495 -9.761 -21.076 1.00 86.56 830 ASN A C 1
ATOM 6879 O O . ASN A 1 830 ? 25.061 -9.799 -19.988 1.00 86.56 830 ASN A O 1
ATOM 6883 N N . GLU A 1 831 ? 23.436 -8.981 -21.308 1.00 89.38 831 GLU A N 1
ATOM 6884 C CA . GLU A 1 831 ? 22.755 -8.126 -20.324 1.00 89.38 831 GLU A CA 1
ATOM 6885 C C . GLU A 1 831 ? 23.667 -7.082 -19.653 1.00 89.38 831 GLU A C 1
ATOM 6887 O O . GLU A 1 831 ? 23.481 -6.715 -18.492 1.00 89.38 831 GLU A O 1
ATOM 6892 N N . VAL A 1 832 ? 24.650 -6.552 -20.388 1.00 87.38 832 VAL A N 1
ATOM 6893 C CA . VAL A 1 832 ? 25.672 -5.642 -19.842 1.00 87.38 832 VAL A CA 1
ATOM 6894 C C . VAL A 1 832 ? 25.733 -4.299 -20.559 1.00 87.38 832 VAL A C 1
ATOM 6896 O O . VAL A 1 832 ? 25.656 -4.190 -21.783 1.00 87.38 832 VAL A O 1
ATOM 6899 N N . PHE A 1 833 ? 25.966 -3.245 -19.778 1.00 88.12 833 PHE A N 1
ATOM 6900 C CA . PHE A 1 833 ? 26.356 -1.940 -20.303 1.00 88.12 833 PHE A CA 1
ATOM 6901 C C . PHE A 1 833 ? 27.866 -1.901 -20.557 1.00 88.12 833 PHE A C 1
ATOM 6903 O O . PHE A 1 833 ? 28.662 -2.107 -19.640 1.00 88.12 833 PHE A O 1
ATOM 6910 N N . ILE A 1 834 ? 28.267 -1.586 -21.789 1.00 87.38 834 ILE A N 1
ATOM 6911 C CA . ILE A 1 834 ? 29.667 -1.546 -22.226 1.00 87.38 834 ILE A CA 1
ATOM 6912 C C . ILE A 1 834 ? 30.061 -0.085 -22.490 1.00 87.38 834 ILE A C 1
ATOM 6914 O O . ILE A 1 834 ? 29.600 0.496 -23.478 1.00 87.38 834 ILE A O 1
ATOM 6918 N N . PRO A 1 835 ? 30.892 0.543 -21.636 1.00 84.75 835 PRO A N 1
ATOM 6919 C CA . PRO A 1 835 ? 31.409 1.886 -21.881 1.00 84.75 835 PRO A CA 1
ATOM 6920 C C . PRO A 1 835 ? 32.316 1.924 -23.111 1.00 84.75 835 PRO A C 1
ATOM 6922 O O . PRO A 1 835 ? 33.118 1.019 -23.320 1.00 84.75 835 PRO A O 1
ATOM 6925 N N . LEU A 1 836 ? 32.257 3.005 -23.886 1.00 79.75 836 LEU A N 1
ATOM 6926 C CA . LEU A 1 836 ? 33.174 3.209 -25.013 1.00 79.75 836 LEU A CA 1
ATOM 6927 C C . LEU A 1 836 ? 34.571 3.658 -24.564 1.00 79.75 836 LEU A C 1
ATOM 6929 O O . LEU A 1 836 ? 35.548 3.413 -25.264 1.00 79.75 836 LEU A O 1
ATOM 6933 N N . SER A 1 837 ? 34.674 4.293 -23.393 1.00 64.94 837 SER A N 1
ATOM 6934 C CA . SER A 1 837 ? 35.931 4.816 -22.837 1.00 64.94 837 SER A CA 1
ATOM 6935 C C . SER A 1 837 ? 36.718 3.807 -21.994 1.00 64.94 837 SER A C 1
ATOM 6937 O O . SER A 1 837 ? 37.883 4.050 -21.683 1.00 64.94 837 SER A O 1
ATOM 6939 N N . LYS A 1 838 ? 36.115 2.672 -21.612 1.00 55.28 838 LYS A N 1
ATOM 6940 C CA . LYS A 1 838 ? 36.763 1.629 -20.806 1.00 55.28 838 LYS A CA 1
ATOM 6941 C C . LYS A 1 838 ? 36.837 0.336 -21.606 1.00 55.28 838 LYS A C 1
ATOM 6943 O O . LYS A 1 838 ? 35.820 -0.249 -21.951 1.00 55.28 838 LYS A O 1
ATOM 6948 N N . ASN A 1 839 ? 38.051 -0.148 -21.843 1.00 50.16 839 ASN A N 1
ATOM 6949 C CA . ASN A 1 839 ? 38.270 -1.500 -22.335 1.00 50.16 839 ASN A CA 1
ATOM 6950 C C . ASN A 1 839 ? 37.798 -2.511 -21.268 1.00 50.16 839 ASN A C 1
ATOM 6952 O O . ASN A 1 839 ? 38.474 -2.696 -20.256 1.00 50.16 839 ASN A O 1
ATOM 6956 N N . VAL A 1 840 ? 36.638 -3.142 -21.463 1.00 46.75 840 VAL A N 1
ATOM 6957 C CA . VAL A 1 840 ? 36.062 -4.088 -20.488 1.00 46.75 840 VAL A CA 1
ATOM 6958 C C . VAL A 1 840 ? 36.617 -5.498 -20.723 1.00 46.75 840 VAL A C 1
ATOM 6960 O O . VAL A 1 840 ? 36.703 -5.950 -21.869 1.00 46.75 840 VAL A O 1
ATOM 6963 N N . ARG A 1 841 ? 37.010 -6.188 -19.641 1.00 44.94 841 ARG A N 1
ATOM 6964 C CA . ARG A 1 841 ? 37.397 -7.611 -19.646 1.00 44.94 841 ARG A CA 1
ATOM 6965 C C . ARG A 1 841 ? 36.143 -8.483 -19.595 1.00 44.94 841 ARG A C 1
ATOM 6967 O O . ARG A 1 841 ? 35.265 -8.230 -18.777 1.00 44.94 841 ARG A O 1
ATOM 6974 N N . HIS A 1 842 ? 36.078 -9.523 -20.419 1.00 38.12 842 HIS A N 1
ATOM 6975 C CA . HIS A 1 842 ? 35.006 -10.515 -20.353 1.00 38.12 842 HIS A CA 1
ATOM 6976 C C . HIS A 1 842 ? 35.425 -11.690 -19.453 1.00 38.12 842 HIS A C 1
ATOM 6978 O O . HIS A 1 842 ? 36.535 -12.197 -19.593 1.00 38.12 842 HIS A O 1
ATOM 6984 N N . GLY A 1 843 ? 34.560 -12.110 -18.525 1.00 44.06 843 GLY A N 1
ATOM 6985 C CA . GLY A 1 843 ? 34.631 -13.440 -17.902 1.00 44.06 843 GLY A CA 1
ATOM 6986 C C . GLY A 1 843 ? 35.948 -13.840 -17.221 1.00 44.06 843 GLY A C 1
ATOM 6987 O O . GLY A 1 843 ? 36.391 -14.967 -17.399 1.00 44.06 843 GLY A O 1
ATOM 6988 N N . GLY A 1 844 ? 36.592 -12.952 -16.456 1.00 37.59 844 GLY A N 1
ATOM 6989 C CA . GLY A 1 844 ? 37.636 -13.351 -15.496 1.00 37.59 844 GLY A CA 1
ATOM 6990 C C . GLY A 1 844 ? 38.921 -13.988 -16.056 1.00 37.59 844 GLY A C 1
ATOM 6991 O O . GLY A 1 844 ? 39.732 -14.450 -15.261 1.00 37.59 844 GLY A O 1
ATOM 6992 N N . SER A 1 845 ? 39.165 -13.979 -17.372 1.00 33.41 845 SER A N 1
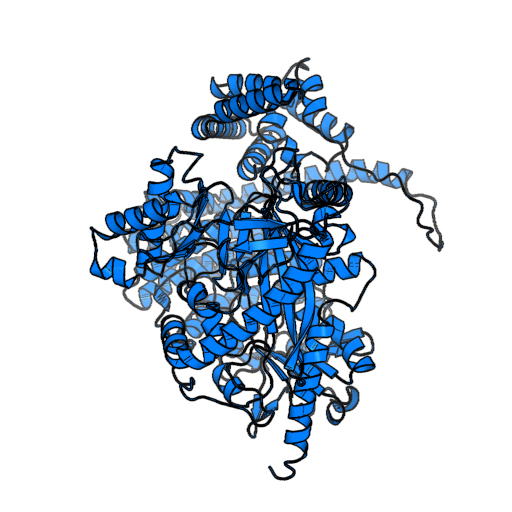ATOM 6993 C CA . SER A 1 845 ? 40.450 -14.392 -17.960 1.00 33.41 845 SER A CA 1
ATOM 6994 C C . SER A 1 845 ? 41.035 -13.304 -18.867 1.00 33.41 845 SER A C 1
ATOM 6996 O O . SER A 1 845 ? 40.330 -12.531 -19.517 1.00 33.41 845 SER A O 1
ATOM 6998 N N . THR A 1 846 ? 42.360 -13.184 -18.863 1.00 31.97 846 THR A N 1
ATOM 6999 C CA . THR A 1 846 ? 43.129 -12.032 -19.367 1.00 31.97 846 THR A CA 1
ATOM 7000 C C . THR A 1 846 ? 43.289 -11.989 -20.897 1.00 31.97 846 THR A C 1
ATOM 7002 O O . THR A 1 846 ? 44.267 -11.434 -21.389 1.00 31.97 846 THR A O 1
ATOM 7005 N N . SER A 1 847 ? 42.347 -12.538 -21.674 1.00 36.22 847 SER A N 1
ATOM 7006 C CA . SER A 1 847 ? 42.444 -12.619 -23.143 1.00 36.22 847 SER A CA 1
ATOM 7007 C C . SER A 1 847 ? 41.240 -11.990 -23.856 1.00 36.22 847 SER A C 1
ATOM 7009 O O . SER A 1 847 ? 40.338 -12.663 -24.348 1.00 36.22 847 SER A O 1
ATOM 7011 N N . GLY A 1 848 ? 41.241 -10.658 -23.953 1.00 46.31 848 GLY A N 1
ATOM 7012 C CA . GLY A 1 848 ? 40.386 -9.927 -24.894 1.00 46.31 848 GLY A CA 1
ATOM 7013 C C . GLY A 1 848 ? 39.700 -8.707 -24.294 1.00 46.31 848 GLY A C 1
ATOM 7014 O O . GLY A 1 848 ? 38.655 -8.815 -23.662 1.00 46.31 848 GLY A O 1
ATOM 7015 N N . MET A 1 849 ? 40.252 -7.520 -24.547 1.00 54.38 849 MET A N 1
ATOM 7016 C CA . MET A 1 849 ? 39.497 -6.275 -24.394 1.00 54.38 849 MET A CA 1
ATOM 7017 C C . MET A 1 849 ? 38.342 -6.257 -25.402 1.00 54.38 849 MET A C 1
ATOM 7019 O O . MET A 1 849 ? 38.565 -6.429 -26.606 1.00 54.38 849 MET A O 1
ATOM 7023 N N . ILE A 1 850 ? 37.120 -6.018 -24.927 1.00 62.28 850 ILE A N 1
ATOM 7024 C CA . ILE A 1 850 ? 35.959 -5.808 -25.794 1.00 62.28 850 ILE A CA 1
ATOM 7025 C C . ILE A 1 850 ? 36.146 -4.483 -26.545 1.00 62.28 850 ILE A C 1
ATOM 7027 O O . ILE A 1 850 ? 36.018 -3.408 -25.967 1.00 62.28 850 ILE A O 1
ATOM 7031 N N . LYS A 1 851 ? 36.449 -4.556 -27.847 1.00 76.38 851 LYS A N 1
ATOM 7032 C CA . LYS A 1 851 ? 36.467 -3.387 -28.739 1.00 76.38 851 LYS A CA 1
ATOM 7033 C C . LYS A 1 851 ? 35.118 -3.260 -29.442 1.00 76.38 851 LYS A C 1
ATOM 7035 O O . LYS A 1 851 ? 34.762 -4.131 -30.237 1.00 76.38 851 LYS A O 1
ATOM 7040 N N . ILE A 1 852 ? 34.399 -2.173 -29.176 1.00 85.62 852 ILE A N 1
ATOM 7041 C CA . ILE A 1 852 ? 33.168 -1.801 -29.883 1.00 85.62 852 ILE A CA 1
ATOM 7042 C C . ILE A 1 852 ? 33.525 -0.926 -31.086 1.00 85.62 852 ILE A C 1
ATOM 7044 O O . ILE A 1 852 ? 34.381 -0.048 -30.989 1.00 85.62 852 ILE A O 1
ATOM 7048 N N . LYS A 1 853 ? 32.876 -1.168 -32.227 1.00 88.62 853 LYS A N 1
ATOM 7049 C CA . LYS A 1 853 ? 32.934 -0.285 -33.399 1.00 88.62 853 LYS A CA 1
ATOM 7050 C C . LYS A 1 853 ? 31.551 0.268 -33.691 1.00 88.62 853 LYS A C 1
ATOM 7052 O O . LYS A 1 853 ? 30.585 -0.492 -33.662 1.00 88.62 853 LYS A O 1
ATOM 7057 N N . ILE A 1 854 ? 31.486 1.560 -33.999 1.00 91.12 854 ILE A N 1
ATOM 7058 C CA . ILE A 1 854 ? 30.266 2.245 -34.430 1.00 91.12 854 ILE A CA 1
ATOM 7059 C C . ILE A 1 854 ? 30.337 2.437 -35.942 1.00 91.12 854 ILE A C 1
ATOM 7061 O O . ILE A 1 854 ? 31.398 2.759 -36.468 1.00 91.12 854 ILE A O 1
ATOM 7065 N N . TYR A 1 855 ? 29.225 2.225 -36.631 1.00 92.56 855 TYR A N 1
ATOM 7066 C CA . TYR A 1 855 ? 29.077 2.354 -38.073 1.00 92.56 855 TYR A CA 1
ATOM 7067 C C . TYR A 1 855 ? 27.941 3.323 -38.391 1.00 92.56 855 TYR A C 1
ATOM 7069 O O . TYR A 1 855 ? 26.953 3.371 -37.656 1.00 92.56 855 TYR A O 1
ATOM 7077 N N . ASP A 1 856 ? 28.069 4.059 -39.489 1.00 91.81 856 ASP A N 1
ATOM 7078 C CA . ASP A 1 856 ? 26.948 4.780 -40.092 1.00 91.81 856 ASP A CA 1
ATOM 7079 C C . ASP A 1 856 ? 26.053 3.856 -40.941 1.00 91.81 856 ASP A C 1
ATOM 7081 O O . ASP A 1 856 ? 26.270 2.640 -41.026 1.00 91.81 856 ASP A O 1
ATOM 7085 N N . ASP A 1 857 ? 25.031 4.444 -41.555 1.00 88.94 857 ASP A N 1
ATOM 7086 C CA . ASP A 1 857 ? 24.073 3.794 -42.452 1.00 88.94 857 ASP A CA 1
ATOM 7087 C C . ASP A 1 857 ? 24.721 3.233 -43.727 1.00 88.94 857 ASP A C 1
ATOM 7089 O O . ASP A 1 857 ? 24.280 2.207 -44.242 1.00 88.94 857 ASP A O 1
ATOM 7093 N N . LYS A 1 858 ? 25.823 3.838 -44.180 1.00 89.12 858 LYS A N 1
ATOM 7094 C CA . LYS A 1 858 ? 26.668 3.353 -45.283 1.00 89.12 858 LYS A CA 1
ATOM 7095 C C . LYS A 1 858 ? 27.654 2.265 -44.845 1.00 89.12 858 LYS A C 1
ATOM 7097 O O . LYS A 1 858 ? 28.389 1.717 -45.664 1.00 89.12 858 LYS A O 1
ATOM 7102 N N . GLY A 1 859 ? 27.686 1.925 -43.557 1.00 84.38 859 GLY A N 1
ATOM 7103 C CA . GLY A 1 859 ? 28.542 0.890 -42.993 1.00 84.38 859 GLY A CA 1
ATOM 7104 C C . GLY A 1 859 ? 29.997 1.303 -42.756 1.00 84.38 859 GLY A C 1
ATOM 7105 O O . GLY A 1 859 ? 30.812 0.418 -42.477 1.00 84.38 859 GLY A O 1
ATOM 7106 N N . LYS A 1 860 ? 30.327 2.599 -42.818 1.00 89.69 860 LYS A N 1
ATOM 7107 C CA . LYS A 1 860 ? 31.656 3.152 -42.520 1.00 89.69 860 LYS A CA 1
ATOM 7108 C C . LYS A 1 860 ? 31.832 3.344 -41.014 1.00 89.69 860 LYS A C 1
ATOM 7110 O O . LYS A 1 860 ? 30.923 3.787 -40.318 1.00 89.69 860 LYS A O 1
ATOM 7115 N N . VAL A 1 861 ? 33.020 2.999 -40.508 1.00 89.56 861 VAL A N 1
ATOM 7116 C CA . VAL A 1 861 ? 33.355 3.113 -39.080 1.00 89.56 861 VAL A CA 1
ATOM 7117 C C . VAL A 1 861 ? 33.456 4.583 -38.664 1.00 89.56 861 VAL A C 1
ATOM 7119 O O . VAL A 1 861 ? 34.121 5.372 -39.331 1.00 89.56 861 VAL A O 1
ATOM 7122 N N . GLN A 1 862 ? 32.836 4.915 -37.535 1.00 88.81 862 GLN A N 1
ATOM 7123 C CA . GLN A 1 862 ? 32.845 6.228 -36.897 1.00 88.81 862 GLN A CA 1
ATOM 7124 C C . GLN A 1 862 ? 33.735 6.180 -35.647 1.00 88.81 862 GLN A C 1
ATOM 7126 O O . GLN A 1 862 ? 33.571 5.296 -34.801 1.00 88.81 862 GLN A O 1
ATOM 7131 N N . ASN A 1 863 ? 34.676 7.118 -35.530 1.00 82.94 863 ASN A N 1
ATOM 7132 C CA . ASN A 1 863 ? 35.575 7.214 -34.377 1.00 82.94 863 ASN A CA 1
ATOM 7133 C C . ASN A 1 863 ? 34.982 8.151 -33.308 1.00 82.94 863 ASN A C 1
ATOM 7135 O O . ASN A 1 863 ? 34.447 9.197 -33.675 1.00 82.94 863 ASN A O 1
ATOM 7139 N N . PRO A 1 864 ? 35.070 7.816 -32.006 1.00 78.31 864 PRO A N 1
ATOM 7140 C CA . PRO A 1 864 ? 34.634 8.705 -30.930 1.00 78.31 864 PRO A CA 1
ATOM 7141 C C . PRO A 1 864 ? 35.359 10.068 -30.932 1.00 78.31 864 PRO A C 1
ATOM 7143 O O . PRO A 1 864 ? 36.547 10.098 -31.253 1.00 78.31 864 PRO A O 1
ATOM 7146 N N . PRO A 1 865 ? 34.694 11.168 -30.521 1.00 85.25 865 PRO A N 1
ATOM 7147 C CA . PRO A 1 865 ? 33.299 11.231 -30.075 1.00 85.25 865 PRO A CA 1
ATOM 7148 C C . PRO A 1 865 ? 32.309 11.087 -31.244 1.00 85.25 865 PRO A C 1
ATOM 7150 O O . PRO A 1 865 ? 32.411 11.774 -32.256 1.00 85.25 865 PRO A O 1
ATOM 7153 N N . VAL A 1 866 ? 31.327 10.186 -31.106 1.00 89.88 866 VAL A N 1
ATOM 7154 C CA . VAL A 1 866 ? 30.287 9.969 -32.126 1.00 89.88 866 VAL A CA 1
ATOM 7155 C C . VAL A 1 866 ? 28.970 10.532 -31.617 1.00 89.88 866 VAL A C 1
ATOM 7157 O O . VAL A 1 866 ? 28.406 9.999 -30.664 1.00 89.88 866 VAL A O 1
ATOM 7160 N N . LYS A 1 867 ? 28.454 11.576 -32.269 1.00 93.75 867 LYS A N 1
ATOM 7161 C CA . LYS A 1 867 ? 27.119 12.112 -31.972 1.00 93.75 867 LYS A CA 1
ATOM 7162 C C . LYS A 1 867 ? 26.032 11.201 -32.525 1.00 93.75 867 LYS A C 1
ATOM 7164 O O . LYS A 1 867 ? 26.093 10.827 -33.696 1.00 93.75 867 LYS A O 1
ATOM 7169 N N . LEU A 1 868 ? 25.041 10.862 -31.707 1.00 95.12 868 LEU A N 1
ATOM 7170 C CA . LEU A 1 868 ? 23.866 10.094 -32.125 1.00 95.12 868 LEU A CA 1
ATOM 7171 C C . LEU A 1 868 ? 22.792 10.978 -32.771 1.00 95.12 868 LEU A C 1
ATOM 7173 O O . LEU A 1 868 ? 21.996 10.477 -33.562 1.00 95.12 868 LEU A O 1
ATOM 7177 N N . PHE A 1 869 ? 22.783 12.273 -32.462 1.00 94.31 869 PHE A N 1
ATOM 7178 C CA . PHE A 1 869 ? 21.771 13.217 -32.926 1.00 94.31 869 PHE A CA 1
ATOM 7179 C C . PHE A 1 869 ? 22.384 14.355 -33.748 1.00 94.31 869 PHE A C 1
ATOM 7181 O O . PHE A 1 869 ? 23.501 14.802 -33.483 1.00 94.31 869 PHE A O 1
ATOM 7188 N N . GLU A 1 870 ? 21.628 14.814 -34.743 1.00 91.00 870 GLU A N 1
ATOM 7189 C CA . GLU A 1 870 ? 21.843 16.054 -35.494 1.00 91.00 870 GLU A CA 1
ATOM 7190 C C . GLU A 1 870 ? 20.634 16.962 -35.226 1.00 91.00 870 GLU A C 1
ATOM 7192 O O . GLU A 1 870 ? 19.538 16.728 -35.742 1.00 91.00 870 GLU A O 1
ATOM 7197 N N . GLY A 1 871 ? 20.802 17.942 -34.332 1.00 87.88 871 GLY A N 1
ATOM 7198 C CA . GLY A 1 871 ? 19.662 18.626 -33.716 1.00 87.88 871 GLY A CA 1
ATOM 7199 C C . GLY A 1 871 ? 18.815 17.624 -32.929 1.00 87.88 871 GLY A C 1
ATOM 7200 O O . GLY A 1 871 ? 19.347 16.896 -32.094 1.00 87.88 871 GLY A O 1
ATOM 7201 N N . ASP A 1 872 ? 17.523 17.543 -33.239 1.00 87.19 872 ASP A N 1
ATOM 7202 C CA . ASP A 1 872 ? 16.588 16.572 -32.652 1.00 87.19 872 ASP A CA 1
ATOM 7203 C C . ASP A 1 872 ? 16.454 15.274 -33.465 1.00 87.19 872 ASP A C 1
ATOM 7205 O O . ASP A 1 872 ? 15.803 14.319 -33.032 1.00 87.19 872 ASP A O 1
ATOM 7209 N N . LYS A 1 873 ? 17.085 15.202 -34.645 1.00 91.31 873 LYS A N 1
ATOM 7210 C CA . LYS A 1 873 ? 16.990 14.040 -35.529 1.00 91.31 873 LYS A CA 1
ATOM 7211 C C . LYS A 1 873 ? 18.010 12.979 -35.132 1.00 91.31 873 LYS A C 1
ATOM 7213 O O . LYS A 1 873 ? 19.218 13.217 -35.128 1.00 91.31 873 LYS A O 1
ATOM 7218 N N . LYS A 1 874 ? 17.526 11.771 -34.845 1.00 93.62 874 LYS A N 1
ATOM 7219 C CA . LYS A 1 874 ? 18.378 10.612 -34.564 1.00 93.62 874 LYS A CA 1
ATOM 7220 C C . LYS A 1 874 ? 19.047 10.102 -35.845 1.00 93.62 874 LYS A C 1
ATOM 7222 O O . LYS A 1 874 ? 18.375 9.820 -36.836 1.00 93.62 874 LYS A O 1
ATOM 7227 N N . ARG A 1 875 ? 20.370 9.939 -35.811 1.00 94.00 875 ARG A N 1
ATOM 7228 C CA . ARG A 1 875 ? 21.165 9.354 -36.901 1.00 94.00 875 ARG A CA 1
ATOM 7229 C C . ARG A 1 875 ? 20.997 7.832 -36.928 1.00 94.00 875 ARG A C 1
ATOM 7231 O O . ARG A 1 875 ? 20.902 7.179 -35.886 1.00 94.00 875 ARG A O 1
ATOM 7238 N N . ASN A 1 876 ? 21.034 7.247 -38.123 1.00 93.00 876 ASN A N 1
ATOM 7239 C CA . ASN A 1 876 ? 21.027 5.795 -38.308 1.00 93.00 876 ASN A CA 1
ATOM 7240 C C . ASN A 1 876 ? 22.429 5.219 -38.076 1.00 93.00 876 ASN A C 1
ATOM 7242 O O . ASN A 1 876 ? 23.189 4.992 -39.012 1.00 93.00 876 ASN A O 1
ATOM 7246 N N . LEU A 1 877 ? 22.773 5.011 -36.806 1.00 94.62 877 LEU A N 1
ATOM 7247 C CA . LEU A 1 877 ? 24.042 4.412 -36.399 1.00 94.62 877 LEU A CA 1
ATOM 7248 C C . LEU A 1 877 ? 23.852 2.972 -35.924 1.00 94.62 877 LEU A C 1
ATOM 7250 O O . LEU A 1 877 ? 22.799 2.603 -35.398 1.00 94.62 877 LEU A O 1
ATOM 7254 N N . PHE A 1 878 ? 24.907 2.175 -36.052 1.00 94.12 878 PHE A N 1
ATOM 7255 C CA . PHE A 1 878 ? 24.945 0.777 -35.636 1.00 94.12 878 PHE A CA 1
ATOM 7256 C C . PHE A 1 878 ? 26.223 0.482 -34.860 1.00 94.12 878 PHE A C 1
ATOM 7258 O O . PHE A 1 878 ? 27.244 1.118 -35.092 1.00 94.12 878 PHE A O 1
ATOM 7265 N N . TRP A 1 879 ? 26.208 -0.514 -33.984 1.00 92.69 879 TRP A N 1
ATOM 7266 C CA . TRP A 1 879 ? 27.400 -0.986 -33.290 1.00 92.69 879 TRP A CA 1
ATOM 7267 C C . TRP A 1 879 ? 27.602 -2.490 -33.469 1.00 92.69 879 TRP A C 1
ATOM 7269 O O . TRP A 1 879 ? 26.651 -3.241 -33.682 1.00 92.69 879 TRP A O 1
ATOM 7279 N N . SER A 1 880 ? 28.853 -2.940 -33.398 1.00 89.69 880 SER A N 1
ATOM 7280 C CA . SER A 1 880 ? 29.198 -4.363 -33.335 1.00 89.69 880 SER A CA 1
ATOM 7281 C C . SER A 1 880 ? 30.424 -4.581 -32.454 1.00 89.69 880 SER A C 1
ATOM 7283 O O . SER A 1 880 ? 31.253 -3.679 -32.277 1.00 89.69 880 SER A O 1
ATOM 7285 N N . TYR A 1 881 ? 30.600 -5.812 -31.976 1.00 86.69 881 TYR A N 1
ATOM 7286 C CA . TYR A 1 881 ? 31.913 -6.258 -31.525 1.00 86.69 881 TYR A CA 1
ATOM 7287 C C . TYR A 1 881 ? 32.896 -6.190 -32.694 1.00 86.69 881 TYR A C 1
ATOM 7289 O O . TYR A 1 881 ? 32.554 -6.526 -33.833 1.00 86.69 881 TYR A O 1
ATOM 7297 N N . ALA A 1 882 ? 34.141 -5.790 -32.432 1.00 78.38 882 ALA A N 1
ATOM 7298 C CA . ALA A 1 882 ? 35.178 -5.725 -33.461 1.00 78.38 882 ALA A CA 1
ATOM 7299 C C . ALA A 1 882 ? 35.434 -7.089 -34.131 1.00 78.38 882 ALA A C 1
ATOM 7301 O O . ALA A 1 882 ? 35.830 -7.123 -35.298 1.00 78.38 882 ALA A O 1
ATOM 7302 N N . ARG A 1 883 ? 35.185 -8.188 -33.402 1.00 75.75 883 ARG A N 1
ATOM 7303 C CA . ARG A 1 883 ? 35.297 -9.577 -33.877 1.00 75.75 883 ARG A CA 1
ATOM 7304 C C . ARG A 1 883 ? 34.053 -10.067 -34.640 1.00 75.75 883 ARG A C 1
ATOM 7306 O O . ARG A 1 883 ? 34.159 -11.023 -35.392 1.00 75.75 883 ARG A O 1
ATOM 7313 N N . GLU A 1 884 ? 32.915 -9.376 -34.539 1.00 79.00 884 GLU A N 1
ATOM 7314 C CA . GLU A 1 884 ? 31.625 -9.778 -35.128 1.00 79.00 884 GLU A CA 1
ATOM 7315 C C . GLU A 1 884 ? 31.102 -8.736 -36.130 1.00 79.00 884 GLU A C 1
ATOM 7317 O O . GLU A 1 884 ? 29.983 -8.235 -36.023 1.00 79.00 884 GLU A O 1
ATOM 7322 N N . LYS A 1 885 ? 31.911 -8.377 -37.135 1.00 66.56 885 LYS A N 1
ATOM 7323 C CA . LYS A 1 885 ? 31.577 -7.302 -38.097 1.00 66.56 885 LYS A CA 1
ATOM 7324 C C . LYS A 1 885 ? 30.222 -7.475 -38.808 1.00 66.56 885 LYS A C 1
ATOM 7326 O O . LYS A 1 885 ? 29.649 -6.483 -39.252 1.00 66.56 885 LYS A O 1
ATOM 7331 N N . LYS A 1 886 ? 29.734 -8.715 -38.944 1.00 74.31 886 LYS A N 1
ATOM 7332 C CA . LYS A 1 886 ? 28.462 -9.040 -39.613 1.00 74.31 886 LYS A CA 1
ATOM 7333 C C . LYS A 1 886 ? 27.231 -8.846 -38.713 1.00 74.31 886 LYS A C 1
ATOM 7335 O O . LYS A 1 886 ? 26.136 -8.695 -39.239 1.00 74.31 886 LYS A O 1
ATOM 7340 N N . LYS A 1 887 ? 27.393 -8.795 -37.385 1.00 84.44 887 LYS A N 1
ATOM 7341 C CA . LYS A 1 887 ? 26.290 -8.668 -36.418 1.00 84.44 887 LYS A CA 1
ATOM 7342 C C . LYS A 1 887 ? 26.168 -7.218 -35.934 1.00 84.44 887 LYS A C 1
ATOM 7344 O O . LYS A 1 887 ? 26.558 -6.873 -34.820 1.00 84.44 887 LYS A O 1
ATOM 7349 N N . LYS A 1 888 ? 25.687 -6.342 -36.822 1.00 87.56 888 LYS A N 1
ATOM 7350 C CA . LYS A 1 888 ? 25.470 -4.915 -36.533 1.00 87.56 888 LYS A CA 1
ATOM 7351 C C . LYS A 1 888 ? 24.125 -4.714 -35.831 1.00 87.56 888 LYS A C 1
ATOM 7353 O O . LYS A 1 888 ? 23.094 -5.146 -36.333 1.00 87.56 888 LYS A O 1
ATOM 7358 N N . ARG A 1 889 ? 24.133 -4.028 -34.690 1.00 91.44 889 ARG A N 1
ATOM 7359 C CA . ARG A 1 889 ? 22.948 -3.715 -33.878 1.00 91.44 889 ARG A CA 1
ATOM 7360 C C . ARG A 1 889 ? 22.655 -2.221 -33.958 1.00 91.44 889 ARG A C 1
ATOM 7362 O O . ARG A 1 889 ? 23.580 -1.420 -33.862 1.00 91.44 889 ARG A O 1
ATOM 7369 N N . LYS A 1 890 ? 21.392 -1.823 -34.139 1.00 92.81 890 LYS A N 1
ATOM 7370 C CA . LYS A 1 890 ? 21.010 -0.400 -34.218 1.00 92.81 890 LYS A CA 1
ATOM 7371 C C . LYS A 1 890 ? 21.331 0.311 -32.898 1.00 92.81 890 LYS A C 1
ATOM 7373 O O . LYS A 1 890 ? 21.053 -0.218 -31.821 1.00 92.81 890 LYS A O 1
ATOM 7378 N N . MET A 1 891 ? 21.908 1.507 -32.982 1.00 92.69 891 MET A N 1
ATOM 7379 C CA . MET A 1 891 ? 22.202 2.341 -31.820 1.00 92.69 891 MET A CA 1
ATOM 7380 C C . MET A 1 891 ? 20.917 2.838 -31.158 1.00 92.69 891 MET A C 1
ATOM 7382 O O . MET A 1 891 ? 19.966 3.266 -31.822 1.00 92.69 891 MET A O 1
ATOM 7386 N N . ARG A 1 892 ? 20.921 2.812 -29.826 1.00 93.88 892 ARG A N 1
ATOM 7387 C CA . ARG A 1 892 ? 19.853 3.324 -28.965 1.00 93.88 892 ARG A CA 1
ATOM 7388 C C . ARG A 1 892 ? 20.397 4.526 -28.181 1.00 93.88 892 ARG A C 1
ATOM 7390 O O . ARG A 1 892 ? 21.586 4.562 -27.869 1.00 93.88 892 ARG A O 1
ATOM 7397 N N . SER A 1 893 ? 19.558 5.511 -27.891 1.00 94.62 893 SER A N 1
ATOM 7398 C CA . SER A 1 893 ? 19.884 6.671 -27.058 1.00 94.62 893 SER A CA 1
ATOM 7399 C C . SER A 1 893 ? 19.804 6.345 -25.572 1.00 94.62 893 SER A C 1
ATOM 7401 O O . SER A 1 893 ? 20.486 6.963 -24.756 1.00 94.62 893 SER A O 1
ATOM 7403 N N . LEU A 1 894 ? 18.988 5.353 -25.224 1.00 95.12 894 LEU A N 1
ATOM 7404 C CA . LEU A 1 894 ? 18.829 4.812 -23.885 1.00 95.12 894 LEU A CA 1
ATOM 7405 C C . LEU A 1 894 ? 18.494 3.316 -23.950 1.00 95.12 894 LEU A C 1
ATOM 7407 O O . LEU A 1 894 ? 18.077 2.809 -24.994 1.00 95.12 894 LEU A O 1
ATOM 7411 N N . ALA A 1 895 ? 18.695 2.626 -22.834 1.00 94.81 895 ALA A N 1
ATOM 7412 C CA . ALA A 1 895 ? 18.107 1.317 -22.555 1.00 94.81 895 ALA A CA 1
ATOM 7413 C C . ALA A 1 895 ? 17.265 1.422 -21.277 1.00 94.81 895 ALA A C 1
ATOM 7415 O O . ALA A 1 895 ? 17.409 2.390 -20.529 1.00 94.81 895 ALA A O 1
ATOM 7416 N N . VAL A 1 896 ? 16.406 0.444 -21.008 1.00 94.31 896 VAL A N 1
ATOM 7417 C CA . VAL A 1 896 ? 15.576 0.432 -19.798 1.00 94.31 896 VAL A CA 1
ATOM 7418 C C . VAL A 1 896 ? 16.021 -0.684 -18.860 1.00 94.31 896 VAL A C 1
ATOM 7420 O O . VAL A 1 896 ? 16.239 -1.818 -19.283 1.00 94.31 896 VAL A O 1
ATOM 7423 N N . VAL A 1 897 ? 16.150 -0.338 -17.581 1.00 93.38 897 VAL A N 1
ATOM 7424 C CA . VAL A 1 897 ? 16.466 -1.248 -16.479 1.00 93.38 897 VAL A CA 1
ATOM 7425 C C . VAL A 1 897 ? 15.198 -1.521 -15.678 1.00 93.38 897 VAL A C 1
ATOM 7427 O O . VAL A 1 897 ? 14.511 -0.564 -15.323 1.00 93.38 897 VAL A O 1
ATOM 7430 N N . LYS A 1 898 ? 14.902 -2.787 -15.363 1.00 92.94 898 LYS A N 1
ATOM 7431 C CA . LYS A 1 898 ? 13.820 -3.148 -14.427 1.00 92.94 898 LYS A CA 1
ATOM 7432 C C . LYS A 1 898 ? 14.370 -3.139 -12.998 1.00 92.94 898 LYS A C 1
ATOM 7434 O O . LYS A 1 898 ? 15.461 -3.646 -12.756 1.00 92.94 898 LYS A O 1
ATOM 7439 N N . ILE A 1 899 ? 13.640 -2.550 -12.055 1.00 87.19 899 ILE A N 1
ATOM 7440 C CA . ILE A 1 899 ? 14.104 -2.351 -10.670 1.00 87.19 899 ILE A CA 1
ATOM 7441 C C . ILE A 1 899 ? 13.451 -3.345 -9.730 1.00 87.19 899 ILE A C 1
ATOM 7443 O O . ILE A 1 899 ? 14.147 -4.006 -8.965 1.00 87.19 899 ILE A O 1
ATOM 7447 N N . GLU A 1 900 ? 12.127 -3.441 -9.790 1.00 79.25 900 GLU A N 1
ATOM 7448 C CA . GLU A 1 900 ? 11.346 -4.370 -8.984 1.00 79.25 900 GLU A CA 1
ATOM 7449 C C . GLU A 1 900 ? 9.962 -4.600 -9.611 1.00 79.25 900 GLU A C 1
ATOM 7451 O O . GLU A 1 900 ? 9.428 -3.699 -10.271 1.00 79.25 900 GLU A O 1
ATOM 7456 N N . PRO A 1 901 ? 9.379 -5.796 -9.434 1.00 82.25 901 PRO A N 1
ATOM 7457 C CA . PRO A 1 901 ? 7.967 -6.030 -9.659 1.00 82.25 901 PRO A CA 1
ATOM 7458 C C . PRO A 1 901 ? 7.174 -5.596 -8.421 1.00 82.25 901 PRO A C 1
ATOM 7460 O O . PRO A 1 901 ? 7.656 -5.646 -7.288 1.00 82.25 901 PRO A O 1
ATOM 7463 N N . ASN A 1 902 ? 5.926 -5.195 -8.626 1.00 74.31 902 ASN A N 1
ATOM 7464 C CA . ASN A 1 902 ? 4.993 -4.883 -7.557 1.00 74.31 902 ASN A CA 1
ATOM 7465 C C . ASN A 1 902 ? 3.628 -5.513 -7.887 1.00 74.31 902 ASN A C 1
ATOM 7467 O O . ASN A 1 902 ? 3.098 -5.285 -8.973 1.00 74.31 902 ASN A O 1
ATOM 7471 N N . PRO A 1 903 ? 3.035 -6.312 -6.990 1.00 68.50 903 PRO A N 1
ATOM 7472 C CA . PRO A 1 903 ? 1.752 -6.956 -7.260 1.00 68.50 903 PRO A CA 1
ATOM 7473 C C . PRO A 1 903 ? 0.538 -6.148 -6.754 1.00 68.50 903 PRO A C 1
ATOM 7475 O O . PRO A 1 903 ? -0.604 -6.522 -7.007 1.00 68.50 903 PRO A O 1
ATOM 7478 N N . GLY A 1 904 ? 0.748 -5.034 -6.041 1.00 67.50 904 GLY A N 1
ATOM 7479 C CA . GLY A 1 904 ? -0.311 -4.328 -5.315 1.00 67.50 904 GLY A CA 1
ATOM 7480 C C . GLY A 1 904 ? -1.242 -3.446 -6.162 1.00 67.50 904 GLY A C 1
ATOM 7481 O O . GLY A 1 904 ? -0.881 -2.935 -7.222 1.00 67.50 904 GLY A O 1
ATOM 7482 N N . ALA A 1 905 ? -2.438 -3.181 -5.625 1.00 67.50 905 ALA A N 1
ATOM 7483 C CA . ALA A 1 905 ? -3.447 -2.287 -6.213 1.00 67.50 905 ALA A CA 1
ATOM 7484 C C . ALA A 1 905 ? -3.222 -0.788 -5.910 1.00 67.50 905 ALA A C 1
ATOM 7486 O O . ALA A 1 905 ? -3.917 0.061 -6.459 1.00 67.50 905 ALA A O 1
ATOM 7487 N N . GLY A 1 906 ? -2.263 -0.438 -5.039 1.00 64.31 906 GLY A N 1
ATOM 7488 C CA . GLY A 1 906 ? -2.140 0.873 -4.364 1.00 64.31 906 GLY A CA 1
ATOM 7489 C C . GLY A 1 906 ? -2.049 2.132 -5.241 1.00 64.31 906 GLY A C 1
ATOM 7490 O O . GLY A 1 906 ? -2.086 3.242 -4.719 1.00 64.31 906 GLY A O 1
ATOM 7491 N N . LEU A 1 907 ? -1.930 1.997 -6.564 1.00 70.12 907 LEU A N 1
ATOM 7492 C CA . LEU A 1 907 ? -1.879 3.126 -7.495 1.00 70.12 907 LEU A CA 1
ATOM 7493 C C . LEU A 1 907 ? -3.172 3.393 -8.258 1.00 70.12 907 LEU A C 1
ATOM 7495 O O . LEU A 1 907 ? -3.255 4.396 -8.965 1.00 70.12 907 LEU A O 1
ATOM 7499 N N . TRP A 1 908 ? -4.181 2.543 -8.110 1.00 75.88 908 TRP A N 1
ATOM 7500 C CA . TRP A 1 908 ? -5.424 2.672 -8.860 1.00 75.88 908 TRP A CA 1
ATOM 7501 C C . TRP A 1 908 ? -6.146 3.972 -8.586 1.00 75.88 908 TRP A C 1
ATOM 7503 O O . TRP A 1 908 ? -6.485 4.680 -9.528 1.00 75.88 908 TRP A O 1
ATOM 7513 N N . ARG A 1 909 ? -6.320 4.328 -7.309 1.00 74.44 909 ARG A N 1
ATOM 7514 C CA . ARG A 1 909 ? -6.951 5.595 -6.933 1.00 74.44 909 ARG A CA 1
ATOM 7515 C C . ARG A 1 909 ? -6.142 6.801 -7.409 1.00 74.44 909 ARG A C 1
ATOM 7517 O O . ARG A 1 909 ? -6.691 7.575 -8.192 1.00 74.44 909 ARG A O 1
ATOM 7524 N N . PRO A 1 910 ? -4.837 6.921 -7.087 1.00 71.75 910 PRO A N 1
ATOM 7525 C CA . PRO A 1 910 ? -4.019 8.009 -7.612 1.00 71.75 910 PRO A CA 1
ATOM 7526 C C . PRO A 1 910 ? -4.027 8.140 -9.139 1.00 71.75 910 PRO A C 1
ATOM 7528 O O . PRO A 1 910 ? -3.939 9.259 -9.639 1.00 71.75 910 PRO A O 1
ATOM 7531 N N . HIS A 1 911 ? -4.094 7.033 -9.886 1.00 74.56 911 HIS A N 1
ATOM 7532 C CA . HIS A 1 911 ? -4.166 7.063 -11.346 1.00 74.56 911 HIS A CA 1
ATOM 7533 C C . HIS A 1 911 ? -5.560 7.460 -11.850 1.00 74.56 911 HIS A C 1
ATOM 7535 O O . HIS A 1 911 ? -5.673 8.378 -12.661 1.00 74.56 911 HIS A O 1
ATOM 7541 N N . ASN A 1 912 ? -6.615 6.822 -11.342 1.00 76.19 912 ASN A N 1
ATOM 7542 C CA . ASN A 1 912 ? -8.001 7.084 -11.727 1.00 76.19 912 ASN A CA 1
ATOM 7543 C C . ASN A 1 912 ? -8.389 8.541 -11.477 1.00 76.19 912 ASN A C 1
ATOM 7545 O O . ASN A 1 912 ? -8.948 9.177 -12.360 1.00 76.19 912 ASN A O 1
ATOM 7549 N N . ASP A 1 913 ? -7.992 9.116 -10.341 1.00 74.25 913 ASP A N 1
ATOM 7550 C CA . ASP A 1 913 ? -8.249 10.529 -10.048 1.00 74.25 913 ASP A CA 1
ATOM 7551 C C . ASP A 1 913 ? -7.630 11.453 -11.113 1.00 74.25 913 ASP A C 1
ATOM 7553 O O . ASP A 1 913 ? -8.183 12.501 -11.436 1.00 74.25 913 ASP A O 1
ATOM 7557 N N . ARG A 1 914 ? -6.504 11.060 -11.725 1.00 75.56 914 ARG A N 1
ATOM 7558 C CA . ARG A 1 914 ? -5.869 11.827 -12.814 1.00 75.56 914 ARG A CA 1
ATOM 7559 C C . ARG A 1 914 ? -6.550 11.624 -14.155 1.00 75.56 914 ARG A C 1
ATOM 7561 O O . ARG A 1 914 ? -6.610 12.564 -14.940 1.00 75.56 914 ARG A O 1
ATOM 7568 N N . VAL A 1 915 ? -7.046 10.422 -14.407 1.00 74.56 915 VAL A N 1
ATOM 7569 C CA . VAL A 1 915 ? -7.846 10.102 -15.588 1.00 74.56 915 VAL A CA 1
ATOM 7570 C C . VAL A 1 915 ? -9.153 10.908 -15.579 1.00 74.56 915 VAL A C 1
ATOM 7572 O O . VAL A 1 915 ? -9.456 11.564 -16.575 1.00 74.56 915 VAL A O 1
ATOM 7575 N N . LYS A 1 916 ? -9.843 10.972 -14.431 1.00 74.06 916 LYS A N 1
ATOM 7576 C CA . LYS A 1 916 ? -11.057 11.784 -14.243 1.00 74.06 916 LYS A CA 1
ATOM 7577 C C . LYS A 1 916 ? -10.812 13.278 -14.436 1.00 74.06 916 LYS A C 1
ATOM 7579 O O . LYS A 1 916 ? -11.516 13.929 -15.196 1.00 74.06 916 LYS A O 1
ATOM 7584 N N . LEU A 1 917 ? -9.750 13.819 -13.829 1.00 73.62 917 LEU A N 1
ATOM 7585 C CA . LEU A 1 917 ? -9.358 15.224 -14.021 1.00 73.62 917 LEU A CA 1
ATOM 7586 C C . LEU A 1 917 ? -9.058 15.580 -15.488 1.00 73.62 917 LEU A C 1
ATOM 7588 O O . LEU A 1 917 ? -9.082 16.753 -15.844 1.00 73.62 917 LEU A O 1
ATOM 7592 N N . ALA A 1 918 ? -8.757 14.589 -16.329 1.00 72.56 918 ALA A N 1
ATOM 7593 C CA . ALA A 1 918 ? -8.556 14.762 -17.764 1.00 72.56 918 ALA A CA 1
ATOM 7594 C C . ALA A 1 918 ? -9.839 14.543 -18.595 1.00 72.56 918 ALA A C 1
ATOM 7596 O O . ALA A 1 918 ? -9.742 14.451 -19.816 1.00 72.56 918 ALA A O 1
ATOM 7597 N N . GLY A 1 919 ? -11.011 14.417 -17.959 1.00 76.06 919 GLY A N 1
ATOM 7598 C CA . GLY A 1 919 ? -12.303 14.201 -18.621 1.00 76.06 919 GLY A CA 1
ATOM 7599 C C . GLY A 1 919 ? -12.490 12.799 -19.210 1.00 76.06 919 GLY A C 1
ATOM 7600 O O . GLY A 1 919 ? -13.325 12.614 -20.089 1.00 76.06 919 GLY A O 1
ATOM 7601 N N . ARG A 1 920 ? -11.698 11.814 -18.770 1.00 76.56 920 ARG A N 1
ATOM 7602 C CA . ARG A 1 920 ? -11.699 10.437 -19.299 1.00 76.56 920 ARG A CA 1
ATOM 7603 C C . ARG A 1 920 ? -12.295 9.438 -18.312 1.00 76.56 920 ARG A C 1
ATOM 7605 O O . ARG A 1 920 ? -11.730 8.378 -18.040 1.00 76.56 920 ARG A O 1
ATOM 7612 N N . ASP A 1 921 ? -13.424 9.807 -17.722 1.00 70.88 921 ASP A N 1
ATOM 7613 C CA . ASP A 1 921 ? -14.096 8.991 -16.716 1.00 70.88 921 ASP A CA 1
ATOM 7614 C C . ASP A 1 921 ? -14.344 7.560 -17.223 1.00 70.88 921 ASP A C 1
ATOM 7616 O O . ASP A 1 921 ? -14.846 7.340 -18.324 1.00 70.88 921 ASP A O 1
ATOM 7620 N N . GLY A 1 922 ? -13.988 6.566 -16.407 1.00 67.25 922 GLY A N 1
ATOM 7621 C CA . GLY A 1 922 ? -14.182 5.154 -16.748 1.00 67.25 922 GLY A CA 1
ATOM 7622 C C . GLY A 1 922 ? -13.038 4.488 -17.528 1.00 67.25 922 GLY A C 1
ATOM 7623 O O . GLY A 1 922 ? -13.160 3.319 -17.888 1.00 67.25 922 GLY A O 1
ATOM 7624 N N . GLU A 1 923 ? -11.923 5.183 -17.790 1.00 71.81 923 GLU A N 1
ATOM 7625 C CA . GLU A 1 923 ? -10.736 4.566 -18.413 1.00 71.81 923 GLU A CA 1
ATOM 7626 C C . GLU A 1 923 ? -9.805 3.856 -17.418 1.00 71.81 923 GLU A C 1
ATOM 7628 O O . GLU A 1 923 ? -9.001 3.045 -17.859 1.00 71.81 923 GLU A O 1
ATOM 7633 N N . GLY A 1 924 ? -9.912 4.124 -16.108 1.00 78.12 924 GLY A N 1
ATOM 7634 C CA . GLY A 1 924 ? -8.933 3.736 -15.078 1.00 78.12 924 GLY A CA 1
ATOM 7635 C C . GLY A 1 924 ? -8.526 2.254 -15.082 1.00 78.12 924 GLY A C 1
ATOM 7636 O O . GLY A 1 924 ? -7.669 1.817 -15.838 1.00 78.12 924 GLY A O 1
ATOM 7637 N N . VAL A 1 925 ? -9.114 1.437 -14.206 1.00 87.44 925 VAL A N 1
ATOM 7638 C CA . VAL A 1 925 ? -8.764 -0.001 -14.118 1.00 87.44 925 VAL A CA 1
ATOM 7639 C C . VAL A 1 925 ? -9.635 -0.890 -15.010 1.00 87.44 925 VAL A C 1
ATOM 7641 O O . VAL A 1 925 ? -9.617 -2.114 -14.890 1.00 87.44 925 VAL A O 1
ATOM 7644 N N . TYR A 1 926 ? -10.397 -0.285 -15.924 1.00 91.19 926 TYR A N 1
ATOM 7645 C CA . TYR A 1 926 ? -11.361 -0.967 -16.786 1.00 91.19 926 TYR A CA 1
ATOM 7646 C C . TYR A 1 926 ? -10.730 -2.126 -17.572 1.00 91.19 926 TYR A C 1
ATOM 7648 O O . TYR A 1 926 ? -11.229 -3.251 -17.523 1.00 91.19 926 TYR A O 1
ATOM 7656 N N . LEU A 1 927 ? -9.584 -1.896 -18.227 1.00 91.94 927 LEU A N 1
ATOM 7657 C CA . LEU A 1 927 ? -8.941 -2.922 -19.055 1.00 91.94 927 LEU A CA 1
ATOM 7658 C C . LEU A 1 927 ? -8.430 -4.118 -18.231 1.00 91.94 927 LEU A C 1
ATOM 7660 O O . LEU A 1 927 ? -8.468 -5.251 -18.710 1.00 91.94 927 LEU A O 1
ATOM 7664 N N . VAL A 1 928 ? -8.021 -3.890 -16.976 1.00 92.31 928 VAL A N 1
ATOM 7665 C CA . VAL A 1 928 ? -7.609 -4.960 -16.050 1.00 92.31 928 VAL A CA 1
ATOM 7666 C C . VAL A 1 928 ? -8.767 -5.928 -15.811 1.00 92.31 928 VAL A C 1
ATOM 7668 O O . VAL A 1 928 ? -8.622 -7.137 -15.991 1.00 92.31 928 VAL A O 1
ATOM 7671 N N . PHE A 1 929 ? -9.945 -5.404 -15.472 1.00 94.12 929 PHE A N 1
ATOM 7672 C CA . PHE A 1 929 ? -11.114 -6.239 -15.197 1.00 94.12 929 PHE A CA 1
ATOM 7673 C C . PHE A 1 929 ? -11.782 -6.787 -16.455 1.00 94.12 929 PHE A C 1
ATOM 7675 O O . PHE A 1 929 ? -12.313 -7.895 -16.409 1.00 94.12 929 PHE A O 1
ATOM 7682 N N . SER A 1 930 ? -11.693 -6.085 -17.588 1.00 95.62 930 SER A N 1
ATOM 7683 C CA . SER A 1 930 ? -12.114 -6.619 -18.886 1.00 95.62 930 SER A CA 1
ATOM 7684 C C . SER A 1 930 ? -11.325 -7.884 -19.240 1.00 95.62 930 SER A C 1
ATOM 7686 O O . SER A 1 930 ? -11.924 -8.918 -19.532 1.00 95.62 930 SER A O 1
ATOM 7688 N N . ILE A 1 931 ? -9.987 -7.845 -19.151 1.00 95.44 931 ILE A N 1
ATOM 7689 C CA . ILE A 1 931 ? -9.133 -9.003 -19.467 1.00 95.44 931 ILE A CA 1
ATOM 7690 C C . ILE A 1 931 ? -9.312 -10.120 -18.428 1.00 95.44 931 ILE A C 1
ATOM 7692 O O . ILE A 1 931 ? -9.374 -11.298 -18.787 1.00 95.44 931 ILE A O 1
ATOM 7696 N N . LEU A 1 932 ? -9.456 -9.783 -17.141 1.00 94.81 932 LEU A N 1
ATOM 7697 C CA . LEU A 1 932 ? -9.790 -10.785 -16.123 1.00 94.81 932 LEU A CA 1
ATOM 7698 C C . LEU A 1 932 ? -11.151 -11.447 -16.406 1.00 94.81 932 LEU A C 1
ATOM 7700 O O . LEU A 1 932 ? -11.307 -12.650 -16.195 1.00 94.81 932 LEU A O 1
ATOM 7704 N N . GLY A 1 933 ? -12.121 -10.696 -16.928 1.00 96.19 933 GLY A N 1
ATOM 7705 C CA . GLY A 1 933 ? -13.417 -11.217 -17.355 1.00 96.19 933 GLY A CA 1
ATOM 7706 C C . GLY A 1 933 ? -13.329 -12.206 -18.515 1.00 96.19 933 GLY A C 1
ATOM 7707 O O . GLY A 1 933 ? -14.076 -13.182 -18.526 1.00 96.19 933 GLY A O 1
ATOM 7708 N N . GLU A 1 934 ? -12.382 -12.036 -19.442 1.00 95.75 934 GLU A N 1
ATOM 7709 C CA . GLU A 1 934 ? -12.113 -13.022 -20.502 1.00 95.75 934 GLU A CA 1
ATOM 7710 C C . GLU A 1 934 ? -11.651 -14.365 -19.916 1.00 95.75 934 GLU A C 1
ATOM 7712 O O . GLU A 1 934 ? -12.130 -15.428 -20.321 1.00 95.75 934 GLU A O 1
ATOM 7717 N N . TRP A 1 935 ? -10.770 -14.328 -18.912 1.00 94.38 935 TRP A N 1
ATOM 7718 C CA . TRP A 1 935 ? -10.385 -15.522 -18.155 1.00 94.38 935 TRP A CA 1
ATOM 7719 C C . TRP A 1 935 ? -11.556 -16.105 -17.355 1.00 94.38 935 TRP A C 1
ATOM 7721 O O . TRP A 1 935 ? -11.772 -17.319 -17.368 1.00 94.38 935 TRP A O 1
ATOM 7731 N N . GLY A 1 936 ? -12.343 -15.250 -16.697 1.00 95.19 936 GLY A N 1
ATOM 7732 C CA . GLY A 1 936 ? -13.532 -15.655 -15.950 1.00 95.19 936 GLY A CA 1
ATOM 7733 C C . GLY A 1 936 ? -14.588 -16.317 -16.837 1.00 95.19 936 GLY A C 1
ATOM 7734 O O . GLY A 1 936 ? -15.221 -17.282 -16.417 1.00 95.19 936 GLY A O 1
ATOM 7735 N N . LYS A 1 937 ? -14.733 -15.879 -18.093 1.00 95.19 937 LYS A N 1
ATOM 7736 C CA . LYS A 1 937 ? -15.620 -16.510 -19.080 1.00 95.19 937 LYS A CA 1
ATOM 7737 C C . LYS A 1 937 ? -15.219 -17.960 -19.352 1.00 95.19 937 LYS A C 1
ATOM 7739 O O . LYS A 1 937 ? -16.070 -18.839 -19.261 1.00 95.19 937 LYS A O 1
ATOM 7744 N N . LYS A 1 938 ? -13.924 -18.233 -19.571 1.00 93.12 938 LYS A N 1
ATOM 7745 C CA . LYS A 1 938 ? -13.424 -19.613 -19.728 1.00 93.12 938 LYS A CA 1
ATOM 7746 C C . LYS A 1 938 ? -13.773 -20.483 -18.519 1.00 93.12 938 LYS A C 1
ATOM 7748 O O . LYS A 1 938 ? -14.207 -21.619 -18.685 1.00 93.12 938 LYS A O 1
ATOM 7753 N N . TYR A 1 939 ? -13.610 -19.953 -17.305 1.00 92.56 939 TYR A N 1
ATOM 7754 C CA . TYR A 1 939 ? -13.948 -20.686 -16.081 1.00 92.56 939 TYR A CA 1
ATOM 7755 C C . TYR A 1 939 ? -15.455 -20.939 -15.961 1.00 92.56 939 TYR A C 1
ATOM 7757 O O . TYR A 1 939 ? -15.877 -22.053 -15.660 1.00 92.56 939 TYR A O 1
ATOM 7765 N N . LYS A 1 940 ? -16.273 -19.929 -16.266 1.00 93.44 940 LYS A N 1
ATOM 7766 C CA . LYS A 1 940 ? -17.735 -20.018 -16.283 1.00 93.44 940 LYS A CA 1
ATOM 7767 C C . LYS A 1 940 ? -18.257 -21.093 -17.236 1.00 93.44 940 LYS A C 1
ATOM 7769 O O . LYS A 1 940 ? -19.167 -21.839 -16.882 1.00 93.44 940 LYS A O 1
ATOM 7774 N N . ASP A 1 941 ? -17.697 -21.183 -18.436 1.00 90.75 941 ASP A N 1
ATOM 7775 C CA . ASP A 1 941 ? -18.141 -22.162 -19.432 1.00 90.75 941 ASP A CA 1
ATOM 7776 C C . ASP A 1 941 ? -17.844 -23.603 -18.971 1.00 90.75 941 ASP A C 1
ATOM 7778 O O . ASP A 1 941 ? -18.663 -24.504 -19.167 1.00 90.75 941 ASP A O 1
ATOM 7782 N N . LEU A 1 942 ? -16.736 -23.813 -18.247 1.00 85.00 942 LEU A N 1
ATOM 7783 C CA . LEU A 1 942 ? -16.418 -25.100 -17.617 1.00 85.00 942 LEU A CA 1
ATOM 7784 C C . LEU A 1 942 ? -17.328 -25.446 -16.435 1.00 85.00 942 LEU A C 1
ATOM 7786 O O . LEU A 1 942 ? -17.661 -26.614 -16.230 1.00 85.00 942 LEU A O 1
ATOM 7790 N N . THR A 1 943 ? -17.715 -24.466 -15.618 1.00 80.50 943 THR A N 1
ATOM 7791 C CA . THR A 1 943 ? -18.617 -24.728 -14.486 1.00 80.50 943 THR A CA 1
ATOM 7792 C C . THR A 1 943 ? -20.055 -24.957 -14.949 1.00 80.50 943 THR A C 1
ATOM 7794 O O . THR A 1 943 ? -20.776 -25.716 -14.306 1.00 80.50 943 THR A O 1
ATOM 7797 N N . LYS A 1 944 ? -20.455 -24.399 -16.102 1.00 74.31 944 LYS A N 1
ATOM 7798 C CA . LYS A 1 944 ? -21.742 -24.679 -16.763 1.00 74.31 944 LYS A CA 1
ATOM 7799 C C . LYS A 1 944 ? -21.816 -26.060 -17.420 1.00 74.31 944 LYS A C 1
ATOM 7801 O O . LYS A 1 944 ? -22.887 -26.663 -17.408 1.00 74.31 944 LYS A O 1
ATOM 7806 N N . SER A 1 945 ? -20.720 -26.559 -18.001 1.00 58.75 945 SER A N 1
ATOM 7807 C CA . SER A 1 945 ? -20.699 -27.869 -18.676 1.00 58.75 945 SER A CA 1
ATOM 7808 C C . SER A 1 945 ? -20.786 -29.049 -17.699 1.00 58.75 945 SER A C 1
ATOM 7810 O O . SER A 1 945 ? -21.285 -30.115 -18.052 1.00 58.75 945 SER A O 1
ATOM 7812 N N . LYS A 1 946 ? -20.419 -28.837 -16.430 1.00 50.50 946 LYS A N 1
ATOM 7813 C CA . LYS A 1 946 ? -20.680 -29.754 -15.312 1.00 50.50 946 LYS A CA 1
ATOM 7814 C C . LYS A 1 946 ? -22.122 -29.655 -14.789 1.00 50.50 946 LYS A C 1
ATOM 7816 O O . LYS A 1 946 ? -22.354 -29.323 -13.628 1.00 50.50 946 LYS A O 1
ATOM 7821 N N . LYS A 1 947 ? -23.113 -29.990 -15.616 1.00 35.94 947 LYS A N 1
ATOM 7822 C CA . LYS A 1 947 ? -24.470 -30.309 -15.132 1.00 35.94 947 LYS A CA 1
ATOM 7823 C C . LYS A 1 947 ? -24.480 -31.687 -14.443 1.00 35.94 947 LYS A C 1
ATOM 7825 O O . LYS A 1 947 ? -24.932 -32.649 -15.043 1.00 35.94 947 LYS A O 1
ATOM 7830 N N . SER A 1 948 ? -23.968 -31.764 -13.210 1.00 28.91 948 SER A N 1
ATOM 7831 C CA . SER A 1 948 ? -24.373 -32.719 -12.151 1.00 28.91 948 SER A CA 1
ATOM 7832 C C . SER A 1 948 ? -23.487 -32.555 -10.897 1.00 28.91 948 SER A C 1
ATOM 7834 O O . SER A 1 948 ? -22.585 -33.362 -10.671 1.00 28.91 948 SER A O 1
ATOM 7836 N N . ILE A 1 949 ? -23.703 -31.508 -10.088 1.00 33.84 949 ILE A N 1
ATOM 7837 C CA . ILE A 1 949 ? -23.361 -31.515 -8.645 1.00 33.84 949 ILE A CA 1
ATOM 7838 C C . ILE A 1 949 ? -24.456 -30.807 -7.855 1.00 33.84 949 ILE A C 1
ATOM 7840 O O . ILE A 1 949 ? -24.781 -29.641 -8.170 1.00 33.84 949 ILE A O 1
#

Mean predicted aligned error: 13.87 Å

Foldseek 3Di:
DVVLQVLLVQLLVCLLVLVQVSNQVSLVVLLVVCVVVVVLVVLVVVLVVCVVVVHDSVLSVLLNVLNVVSNVPDGLLPCAPLSSLSSHVLLVAAQNAAPVRSVVSRVSNNVSSVHDPDPSRPVSCVVRHHGHDDDPDPDDDDDDPDDDDDCPVVVVVVVVVVVVVVVVVVVVLVVLLVLLQVLLVVLLPDDDDALVRLLVVLLVLLVCLLVDPDLSVNSSSLSNLLNSLLVLVVRLCVVLVPDCVVCVVLSCVQSNSGAHDLVSLLVVLLVLQVQLVSDPDPVSVLSSLSSNLSSLSSLLSRQVSPQPAQLSLLVSLLSSLVSFWDQLALLGQGPSLDPVRHPNCVPPDPVVSLVSVLVSCLSVLVSNLVCCCCGHPVVPDDPVVSCLQLADDDPSWRPGAHQLDDDDDRSSSSSVSSVSSNQVSLCVNVPHDDAAEEEADECVVLVLLQAAEEEEQHDNNPVLVVLVLLLQLVCCVPPRYHYWHRNDWDQDPLFTWGQWTWHQHVVRGTYTYGHNDIGTHLEYEHSLNRLCLLVVLVSQHHYLQFNLNVLLQLALQCLCVLQPQLLFAAFDKDKAALVVCVVCPVCQLVVLLVVLVVSVVPAQKKKKDFRRDDQQPLIDIDGQDDDPDGDPVRSSVSSVSCSVSSNPGMMMIGHQDQQPLVQWWDPVVVVVVQVCCCVVPVDRDDPPQRKDKKWKWKWFQFLVRDIDTLFIKMKMASDSRADPVRGIAIDGDDLNGTQLLASVLVVVQCVSNPSSSQVSNLVCSVVCVVVSVVSSCVVVVSCVVSDDSDWDQGPLRDTSSHNRIWIWIKGKDFQADPVQFGQWAADSRNSDIGGQVDQDDPDPDDPDRFHKWKAFPVRDTDDPRDHQDDVSDGGFMWMDGPVCSPDTHTDHRIHMHIHGIDSDSVCQVSQQVVCVVVVNHSSGCNVVVSSSSSSSVSSSVVVVVPPDD

Sequence (949 aa):
MIKEREMAQKLLVSVLEKRLLDASLILAEISRYIYQKEKIEELISLEIKARERGLDTNFYKIQREILGKINRGINLKELDFGAFLVIGGRYIFNGKISSDELLQIRENYEDILKQKSARLSSKVIDYVFKEKYTPQEEKFWEISTGVSGSLKAVEELHLKLETKEIRRKQYLEAIRLGKRRNSFSEEMKKQENNIQEIYRSAIPLSSFFFKEKDPEKCEEIFGKFLAKNKKAWQKLITNFSVSPEEITQEIETVFRGGEILESEYQGLAKRIGKFFELCKDDKAIENVAKVAELLDIALLMQETIKIEDEHSAWVAFARFFDLTINNHIFDYYPYHYSIERTSAFKNWSRDKIFKLATLHHRITYQYIRAIIEKKTEFKDKTTASKNLWFGKIQKGKIIEQAIGIKVEKEEEKFWFSYARFRDISTLIHDGYPIPEIVDSFDPELIKFRERVNIGIVYPLGNTTVSVALEQGPKLAKDNNINLFLVPFPEIEKGLLKAREAFFRDENNNWKLVRFSNLIVLHACWLHFTHPLRMEIEQLGLPLIQPFLWESATYLKCEYPAMLKGSGVALPKQENWYRKDTERFNEKAKVKIRKIIKDLARDCEVIIVKAEKESGGRRSKILPVRDGKIFYADKIEELVEISYDISKTDNVVIQEAIKSNVRELYTNKFLETLKERFIRELGIGIDVDAPLFSYFRVILMKRPSGEFIPTHYITVVSSAAIANVGQGGRLFEYRDEKINVKYREDLRREMERVSPSSIKAEEKYIKNNRRKIIESYLELHPEFAKGVSFEEKVNKIGVADWNILYEMGDYIPVFLVNRNDEVVKVYDEENEVFIPLSKNVRHGGSTSGMIKIKIYDDKGKVQNPPVKLFEGDKKRNLFWSYAREKKKKRKMRSLAVVKIEPNPGAGLWRPHNDRVKLAGRDGEGVYLVFSILGEWGKKYKDLTKSKKSI

Solvent-accessible surface area (backbone atoms only — not comparable to full-atom values): 51720 Å² total; per-residue (Å²): 103,72,69,29,28,52,51,30,48,53,30,51,50,24,45,74,70,67,37,55,67,61,23,40,53,45,49,55,49,52,30,51,51,44,57,78,62,45,48,64,59,54,41,51,55,50,36,52,57,31,52,79,67,77,45,90,45,65,67,46,53,53,50,43,54,47,52,53,47,40,63,71,65,62,56,68,62,71,58,44,67,32,51,43,32,71,63,17,35,32,51,72,42,35,52,71,38,43,64,67,56,49,49,55,51,44,51,54,51,33,58,72,49,68,44,73,92,55,85,68,32,63,69,42,38,71,76,60,54,46,54,40,79,74,81,82,78,78,85,73,86,77,83,83,83,83,88,86,88,72,60,77,75,50,50,64,55,45,59,59,48,49,61,52,49,51,53,49,49,53,50,53,48,53,51,40,42,47,42,8,31,52,34,13,59,58,46,58,72,59,87,75,92,48,57,67,60,39,50,65,63,33,53,57,39,57,57,49,37,80,67,52,82,53,70,63,58,33,26,32,39,48,8,35,39,44,28,38,46,47,50,34,52,54,49,49,37,63,76,67,71,51,70,61,84,84,50,49,66,59,50,52,62,42,52,60,32,60,80,72,48,72,72,49,50,53,53,55,53,49,52,52,12,58,55,47,58,69,43,88,48,70,68,50,43,51,54,53,46,52,51,52,35,47,52,53,49,53,50,48,51,64,40,53,76,68,48,85,45,45,66,47,39,30,48,30,45,29,54,51,36,68,74,45,37,33,80,92,42,69,80,44,49,43,38,69,68,26,67,92,50,19,72,60,50,70,85,55,54,71,68,58,52,35,47,55,50,41,69,60,35,54,66,61,45,52,51,53,50,55,45,46,47,64,48,30,81,49,48,82,50,51,72,71,61,48,25,45,68,58,23,37,74,56,98,92,38,70,78,39,68,18,72,65,56,73,69,87,52,70,45,52,46,47,44,54,46,48,50,44,53,41,21,54,20,36,33,45,61,75,69,43,76,88,51,51,74,38,80,62,36,65,53,69,85,67,39,56,86,83,26,36,31,34,32,31,33,40,60,86,37,41,62,44,59,52,51,52,28,69,30,14,31,55,37,39,72,78,65,41,25,42,44,34,38,24,54,51,62,44,80,56,98,77,38,48,28,34,47,30,35,37,34,28,41,80,84,71,46,45,35,38,29,29,39,69,54,76,40,68,45,23,19,38,42,58,43,87,63,35,89,61,44,49,65,55,64,71,54,44,55,50,47,48,60,38,72,59,51,54,35,48,65,42,40,57,68,48,46,70,68,29,35,62,89,41,49,46,32,60,62,60,69,50,70,48,50,29,69,50,37,72,73,41,49,92,52,29,55,63,52,48,42,48,53,53,54,60,50,36,76,80,29,43,28,38,29,40,35,50,31,70,66,76,90,58,86,80,45,49,76,44,66,31,28,58,96,92,48,68,37,64,70,47,47,49,54,52,29,52,52,45,52,59,44,19,77,80,36,34,29,33,42,30,45,52,81,72,38,56,48,82,72,50,33,23,70,72,46,52,50,54,49,34,53,46,35,26,71,76,68,32,39,81,64,54,98,80,56,64,55,34,43,41,37,38,40,31,36,36,42,38,90,88,70,51,74,42,78,65,44,53,34,31,40,41,18,69,43,91,81,46,52,80,83,62,64,25,45,81,41,76,55,54,66,87,40,31,23,75,71,46,31,68,47,48,55,54,36,52,69,50,40,56,58,34,42,52,55,24,37,33,53,37,42,60,77,40,44,60,63,38,51,56,64,37,34,76,77,44,57,85,51,61,90,57,68,74,84,67,91,52,64,29,94,75,70,54,42,55,49,61,72,39,42,44,36,36,33,33,37,58,43,70,18,37,51,98,83,36,26,57,48,34,48,76,40,47,87,79,47,40,79,46,49,73,89,48,75,44,75,57,88,96,51,100,81,55,67,58,49,78,43,37,23,43,80,88,65,50,78,55,68,82,86,40,62,46,46,62,84,71,46,75,57,67,35,27,34,24,48,69,91,39,76,86,58,66,41,77,65,59,56,41,50,54,25,52,79,50,71,40,85,75,65,84,56,46,39,70,48,31,58,53,37,42,77,68,76,42,72,71,60,53,61,39,60,59,54,53,45,46,39,57,44,9,42,55,41,44,56,57,61,62,71,57,84,82,129